Protein AF-0000000076587536 (afdb_homodimer)

Structure (mmCIF, N/CA/C/O backbone):
data_AF-0000000076587536-model_v1
#
loop_
_entity.id
_entity.type
_entity.pdbx_description
1 polymer 'DUF647 domain-containing protein'
#
loop_
_atom_site.group_PDB
_atom_site.id
_atom_site.type_symbol
_atom_site.label_atom_id
_atom_site.label_alt_id
_atom_site.label_comp_id
_atom_site.label_asym_id
_atom_site.label_entity_id
_atom_site.label_seq_id
_atom_site.pdbx_PDB_ins_code
_atom_site.Cartn_x
_atom_site.Cartn_y
_atom_site.Cartn_z
_atom_site.occupancy
_atom_site.B_iso_or_equiv
_atom_site.auth_seq_id
_atom_site.auth_comp_id
_atom_site.auth_asym_id
_atom_site.auth_atom_id
_atom_site.pdbx_PDB_model_num
ATOM 1 N N . MET A 1 1 ? 45.25 -36.25 -0.904 1 30.11 1 MET A N 1
ATOM 2 C CA . MET A 1 1 ? 43.844 -35.969 -1.205 1 30.11 1 MET A CA 1
ATOM 3 C C . MET A 1 1 ? 43.25 -35.031 -0.174 1 30.11 1 MET A C 1
ATOM 5 O O . MET A 1 1 ? 43.25 -35.312 1.024 1 30.11 1 MET A O 1
ATOM 9 N N . ALA A 1 2 ? 43.344 -33.812 -0.337 1 40.84 2 ALA A N 1
ATOM 10 C CA . ALA A 1 2 ? 43.125 -32.875 0.754 1 40.84 2 ALA A CA 1
ATOM 11 C C . ALA A 1 2 ? 41.812 -33.156 1.458 1 40.84 2 ALA A C 1
ATOM 13 O O . ALA A 1 2 ? 40.812 -33.469 0.809 1 40.84 2 ALA A O 1
ATOM 14 N N . PRO A 1 3 ? 41.688 -33.625 2.662 1 45.94 3 PRO A N 1
ATOM 15 C CA . PRO A 1 3 ? 40.594 -33.938 3.549 1 45.94 3 PRO A CA 1
ATOM 16 C C . PRO A 1 3 ? 39.406 -32.969 3.395 1 45.94 3 PRO A C 1
ATOM 18 O O . PRO A 1 3 ? 39.625 -31.75 3.281 1 45.94 3 PRO A O 1
ATOM 21 N N . VAL A 1 4 ? 38.469 -33.281 2.629 1 53.06 4 VAL A N 1
ATOM 22 C CA . VAL A 1 4 ? 37.281 -32.5 2.35 1 53.06 4 VAL A CA 1
ATOM 23 C C . VAL A 1 4 ? 36.812 -31.766 3.607 1 53.06 4 VAL A C 1
ATOM 25 O O . VAL A 1 4 ? 36.812 -32.344 4.699 1 53.06 4 VAL A O 1
ATOM 28 N N . SER A 1 5 ? 36.75 -30.281 3.564 1 64.94 5 SER A N 1
ATOM 29 C CA . SER A 1 5 ? 36.406 -28.969 4.113 1 64.94 5 SER A CA 1
ATOM 30 C C . SER A 1 5 ? 35 -28.969 4.707 1 64.94 5 SER A C 1
ATOM 32 O O . SER A 1 5 ? 34.156 -29.797 4.336 1 64.94 5 SER A O 1
ATOM 34 N N . LEU A 1 6 ? 34.875 -28.391 5.789 1 76.94 6 LEU A N 1
ATOM 35 C CA . LEU A 1 6 ? 33.719 -28 6.566 1 76.94 6 LEU A CA 1
ATOM 36 C C . LEU A 1 6 ? 32.656 -27.344 5.672 1 76.94 6 LEU A C 1
ATOM 38 O O . LEU A 1 6 ? 32.969 -26.453 4.871 1 76.94 6 LEU A O 1
ATOM 42 N N . ILE A 1 7 ? 31.484 -28.156 5.703 1 86.38 7 ILE A N 1
ATOM 43 C CA . ILE A 1 7 ? 30.359 -27.609 4.961 1 86.38 7 ILE A CA 1
ATOM 44 C C . ILE A 1 7 ? 29.375 -26.953 5.926 1 86.38 7 ILE A C 1
ATOM 46 O O . ILE A 1 7 ? 29 -27.531 6.945 1 86.38 7 ILE A O 1
ATOM 50 N N . THR A 1 8 ? 29.109 -25.781 5.641 1 89.12 8 THR A N 1
ATOM 51 C CA . THR A 1 8 ? 28.141 -25.062 6.457 1 89.12 8 THR A CA 1
ATOM 52 C C . THR A 1 8 ? 26.875 -24.766 5.66 1 89.12 8 THR A C 1
ATOM 54 O O . THR A 1 8 ? 26.938 -24.266 4.535 1 89.12 8 THR A O 1
ATOM 57 N N . GLU A 1 9 ? 25.797 -25.141 6.207 1 89.69 9 GLU A N 1
ATOM 58 C CA . GLU A 1 9 ? 24.516 -24.891 5.559 1 89.69 9 GLU A CA 1
ATOM 59 C C . GLU A 1 9 ? 23.797 -23.703 6.18 1 89.69 9 GLU A C 1
ATOM 61 O O . GLU A 1 9 ? 23.844 -23.5 7.395 1 89.69 9 GLU A O 1
ATOM 66 N N . HIS A 1 10 ? 23.234 -22.922 5.285 1 84.88 10 HIS A N 1
ATOM 67 C CA . HIS A 1 10 ? 22.5 -21.734 5.707 1 84.88 10 HIS A CA 1
ATOM 68 C C . HIS A 1 10 ? 21.047 -21.781 5.215 1 84.88 10 HIS A C 1
ATOM 70 O O . HIS A 1 10 ? 20.781 -22.234 4.102 1 84.88 10 HIS A O 1
ATOM 76 N N . LYS A 1 11 ? 20.109 -21.5 6.059 1 78.5 11 LYS A N 1
ATOM 77 C CA . LYS A 1 11 ? 18.703 -21.297 5.668 1 78.5 11 LYS A CA 1
ATOM 78 C C . LYS A 1 11 ? 18.312 -19.828 5.75 1 78.5 11 LYS A C 1
ATOM 80 O O . LYS A 1 11 ? 18.328 -19.234 6.828 1 78.5 11 LYS A O 1
ATOM 85 N N . ALA A 1 12 ? 17.953 -19.312 4.609 1 68 12 ALA A N 1
ATOM 86 C CA . ALA A 1 12 ? 17.594 -17.891 4.543 1 68 12 ALA A CA 1
ATOM 87 C C . ALA A 1 12 ? 18.688 -17.016 5.156 1 68 12 ALA A C 1
ATOM 89 O O . ALA A 1 12 ? 18.391 -16.125 5.961 1 68 12 ALA A O 1
ATOM 90 N N . GLY A 1 13 ? 19.922 -17.344 4.934 1 66.88 13 GLY A N 1
ATOM 91 C CA . GLY A 1 13 ? 21.062 -16.547 5.344 1 66.88 13 GLY A CA 1
ATOM 92 C C . GLY A 1 13 ? 21.547 -16.891 6.738 1 66.88 13 GLY A C 1
ATOM 93 O O . GLY A 1 13 ? 22.562 -16.344 7.191 1 66.88 13 GLY A O 1
ATOM 94 N N . LYS A 1 14 ? 20.875 -17.844 7.449 1 72.06 14 LYS A N 1
ATOM 95 C CA . LYS A 1 14 ? 21.281 -18.203 8.805 1 72.06 14 LYS A CA 1
ATOM 96 C C . LYS A 1 14 ? 21.953 -19.578 8.828 1 72.06 14 LYS A C 1
ATOM 98 O O . LYS A 1 14 ? 21.453 -20.531 8.219 1 72.06 14 LYS A O 1
ATOM 103 N N . GLN A 1 15 ? 23.031 -19.516 9.609 1 78.81 15 GLN A N 1
ATOM 104 C CA . GLN A 1 15 ? 23.75 -20.781 9.703 1 78.81 15 GLN A CA 1
ATOM 105 C C . GLN A 1 15 ? 22.922 -21.828 10.453 1 78.81 15 GLN A C 1
ATOM 107 O O . GLN A 1 15 ? 22.391 -21.547 11.523 1 78.81 15 GLN A O 1
ATOM 112 N N . GLN A 1 16 ? 22.734 -22.953 9.805 1 78.19 16 GLN A N 1
ATOM 113 C CA . GLN A 1 16 ? 21.906 -23.984 10.414 1 78.19 16 GLN A CA 1
ATOM 114 C C . GLN A 1 16 ? 22.766 -25.141 10.914 1 78.19 16 GLN A C 1
ATOM 116 O O . GLN A 1 16 ? 22.625 -25.562 12.07 1 78.19 16 GLN A O 1
ATOM 121 N N . GLN A 1 17 ? 23.562 -25.672 10.078 1 82.62 17 GLN A N 1
ATOM 122 C CA . GLN A 1 17 ? 24.281 -26.891 10.43 1 82.62 17 GLN A CA 1
ATOM 123 C C . GLN A 1 17 ? 25.625 -26.953 9.711 1 82.62 17 GLN A C 1
ATOM 125 O O . GLN A 1 17 ? 25.781 -26.391 8.625 1 82.62 17 GLN A O 1
ATOM 130 N N . GLN A 1 18 ? 26.531 -27.516 10.422 1 86.88 18 GLN A N 1
ATOM 131 C CA . GLN A 1 18 ? 27.859 -27.734 9.844 1 86.88 18 GLN A CA 1
ATOM 132 C C . GLN A 1 18 ? 28.141 -29.234 9.695 1 86.88 18 GLN A C 1
ATOM 134 O O . GLN A 1 18 ? 27.766 -30.031 10.555 1 86.88 18 GLN A O 1
ATOM 139 N N . TRP A 1 19 ? 28.656 -29.578 8.57 1 85.56 19 TRP A N 1
ATOM 140 C CA . TRP A 1 19 ? 28.938 -30.984 8.266 1 85.56 19 TRP A CA 1
ATOM 141 C C . TRP A 1 19 ? 30.422 -31.172 7.949 1 85.56 19 TRP A C 1
ATOM 143 O O . TRP A 1 19 ? 31.078 -30.25 7.48 1 85.56 19 TRP A O 1
ATOM 153 N N . LYS A 1 20 ? 30.938 -32.281 8.289 1 84.44 20 LYS A N 1
ATOM 154 C CA . LYS A 1 20 ? 32.281 -32.719 7.891 1 84.44 20 LYS A CA 1
ATOM 155 C C . LYS A 1 20 ? 32.25 -34.094 7.246 1 84.44 20 LYS A C 1
ATOM 157 O O . LYS A 1 20 ? 31.391 -34.938 7.594 1 84.44 20 LYS A O 1
ATOM 162 N N . VAL A 1 21 ? 33.062 -34.219 6.184 1 81.31 21 VAL A N 1
ATOM 163 C CA . VAL A 1 21 ? 33.156 -35.531 5.559 1 81.31 21 VAL A CA 1
ATOM 164 C C . VAL A 1 21 ? 34.156 -36.406 6.312 1 81.31 21 VAL A C 1
ATOM 166 O O . VAL A 1 21 ? 35.344 -36.062 6.391 1 81.31 21 VAL A O 1
ATOM 169 N N . VAL A 1 22 ? 33.625 -37.438 6.969 1 79.06 22 VAL A N 1
ATOM 170 C CA . VAL A 1 22 ? 34.469 -38.375 7.68 1 79.06 22 VAL A CA 1
ATOM 171 C C . VAL A 1 22 ? 34.281 -39.781 7.082 1 79.06 22 VAL A C 1
ATOM 173 O O . VAL A 1 22 ? 33.188 -40.312 7.094 1 79.06 22 VAL A O 1
ATOM 176 N N . SER A 1 23 ? 35.375 -40.438 6.688 1 74.75 23 SER A N 1
ATOM 177 C CA . SER A 1 23 ? 35.375 -41.781 6.102 1 74.75 23 SER A CA 1
ATOM 178 C C . SER A 1 23 ? 34.312 -41.906 5.016 1 74.75 23 SER A C 1
ATOM 180 O O . SER A 1 23 ? 33.562 -42.875 4.988 1 74.75 23 SER A O 1
ATOM 182 N N . GLY A 1 24 ? 34.062 -40.75 4.242 1 73.38 24 GLY A N 1
ATOM 183 C CA . GLY A 1 24 ? 33.156 -40.812 3.104 1 73.38 24 GLY A CA 1
ATOM 184 C C . GLY A 1 24 ? 31.734 -40.469 3.469 1 73.38 24 GLY A C 1
ATOM 185 O O . GLY A 1 24 ? 30.859 -40.438 2.604 1 73.38 24 GLY A O 1
ATOM 186 N N . GLU A 1 25 ? 31.516 -40.219 4.773 1 78.69 25 GLU A N 1
ATOM 187 C CA . GLU A 1 25 ? 30.172 -39.938 5.242 1 78.69 25 GLU A CA 1
ATOM 188 C C . GLU A 1 25 ? 30.078 -38.5 5.758 1 78.69 25 GLU A C 1
ATOM 190 O O . GLU A 1 25 ? 31.047 -37.969 6.312 1 78.69 25 GLU A O 1
ATOM 195 N N . LEU A 1 26 ? 28.938 -37.906 5.371 1 81.75 26 LEU A N 1
ATOM 196 C CA . LEU A 1 26 ? 28.672 -36.594 5.918 1 81.75 26 LEU A CA 1
ATOM 197 C C . LEU A 1 26 ? 28.234 -36.688 7.375 1 81.75 26 LEU A C 1
ATOM 199 O O . LEU A 1 26 ? 27.188 -37.281 7.676 1 81.75 26 LEU A O 1
ATOM 203 N N . VAL A 1 27 ? 29.062 -36.25 8.258 1 82.56 27 VAL A N 1
ATOM 204 C CA . VAL A 1 27 ? 28.734 -36.281 9.68 1 82.56 27 VAL A CA 1
ATOM 205 C C . VAL A 1 27 ? 28.531 -34.875 10.211 1 82.56 27 VAL A C 1
ATOM 207 O O . VAL A 1 27 ? 29.312 -33.969 9.883 1 82.56 27 VAL A O 1
ATOM 210 N N . SER A 1 28 ? 27.438 -34.688 10.852 1 82.81 28 SER A N 1
ATOM 211 C CA . SER A 1 28 ? 27.125 -33.375 11.414 1 82.81 28 SER A CA 1
ATOM 212 C C . SER A 1 28 ? 28.078 -33.031 12.555 1 82.81 28 SER A C 1
ATOM 214 O O . SER A 1 28 ? 28.328 -33.844 13.438 1 82.81 28 SER A O 1
ATOM 216 N N . THR A 1 29 ? 28.781 -31.922 12.492 1 76.25 29 THR A N 1
ATOM 217 C CA . THR A 1 29 ? 29.719 -31.531 13.531 1 76.25 29 THR A CA 1
ATOM 218 C C . THR A 1 29 ? 29.062 -30.578 14.523 1 76.25 29 THR A C 1
ATOM 220 O O . THR A 1 29 ? 29.656 -30.25 15.555 1 76.25 29 THR A O 1
ATOM 223 N N . SER A 1 30 ? 28.047 -30.031 14.164 1 69.19 30 SER A N 1
ATOM 224 C CA . SER A 1 30 ? 27.406 -29.094 15.078 1 69.19 30 SER A CA 1
ATOM 225 C C . SER A 1 30 ? 26.016 -29.562 15.461 1 69.19 30 SER A C 1
ATOM 227 O O . SER A 1 30 ? 25.375 -30.312 14.711 1 69.19 30 SER A O 1
ATOM 229 N N . ALA A 1 31 ? 25.781 -29.5 16.766 1 54.47 31 ALA A N 1
ATOM 230 C CA . ALA A 1 31 ? 24.438 -29.781 17.234 1 54.47 31 ALA A CA 1
ATOM 231 C C . ALA A 1 31 ? 23.406 -29 16.422 1 54.47 31 ALA A C 1
ATOM 233 O O . ALA A 1 31 ? 23.641 -27.844 16.062 1 54.47 31 ALA A O 1
ATOM 234 N N . PRO A 1 32 ? 22.641 -29.922 15.727 1 51.91 32 PRO A N 1
ATOM 235 C CA . PRO A 1 32 ? 21.609 -29.141 15.039 1 51.91 32 PRO A CA 1
ATOM 236 C C . PRO A 1 32 ? 21.25 -27.859 15.781 1 51.91 32 PRO A C 1
ATOM 238 O O . PRO A 1 32 ? 21.188 -27.844 17.016 1 51.91 32 PRO A O 1
ATOM 241 N N . ALA A 1 33 ? 21.781 -26.812 15.32 1 49.53 33 ALA A N 1
ATOM 242 C CA . ALA A 1 33 ? 21.297 -25.641 16.047 1 49.53 33 ALA A CA 1
ATOM 243 C C . ALA A 1 33 ? 19.938 -25.906 16.672 1 49.53 33 ALA A C 1
ATOM 245 O O . ALA A 1 33 ? 19.078 -26.516 16.062 1 49.53 33 ALA A O 1
ATOM 246 N N . ASN A 1 34 ? 19.938 -26.266 18.078 1 41.75 34 ASN A N 1
ATOM 247 C CA . ASN A 1 34 ? 18.719 -26.469 18.844 1 41.75 34 ASN A CA 1
ATOM 248 C C . ASN A 1 34 ? 17.5 -25.938 18.094 1 41.75 34 ASN A C 1
ATOM 250 O O . ASN A 1 34 ? 17.406 -24.719 17.859 1 41.75 34 ASN A O 1
ATOM 254 N N . GLN A 1 35 ? 17.109 -26.688 17.031 1 45.47 35 GLN A N 1
ATOM 255 C CA . GLN A 1 35 ? 15.688 -26.359 16.938 1 45.47 35 GLN A CA 1
ATOM 256 C C . GLN A 1 35 ? 15.109 -25.984 18.297 1 45.47 35 GLN A C 1
ATOM 258 O O . GLN A 1 35 ? 14.672 -26.859 19.047 1 45.47 35 GLN A O 1
ATOM 263 N N . GLN A 1 36 ? 15.953 -25.562 19.125 1 41.56 36 GLN A N 1
ATOM 264 C CA . GLN A 1 36 ? 15.297 -25.172 20.359 1 41.56 36 GLN A CA 1
ATOM 265 C C . GLN A 1 36 ? 13.789 -25.047 20.172 1 41.56 36 GLN A C 1
ATOM 267 O O . GLN A 1 36 ? 13.32 -24.547 19.156 1 41.56 36 GLN A O 1
ATOM 272 N N . ALA A 1 37 ? 13.258 -25.922 20.766 1 43.44 37 ALA A N 1
ATOM 273 C CA . ALA A 1 37 ? 11.812 -25.906 21 1 43.44 37 ALA A CA 1
ATOM 274 C C . ALA A 1 37 ? 11.25 -24.5 20.922 1 43.44 37 ALA A C 1
ATOM 276 O O . ALA A 1 37 ? 11.516 -23.672 21.781 1 43.44 37 ALA A O 1
ATOM 277 N N . SER A 1 38 ? 11.328 -23.812 19.781 1 51.56 38 SER A N 1
ATOM 278 C CA . SER A 1 38 ? 10.602 -22.547 19.719 1 51.56 38 SER A CA 1
ATOM 279 C C . SER A 1 38 ? 9.328 -22.594 20.562 1 51.56 38 SER A C 1
ATOM 281 O O . SER A 1 38 ? 8.375 -23.297 20.203 1 51.56 38 SER A O 1
ATOM 283 N N . GLY A 1 39 ? 9.578 -22.766 21.828 1 56.22 39 GLY A N 1
ATOM 284 C CA . GLY A 1 39 ? 8.398 -22.656 22.672 1 56.22 39 GLY A CA 1
ATOM 285 C C . GLY A 1 39 ? 7.34 -21.734 22.078 1 56.22 39 GLY A C 1
ATOM 286 O O . GLY A 1 39 ? 7.57 -21.078 21.062 1 56.22 39 GLY A O 1
ATOM 287 N N . ILE A 1 40 ? 6.156 -22.031 22.531 1 64.19 40 ILE A N 1
ATOM 288 C CA . ILE A 1 40 ? 4.992 -21.219 22.172 1 64.19 40 ILE A CA 1
ATOM 289 C C . ILE A 1 40 ? 5.363 -19.75 22.188 1 64.19 40 ILE A C 1
ATOM 291 O O . ILE A 1 40 ? 4.93 -18.984 21.312 1 64.19 40 ILE A O 1
ATOM 295 N N . ARG A 1 41 ? 6.254 -19.484 23.125 1 67.62 41 ARG A N 1
ATOM 296 C CA . ARG A 1 41 ? 6.676 -18.094 23.219 1 67.62 41 ARG A CA 1
ATOM 297 C C . ARG A 1 41 ? 7.535 -17.703 22.016 1 67.62 41 ARG A C 1
ATOM 299 O O . ARG A 1 41 ? 7.387 -16.594 21.484 1 67.62 41 ARG A O 1
ATOM 306 N N . GLN A 1 42 ? 8.375 -18.547 21.672 1 67.56 42 GLN A N 1
ATOM 307 C CA . GLN A 1 42 ? 9.242 -18.234 20.547 1 67.56 42 GLN A CA 1
ATOM 308 C C . GLN A 1 42 ? 8.445 -18.141 19.25 1 67.56 42 GLN A C 1
ATOM 310 O O . GLN A 1 42 ? 8.75 -17.312 18.391 1 67.56 42 GLN A O 1
ATOM 315 N N . LEU A 1 43 ? 7.465 -18.891 19.281 1 65.56 43 LEU A N 1
ATOM 316 C CA . LEU A 1 43 ? 6.59 -18.844 18.109 1 65.56 43 LEU A CA 1
ATOM 317 C C . LEU A 1 43 ? 5.848 -17.516 18.047 1 65.56 43 LEU A C 1
ATOM 319 O O . LEU A 1 43 ? 5.727 -16.922 16.969 1 65.56 43 LEU A O 1
ATOM 323 N N . PHE A 1 44 ? 5.438 -17.109 19.234 1 74.25 44 PHE A N 1
ATOM 324 C CA . PHE A 1 44 ? 4.723 -15.844 19.297 1 74.25 44 PHE A CA 1
ATOM 325 C C . PHE A 1 44 ? 5.648 -14.688 18.938 1 74.25 44 PHE A C 1
ATOM 327 O O . PHE A 1 44 ? 5.273 -13.805 18.156 1 74.25 44 PHE A O 1
ATOM 334 N N . VAL A 1 45 ? 6.793 -14.781 19.453 1 75.31 45 VAL A N 1
ATOM 335 C CA . VAL A 1 45 ? 7.754 -13.703 19.234 1 75.31 45 VAL A CA 1
ATOM 336 C C . VAL A 1 45 ? 8.148 -13.664 17.75 1 75.31 45 VAL A C 1
ATOM 338 O O . VAL A 1 45 ? 8.227 -12.594 17.156 1 75.31 45 VAL A O 1
ATOM 341 N N . SER A 1 46 ? 8.273 -14.75 17.266 1 75.94 46 SER A N 1
ATOM 342 C CA . SER A 1 46 ? 8.695 -14.828 15.867 1 75.94 46 SER A CA 1
ATOM 343 C C . SER A 1 46 ? 7.566 -14.43 14.93 1 75.94 46 SER A C 1
ATOM 345 O O . SER A 1 46 ? 7.812 -13.93 13.828 1 75.94 46 SER A O 1
ATOM 347 N N . ALA A 1 47 ? 6.422 -14.5 15.461 1 77.81 47 ALA A N 1
ATOM 348 C CA . ALA A 1 47 ? 5.266 -14.242 14.609 1 77.81 47 ALA A CA 1
ATOM 349 C C . ALA A 1 47 ? 4.883 -12.766 14.633 1 77.81 47 ALA A C 1
ATOM 351 O O . ALA A 1 47 ? 4.383 -12.227 13.641 1 77.81 47 ALA A O 1
ATOM 352 N N . PHE A 1 48 ? 5.254 -12.117 15.75 1 86.31 48 PHE A N 1
ATOM 353 C CA . PHE A 1 48 ? 4.645 -10.797 15.898 1 86.31 48 PHE A CA 1
ATOM 354 C C . PHE A 1 48 ? 5.715 -9.727 16.062 1 86.31 48 PHE A C 1
ATOM 356 O O . PHE A 1 48 ? 5.418 -8.531 16 1 86.31 48 PHE A O 1
ATOM 363 N N . LEU A 1 49 ? 6.949 -10.156 16.281 1 86.56 49 LEU A N 1
ATOM 364 C CA . LEU A 1 49 ? 8.016 -9.188 16.5 1 86.56 49 LEU A CA 1
ATOM 365 C C . LEU A 1 49 ? 9.109 -9.336 15.438 1 86.56 49 LEU A C 1
ATOM 367 O O . LEU A 1 49 ? 9.336 -10.438 14.93 1 86.56 49 LEU A O 1
ATOM 371 N N . PRO A 1 50 ? 9.742 -8.211 15.133 1 84.94 50 PRO A N 1
ATOM 372 C CA . PRO A 1 50 ? 10.781 -8.266 14.102 1 84.94 50 PRO A CA 1
ATOM 373 C C . PRO A 1 50 ? 11.992 -9.094 14.523 1 84.94 50 PRO A C 1
ATOM 375 O O . PRO A 1 50 ? 12.266 -9.219 15.719 1 84.94 50 PRO A O 1
ATOM 378 N N . VAL A 1 51 ? 12.672 -9.562 13.547 1 77.94 51 VAL A N 1
ATOM 379 C CA . VAL A 1 51 ? 13.883 -10.344 13.789 1 77.94 51 VAL A CA 1
ATOM 380 C C . VAL A 1 51 ? 14.922 -9.477 14.5 1 77.94 51 VAL A C 1
ATOM 382 O O . VAL A 1 51 ? 15.156 -8.328 14.109 1 77.94 51 VAL A O 1
ATOM 385 N N . GLY A 1 52 ? 15.445 -10.055 15.539 1 79.69 52 GLY A N 1
ATOM 386 C CA . GLY A 1 52 ? 16.453 -9.32 16.266 1 79.69 52 GLY A CA 1
ATOM 387 C C . GLY A 1 52 ? 15.883 -8.43 17.359 1 79.69 52 GLY A C 1
ATOM 388 O O . GLY A 1 52 ? 16.625 -7.738 18.062 1 79.69 52 GLY A O 1
ATOM 389 N N . TYR A 1 53 ? 14.586 -8.375 17.422 1 83.25 53 TYR A N 1
ATOM 390 C CA . TYR A 1 53 ? 13.961 -7.613 18.484 1 83.25 53 TYR A CA 1
ATOM 391 C C . TYR A 1 53 ? 14.578 -7.953 19.844 1 83.25 53 TYR A C 1
ATOM 393 O O . TYR A 1 53 ? 14.859 -9.117 20.125 1 83.25 53 TYR A O 1
ATOM 401 N N . PRO A 1 54 ? 14.828 -6.914 20.625 1 87.12 54 PRO A N 1
ATOM 402 C CA . PRO A 1 54 ? 14.422 -5.508 20.547 1 87.12 54 PRO A CA 1
ATOM 403 C C . PRO A 1 54 ? 15.5 -4.613 19.953 1 87.12 54 PRO A C 1
ATOM 405 O O . PRO A 1 54 ? 15.258 -3.434 19.688 1 87.12 54 PRO A O 1
ATOM 408 N N . ASP A 1 55 ? 16.641 -5.172 19.594 1 86.44 55 ASP A N 1
ATOM 409 C CA . ASP A 1 55 ? 17.766 -4.344 19.172 1 86.44 55 ASP A CA 1
ATOM 410 C C . ASP A 1 55 ? 17.609 -3.906 17.719 1 86.44 55 ASP A C 1
ATOM 412 O O . ASP A 1 55 ? 18.266 -2.963 17.281 1 86.44 55 ASP A O 1
ATOM 416 N N . SER A 1 56 ? 16.781 -4.578 17.062 1 87 56 SER A N 1
ATOM 417 C CA . SER A 1 56 ? 16.609 -4.316 15.641 1 87 56 SER A CA 1
ATOM 418 C C . SER A 1 56 ? 15.641 -3.162 15.398 1 87 56 SER A C 1
ATOM 420 O O . SER A 1 56 ? 15.414 -2.764 14.258 1 87 56 SER A O 1
ATOM 422 N N . VAL A 1 57 ? 15.055 -2.641 16.562 1 92.94 57 VAL A N 1
ATOM 423 C CA . VAL A 1 57 ? 14.078 -1.563 16.422 1 92.94 57 VAL A CA 1
ATOM 424 C C . VAL A 1 57 ? 14.414 -0.442 17.406 1 92.94 57 VAL A C 1
ATOM 426 O O . VAL A 1 57 ? 15.25 -0.614 18.297 1 92.94 57 VAL A O 1
ATOM 429 N N . THR A 1 58 ? 13.797 0.705 17.172 1 93.94 58 THR A N 1
ATOM 430 C CA . THR A 1 58 ? 13.977 1.826 18.078 1 93.94 58 THR A CA 1
ATOM 431 C C . THR A 1 58 ? 13.367 1.515 19.453 1 93.94 58 THR A C 1
ATOM 433 O O . THR A 1 58 ? 12.445 0.704 19.562 1 93.94 58 THR A O 1
ATOM 436 N N . PRO A 1 59 ? 13.828 2.148 20.484 1 93.94 59 PRO A N 1
ATOM 437 C CA . PRO A 1 59 ? 13.391 1.842 21.844 1 93.94 59 PRO A CA 1
ATOM 438 C C . PRO A 1 59 ? 11.914 2.148 22.078 1 93.94 59 PRO A C 1
ATOM 440 O O . PRO A 1 59 ? 11.297 1.591 22.984 1 93.94 59 PRO A O 1
ATOM 443 N N . ASP A 1 60 ? 11.359 3.023 21.344 1 96.19 60 ASP A N 1
ATOM 444 C CA . ASP A 1 60 ? 9.969 3.42 21.547 1 96.19 60 ASP A CA 1
ATOM 445 C C . ASP A 1 60 ? 9.016 2.434 20.875 1 96.19 60 ASP A C 1
ATOM 447 O O . ASP A 1 60 ? 7.797 2.557 21 1 96.19 60 ASP A O 1
ATOM 451 N N . TYR A 1 61 ? 9.539 1.411 20.234 1 96.19 61 TYR A N 1
ATOM 452 C CA . TYR A 1 61 ? 8.75 0.457 19.453 1 96.19 61 TYR A CA 1
ATOM 453 C C . TYR A 1 61 ? 7.801 -0.324 20.359 1 96.19 61 TYR A C 1
ATOM 455 O O . TYR A 1 61 ? 6.605 -0.426 20.062 1 96.19 61 TYR A O 1
ATOM 463 N N . THR A 1 62 ? 8.266 -0.803 21.438 1 96 62 THR A N 1
ATOM 464 C CA . THR A 1 62 ? 7.473 -1.663 22.297 1 96 62 THR A CA 1
ATOM 465 C C . THR A 1 62 ? 6.297 -0.893 22.891 1 96 62 THR A C 1
ATOM 467 O O . THR A 1 62 ? 5.176 -1.402 22.953 1 96 62 THR A O 1
ATOM 470 N N . GLY A 1 63 ? 6.551 0.293 23.375 1 97.06 63 GLY A N 1
ATOM 471 C CA . GLY A 1 63 ? 5.465 1.113 23.891 1 97.06 63 GLY A CA 1
ATOM 472 C C . GLY A 1 63 ? 4.398 1.409 22.859 1 97.06 63 GLY A C 1
ATOM 473 O O . GLY A 1 63 ? 3.203 1.293 23.141 1 97.06 63 GLY A O 1
ATOM 474 N N . PHE A 1 64 ? 4.852 1.678 21.75 1 97.12 64 PHE A N 1
ATOM 475 C CA . PHE A 1 64 ? 3.928 2.023 20.672 1 97.12 64 PHE A CA 1
ATOM 476 C C . PHE A 1 64 ? 3.045 0.833 20.312 1 97.12 64 PHE A C 1
ATOM 478 O O . PHE A 1 64 ? 1.822 0.962 20.234 1 97.12 64 PHE A O 1
ATOM 485 N N . ILE A 1 65 ? 3.652 -0.34 20.078 1 96.38 65 ILE A N 1
ATOM 486 C CA . ILE A 1 65 ? 2.875 -1.472 19.594 1 96.38 65 ILE A CA 1
ATOM 487 C C . ILE A 1 65 ? 1.927 -1.959 20.688 1 96.38 65 ILE A C 1
ATOM 489 O O . ILE A 1 65 ? 0.839 -2.463 20.391 1 96.38 65 ILE A O 1
ATOM 493 N N . SER A 1 66 ? 2.264 -1.813 21.938 1 97.12 66 SER A N 1
ATOM 494 C CA . SER A 1 66 ? 1.386 -2.207 23.047 1 97.12 66 SER A CA 1
ATOM 495 C C . SER A 1 66 ? 0.107 -1.377 23.047 1 97.12 66 SER A C 1
ATOM 497 O O . SER A 1 66 ? -0.997 -1.927 23.062 1 97.12 66 SER A O 1
ATOM 499 N N . TRP A 1 67 ? 0.258 -0.108 22.984 1 97.75 67 TRP A N 1
ATOM 500 C CA . TRP A 1 67 ? -0.908 0.77 22.969 1 97.75 67 TRP A CA 1
ATOM 501 C C . TRP A 1 67 ? -1.67 0.65 21.656 1 97.75 67 TRP A C 1
ATOM 503 O O . TRP A 1 67 ? -2.898 0.763 21.625 1 97.75 67 TRP A O 1
ATOM 513 N N . ASN A 1 68 ? -0.916 0.453 20.609 1 96.88 68 ASN A N 1
ATOM 514 C CA . ASN A 1 68 ? -1.553 0.255 19.312 1 96.88 68 ASN A CA 1
ATOM 515 C C . ASN A 1 68 ? -2.457 -0.975 19.312 1 96.88 68 ASN A C 1
ATOM 517 O O . ASN A 1 68 ? -3.508 -0.977 18.672 1 96.88 68 ASN A O 1
ATOM 521 N N . THR A 1 69 ? -2.039 -1.976 20 1 96.31 69 THR A N 1
ATOM 522 C CA . THR A 1 69 ? -2.844 -3.188 20.109 1 96.31 69 THR A CA 1
ATOM 523 C C . THR A 1 69 ? -4.137 -2.91 20.875 1 96.31 69 THR A C 1
ATOM 525 O O . THR A 1 69 ? -5.215 -3.334 20.453 1 96.31 69 THR A O 1
ATOM 528 N N . VAL A 1 70 ? -4.043 -2.145 21.859 1 97.19 70 VAL A N 1
ATOM 529 C CA . VAL A 1 70 ? -5.207 -1.812 22.672 1 97.19 70 VAL A CA 1
ATOM 530 C C . VAL A 1 70 ? -6.207 -1.005 21.859 1 97.19 70 VAL A C 1
ATOM 532 O O . VAL A 1 70 ? -7.398 -1.315 21.844 1 97.19 70 VAL A O 1
ATOM 535 N N . GLN A 1 71 ? -5.691 0.005 21.234 1 97.31 71 GLN A N 1
ATOM 536 C CA . GLN A 1 71 ? -6.605 0.837 20.453 1 97.31 71 GLN A CA 1
ATOM 537 C C . GLN A 1 71 ? -7.211 0.056 19.297 1 97.31 71 GLN A C 1
ATOM 539 O O . GLN A 1 71 ? -8.383 0.252 18.953 1 97.31 71 GLN A O 1
ATOM 544 N N . ALA A 1 72 ? -6.457 -0.886 18.703 1 96.62 72 ALA A N 1
ATOM 545 C CA . ALA A 1 72 ? -6.945 -1.676 17.578 1 96.62 72 ALA A CA 1
ATOM 546 C C . ALA A 1 72 ? -8.086 -2.592 18 1 96.62 72 ALA A C 1
ATOM 548 O O . ALA A 1 72 ? -9.117 -2.66 17.328 1 96.62 72 ALA A O 1
ATOM 549 N N . ILE A 1 73 ? -7.906 -3.25 19.078 1 97 73 ILE A N 1
ATOM 550 C CA . ILE A 1 73 ? -8.938 -4.152 19.578 1 97 73 ILE A CA 1
ATOM 551 C C . ILE A 1 73 ? -10.219 -3.369 19.859 1 97 73 ILE A C 1
ATOM 553 O O . ILE A 1 73 ? -11.312 -3.789 19.484 1 97 73 ILE A O 1
ATOM 557 N N . SER A 1 74 ? -10.078 -2.24 20.484 1 97.56 74 SER A N 1
ATOM 558 C CA . SER A 1 74 ? -11.234 -1.394 20.75 1 97.56 74 SER A CA 1
ATOM 559 C C . SER A 1 74 ? -11.938 -0.984 19.469 1 97.56 74 SER A C 1
ATOM 561 O O . SER A 1 74 ? -13.172 -0.927 19.422 1 97.56 74 SER A O 1
ATOM 563 N N . SER A 1 75 ? -11.148 -0.725 18.469 1 97.25 75 SER A N 1
ATOM 564 C CA . SER A 1 75 ? -11.688 -0.3 17.172 1 97.25 75 SER A CA 1
ATOM 565 C C . SER A 1 75 ? -12.445 -1.433 16.5 1 97.25 75 SER A C 1
ATOM 567 O O . SER A 1 75 ? -13.547 -1.228 15.984 1 97.25 75 SER A O 1
ATOM 569 N N . TYR A 1 76 ? -11.945 -2.617 16.531 1 95.31 76 TYR A N 1
ATOM 570 C CA . TYR A 1 76 ? -12.562 -3.73 15.82 1 95.31 76 TYR A CA 1
ATOM 571 C C . TYR A 1 76 ? -13.836 -4.191 16.516 1 95.31 76 TYR A C 1
ATOM 573 O O . TYR A 1 76 ? -14.805 -4.586 15.859 1 95.31 76 TYR A O 1
ATOM 581 N N . VAL A 1 77 ? -13.875 -4.121 17.797 1 96.69 77 VAL A N 1
ATOM 582 C CA . VAL A 1 77 ? -15.094 -4.426 18.531 1 96.69 77 VAL A CA 1
ATOM 583 C C . VAL A 1 77 ? -16.203 -3.451 18.109 1 96.69 77 VAL A C 1
ATOM 585 O O . VAL A 1 77 ? -17.312 -3.867 17.781 1 96.69 77 VAL A O 1
ATOM 588 N N . ARG A 1 78 ? -15.852 -2.207 18.156 1 97.56 78 ARG A N 1
ATOM 589 C CA . ARG A 1 78 ? -16.812 -1.192 17.75 1 97.56 78 ARG A CA 1
ATOM 590 C C . ARG A 1 78 ? -17.203 -1.376 16.281 1 97.56 78 ARG A C 1
ATOM 592 O O . ARG A 1 78 ? -18.344 -1.114 15.906 1 97.56 78 ARG A O 1
ATOM 599 N N . GLY A 1 79 ? -16.234 -1.792 15.5 1 96.12 79 GLY A N 1
ATOM 600 C CA . GLY A 1 79 ? -16.5 -2.035 14.094 1 96.12 79 GLY A CA 1
ATOM 601 C C . GLY A 1 79 ? -17.578 -3.064 13.859 1 96.12 79 GLY A C 1
ATOM 602 O O . GLY A 1 79 ? -18.422 -2.896 12.969 1 96.12 79 GLY A O 1
ATOM 603 N N . VAL A 1 80 ? -17.578 -4.094 14.648 1 95.5 80 VAL A N 1
ATOM 604 C CA . VAL A 1 80 ? -18.594 -5.137 14.523 1 95.5 80 VAL A CA 1
ATOM 605 C C . VAL A 1 80 ? -19.953 -4.586 14.93 1 95.5 80 VAL A C 1
ATOM 607 O O . VAL A 1 80 ? -20.969 -4.844 14.266 1 95.5 80 VAL A O 1
ATOM 610 N N . LEU A 1 81 ? -19.969 -3.896 15.977 1 95.31 81 LEU A N 1
ATOM 611 C CA . LEU A 1 81 ? -21.188 -3.254 16.438 1 95.31 81 LEU A CA 1
ATOM 612 C C . LEU A 1 81 ? -21.766 -2.342 15.359 1 95.31 81 LEU A C 1
ATOM 614 O O . LEU A 1 81 ? -22.969 -2.359 15.102 1 95.31 81 LEU A O 1
ATOM 618 N N . SER A 1 82 ? -20.922 -1.556 14.766 1 96.06 82 SER A N 1
ATOM 619 C CA . SER A 1 82 ? -21.328 -0.644 13.703 1 96.06 82 SER A CA 1
ATOM 620 C C . SER A 1 82 ? -21.812 -1.408 12.469 1 96.06 82 SER A C 1
ATOM 622 O O . SER A 1 82 ? -22.766 -0.997 11.805 1 96.06 82 SER A O 1
ATOM 624 N N . SER A 1 83 ? -21.109 -2.461 12.141 1 94.06 83 SER A N 1
ATOM 625 C CA . SER A 1 83 ? -21.516 -3.291 11.016 1 94.06 83 SER A CA 1
ATOM 626 C C . SER A 1 83 ? -22.922 -3.855 11.211 1 94.06 83 SER A C 1
ATOM 628 O O . SER A 1 83 ? -23.703 -3.936 10.266 1 94.06 83 SER A O 1
ATOM 630 N N . HIS A 1 84 ? -23.234 -4.281 12.383 1 94.94 84 HIS A N 1
ATOM 631 C CA . HIS A 1 84 ? -24.578 -4.754 12.719 1 94.94 84 HIS A CA 1
ATOM 632 C C . HIS A 1 84 ? -25.625 -3.695 12.406 1 94.94 84 HIS A C 1
ATOM 634 O O . HIS A 1 84 ? -26.656 -4 11.805 1 94.94 84 HIS A O 1
ATOM 640 N N . ALA A 1 85 ? -25.328 -2.504 12.789 1 94 85 ALA A N 1
ATOM 641 C CA . ALA A 1 85 ? -26.234 -1.389 12.531 1 94 85 ALA A CA 1
ATOM 642 C C . ALA A 1 85 ? -26.391 -1.145 11.031 1 94 85 ALA A C 1
ATOM 644 O O . ALA A 1 85 ? -27.484 -0.848 10.555 1 94 85 ALA A O 1
ATOM 645 N N . VAL A 1 86 ? -25.328 -1.226 10.312 1 92.81 86 VAL A N 1
ATOM 646 C CA . VAL A 1 86 ? -25.359 -1.008 8.875 1 92.81 86 VAL A CA 1
ATOM 647 C C . VAL A 1 86 ? -26.234 -2.059 8.203 1 92.81 86 VAL A C 1
ATOM 649 O O . VAL A 1 86 ? -27.047 -1.734 7.332 1 92.81 86 VAL A O 1
ATOM 652 N N . PHE A 1 87 ? -26.141 -3.334 8.609 1 91.5 87 PHE A N 1
ATOM 653 C CA . PHE A 1 87 ? -26.953 -4.391 8.016 1 91.5 87 PHE A CA 1
ATOM 654 C C . PHE A 1 87 ? -28.422 -4.211 8.367 1 91.5 87 PHE A C 1
ATOM 656 O O . PHE A 1 87 ? -29.297 -4.484 7.547 1 91.5 87 PHE A O 1
ATOM 663 N N . LYS A 1 88 ? -28.656 -3.752 9.547 1 89.94 88 LYS A N 1
ATOM 664 C CA . LYS A 1 88 ? -30.031 -3.396 9.914 1 89.94 88 LYS A CA 1
ATOM 665 C C . LYS A 1 88 ? -30.547 -2.25 9.055 1 89.94 88 LYS A C 1
ATOM 667 O O . LYS A 1 88 ? -31.672 -2.289 8.578 1 89.94 88 LYS A O 1
ATOM 672 N N . GLY A 1 89 ? -29.719 -1.323 8.859 1 89.81 89 GLY A N 1
ATOM 673 C CA . GLY A 1 89 ? -30.078 -0.127 8.117 1 89.81 89 GLY A CA 1
ATOM 674 C C . GLY A 1 89 ? -30.328 -0.392 6.648 1 89.81 89 GLY A C 1
ATOM 675 O O . GLY A 1 89 ? -31.203 0.231 6.043 1 89.81 89 GLY A O 1
ATOM 676 N N . VAL A 1 90 ? -29.578 -1.276 6.109 1 88.75 90 VAL A N 1
ATOM 677 C CA . VAL A 1 90 ? -29.719 -1.553 4.684 1 88.75 90 VAL A CA 1
ATOM 678 C C . VAL A 1 90 ? -30.953 -2.416 4.449 1 88.75 90 VAL A C 1
ATOM 680 O O . VAL A 1 90 ? -31.453 -2.512 3.32 1 88.75 90 VAL A O 1
ATOM 683 N N . GLY A 1 91 ? -31.469 -3.098 5.484 1 87.94 91 GLY A N 1
ATOM 684 C CA . GLY A 1 91 ? -32.75 -3.746 5.375 1 87.94 91 GLY A CA 1
ATOM 685 C C . GLY A 1 91 ? -32.688 -5.254 5.516 1 87.94 91 GLY A C 1
ATOM 686 O O . GLY A 1 91 ? -33.531 -5.973 4.988 1 87.94 91 GLY A O 1
ATOM 687 N N . VAL A 1 92 ? -31.609 -5.688 6.078 1 87.38 92 VAL A N 1
ATOM 688 C CA . VAL A 1 92 ? -31.578 -7.117 6.367 1 87.38 92 VAL A CA 1
ATOM 689 C C . VAL A 1 92 ? -32.688 -7.473 7.34 1 87.38 92 VAL A C 1
ATOM 691 O O . VAL A 1 92 ? -32.844 -6.844 8.391 1 87.38 92 VAL A O 1
ATOM 694 N N . GLY A 1 93 ? -33.469 -8.414 6.973 1 86.25 93 GLY A N 1
ATOM 695 C CA . GLY A 1 93 ? -34.594 -8.828 7.809 1 86.25 93 GLY A CA 1
ATOM 696 C C . GLY A 1 93 ? -35.844 -8.008 7.59 1 86.25 93 GLY A C 1
ATOM 697 O O . GLY A 1 93 ? -36.844 -8.227 8.25 1 86.25 93 GLY A O 1
ATOM 698 N N . SER A 1 94 ? -35.719 -7.023 6.734 1 87.31 94 SER A N 1
ATOM 699 C CA . SER A 1 94 ? -36.844 -6.164 6.445 1 87.31 94 SER A CA 1
ATOM 700 C C . SER A 1 94 ? -37.469 -6.508 5.102 1 87.31 94 SER A C 1
ATOM 702 O O . SER A 1 94 ? -36.812 -6.5 4.074 1 87.31 94 SER A O 1
ATOM 704 N N . GLN A 1 95 ? -38.719 -6.656 5.043 1 87 95 GLN A N 1
ATOM 705 C CA . GLN A 1 95 ? -39.438 -7.02 3.814 1 87 95 GLN A CA 1
ATOM 706 C C . GLN A 1 95 ? -39.562 -5.824 2.875 1 87 95 GLN A C 1
ATOM 708 O O . GLN A 1 95 ? -39.719 -5.992 1.666 1 87 95 GLN A O 1
ATOM 713 N N . ALA A 1 96 ? -39.469 -4.695 3.438 1 86.12 96 ALA A N 1
ATOM 714 C CA . ALA A 1 96 ? -39.625 -3.48 2.639 1 86.12 96 ALA A CA 1
ATOM 715 C C . ALA A 1 96 ? -38.344 -3.193 1.832 1 86.12 96 ALA A C 1
ATOM 717 O O . ALA A 1 96 ? -38.375 -2.451 0.849 1 86.12 96 ALA A O 1
ATOM 718 N N . ALA A 1 97 ? -37.312 -3.783 2.246 1 89.19 97 ALA A N 1
ATOM 719 C CA . ALA A 1 97 ? -36.031 -3.535 1.573 1 89.19 97 ALA A CA 1
ATOM 720 C C . ALA A 1 97 ? -35.844 -4.492 0.402 1 89.19 97 ALA A C 1
ATOM 722 O O . ALA A 1 97 ? -36.406 -5.582 0.378 1 89.19 97 ALA A O 1
ATOM 723 N N . THR A 1 98 ? -35.125 -4.055 -0.648 1 90.19 98 THR A N 1
ATOM 724 C CA . THR A 1 98 ? -34.75 -4.891 -1.792 1 90.19 98 THR A CA 1
ATOM 725 C C . THR A 1 98 ? -33.25 -4.98 -1.948 1 90.19 98 THR A C 1
ATOM 727 O O . THR A 1 98 ? -32.531 -4.055 -1.583 1 90.19 98 THR A O 1
ATOM 730 N N . ALA A 1 99 ? -32.812 -6.07 -2.498 1 89.69 99 ALA A N 1
ATOM 731 C CA . ALA A 1 99 ? -31.391 -6.25 -2.766 1 89.69 99 ALA A CA 1
ATOM 732 C C . ALA A 1 99 ? -30.875 -5.188 -3.73 1 89.69 99 ALA A C 1
ATOM 734 O O . ALA A 1 99 ? -29.75 -4.699 -3.584 1 89.69 99 ALA A O 1
ATOM 735 N N . LEU A 1 100 ? -31.672 -4.859 -4.688 1 90.12 100 LEU A N 1
ATOM 736 C CA . LEU A 1 100 ? -31.297 -3.826 -5.648 1 90.12 100 LEU A CA 1
ATOM 737 C C . LEU A 1 100 ? -31.125 -2.479 -4.953 1 90.12 100 LEU A C 1
ATOM 739 O O . LEU A 1 100 ? -30.188 -1.738 -5.258 1 90.12 100 LEU A O 1
ATOM 743 N N . GLY A 1 101 ? -32 -2.193 -4.07 1 90.25 101 GLY A N 1
ATOM 744 C CA . GLY A 1 101 ? -31.859 -0.975 -3.287 1 90.25 101 GLY A CA 1
ATOM 745 C C . GLY A 1 101 ? -30.594 -0.942 -2.449 1 90.25 101 GLY A C 1
ATOM 746 O O . GLY A 1 101 ? -29.938 0.098 -2.342 1 90.25 101 GLY A O 1
ATOM 747 N N . ALA A 1 102 ? -30.297 -2.068 -1.864 1 89.81 102 ALA A N 1
ATOM 748 C CA . ALA A 1 102 ? -29.078 -2.166 -1.06 1 89.81 102 ALA A CA 1
ATOM 749 C C . ALA A 1 102 ? -27.828 -1.929 -1.912 1 89.81 102 ALA A C 1
ATOM 751 O O . ALA A 1 102 ? -26.938 -1.176 -1.52 1 89.81 102 ALA A O 1
ATOM 752 N N . VAL A 1 103 ? -27.766 -2.508 -3.072 1 91.44 103 VAL A N 1
ATOM 753 C CA . VAL A 1 103 ? -26.625 -2.34 -3.971 1 91.44 103 VAL A CA 1
ATOM 754 C C . VAL A 1 103 ? -26.484 -0.871 -4.371 1 91.44 103 VAL A C 1
ATOM 756 O O . VAL A 1 103 ? -25.375 -0.334 -4.43 1 91.44 103 VAL A O 1
ATOM 759 N N . PHE A 1 104 ? -27.578 -0.326 -4.66 1 90.38 104 PHE A N 1
ATOM 760 C CA . PHE A 1 104 ? -27.578 1.075 -5.062 1 90.38 104 PHE A CA 1
ATOM 761 C C . PHE A 1 104 ? -27.047 1.958 -3.945 1 90.38 104 PHE A C 1
ATOM 763 O O . PHE A 1 104 ? -26.25 2.871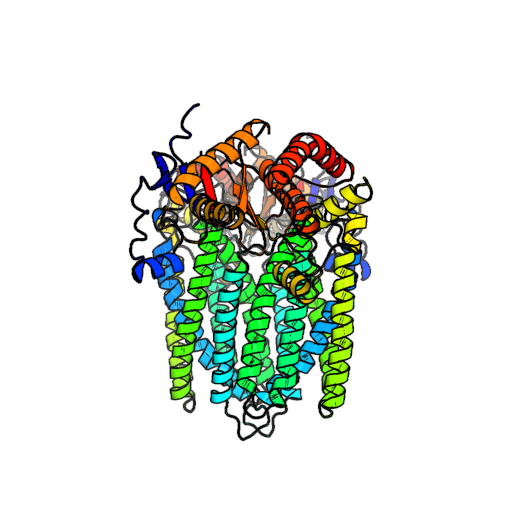 -4.191 1 90.38 104 PHE A O 1
ATOM 770 N N . GLN A 1 105 ? -27.469 1.716 -2.789 1 90.31 105 GLN A N 1
ATOM 771 C CA . GLN A 1 105 ? -27.016 2.502 -1.646 1 90.31 105 GLN A CA 1
ATOM 772 C C . GLN A 1 105 ? -25.516 2.344 -1.425 1 90.31 105 GLN A C 1
ATOM 774 O O . GLN A 1 105 ? -24.812 3.324 -1.163 1 90.31 105 GLN A O 1
ATOM 779 N N . PHE A 1 106 ? -25.062 1.135 -1.518 1 89.56 106 PHE A N 1
ATOM 780 C CA . PHE A 1 106 ? -23.625 0.889 -1.337 1 89.56 106 PHE A CA 1
ATOM 781 C C . PHE A 1 106 ? -22.828 1.492 -2.482 1 89.56 106 PHE A C 1
ATOM 783 O O . PHE A 1 106 ? -21.719 1.975 -2.279 1 89.56 106 PHE A O 1
ATOM 790 N N . PHE A 1 107 ? -23.469 1.451 -3.623 1 87.81 107 PHE A N 1
ATOM 791 C CA . PHE A 1 107 ? -22.859 2.061 -4.793 1 87.81 107 PHE A CA 1
ATOM 792 C C . PHE A 1 107 ? -22.656 3.559 -4.586 1 87.81 107 PHE A C 1
ATOM 794 O O . PHE A 1 107 ? -21.562 4.082 -4.789 1 87.81 107 PHE A O 1
ATOM 801 N N . VAL A 1 108 ? -23.641 4.199 -4.227 1 91.12 108 VAL A N 1
ATOM 802 C CA . VAL A 1 108 ? -23.578 5.641 -3.986 1 91.12 108 VAL A CA 1
ATOM 803 C C . VAL A 1 108 ? -22.562 5.938 -2.881 1 91.12 108 VAL A C 1
ATOM 805 O O . VAL A 1 108 ? -21.75 6.852 -3.01 1 91.12 108 VAL A O 1
ATOM 808 N N . ARG A 1 109 ? -22.672 5.203 -1.851 1 92.31 109 ARG A N 1
ATOM 809 C CA . ARG A 1 109 ? -21.734 5.301 -0.737 1 92.31 109 ARG A CA 1
ATOM 810 C C . ARG A 1 109 ? -20.297 5.195 -1.224 1 92.31 109 ARG A C 1
ATOM 812 O O . ARG A 1 109 ? -19.453 6.02 -0.866 1 92.31 109 ARG A O 1
ATOM 819 N N . ASP A 1 110 ? -20.016 4.281 -2.021 1 88.81 110 ASP A N 1
ATOM 820 C CA . ASP A 1 110 ? -18.656 4.02 -2.494 1 88.81 110 ASP A CA 1
ATOM 821 C C . ASP A 1 110 ? -18.172 5.141 -3.406 1 88.81 110 ASP A C 1
ATOM 823 O O . ASP A 1 110 ? -17.016 5.555 -3.318 1 88.81 110 ASP A O 1
ATOM 827 N N . ILE A 1 111 ? -19 5.586 -4.266 1 87.88 111 ILE A N 1
ATOM 828 C CA . ILE A 1 111 ? -18.641 6.66 -5.18 1 87.88 111 ILE A CA 1
ATOM 829 C C . ILE A 1 111 ? -18.344 7.934 -4.387 1 87.88 111 ILE A C 1
ATOM 831 O O . ILE A 1 111 ? -17.344 8.617 -4.652 1 87.88 111 ILE A O 1
ATOM 835 N N . LEU A 1 112 ? -19.172 8.195 -3.467 1 90.94 112 LEU A N 1
ATOM 836 C CA . LEU A 1 112 ? -18.969 9.391 -2.656 1 90.94 112 LEU A CA 1
ATOM 837 C C . LEU A 1 112 ? -17.703 9.25 -1.798 1 90.94 112 LEU A C 1
ATOM 839 O O . LEU A 1 112 ? -16.984 10.227 -1.587 1 90.94 112 LEU A O 1
ATOM 843 N N . GLY A 1 113 ? -17.484 8.102 -1.268 1 91.81 113 GLY A N 1
ATOM 844 C CA . GLY A 1 113 ? -16.25 7.855 -0.56 1 91.81 113 GLY A CA 1
ATOM 845 C C . GLY A 1 113 ? -15.016 8.086 -1.419 1 91.81 113 GLY A C 1
ATOM 846 O O . GLY A 1 113 ? -14.062 8.734 -0.986 1 91.81 113 GLY A O 1
ATOM 847 N N . MET A 1 114 ? -15.047 7.617 -2.588 1 87.75 114 MET A N 1
ATOM 848 C CA . MET A 1 114 ? -13.938 7.785 -3.52 1 87.75 114 MET A CA 1
ATOM 849 C C . MET A 1 114 ? -13.727 9.258 -3.852 1 87.75 114 MET A C 1
ATOM 851 O O . MET A 1 114 ? -12.594 9.75 -3.842 1 87.75 114 MET A O 1
ATOM 855 N N . ALA A 1 115 ? -14.766 9.906 -4.16 1 86.56 115 ALA A N 1
ATOM 856 C CA . ALA A 1 115 ? -14.688 11.336 -4.461 1 86.56 115 ALA A CA 1
ATOM 857 C C . ALA A 1 115 ? -14.156 12.117 -3.264 1 86.56 115 ALA A C 1
ATOM 859 O O . ALA A 1 115 ? -13.297 12.992 -3.416 1 86.56 115 ALA A O 1
ATOM 860 N N . GLY A 1 116 ? -14.703 11.773 -2.162 1 87.94 116 GLY A N 1
ATOM 861 C CA . GLY A 1 116 ? -14.211 12.406 -0.954 1 87.94 116 GLY A CA 1
ATOM 862 C C . GLY A 1 116 ? -12.727 12.18 -0.719 1 87.94 116 GLY A C 1
ATOM 863 O O . GLY A 1 116 ? -12.008 13.086 -0.297 1 87.94 116 GLY A O 1
ATOM 864 N N . GLY A 1 117 ? -12.328 11 -0.948 1 87.06 117 GLY A N 1
ATOM 865 C CA . GLY A 1 117 ? -10.914 10.703 -0.826 1 87.06 117 GLY A CA 1
ATOM 866 C C . GLY A 1 117 ? -10.047 11.523 -1.763 1 87.06 117 GLY A C 1
ATOM 867 O O . GLY A 1 117 ? -8.992 12.016 -1.365 1 87.06 117 GLY A O 1
ATOM 868 N N . ILE A 1 118 ? -10.477 11.711 -2.955 1 81.06 118 ILE A N 1
ATOM 869 C CA . ILE A 1 118 ? -9.742 12.477 -3.955 1 81.06 118 ILE A CA 1
ATOM 870 C C . ILE A 1 118 ? -9.656 13.938 -3.521 1 81.06 118 ILE A C 1
ATOM 872 O O . ILE A 1 118 ? -8.578 14.539 -3.555 1 81.06 118 ILE A O 1
ATOM 876 N N . ILE A 1 119 ? -10.672 14.398 -3.15 1 83.19 119 ILE A N 1
ATOM 877 C CA . ILE A 1 119 ? -10.711 15.789 -2.711 1 83.19 119 ILE A CA 1
ATOM 878 C C . ILE A 1 119 ? -9.805 15.977 -1.497 1 83.19 119 ILE A C 1
ATOM 880 O O . ILE A 1 119 ? -9.07 16.969 -1.411 1 83.19 119 ILE A O 1
ATOM 884 N N . PHE A 1 120 ? -9.812 15.031 -0.641 1 87.25 120 PHE A N 1
ATOM 885 C CA . PHE A 1 120 ? -8.984 15.086 0.557 1 87.25 120 PHE A CA 1
ATOM 886 C C . PHE A 1 120 ? -7.504 15.023 0.194 1 87.25 120 PHE A C 1
ATOM 888 O O . PHE A 1 120 ? -6.691 15.75 0.759 1 87.25 120 PHE A O 1
ATOM 895 N N . ALA A 1 121 ? -7.195 14.18 -0.639 1 80.06 121 ALA A N 1
ATOM 896 C CA . ALA A 1 121 ? -5.805 14.062 -1.074 1 80.06 121 ALA A CA 1
ATOM 897 C C . ALA A 1 121 ? -5.309 15.367 -1.684 1 80.06 121 ALA A C 1
ATOM 899 O O . ALA A 1 121 ? -4.172 15.781 -1.44 1 80.06 121 ALA A O 1
ATOM 900 N N . TYR A 1 122 ? -6.121 15.914 -2.455 1 73.94 122 TYR A N 1
ATOM 901 C CA . TYR A 1 122 ? -5.785 17.188 -3.09 1 73.94 122 TYR A CA 1
ATOM 902 C C . TYR A 1 122 ? -5.609 18.281 -2.049 1 73.94 122 TYR A C 1
ATOM 904 O O . TYR A 1 122 ? -4.652 19.062 -2.109 1 73.94 122 TYR A O 1
ATOM 912 N N . ALA A 1 123 ? -6.426 18.297 -1.153 1 77.19 123 ALA A N 1
ATOM 913 C CA . ALA A 1 123 ? -6.418 19.344 -0.136 1 77.19 123 ALA A CA 1
ATOM 914 C C . ALA A 1 123 ? -5.246 19.172 0.822 1 77.19 123 ALA A C 1
ATOM 916 O O . ALA A 1 123 ? -4.652 20.141 1.275 1 77.19 123 ALA A O 1
ATOM 917 N N . ALA A 1 124 ? -4.898 17.922 1.114 1 77.31 124 ALA A N 1
ATOM 918 C CA . ALA A 1 124 ? -3.842 17.656 2.084 1 77.31 124 ALA A CA 1
ATOM 919 C C . ALA A 1 124 ? -2.467 17.703 1.425 1 77.31 124 ALA A C 1
ATOM 921 O O . ALA A 1 124 ? -1.447 17.812 2.109 1 77.31 124 ALA A O 1
ATOM 922 N N . GLY A 1 125 ? -2.342 17.828 0.121 1 63.72 125 GLY A N 1
ATOM 923 C CA . GLY A 1 125 ? -1.118 18.078 -0.626 1 63.72 125 GLY A CA 1
ATOM 924 C C . GLY A 1 125 ? -0.093 16.969 -0.479 1 63.72 125 GLY A C 1
ATOM 925 O O . GLY A 1 125 ? 1.112 17.219 -0.528 1 63.72 125 GLY A O 1
ATOM 926 N N . GLY A 1 126 ? -0.42 15.875 -0.12 1 64.12 126 GLY A N 1
ATOM 927 C CA . GLY A 1 126 ? 0.533 14.781 -0.06 1 64.12 126 GLY A CA 1
ATOM 928 C C . GLY A 1 126 ? 1.48 14.875 1.12 1 64.12 126 GLY A C 1
ATOM 929 O O . GLY A 1 126 ? 2.496 14.18 1.167 1 64.12 126 GLY A O 1
ATOM 930 N N . ASN A 1 127 ? 1.238 15.68 2.037 1 69.5 127 ASN A N 1
ATOM 931 C CA . ASN A 1 127 ? 2.174 15.906 3.135 1 69.5 127 ASN A CA 1
ATOM 932 C C . ASN A 1 127 ? 1.852 15.023 4.34 1 69.5 127 ASN A C 1
ATOM 934 O O . ASN A 1 127 ? 2.025 15.445 5.484 1 69.5 127 ASN A O 1
ATOM 938 N N . PHE A 1 128 ? 1.443 13.844 4.148 1 74.81 128 PHE A N 1
ATOM 939 C CA . PHE A 1 128 ? 1.039 12.969 5.246 1 74.81 128 PHE A CA 1
ATOM 940 C C . PHE A 1 128 ? 2.254 12.484 6.027 1 74.81 128 PHE A C 1
ATOM 942 O O . PHE 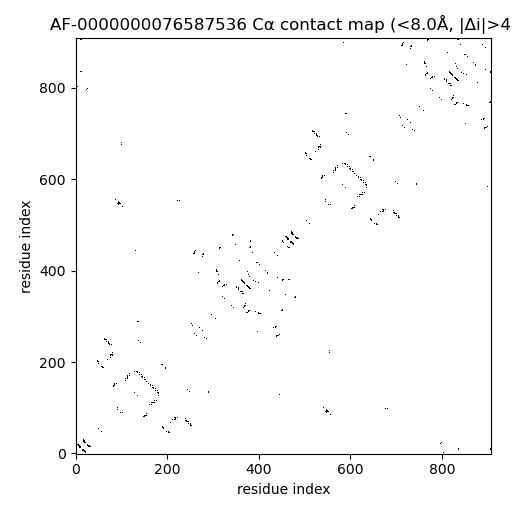A 1 128 ? 2.152 12.188 7.219 1 74.81 128 PHE A O 1
ATOM 949 N N . ASP A 1 129 ? 3.34 12.539 5.367 1 73.5 129 ASP A N 1
ATOM 950 C CA . ASP A 1 129 ? 4.551 12.016 5.992 1 73.5 129 ASP A CA 1
ATOM 951 C C . ASP A 1 129 ? 5.23 13.078 6.855 1 73.5 129 ASP A C 1
ATOM 953 O O . ASP A 1 129 ? 6.027 12.75 7.734 1 73.5 129 ASP A O 1
ATOM 957 N N . SER A 1 130 ? 4.891 14.344 6.633 1 78.75 130 SER A N 1
ATOM 958 C CA . SER A 1 130 ? 5.559 15.43 7.348 1 78.75 130 SER A CA 1
ATOM 959 C C . SER A 1 130 ? 5.023 15.562 8.773 1 78.75 130 SER A C 1
ATOM 961 O O . SER A 1 130 ? 5.746 15.992 9.672 1 78.75 130 SER A O 1
ATOM 963 N N . ASN A 1 131 ? 3.85 15.195 8.977 1 89.5 131 ASN A N 1
ATOM 964 C CA . ASN A 1 131 ? 3.195 15.234 10.281 1 89.5 131 ASN A CA 1
ATOM 965 C C . ASN A 1 131 ? 2.562 13.898 10.633 1 89.5 131 ASN A C 1
ATOM 967 O O . ASN A 1 131 ? 1.367 13.828 10.93 1 89.5 131 ASN A O 1
ATOM 971 N N . ALA A 1 132 ? 3.43 12.945 10.797 1 90.56 132 ALA A N 1
ATOM 972 C CA . ALA A 1 132 ? 2.98 11.562 10.906 1 90.56 132 ALA A CA 1
ATOM 973 C C . ALA A 1 132 ? 2.123 11.359 12.148 1 90.56 132 ALA A C 1
ATOM 975 O O . ALA A 1 132 ? 1.068 10.719 12.086 1 90.56 132 ALA A O 1
ATOM 976 N N . LYS A 1 133 ? 2.543 11.93 13.344 1 94 133 LYS A N 1
ATOM 977 C CA . LYS A 1 133 ? 1.783 11.766 14.578 1 94 133 LYS A CA 1
ATOM 978 C C . LYS A 1 133 ? 0.398 12.391 14.461 1 94 133 LYS A C 1
ATOM 980 O O . LYS A 1 133 ? -0.604 11.773 14.82 1 94 133 LYS A O 1
ATOM 985 N N . GLN A 1 134 ? 0.4 13.531 13.938 1 93.88 134 GLN A N 1
ATOM 986 C CA . GLN A 1 134 ? -0.841 14.289 13.836 1 93.88 134 GLN A CA 1
ATOM 987 C C . GLN A 1 134 ? -1.812 13.625 12.867 1 93.88 134 GLN A C 1
ATOM 989 O O . GLN A 1 134 ? -3 13.484 13.164 1 93.88 134 GLN A O 1
ATOM 994 N N . TRP A 1 135 ? -1.297 13.195 11.805 1 92.69 135 TRP A N 1
ATOM 995 C CA . TRP A 1 135 ? -2.158 12.578 10.797 1 92.69 135 TRP A CA 1
ATOM 996 C C . TRP A 1 135 ? -2.633 11.203 11.258 1 92.69 135 TRP A C 1
ATOM 998 O O . TRP A 1 135 ? -3.73 10.766 10.898 1 92.69 135 TRP A O 1
ATOM 1008 N N . ARG A 1 136 ? -1.819 10.547 12.031 1 94.88 136 ARG A N 1
ATOM 1009 C CA . ARG A 1 136 ? -2.252 9.273 12.602 1 94.88 136 ARG A CA 1
ATOM 1010 C C . ARG A 1 136 ? -3.451 9.461 13.523 1 94.88 136 ARG A C 1
ATOM 1012 O O . ARG A 1 136 ? -4.426 8.711 13.445 1 94.88 136 ARG A O 1
ATOM 1019 N N . LEU A 1 137 ? -3.32 10.422 14.359 1 96.12 137 LEU A N 1
ATOM 1020 C CA . LEU A 1 137 ? -4.453 10.688 15.242 1 96.12 137 LEU A CA 1
ATOM 1021 C C . LEU A 1 137 ? -5.676 11.125 14.438 1 96.12 137 LEU A C 1
ATOM 1023 O O . LEU A 1 137 ? -6.797 10.711 14.734 1 96.12 137 LEU A O 1
ATOM 1027 N N . PHE A 1 138 ? -5.473 11.969 13.469 1 94.88 138 PHE A N 1
ATOM 1028 C CA . PHE A 1 138 ? -6.559 12.383 12.586 1 94.88 138 PHE A CA 1
ATOM 1029 C C . PHE A 1 138 ? -7.25 11.172 11.977 1 94.88 138 PHE A C 1
ATOM 1031 O O . PHE A 1 138 ? -8.477 11.094 11.961 1 94.88 138 PHE A O 1
ATOM 1038 N N . ALA A 1 139 ? -6.469 10.234 11.461 1 95.5 139 ALA A N 1
ATOM 1039 C CA . ALA A 1 139 ? -7.02 9.016 10.867 1 95.5 139 ALA A CA 1
ATOM 1040 C C . ALA A 1 139 ? -7.867 8.25 11.875 1 95.5 139 ALA A C 1
ATOM 1042 O O . ALA A 1 139 ? -8.961 7.785 11.555 1 95.5 139 ALA A O 1
ATOM 1043 N N . ASP A 1 140 ? -7.379 8.141 13.047 1 96.75 140 ASP A N 1
ATOM 1044 C CA . ASP A 1 140 ? -8.078 7.391 14.078 1 96.75 140 ASP A CA 1
ATOM 1045 C C . ASP A 1 140 ? -9.391 8.078 14.469 1 96.75 140 ASP A C 1
ATOM 1047 O O . ASP A 1 140 ? -10.398 7.414 14.695 1 96.75 140 ASP A O 1
ATOM 1051 N N . VAL A 1 141 ? -9.367 9.336 14.547 1 96.75 141 VAL A N 1
ATOM 1052 C CA . VAL A 1 141 ? -10.57 10.086 14.883 1 96.75 141 VAL A CA 1
ATOM 1053 C C . VAL A 1 141 ? -11.586 9.969 13.742 1 96.75 141 VAL A C 1
ATOM 1055 O O . VAL A 1 141 ? -12.781 9.805 13.984 1 96.75 141 VAL A O 1
ATOM 1058 N N . MET A 1 142 ? -11.102 10.094 12.531 1 96.75 142 MET A N 1
ATOM 1059 C CA . MET A 1 142 ? -11.984 9.93 11.383 1 96.75 142 MET A CA 1
ATOM 1060 C C . MET A 1 142 ? -12.578 8.523 11.359 1 96.75 142 MET A C 1
ATOM 1062 O O . MET A 1 142 ? -13.734 8.336 10.953 1 96.75 142 MET A O 1
ATOM 1066 N N . ASN A 1 143 ? -11.797 7.543 11.695 1 97.62 143 ASN A N 1
ATOM 1067 C CA . ASN A 1 143 ? -12.305 6.18 11.812 1 97.62 143 ASN A CA 1
ATOM 1068 C C . ASN A 1 143 ? -13.438 6.09 12.828 1 97.62 143 ASN A C 1
ATOM 1070 O O . ASN A 1 143 ? -14.445 5.426 12.586 1 97.62 143 ASN A O 1
ATOM 1074 N N . ASP A 1 144 ? -13.242 6.746 13.961 1 98.31 144 ASP A N 1
ATOM 1075 C CA . ASP A 1 144 ? -14.289 6.789 14.984 1 98.31 144 ASP A CA 1
ATOM 1076 C C . ASP A 1 144 ? -15.555 7.457 14.445 1 98.31 144 ASP A C 1
ATOM 1078 O O . ASP A 1 144 ? -16.656 6.996 14.711 1 98.31 144 ASP A O 1
ATOM 1082 N N . MET A 1 145 ? -15.352 8.5 13.727 1 97.75 145 MET A N 1
ATOM 1083 C CA . MET A 1 145 ? -16.484 9.203 13.141 1 97.75 145 MET A CA 1
ATOM 1084 C C . MET A 1 145 ? -17.234 8.312 12.148 1 97.75 145 MET A C 1
ATOM 1086 O O . MET A 1 145 ? -18.453 8.273 12.133 1 97.75 145 MET A O 1
ATOM 1090 N N . ALA A 1 146 ? -16.5 7.656 11.336 1 97.88 146 ALA A N 1
ATOM 1091 C CA . ALA A 1 146 ? -17.109 6.742 10.367 1 97.88 146 ALA A CA 1
ATOM 1092 C C . ALA A 1 146 ? -17.953 5.688 11.07 1 97.88 146 ALA A C 1
ATOM 1094 O O . ALA A 1 146 ? -19.094 5.445 10.688 1 97.88 146 ALA A O 1
ATOM 1095 N N . MET A 1 147 ? -17.438 5.102 12.102 1 97.81 147 MET A N 1
ATOM 1096 C CA . MET A 1 147 ? -18.141 4.051 12.836 1 97.81 147 MET A CA 1
ATOM 1097 C C . MET A 1 147 ? -19.359 4.613 13.555 1 97.81 147 MET A C 1
ATOM 1099 O O . MET A 1 147 ? -20.391 3.941 13.656 1 97.81 147 MET A O 1
ATOM 1103 N N . ALA A 1 148 ? -19.188 5.785 14.078 1 98 148 ALA A N 1
ATOM 1104 C CA . ALA A 1 148 ? -20.328 6.426 14.742 1 98 148 ALA A CA 1
ATOM 1105 C C . ALA A 1 148 ? -21.469 6.68 13.75 1 98 148 ALA A C 1
ATOM 1107 O O . ALA A 1 148 ? -22.641 6.469 14.07 1 98 148 ALA A O 1
ATOM 1108 N N . LEU A 1 149 ? -21.109 7.152 12.602 1 97.38 149 LEU A N 1
ATOM 1109 C CA . LEU A 1 149 ? -22.109 7.391 11.562 1 97.38 149 LEU A CA 1
ATOM 1110 C C . LEU A 1 149 ? -22.781 6.09 11.148 1 97.38 149 LEU A C 1
ATOM 1112 O O . LEU A 1 149 ? -24.016 6.047 10.969 1 97.38 149 LEU A O 1
ATOM 1116 N N . ASP A 1 150 ? -22.031 5.043 11.023 1 95.94 150 ASP A N 1
ATOM 1117 C CA . ASP A 1 150 ? -22.578 3.725 10.734 1 95.94 150 ASP A CA 1
ATOM 1118 C C . ASP A 1 150 ? -23.562 3.281 11.82 1 95.94 150 ASP A C 1
ATOM 1120 O O . ASP A 1 150 ? -24.641 2.781 11.523 1 95.94 150 ASP A O 1
ATOM 1124 N N . LEU A 1 151 ? -23.141 3.438 13.039 1 95.81 151 LEU A N 1
ATOM 1125 C CA . LEU A 1 151 ? -23.969 3.025 14.172 1 95.81 151 LEU A CA 1
ATOM 1126 C C . LEU A 1 151 ? -25.266 3.818 14.219 1 95.81 151 LEU A C 1
ATOM 1128 O O . LEU A 1 151 ? -26.312 3.281 14.586 1 95.81 151 LEU A O 1
ATOM 1132 N N . ALA A 1 152 ? -25.234 5.031 13.773 1 96 152 ALA A N 1
ATOM 1133 C CA . ALA A 1 152 ? -26.391 5.922 13.812 1 96 152 ALA A CA 1
ATOM 1134 C C . ALA A 1 152 ? -27.281 5.723 12.594 1 96 152 ALA A C 1
ATOM 1136 O O . ALA A 1 152 ? -28.438 6.172 12.57 1 96 152 ALA A O 1
ATOM 1137 N N . SER A 1 153 ? -26.844 5.109 11.609 1 92.19 153 SER A N 1
ATOM 1138 C CA . SER A 1 153 ? -27.438 5.078 10.281 1 92.19 153 SER A CA 1
ATOM 1139 C C . SER A 1 153 ? -28.859 4.516 10.336 1 92.19 153 SER A C 1
ATOM 1141 O O . SER A 1 153 ? -29.75 4.996 9.641 1 92.19 153 SER A O 1
ATOM 1143 N N . PRO A 1 154 ? -29.188 3.504 11.211 1 89.88 154 PRO A N 1
ATOM 1144 C CA . PRO A 1 154 ? -30.562 2.984 11.234 1 89.88 154 PRO A CA 1
ATOM 1145 C C . PRO A 1 154 ? -31.516 3.869 12.039 1 89.88 154 PRO A C 1
ATOM 1147 O O . PRO A 1 154 ? -32.719 3.697 11.961 1 89.88 154 PRO A O 1
ATOM 1150 N N . LEU A 1 155 ? -31.016 4.727 12.797 1 90.81 155 LEU A N 1
ATOM 1151 C CA . LEU A 1 155 ? -31.828 5.504 13.727 1 90.81 155 LEU A CA 1
ATOM 1152 C C . LEU A 1 155 ? -32.5 6.664 13.008 1 90.81 155 LEU A C 1
ATOM 1154 O O . LEU A 1 155 ? -33.5 7.219 13.516 1 90.81 155 LEU A O 1
ATOM 1158 N N . ILE A 1 156 ? -31.969 7.098 11.875 1 88.44 156 ILE A N 1
ATOM 1159 C CA . ILE A 1 156 ? -32.531 8.227 11.148 1 88.44 156 ILE A CA 1
ATOM 1160 C C . ILE A 1 156 ? -33.312 7.719 9.938 1 88.44 156 ILE A C 1
ATOM 1162 O O . ILE A 1 156 ? -32.719 7.262 8.953 1 88.44 156 ILE A O 1
ATOM 1166 N N . PRO A 1 157 ? -34.656 7.883 10.023 1 80.19 157 PRO A N 1
ATOM 1167 C CA . PRO A 1 157 ? -35.469 7.406 8.891 1 80.19 157 PRO A CA 1
ATOM 1168 C C . PRO A 1 157 ? -35.062 8.07 7.574 1 80.19 157 PRO A C 1
ATOM 1170 O O . PRO A 1 157 ? -35.031 9.305 7.488 1 80.19 157 PRO A O 1
ATOM 1173 N N . GLY A 1 158 ? -34.719 7.34 6.57 1 83.12 158 GLY A N 1
ATOM 1174 C CA . GLY A 1 158 ? -34.375 7.863 5.258 1 83.12 158 GLY A CA 1
ATOM 1175 C C . GLY A 1 158 ? -32.969 8.43 5.195 1 83.12 158 GLY A C 1
ATOM 1176 O O . GLY A 1 158 ? -32.562 8.938 4.156 1 83.12 158 GLY A O 1
ATOM 1177 N N . GLY A 1 159 ? -32.344 8.344 6.312 1 90.44 159 GLY A N 1
ATOM 1178 C CA . GLY A 1 159 ? -31.016 8.984 6.367 1 90.44 159 GLY A CA 1
ATOM 1179 C C . GLY A 1 159 ? -29.875 8 6.227 1 90.44 159 GLY A C 1
ATOM 1180 O O . GLY A 1 159 ? -28.703 8.383 6.324 1 90.44 159 GLY A O 1
ATOM 1181 N N . PHE A 1 160 ? -30.188 6.777 5.961 1 91.56 160 PHE A N 1
ATOM 1182 C CA . PHE A 1 160 ? -29.156 5.742 5.93 1 91.56 160 PHE A CA 1
ATOM 1183 C C . PHE A 1 160 ? -28.109 6.055 4.871 1 91.56 160 PHE A C 1
ATOM 1185 O O . PHE A 1 160 ? -26.906 6.035 5.16 1 91.56 160 PHE A O 1
ATOM 1192 N N . MET A 1 161 ? -28.531 6.391 3.725 1 91.69 161 MET A N 1
ATOM 1193 C CA . MET A 1 161 ? -27.625 6.598 2.604 1 91.69 161 MET A CA 1
ATOM 1194 C C . MET A 1 161 ? -26.672 7.762 2.883 1 91.69 161 MET A C 1
ATOM 1196 O O . MET A 1 161 ? -25.484 7.664 2.613 1 91.69 161 MET A O 1
ATOM 1200 N N . ILE A 1 162 ? -27.219 8.805 3.445 1 93.75 162 ILE A N 1
ATOM 1201 C CA . ILE A 1 162 ? -26.406 9.977 3.732 1 93.75 162 ILE A CA 1
ATOM 1202 C C . ILE A 1 162 ? -25.375 9.648 4.805 1 93.75 162 ILE A C 1
ATOM 1204 O O . ILE A 1 162 ? -24.188 9.969 4.656 1 93.75 162 ILE A O 1
ATOM 1208 N N . MET A 1 163 ? -25.828 9 5.828 1 95.31 163 MET A N 1
ATOM 1209 C CA . MET A 1 163 ? -24.938 8.641 6.914 1 95.31 163 MET A CA 1
ATOM 1210 C C . MET A 1 163 ? -23.859 7.664 6.43 1 95.31 163 MET A C 1
ATOM 1212 O O . MET A 1 163 ? -22.688 7.816 6.758 1 95.31 163 MET A O 1
ATOM 1216 N N . ALA A 1 164 ? -24.328 6.734 5.656 1 92.56 164 ALA A N 1
ATOM 1217 C CA . ALA A 1 164 ? -23.391 5.754 5.113 1 92.56 164 ALA A CA 1
ATOM 1218 C C . ALA A 1 164 ? -22.375 6.414 4.184 1 92.56 164 ALA A C 1
ATOM 1220 O O . ALA A 1 164 ? -21.203 6.059 4.184 1 92.56 164 ALA A O 1
ATOM 1221 N N . SER A 1 165 ? -22.812 7.348 3.4 1 95.12 165 SER A N 1
ATOM 1222 C CA . SER A 1 165 ? -21.938 8.047 2.467 1 95.12 165 SER A CA 1
ATOM 1223 C C . SER A 1 165 ? -20.906 8.906 3.207 1 95.12 165 SER A C 1
ATOM 1225 O O . SER A 1 165 ? -19.734 8.914 2.857 1 95.12 165 SER A O 1
ATOM 1227 N N . LEU A 1 166 ? -21.359 9.586 4.215 1 96.5 166 LEU A N 1
ATOM 1228 C CA . LEU A 1 166 ? -20.438 10.383 5.027 1 96.5 166 LEU A CA 1
ATOM 1229 C C . LEU A 1 166 ? -19.422 9.484 5.723 1 96.5 166 LEU A C 1
ATOM 1231 O O . LEU A 1 166 ? -18.25 9.852 5.844 1 96.5 166 LEU A O 1
ATOM 1235 N N . GLY A 1 167 ? -19.922 8.375 6.207 1 96.75 167 GLY A N 1
ATOM 1236 C CA . GLY A 1 167 ? -19 7.398 6.77 1 96.75 167 GLY A CA 1
ATOM 1237 C C . GLY A 1 167 ? -17.953 6.926 5.781 1 96.75 167 GLY A C 1
ATOM 1238 O O . GLY A 1 167 ? -16.781 6.781 6.137 1 96.75 167 GLY A O 1
ATOM 1239 N N . SER A 1 168 ? -18.375 6.75 4.602 1 95.5 168 SER A N 1
ATOM 1240 C CA . SER A 1 168 ? -17.453 6.293 3.562 1 95.5 168 SER A CA 1
ATOM 1241 C C . SER A 1 168 ? -16.406 7.355 3.246 1 95.5 168 SER A C 1
ATOM 1243 O O . SER A 1 168 ? -15.242 7.031 2.984 1 95.5 168 SER A O 1
ATOM 1245 N N . VAL A 1 169 ? -16.781 8.547 3.221 1 95.44 169 VAL A N 1
ATOM 1246 C CA . VAL A 1 169 ? -15.836 9.641 3.02 1 95.44 169 VAL A CA 1
ATOM 1247 C C . VAL A 1 169 ? -14.805 9.648 4.145 1 95.44 169 VAL A C 1
ATOM 1249 O O . VAL A 1 169 ? -13.602 9.758 3.889 1 95.44 169 VAL A O 1
ATOM 1252 N N . ALA A 1 170 ? -15.281 9.523 5.309 1 96.94 170 ALA A N 1
ATOM 1253 C CA . ALA A 1 170 ? -14.383 9.469 6.457 1 96.94 170 ALA A CA 1
ATOM 1254 C C . ALA A 1 170 ? -13.406 8.305 6.336 1 96.94 170 ALA A C 1
ATOM 1256 O O . ALA A 1 170 ? -12.211 8.453 6.605 1 96.94 170 ALA A O 1
ATOM 1257 N N . ARG A 1 171 ? -13.922 7.199 5.914 1 96 171 ARG A N 1
ATOM 1258 C CA . ARG A 1 171 ? -13.078 6.027 5.75 1 96 171 ARG A CA 1
ATOM 1259 C C . ARG A 1 171 ? -12.016 6.262 4.68 1 96 171 ARG A C 1
ATOM 1261 O O . ARG A 1 171 ? -10.891 5.77 4.789 1 96 171 ARG A O 1
ATOM 1268 N N . ALA A 1 172 ? -12.414 6.918 3.672 1 92.69 172 ALA A N 1
ATOM 1269 C CA . ALA A 1 172 ? -11.453 7.25 2.623 1 92.69 172 ALA A CA 1
ATOM 1270 C C . ALA A 1 172 ? -10.312 8.102 3.174 1 92.69 172 ALA A C 1
ATOM 1272 O O . ALA A 1 172 ? -9.148 7.883 2.834 1 92.69 172 ALA A O 1
ATOM 1273 N N . MET A 1 173 ? -10.633 8.984 4 1 92.44 173 MET A N 1
ATOM 1274 C CA . MET A 1 173 ? -9.633 9.828 4.637 1 92.44 173 MET A CA 1
ATOM 1275 C C . MET A 1 173 ? -8.719 9.008 5.535 1 92.44 173 MET A C 1
ATOM 1277 O O . MET A 1 173 ? -7.504 9.227 5.566 1 92.44 173 MET A O 1
ATOM 1281 N N . VAL A 1 174 ? -9.312 8.102 6.242 1 94.88 174 VAL A N 1
ATOM 1282 C CA . VAL A 1 174 ? -8.562 7.215 7.121 1 94.88 174 VAL A CA 1
ATOM 1283 C C . VAL A 1 174 ? -7.531 6.438 6.309 1 94.88 174 VAL A C 1
ATOM 1285 O O . VAL A 1 174 ? -6.352 6.395 6.668 1 94.88 174 VAL A O 1
ATOM 1288 N N . GLY A 1 175 ? -7.98 5.883 5.262 1 90.25 175 GLY A N 1
ATOM 1289 C CA . GLY A 1 175 ? -7.094 5.082 4.434 1 90.25 175 GLY A CA 1
ATOM 1290 C C . GLY A 1 175 ? -5.883 5.848 3.938 1 90.25 175 GLY A C 1
ATOM 1291 O O . GLY A 1 175 ? -4.758 5.355 4.004 1 90.25 175 GLY A O 1
ATOM 1292 N N . MET A 1 176 ? -6.031 6.988 3.535 1 86.25 176 MET A N 1
ATOM 1293 C CA . MET A 1 176 ? -4.957 7.812 2.992 1 86.25 176 MET A CA 1
ATOM 1294 C C . MET A 1 176 ? -3.988 8.234 4.09 1 86.25 176 MET A C 1
ATOM 1296 O O . MET A 1 176 ? -2.775 8.094 3.943 1 86.25 176 MET A O 1
ATOM 1300 N N . ALA A 1 177 ? -4.551 8.742 5.113 1 90.12 177 ALA A N 1
ATOM 1301 C CA . ALA A 1 177 ? -3.719 9.242 6.207 1 90.12 177 ALA A CA 1
ATOM 1302 C C . ALA A 1 177 ? -3.006 8.102 6.922 1 90.12 177 ALA A C 1
ATOM 1304 O O . ALA A 1 177 ? -1.808 8.188 7.203 1 90.12 177 ALA A O 1
ATOM 1305 N N . ALA A 1 178 ? -3.715 7.051 7.211 1 91.69 178 ALA A N 1
ATOM 1306 C CA . ALA A 1 178 ? -3.15 5.914 7.938 1 91.69 178 ALA A CA 1
ATOM 1307 C C . ALA A 1 178 ? -2.062 5.23 7.117 1 91.69 178 ALA A C 1
ATOM 1309 O O . ALA A 1 178 ? -1.046 4.793 7.664 1 91.69 178 ALA A O 1
ATOM 1310 N N . GLY A 1 179 ? -2.309 5.098 5.867 1 86.62 179 GLY A N 1
ATOM 1311 C CA . GLY A 1 179 ? -1.315 4.48 5.004 1 86.62 179 GLY A CA 1
ATOM 1312 C C . GLY A 1 179 ? -0 5.234 4.969 1 86.62 179 GLY A C 1
ATOM 1313 O O . GLY A 1 179 ? 1.068 4.637 5.117 1 86.62 179 GLY A O 1
ATOM 1314 N N . ALA A 1 180 ? -0.051 6.473 4.773 1 83.19 180 ALA A N 1
ATOM 1315 C CA . ALA A 1 180 ? 1.142 7.316 4.707 1 83.19 180 ALA A CA 1
ATOM 1316 C C . ALA A 1 180 ? 1.887 7.316 6.039 1 83.19 180 ALA A C 1
ATOM 1318 O O . ALA A 1 180 ? 3.119 7.27 6.066 1 83.19 180 ALA A O 1
ATOM 1319 N N . THR A 1 181 ? 1.141 7.363 7.094 1 90.62 181 THR A N 1
ATOM 1320 C CA . THR A 1 181 ? 1.761 7.395 8.414 1 90.62 181 THR A CA 1
ATOM 1321 C C . THR A 1 181 ? 2.393 6.051 8.75 1 90.62 181 THR A C 1
ATOM 1323 O O . THR A 1 181 ? 3.439 5.992 9.398 1 90.62 181 THR A O 1
ATOM 1326 N N . HIS A 1 182 ? 1.736 5.02 8.312 1 90.62 182 HIS A N 1
ATOM 1327 C CA . HIS A 1 182 ? 2.297 3.689 8.531 1 90.62 182 HIS A CA 1
ATOM 1328 C C . HIS A 1 182 ? 3.67 3.557 7.883 1 90.62 182 HIS A C 1
ATOM 1330 O O . HIS A 1 182 ? 4.598 3.018 8.492 1 90.62 182 HIS A O 1
ATOM 1336 N N . ALA A 1 183 ? 3.848 3.965 6.75 1 84.81 183 ALA A N 1
ATOM 1337 C CA . ALA A 1 183 ? 5.129 3.918 6.047 1 84.81 183 ALA A CA 1
ATOM 1338 C C . ALA A 1 183 ? 6.188 4.738 6.777 1 84.81 183 ALA A C 1
ATOM 1340 O O . ALA A 1 183 ? 7.316 4.277 6.965 1 84.81 183 ALA A O 1
ATOM 1341 N N . ALA A 1 184 ? 5.809 5.914 7.188 1 87.75 184 ALA A N 1
ATOM 1342 C CA . ALA A 1 184 ? 6.738 6.809 7.879 1 87.75 184 ALA A CA 1
ATOM 1343 C C . ALA A 1 184 ? 7.195 6.207 9.203 1 87.75 184 ALA A C 1
ATOM 1345 O O . ALA A 1 184 ? 8.383 6.242 9.531 1 87.75 184 ALA A O 1
ATOM 1346 N N . LEU A 1 185 ? 6.344 5.66 9.953 1 92.69 185 LEU A N 1
ATOM 1347 C CA . LEU A 1 185 ? 6.672 5.094 11.258 1 92.69 185 LEU A CA 1
ATOM 1348 C C . LEU A 1 185 ? 7.488 3.816 11.102 1 92.69 185 LEU A C 1
ATOM 1350 O O . LEU A 1 185 ? 8.367 3.535 11.922 1 92.69 185 LEU A O 1
ATOM 1354 N N . THR A 1 186 ? 7.145 3.037 10.086 1 91.44 186 THR A N 1
ATOM 1355 C CA . THR A 1 186 ? 7.938 1.844 9.805 1 91.44 186 THR A CA 1
ATOM 1356 C C . THR A 1 186 ? 9.398 2.209 9.57 1 91.44 186 THR A C 1
ATOM 1358 O O . THR A 1 186 ? 10.305 1.552 10.094 1 91.44 186 THR A O 1
ATOM 1361 N N . GLN A 1 187 ? 9.617 3.27 8.859 1 87.44 187 GLN A N 1
ATOM 1362 C CA . GLN A 1 187 ? 10.977 3.746 8.609 1 87.44 187 GLN A CA 1
ATOM 1363 C C . GLN A 1 187 ? 11.641 4.234 9.898 1 87.44 187 GLN A C 1
ATOM 1365 O O . GLN A 1 187 ? 12.844 4.059 10.086 1 87.44 187 GLN A O 1
ATOM 1370 N N . HIS A 1 188 ? 10.891 4.824 10.703 1 90.75 188 HIS A N 1
ATOM 1371 C CA . HIS A 1 188 ? 11.406 5.312 11.977 1 90.75 188 HIS A CA 1
ATOM 1372 C C . HIS A 1 188 ? 11.891 4.16 12.852 1 90.75 188 HIS A C 1
ATOM 1374 O O . HIS A 1 188 ? 12.945 4.258 13.484 1 90.75 188 HIS A O 1
ATOM 1380 N N . PHE A 1 189 ? 11.227 3.117 12.82 1 94.25 189 PHE A N 1
ATOM 1381 C CA . PHE A 1 189 ? 11.531 1.992 13.695 1 94.25 189 PHE A CA 1
ATOM 1382 C C . PHE A 1 189 ? 12.727 1.203 13.164 1 94.25 189 PHE A C 1
ATOM 1384 O O . PHE A 1 189 ? 13.383 0.483 13.914 1 94.25 189 PHE A O 1
ATOM 1391 N N . ALA A 1 190 ? 12.938 1.322 11.867 1 90.38 190 ALA A N 1
ATOM 1392 C CA . ALA A 1 190 ? 13.992 0.537 11.234 1 90.38 190 ALA A CA 1
ATOM 1393 C C . ALA A 1 190 ? 15.367 1.089 11.586 1 90.38 190 ALA A C 1
ATOM 1395 O O . ALA A 1 190 ? 15.664 2.26 11.328 1 90.38 190 ALA A O 1
ATOM 1396 N N . THR A 1 191 ? 16.219 0.403 12.359 1 78.19 191 THR A N 1
ATOM 1397 C CA . THR A 1 191 ? 17.547 0.85 12.758 1 78.19 191 THR A CA 1
ATOM 1398 C C . THR A 1 191 ? 18.609 0.339 11.789 1 78.19 191 THR A C 1
ATOM 1400 O O . THR A 1 191 ? 19.656 0.962 11.617 1 78.19 191 THR A O 1
ATOM 1403 N N . ALA A 1 192 ? 18.484 -0.776 11.391 1 61.41 192 ALA A N 1
ATOM 1404 C CA . ALA A 1 192 ? 19.562 -1.387 10.609 1 61.41 192 ALA A CA 1
ATOM 1405 C C . ALA A 1 192 ? 19.297 -1.282 9.117 1 61.41 192 ALA A C 1
ATOM 1407 O O . ALA A 1 192 ? 19.812 -2.074 8.328 1 61.41 192 ALA A O 1
ATOM 1408 N N . GLY A 1 193 ? 18.734 -0.244 8.617 1 59.28 193 GLY A N 1
ATOM 1409 C CA . GLY A 1 193 ? 18.547 0.025 7.199 1 59.28 193 GLY A CA 1
ATOM 1410 C C . GLY A 1 193 ? 17.828 -1.089 6.469 1 59.28 193 GLY A C 1
ATOM 1411 O O . GLY A 1 193 ? 17.375 -0.908 5.336 1 59.28 193 GLY A O 1
ATOM 1412 N N . SER A 1 194 ? 17.891 -2.279 6.965 1 61.5 194 SER A N 1
ATOM 1413 C CA . SER A 1 194 ? 17.406 -3.314 6.059 1 61.5 194 SER A CA 1
ATOM 1414 C C . SER A 1 194 ? 16.234 -4.078 6.672 1 61.5 194 SER A C 1
ATOM 1416 O O . SER A 1 194 ? 15.695 -5 6.055 1 61.5 194 SER A O 1
ATOM 1418 N N . ASN A 1 195 ? 15.656 -3.568 7.715 1 79.19 195 ASN A N 1
ATOM 1419 C CA . ASN A 1 195 ? 14.664 -4.477 8.289 1 79.19 195 ASN A CA 1
ATOM 1420 C C . ASN A 1 195 ? 13.266 -3.865 8.266 1 79.19 195 ASN A C 1
ATOM 1422 O O . ASN A 1 195 ? 12.383 -4.297 9 1 79.19 195 ASN A O 1
ATOM 1426 N N . ALA A 1 196 ? 13.094 -2.838 7.441 1 83.81 196 ALA A N 1
ATOM 1427 C CA . ALA A 1 196 ? 11.797 -2.176 7.316 1 83.81 196 ALA A CA 1
ATOM 1428 C C . ALA A 1 196 ? 10.727 -3.148 6.82 1 83.81 196 ALA A C 1
ATOM 1430 O O . ALA A 1 196 ? 9.586 -3.102 7.27 1 83.81 196 ALA A O 1
ATOM 1431 N N . ALA A 1 197 ? 11.102 -3.984 5.996 1 76.38 197 ALA A N 1
ATOM 1432 C CA . ALA A 1 197 ? 10.164 -4.957 5.441 1 76.38 197 ALA A CA 1
ATOM 1433 C C . ALA A 1 197 ? 9.688 -5.938 6.512 1 76.38 197 ALA A C 1
ATOM 1435 O O . ALA A 1 197 ? 8.508 -6.273 6.578 1 76.38 197 ALA A O 1
ATOM 1436 N N . ASP A 1 198 ? 10.594 -6.285 7.277 1 81.62 198 ASP A N 1
ATOM 1437 C CA . ASP A 1 198 ? 10.258 -7.203 8.359 1 81.62 198 ASP A CA 1
ATOM 1438 C C . ASP A 1 198 ? 9.336 -6.535 9.375 1 81.62 198 ASP A C 1
ATOM 1440 O O . ASP A 1 198 ? 8.367 -7.148 9.844 1 81.62 198 ASP A O 1
ATOM 1444 N N . ILE A 1 199 ? 9.656 -5.352 9.656 1 89.62 199 ILE A N 1
ATOM 1445 C CA . ILE A 1 199 ? 8.836 -4.602 10.602 1 89.62 199 ILE A CA 1
ATOM 1446 C C . ILE A 1 199 ? 7.418 -4.449 10.055 1 89.62 199 ILE A C 1
ATOM 1448 O O . ILE A 1 199 ? 6.441 -4.652 10.781 1 89.62 199 ILE A O 1
ATOM 1452 N N . SER A 1 200 ? 7.293 -4.172 8.836 1 86.75 200 SER A N 1
ATOM 1453 C CA . SER A 1 200 ? 5.992 -4.012 8.188 1 86.75 200 SER A CA 1
ATOM 1454 C C . SER A 1 200 ? 5.219 -5.328 8.18 1 86.75 200 SER A C 1
ATOM 1456 O O . SER A 1 200 ? 4.016 -5.348 8.445 1 86.75 200 SER A O 1
ATOM 1458 N N . ALA A 1 201 ? 5.918 -6.383 7.926 1 80.19 201 ALA A N 1
ATOM 1459 C CA . ALA A 1 201 ? 5.285 -7.699 7.895 1 80.19 201 ALA A CA 1
ATOM 1460 C C . ALA A 1 201 ? 4.746 -8.078 9.273 1 80.19 201 ALA A C 1
ATOM 1462 O O . ALA A 1 201 ? 3.646 -8.625 9.391 1 80.19 201 ALA A O 1
ATOM 1463 N N . LYS A 1 202 ? 5.516 -7.836 10.227 1 86.12 202 LYS A N 1
ATOM 1464 C CA . LYS A 1 202 ? 5.09 -8.164 11.578 1 86.12 202 LYS A CA 1
ATOM 1465 C C . LYS A 1 202 ? 3.941 -7.27 12.031 1 86.12 202 LYS A C 1
ATOM 1467 O O . LYS A 1 202 ? 3.057 -7.711 12.766 1 86.12 202 LYS A O 1
ATOM 1472 N N . ALA A 1 203 ? 4.004 -6.031 11.578 1 90.38 203 ALA A N 1
ATOM 1473 C CA . ALA A 1 203 ? 2.883 -5.141 11.859 1 90.38 203 ALA A CA 1
ATOM 1474 C C . ALA A 1 203 ? 1.591 -5.672 11.242 1 90.38 203 ALA A C 1
ATOM 1476 O O . ALA A 1 203 ? 0.537 -5.648 11.883 1 90.38 203 ALA A O 1
ATOM 1477 N N . ASP A 1 204 ? 1.601 -6.168 10.078 1 84.12 204 ASP A N 1
ATOM 1478 C CA . ASP A 1 204 ? 0.446 -6.746 9.398 1 84.12 204 ASP A CA 1
ATOM 1479 C C . ASP A 1 204 ? -0.077 -7.969 10.148 1 84.12 204 ASP A C 1
ATOM 1481 O O . ASP A 1 204 ? -1.289 -8.141 10.289 1 84.12 204 ASP A O 1
ATOM 1485 N N . SER A 1 205 ? 0.869 -8.773 10.539 1 82.88 205 SER A N 1
ATOM 1486 C CA . SER A 1 205 ? 0.497 -9.961 11.305 1 82.88 205 SER A CA 1
ATOM 1487 C C . SER A 1 205 ? -0.221 -9.586 12.594 1 82.88 205 SER A C 1
ATOM 1489 O O . SER A 1 205 ? -1.228 -10.203 12.953 1 82.88 205 SER A O 1
ATOM 1491 N N . ARG A 1 206 ? 0.29 -8.633 13.234 1 88.38 206 ARG A N 1
ATOM 1492 C CA . ARG A 1 206 ? -0.344 -8.156 14.461 1 88.38 206 ARG A CA 1
ATOM 1493 C C . ARG A 1 206 ? -1.725 -7.578 14.18 1 88.38 206 ARG A C 1
ATOM 1495 O O . ARG A 1 206 ? -2.664 -7.789 14.945 1 88.38 206 ARG A O 1
ATOM 1502 N N . GLU A 1 207 ? -1.826 -6.855 13.141 1 89.5 207 GLU A N 1
ATOM 1503 C CA . GLU A 1 207 ? -3.121 -6.293 12.766 1 89.5 207 GLU A CA 1
ATOM 1504 C C . GLU A 1 207 ? -4.145 -7.395 12.5 1 89.5 207 GLU A C 1
ATOM 1506 O O . GLU A 1 207 ? -5.293 -7.297 12.938 1 89.5 207 GLU A O 1
ATOM 1511 N N . ARG A 1 208 ? -3.75 -8.398 11.867 1 85.31 208 ARG A N 1
ATOM 1512 C CA . ARG A 1 208 ? -4.652 -9.508 11.578 1 85.31 208 ARG A CA 1
ATOM 1513 C C . ARG A 1 208 ? -5.09 -10.203 12.867 1 85.31 208 ARG A C 1
ATOM 1515 O O . ARG A 1 208 ? -6.266 -10.539 13.031 1 85.31 208 ARG A O 1
ATOM 1522 N N . ALA A 1 209 ? -4.121 -10.445 13.672 1 87.19 209 ALA A N 1
ATOM 1523 C CA . ALA A 1 209 ? -4.453 -11.062 14.953 1 87.19 209 ALA A CA 1
ATOM 1524 C C . ALA A 1 209 ? -5.449 -10.203 15.734 1 87.19 209 ALA A C 1
ATOM 1526 O O . ALA A 1 209 ? -6.402 -10.727 16.312 1 87.19 209 ALA A O 1
ATOM 1527 N N . THR A 1 210 ? -5.258 -8.945 15.727 1 92.38 210 THR A N 1
ATOM 1528 C CA . THR A 1 210 ? -6.137 -8.047 16.469 1 92.38 210 THR A CA 1
ATOM 1529 C C . THR A 1 210 ? -7.516 -7.988 15.812 1 92.38 210 THR A C 1
ATOM 1531 O O . THR A 1 210 ? -8.523 -7.828 16.5 1 92.38 210 THR A O 1
ATOM 1534 N N . VAL A 1 211 ? -7.535 -8.031 14.516 1 91 211 VAL A N 1
ATOM 1535 C CA . VAL A 1 211 ? -8.82 -8.086 13.828 1 91 211 VAL A CA 1
ATOM 1536 C C . VAL A 1 211 ? -9.602 -9.305 14.289 1 91 211 VAL A C 1
ATOM 1538 O O . VAL A 1 211 ? -10.797 -9.211 14.594 1 91 211 VAL A O 1
ATOM 1541 N N . ILE A 1 212 ? -8.938 -10.43 14.375 1 88.12 212 ILE A N 1
ATOM 1542 C CA . ILE A 1 212 ? -9.594 -11.672 14.766 1 88.12 212 ILE A CA 1
ATOM 1543 C C . ILE A 1 212 ? -10.094 -11.57 16.203 1 88.12 212 ILE A C 1
ATOM 1545 O O . ILE A 1 212 ? -11.273 -11.812 16.469 1 88.12 212 ILE A O 1
ATOM 1549 N N . ILE A 1 213 ? -9.234 -11.195 17.031 1 92.44 213 ILE A N 1
ATOM 1550 C CA . ILE A 1 213 ? -9.594 -11.086 18.453 1 92.44 213 ILE A CA 1
ATOM 1551 C C . ILE A 1 213 ? -10.695 -10.047 18.625 1 92.44 213 ILE A C 1
ATOM 1553 O O . ILE A 1 213 ? -11.695 -10.297 19.297 1 92.44 213 ILE A O 1
ATOM 1557 N N . GLY A 1 214 ? -10.469 -8.906 18.031 1 94.19 214 GLY A N 1
ATOM 1558 C CA . GLY A 1 214 ? -11.461 -7.844 18.125 1 94.19 214 GLY A CA 1
ATOM 1559 C C . GLY A 1 214 ? -12.812 -8.234 17.547 1 94.19 214 GLY A C 1
ATOM 1560 O O . GLY A 1 214 ? -13.852 -7.898 18.109 1 94.19 214 GLY A O 1
ATOM 1561 N N . SER A 1 215 ? -12.797 -8.883 16.484 1 91.88 215 SER A N 1
ATOM 1562 C CA . SER A 1 215 ? -14.039 -9.297 15.852 1 91.88 215 SER A CA 1
ATOM 1563 C C . SER A 1 215 ? -14.773 -10.336 16.688 1 91.88 215 SER A C 1
ATOM 1565 O O . SER A 1 215 ? -16 -10.32 16.766 1 91.88 215 SER A O 1
ATOM 1567 N N . LEU A 1 216 ? -14.062 -11.289 17.25 1 92.75 216 LEU A N 1
ATOM 1568 C CA . LEU A 1 216 ? -14.672 -12.281 18.125 1 92.75 216 LEU A CA 1
ATOM 1569 C C . LEU A 1 216 ? -15.32 -11.609 19.328 1 92.75 216 LEU A C 1
ATOM 1571 O O . LEU A 1 216 ? -16.469 -11.891 19.656 1 92.75 216 LEU A O 1
ATOM 1575 N N . LEU A 1 217 ? -14.609 -10.758 19.906 1 95.69 217 LEU A N 1
ATOM 1576 C CA . LEU A 1 217 ? -15.141 -10.008 21.047 1 95.69 217 LEU A CA 1
ATOM 1577 C C . LEU A 1 217 ? -16.312 -9.125 20.609 1 95.69 217 LEU A C 1
ATOM 1579 O O . LEU A 1 217 ? -17.297 -9 21.312 1 95.69 217 LEU A O 1
ATOM 1583 N N . GLY A 1 218 ? -16.094 -8.5 19.453 1 95.62 218 GLY A N 1
ATOM 1584 C CA . GLY A 1 218 ? -17.156 -7.672 18.906 1 95.62 218 GLY A CA 1
ATOM 1585 C C . GLY A 1 218 ? -18.438 -8.438 18.656 1 95.62 218 GLY A C 1
ATOM 1586 O O . GLY A 1 218 ? -19.531 -7.93 18.938 1 95.62 218 GLY A O 1
ATOM 1587 N N . MET A 1 219 ? -18.328 -9.633 18.156 1 93.94 219 MET A N 1
ATOM 1588 C CA . MET A 1 219 ? -19.5 -10.469 17.938 1 93.94 219 MET A CA 1
ATOM 1589 C C . MET A 1 219 ? -20.203 -10.789 19.25 1 93.94 219 MET A C 1
ATOM 1591 O O . MET A 1 219 ? -21.438 -10.727 19.344 1 93.94 219 MET A O 1
ATOM 1595 N N . ALA A 1 220 ? -19.438 -11.117 20.234 1 94.94 220 ALA A N 1
ATOM 1596 C CA . ALA A 1 220 ? -20 -11.43 21.562 1 94.94 220 ALA A CA 1
ATOM 1597 C C . ALA A 1 220 ? -20.734 -10.219 22.125 1 94.94 220 ALA A C 1
ATOM 1599 O O . ALA A 1 220 ? -21.844 -10.359 22.656 1 94.94 220 ALA A O 1
ATOM 1600 N N . VAL A 1 221 ? -20.188 -9.078 21.984 1 95.38 221 VAL A N 1
ATOM 1601 C CA . VAL A 1 221 ? -20.781 -7.844 22.5 1 95.38 221 VAL A CA 1
ATOM 1602 C C . VAL A 1 221 ? -22.047 -7.516 21.703 1 95.38 221 VAL A C 1
ATOM 1604 O O . VAL A 1 221 ? -23.078 -7.176 22.297 1 95.38 221 VAL A O 1
ATOM 1607 N N . THR A 1 222 ? -21.953 -7.602 20.453 1 95.06 222 THR A N 1
ATOM 1608 C CA . THR A 1 222 ? -23.062 -7.262 19.578 1 95.06 222 THR A CA 1
ATOM 1609 C C . THR A 1 222 ? -24.25 -8.18 19.844 1 95.06 222 THR A C 1
ATOM 1611 O O . THR A 1 222 ? -25.406 -7.734 19.844 1 95.06 222 THR A O 1
ATOM 1614 N N . GLN A 1 223 ? -24.031 -9.453 20.094 1 94.25 223 GLN A N 1
ATOM 1615 C CA . GLN A 1 223 ? -25.094 -10.398 20.406 1 94.25 223 GLN A CA 1
ATOM 1616 C C . GLN A 1 223 ? -25.828 -9.992 21.672 1 94.25 223 GLN A C 1
ATOM 1618 O O . GLN A 1 223 ? -27.047 -10.141 21.766 1 94.25 223 GLN A O 1
ATOM 1623 N N . ARG A 1 224 ? -25.156 -9.5 22.578 1 93.62 224 ARG A N 1
ATOM 1624 C CA . ARG A 1 224 ? -25.734 -9.125 23.859 1 93.62 224 ARG A CA 1
ATOM 1625 C C . ARG A 1 224 ? -26.453 -7.777 23.766 1 93.62 224 ARG A C 1
ATOM 1627 O O . ARG A 1 224 ? -27.422 -7.531 24.469 1 93.62 224 ARG A O 1
ATOM 1634 N N . MET A 1 225 ? -26 -6.941 22.859 1 91.75 225 MET A N 1
ATOM 1635 C CA . MET A 1 225 ? -26.5 -5.574 22.812 1 91.75 225 MET A CA 1
ATOM 1636 C C . MET A 1 225 ? -27.484 -5.398 21.656 1 91.75 225 MET A C 1
ATOM 1638 O O . MET A 1 225 ? -28.062 -4.324 21.484 1 91.75 225 MET A O 1
ATOM 1642 N N . ALA A 1 226 ? -27.656 -6.375 20.891 1 85.75 226 ALA A N 1
ATOM 1643 C CA . ALA A 1 226 ? -28.406 -6.293 19.641 1 85.75 226 ALA A CA 1
ATOM 1644 C C . ALA A 1 226 ? -29.797 -5.684 19.859 1 85.75 226 ALA A C 1
ATOM 1646 O O . ALA A 1 226 ? -30.312 -4.965 19.016 1 85.75 226 ALA A O 1
ATOM 1647 N N . GLU A 1 227 ? -30.422 -5.852 21.016 1 88.38 227 GLU A N 1
ATOM 1648 C CA . GLU A 1 227 ? -31.797 -5.418 21.25 1 88.38 227 GLU A CA 1
ATOM 1649 C C . GLU A 1 227 ? -31.844 -4.156 22.109 1 88.38 227 GLU A C 1
ATOM 1651 O O . GLU A 1 227 ? -32.906 -3.617 22.375 1 88.38 227 GLU A O 1
ATOM 1656 N N . ASN A 1 228 ? -30.719 -3.66 22.5 1 93.88 228 ASN A N 1
ATOM 1657 C CA . ASN A 1 228 ? -30.641 -2.482 23.344 1 93.88 228 ASN A CA 1
ATOM 1658 C C . ASN A 1 228 ? -29.766 -1.394 22.734 1 93.88 228 ASN A C 1
ATOM 1660 O O . ASN A 1 228 ? -28.562 -1.362 22.938 1 93.88 228 ASN A O 1
ATOM 1664 N N . VAL A 1 229 ? -30.406 -0.435 22.125 1 92.94 229 VAL A N 1
ATOM 1665 C CA . VAL A 1 229 ? -29.719 0.609 21.375 1 92.94 229 VAL A CA 1
ATOM 1666 C C . VAL A 1 229 ? -28.938 1.507 22.328 1 92.94 229 VAL A C 1
ATOM 1668 O O . VAL A 1 229 ? -27.781 1.865 22.047 1 92.94 229 VAL A O 1
ATOM 1671 N N . ALA A 1 230 ? -29.531 1.843 23.422 1 95.06 230 ALA A N 1
ATOM 1672 C CA . ALA A 1 230 ? -28.875 2.717 24.391 1 95.06 230 ALA A CA 1
ATOM 1673 C C . ALA A 1 230 ? -27.594 2.078 24.938 1 95.06 230 ALA A C 1
ATOM 1675 O O . ALA A 1 230 ? -26.578 2.746 25.078 1 95.06 230 ALA A O 1
ATOM 1676 N N . ALA A 1 231 ? -27.703 0.838 25.25 1 95.44 231 ALA A N 1
ATOM 1677 C CA . ALA A 1 231 ? -26.531 0.119 25.734 1 95.44 231 ALA A CA 1
ATOM 1678 C C . ALA A 1 231 ? -25.438 0.046 24.672 1 95.44 231 ALA A C 1
ATOM 1680 O O . ALA A 1 231 ? -24.25 0.169 24.984 1 95.44 231 ALA A O 1
ATOM 1681 N N . ALA A 1 232 ? -25.844 -0.166 23.469 1 95.75 232 ALA A N 1
ATOM 1682 C CA . ALA A 1 232 ? -24.891 -0.212 22.359 1 95.75 232 ALA A CA 1
ATOM 1683 C C . ALA A 1 232 ? -24.141 1.109 22.234 1 95.75 232 ALA A C 1
ATOM 1685 O O . ALA A 1 232 ? -22.906 1.122 22.109 1 95.75 232 ALA A O 1
ATOM 1686 N N . TRP A 1 233 ? -24.844 2.209 22.344 1 97 233 TRP A N 1
ATOM 1687 C CA . TRP A 1 233 ? -24.234 3.525 22.219 1 97 233 TRP A CA 1
ATOM 1688 C C . TRP A 1 233 ? -23.312 3.82 23.391 1 97 233 TRP A C 1
ATOM 1690 O O . TRP A 1 233 ? -22.25 4.434 23.234 1 97 233 TRP A O 1
ATOM 1700 N N . LEU A 1 234 ? -23.734 3.418 24.562 1 97 234 LEU A N 1
ATOM 1701 C CA . LEU A 1 234 ? -22.891 3.613 25.734 1 97 234 LEU A CA 1
ATOM 1702 C C . LEU A 1 234 ? -21.594 2.838 25.594 1 97 234 LEU A C 1
ATOM 1704 O O . LEU A 1 234 ? -20.516 3.381 25.859 1 97 234 LEU A O 1
ATOM 1708 N N . PHE A 1 235 ? -21.75 1.587 25.266 1 96.81 235 PHE A N 1
ATOM 1709 C CA . PHE A 1 235 ? -20.562 0.761 25.062 1 96.81 235 PHE A CA 1
ATOM 1710 C C . PHE A 1 235 ? -19.672 1.353 23.984 1 96.81 235 PHE A C 1
ATOM 1712 O O . PHE A 1 235 ? -18.453 1.407 24.141 1 96.81 235 PHE A O 1
ATOM 1719 N N . PHE A 1 236 ? -20.25 1.778 22.875 1 97.94 236 PHE A N 1
ATOM 1720 C CA . PHE A 1 236 ? -19.516 2.402 21.766 1 97.94 236 PHE A CA 1
ATOM 1721 C C . PHE A 1 236 ? -18.766 3.637 22.25 1 97.94 236 PHE A C 1
ATOM 1723 O O . PHE A 1 236 ? -17.594 3.818 21.922 1 97.94 236 PHE A O 1
ATOM 1730 N N . ALA A 1 237 ? -19.406 4.449 23.031 1 98.12 237 ALA A N 1
ATOM 1731 C CA . ALA A 1 237 ? -18.812 5.684 23.531 1 98.12 237 ALA A CA 1
ATOM 1732 C C . ALA A 1 237 ? -17.625 5.387 24.453 1 98.12 237 ALA A C 1
ATOM 1734 O O . ALA A 1 237 ? -16.578 6.031 24.359 1 98.12 237 ALA A O 1
ATOM 1735 N N . VAL A 1 238 ? -17.781 4.441 25.297 1 98.19 238 VAL A N 1
ATOM 1736 C CA . VAL A 1 238 ? -16.719 4.078 26.234 1 98.19 238 VAL A CA 1
ATOM 1737 C C . VAL A 1 238 ? -15.508 3.547 25.469 1 98.19 238 VAL A C 1
ATOM 1739 O O . VAL A 1 238 ? -14.375 3.955 25.734 1 98.19 238 VAL A O 1
ATOM 1742 N N . LEU A 1 239 ? -15.766 2.65 24.562 1 98.12 239 LEU A N 1
ATOM 1743 C CA . LEU A 1 239 ? -14.664 2.076 23.797 1 98.12 239 LEU A CA 1
ATOM 1744 C C . LEU A 1 239 ? -14.008 3.129 22.906 1 98.12 239 LEU A C 1
ATOM 1746 O O . LEU A 1 239 ? -12.812 3.061 22.641 1 98.12 239 LEU A O 1
ATOM 1750 N N . THR A 1 240 ? -14.797 4.121 22.438 1 98.44 240 THR A N 1
ATOM 1751 C CA . THR A 1 240 ? -14.219 5.227 21.672 1 98.44 240 THR A CA 1
ATOM 1752 C C . THR A 1 240 ? -13.258 6.035 22.531 1 98.44 240 THR A C 1
ATOM 1754 O O . THR A 1 240 ? -12.172 6.41 22.078 1 98.44 240 THR A O 1
ATOM 1757 N N . TRP A 1 241 ? -13.68 6.289 23.688 1 98.19 241 TRP A N 1
ATOM 1758 C CA . TRP A 1 241 ? -12.805 6.992 24.625 1 98.19 241 TRP A CA 1
ATOM 1759 C C . TRP A 1 241 ? -11.516 6.215 24.859 1 98.19 241 TRP A C 1
ATOM 1761 O O . TRP A 1 241 ? -10.422 6.785 24.828 1 98.19 241 TRP A O 1
ATOM 1771 N N . VAL A 1 242 ? -11.648 4.918 25.078 1 98.25 242 VAL A N 1
ATOM 1772 C CA . VAL A 1 242 ? -10.477 4.066 25.266 1 98.25 242 VAL A CA 1
ATOM 1773 C C . VAL A 1 242 ? -9.617 4.109 24 1 98.25 242 VAL A C 1
ATOM 1775 O O . VAL A 1 242 ? -8.391 4.191 24.094 1 98.25 242 VAL A O 1
ATOM 1778 N N . HIS A 1 243 ? -10.242 4.051 22.859 1 98.31 243 HIS A N 1
ATOM 1779 C CA . HIS A 1 243 ? -9.555 4.074 21.578 1 98.31 243 HIS A CA 1
ATOM 1780 C C . HIS A 1 243 ? -8.711 5.332 21.438 1 98.31 243 HIS A C 1
ATOM 1782 O O . HIS A 1 243 ? -7.523 5.25 21.109 1 98.31 243 HIS A O 1
ATOM 1788 N N . VAL A 1 244 ? -9.312 6.477 21.734 1 97.81 244 VAL A N 1
ATOM 1789 C CA . VAL A 1 244 ? -8.617 7.754 21.562 1 97.81 244 VAL A CA 1
ATOM 1790 C C . VAL A 1 244 ? -7.516 7.879 22.609 1 97.81 244 VAL A C 1
ATOM 1792 O O . VAL A 1 244 ? -6.402 8.312 22.297 1 97.81 244 VAL A O 1
ATOM 1795 N N . TRP A 1 245 ? -7.816 7.512 23.781 1 98 245 TRP A N 1
ATOM 1796 C CA . TRP A 1 245 ? -6.836 7.559 24.859 1 98 245 TRP A CA 1
ATOM 1797 C C . TRP A 1 245 ? -5.629 6.684 24.547 1 98 245 TRP A C 1
ATOM 1799 O O . TRP A 1 245 ? -4.484 7.113 24.703 1 98 245 TRP A O 1
ATOM 1809 N N . ALA A 1 246 ? -5.859 5.512 24.141 1 98.31 246 ALA A N 1
ATOM 1810 C CA . ALA A 1 246 ? -4.781 4.594 23.797 1 98.31 246 ALA A CA 1
ATOM 1811 C C . ALA A 1 246 ? -3.963 5.133 22.625 1 98.31 246 ALA A C 1
ATOM 1813 O O . ALA A 1 246 ? -2.744 4.949 22.562 1 98.31 246 ALA A O 1
ATOM 1814 N N . ASN A 1 247 ? -4.617 5.727 21.688 1 97.88 247 ASN A N 1
ATOM 1815 C CA . ASN A 1 247 ? -3.912 6.32 20.562 1 97.88 247 ASN A CA 1
ATOM 1816 C C . ASN A 1 247 ? -2.984 7.449 21 1 97.88 247 ASN A C 1
ATOM 1818 O O . ASN A 1 247 ? -1.846 7.539 20.547 1 97.88 247 ASN A O 1
ATOM 1822 N N . ILE A 1 248 ? -3.514 8.281 21.859 1 97.69 248 ILE A N 1
ATOM 1823 C CA . ILE A 1 248 ? -2.705 9.383 22.375 1 97.69 248 ILE A CA 1
ATOM 1824 C C . ILE A 1 248 ? -1.493 8.82 23.125 1 97.69 248 ILE A C 1
ATOM 1826 O O . ILE A 1 248 ? -0.372 9.305 22.938 1 97.69 248 ILE A O 1
ATOM 1830 N N . ARG A 1 249 ? -1.691 7.832 23.906 1 97.88 249 ARG A N 1
ATOM 1831 C CA . ARG A 1 249 ? -0.585 7.203 24.609 1 97.88 249 ARG A CA 1
ATOM 1832 C C . ARG A 1 249 ? 0.43 6.613 23.641 1 97.88 249 ARG A C 1
ATOM 1834 O O . ARG A 1 249 ? 1.64 6.73 23.844 1 97.88 249 ARG A O 1
ATOM 1841 N N . ALA A 1 250 ? -0.065 5.949 22.609 1 97.81 250 ALA A N 1
ATOM 1842 C CA . ALA A 1 250 ? 0.823 5.379 21.609 1 97.81 250 ALA A CA 1
ATOM 1843 C C . ALA A 1 250 ? 1.667 6.465 20.938 1 97.81 250 ALA A C 1
ATOM 1845 O O . ALA A 1 250 ? 2.879 6.301 20.781 1 97.81 250 ALA A O 1
ATOM 1846 N N . LEU A 1 251 ? 1.062 7.555 20.594 1 97.5 251 LEU A N 1
ATOM 1847 C CA . LEU A 1 251 ? 1.741 8.633 19.891 1 97.5 251 LEU A CA 1
ATOM 1848 C C . LEU A 1 251 ? 2.748 9.328 20.797 1 97.5 251 LEU A C 1
ATOM 1850 O O . LEU A 1 251 ? 3.785 9.805 20.328 1 97.5 251 LEU A O 1
ATOM 1854 N N . ARG A 1 252 ? 2.439 9.367 22.078 1 97.56 252 ARG A N 1
ATOM 1855 C CA . ARG A 1 252 ? 3.35 9.992 23.031 1 97.56 252 ARG A CA 1
ATOM 1856 C C . ARG A 1 252 ? 4.559 9.102 23.297 1 97.56 252 ARG A C 1
ATOM 1858 O O . ARG A 1 252 ? 5.602 9.578 23.75 1 97.56 252 ARG A O 1
ATOM 1865 N N . CYS A 1 253 ? 4.461 7.836 22.984 1 97 253 CYS A N 1
ATOM 1866 C CA . CYS A 1 253 ? 5.586 6.918 23.109 1 97 253 CYS A CA 1
ATOM 1867 C C . CYS A 1 253 ? 6.59 7.133 21.984 1 97 253 CYS A C 1
ATOM 1869 O O . CYS A 1 253 ? 7.77 6.816 22.125 1 97 253 CYS A O 1
ATOM 1871 N N . LEU A 1 254 ? 6.184 7.664 20.859 1 97.06 254 LEU A N 1
ATOM 1872 C CA . LEU A 1 254 ? 7.027 7.82 19.688 1 97.06 254 LEU A CA 1
ATOM 1873 C C . LEU A 1 254 ? 8.031 8.953 19.875 1 97.06 254 LEU A C 1
ATOM 1875 O O . LEU A 1 254 ? 7.648 10.094 20.141 1 97.06 254 LEU A O 1
ATOM 1879 N N . VAL A 1 255 ? 9.258 8.594 19.797 1 97.06 255 VAL A N 1
ATOM 1880 C CA . VAL A 1 255 ? 10.32 9.594 19.922 1 97.06 255 VAL A CA 1
ATOM 1881 C C . VAL A 1 255 ? 10.93 9.859 18.547 1 97.06 255 VAL A C 1
ATOM 1883 O O . VAL A 1 255 ? 11.891 9.203 18.156 1 97.06 255 VAL A O 1
ATOM 1886 N N . LEU A 1 256 ? 10.414 10.828 17.859 1 94.94 256 LEU A N 1
ATOM 1887 C CA . LEU A 1 256 ? 10.891 11.188 16.531 1 94.94 256 LEU A CA 1
ATOM 1888 C C . LEU A 1 256 ? 11.945 12.289 16.609 1 94.94 256 LEU A C 1
ATOM 1890 O O . LEU A 1 256 ? 11.75 13.297 17.297 1 94.94 256 LEU A O 1
ATOM 1894 N N . SER A 1 257 ? 13.008 12.086 15.961 1 94.75 257 SER A N 1
ATOM 1895 C CA . SER A 1 257 ? 14.109 13.047 16 1 94.75 257 SER A CA 1
ATOM 1896 C C . SER A 1 257 ? 14.078 13.977 14.797 1 94.75 257 SER A C 1
ATOM 1898 O O . SER A 1 257 ? 14.891 14.898 14.695 1 94.75 257 SER A O 1
ATOM 1900 N N . SER A 1 258 ? 13.125 13.727 13.977 1 93.38 258 SER A N 1
ATOM 1901 C CA . SER A 1 258 ? 12.961 14.617 12.828 1 93.38 258 SER A CA 1
ATOM 1902 C C . SER A 1 258 ? 12.273 15.914 13.234 1 93.38 258 SER A C 1
ATOM 1904 O O . SER A 1 258 ? 11.672 16 14.312 1 93.38 258 SER A O 1
ATOM 1906 N N . VAL A 1 259 ? 12.414 16.922 12.375 1 94.5 259 VAL A N 1
ATOM 1907 C CA . VAL A 1 259 ? 11.812 18.219 12.711 1 94.5 259 VAL A CA 1
ATOM 1908 C C . VAL A 1 259 ? 10.711 18.547 11.703 1 94.5 259 VAL A C 1
ATOM 1910 O O . VAL A 1 259 ? 10.867 18.328 10.508 1 94.5 259 VAL A O 1
ATOM 1913 N N . ASN A 1 260 ? 9.578 18.875 12.266 1 92.75 260 ASN A N 1
ATOM 1914 C CA . ASN A 1 260 ? 8.43 19.359 11.492 1 92.75 260 ASN A CA 1
ATOM 1915 C C . ASN A 1 260 ? 7.883 20.656 12.047 1 92.75 260 ASN A C 1
ATOM 1917 O O . ASN A 1 260 ? 8.469 21.25 12.953 1 92.75 260 ASN A O 1
ATOM 1921 N N . GLU A 1 261 ? 6.801 21.188 11.508 1 90.62 261 GLU A N 1
ATOM 1922 C CA . GLU A 1 261 ? 6.297 22.5 11.859 1 90.62 261 GLU A CA 1
ATOM 1923 C C . GLU A 1 261 ? 5.902 22.578 13.328 1 90.62 261 GLU A C 1
ATOM 1925 O O . GLU A 1 261 ? 6.336 23.469 14.055 1 90.62 261 GLU A O 1
ATOM 1930 N N . PRO A 1 262 ? 5.148 21.641 13.805 1 90.19 262 PRO A N 1
ATOM 1931 C CA . PRO A 1 262 ? 4.762 21.719 15.211 1 90.19 262 PRO A CA 1
ATOM 1932 C C . PRO A 1 262 ? 5.961 21.641 16.156 1 90.19 262 PRO A C 1
ATOM 1934 O O . PRO A 1 262 ? 6 22.344 17.172 1 90.19 262 PRO A O 1
ATOM 1937 N N . ARG A 1 263 ? 6.855 20.828 15.852 1 94.69 263 ARG A N 1
ATOM 1938 C CA . ARG A 1 263 ? 8.023 20.672 16.703 1 94.69 263 ARG A CA 1
ATOM 1939 C C . ARG A 1 263 ? 8.906 21.906 16.672 1 94.69 263 ARG A C 1
ATOM 1941 O O . ARG A 1 263 ? 9.414 22.359 17.703 1 94.69 263 ARG A O 1
ATOM 1948 N N . LEU A 1 264 ? 9.102 22.406 15.492 1 94.5 264 LEU A N 1
ATOM 1949 C CA . LEU A 1 264 ? 9.938 23.609 15.359 1 94.5 264 LEU A CA 1
ATOM 1950 C C . LEU A 1 264 ? 9.328 24.781 16.125 1 94.5 264 LEU A C 1
ATOM 1952 O O . LEU A 1 264 ? 10.055 25.562 16.75 1 94.5 264 LEU A O 1
ATOM 1956 N N . LYS A 1 265 ? 8.031 24.953 16.078 1 92.81 265 LYS A N 1
ATOM 1957 C CA . LYS A 1 265 ? 7.348 26 16.828 1 92.81 265 LYS A CA 1
ATOM 1958 C C . LYS A 1 265 ? 7.586 25.844 18.328 1 92.81 265 LYS A C 1
ATOM 1960 O O . LYS A 1 265 ? 7.91 26.812 19.016 1 92.81 265 LYS A O 1
ATOM 1965 N N . LEU A 1 266 ? 7.469 24.672 18.766 1 94.12 266 LEU A N 1
ATOM 1966 C CA . LEU A 1 266 ? 7.656 24.359 20.188 1 94.12 266 LEU A CA 1
ATOM 1967 C C . LEU A 1 266 ? 9.102 24.578 20.609 1 94.12 266 LEU A C 1
ATOM 1969 O O . LEU A 1 266 ? 9.367 25.156 21.656 1 94.12 266 LEU A O 1
ATOM 1973 N N . LEU A 1 267 ? 10.016 24.109 19.797 1 96.69 267 LEU A N 1
ATOM 1974 C CA . LEU A 1 267 ? 11.438 24.203 20.109 1 96.69 267 LEU A CA 1
ATOM 1975 C C . LEU A 1 267 ? 11.883 25.672 20.141 1 96.69 267 LEU A C 1
ATOM 1977 O O . LEU A 1 267 ? 12.609 26.078 21.062 1 96.69 267 LEU A O 1
ATOM 1981 N N . LEU A 1 268 ? 11.484 26.422 19.141 1 95.56 268 LEU A N 1
ATOM 1982 C CA . LEU A 1 268 ? 11.883 27.828 19.094 1 95.56 268 LEU A CA 1
ATOM 1983 C C . LEU A 1 268 ? 11.281 28.594 20.281 1 95.56 268 LEU A C 1
ATOM 1985 O O . LEU A 1 268 ? 11.977 29.391 20.922 1 95.56 268 LEU A O 1
ATOM 1989 N N . GLN A 1 269 ? 10.031 28.422 20.516 1 93.44 269 GLN A N 1
ATOM 1990 C CA . GLN A 1 269 ? 9.367 29.094 21.625 1 93.44 269 GLN A CA 1
ATOM 1991 C C . GLN A 1 269 ? 10.047 28.781 22.953 1 93.44 269 GLN A C 1
ATOM 1993 O O . GLN A 1 269 ? 10.305 29.688 23.75 1 93.44 269 GLN A O 1
ATOM 1998 N N . HIS A 1 270 ? 10.32 27.562 23.203 1 94.75 270 HIS A N 1
ATOM 1999 C CA . HIS A 1 270 ? 10.945 27.156 24.453 1 94.75 270 HIS A CA 1
ATOM 2000 C C . HIS A 1 270 ? 12.352 27.719 24.578 1 94.75 270 HIS A C 1
ATOM 2002 O O . HIS A 1 270 ? 12.766 28.125 25.656 1 94.75 270 HIS A O 1
ATOM 2008 N N . TYR A 1 271 ? 13.047 27.688 23.5 1 94.69 271 TYR A N 1
ATOM 2009 C CA . TYR A 1 271 ? 14.398 28.219 23.5 1 94.69 271 TYR A CA 1
ATOM 2010 C C . TYR A 1 271 ? 14.391 29.719 23.781 1 94.69 271 TYR A C 1
ATOM 2012 O O . TYR A 1 271 ? 15.266 30.219 24.5 1 94.69 271 TYR A O 1
ATOM 2020 N N . GLN A 1 272 ? 13.445 30.406 23.188 1 90.19 272 GLN A N 1
ATOM 2021 C CA . GLN A 1 272 ? 13.352 31.844 23.391 1 90.19 272 GLN A CA 1
ATOM 2022 C C . GLN A 1 272 ? 12.93 32.156 24.812 1 90.19 272 GLN A C 1
ATOM 2024 O O . GLN A 1 272 ? 13.375 33.156 25.391 1 90.19 272 GLN A O 1
ATOM 2029 N N . ASP A 1 273 ? 12.156 31.344 25.391 1 91.12 273 ASP A N 1
ATOM 2030 C CA . ASP A 1 273 ? 11.625 31.578 26.734 1 91.12 273 ASP A CA 1
ATOM 2031 C C . ASP A 1 273 ? 12.633 31.156 27.797 1 91.12 273 ASP A C 1
ATOM 2033 O O . ASP A 1 273 ? 12.836 31.875 28.781 1 91.12 273 ASP A O 1
ATOM 2037 N N . LYS A 1 274 ? 13.25 29.984 27.578 1 92.94 274 LYS A N 1
ATOM 2038 C CA . LYS A 1 274 ? 14.023 29.391 28.656 1 92.94 274 LYS A CA 1
ATOM 2039 C C . LYS A 1 274 ? 15.492 29.266 28.281 1 92.94 274 LYS A C 1
ATOM 2041 O O . LYS A 1 274 ? 16.328 28.906 29.109 1 92.94 274 LYS A O 1
ATOM 2046 N N . GLU A 1 275 ? 15.883 29.516 27.094 1 91 275 GLU A N 1
ATOM 2047 C CA . GLU A 1 275 ? 17.25 29.406 26.594 1 91 275 GLU A CA 1
ATOM 2048 C C . GLU A 1 275 ? 17.781 27.984 26.719 1 91 275 GLU A C 1
ATOM 2050 O O . GLU A 1 275 ? 18.938 27.766 27.078 1 91 275 GLU A O 1
ATOM 2055 N N . LYS A 1 276 ? 16.859 27.078 26.688 1 93.75 276 LYS A N 1
ATOM 2056 C CA . LYS A 1 276 ? 17.188 25.641 26.688 1 93.75 276 LYS A CA 1
ATOM 2057 C C . LYS A 1 276 ? 16.5 24.922 25.531 1 93.75 276 LYS A C 1
ATOM 2059 O O . LYS A 1 276 ? 15.414 25.312 25.109 1 93.75 276 LYS A O 1
ATOM 2064 N N . VAL A 1 277 ? 17.203 23.875 25.125 1 95.88 277 VAL A N 1
ATOM 2065 C CA . VAL A 1 277 ? 16.656 23.094 24.016 1 95.88 277 VAL A CA 1
ATOM 2066 C C . VAL A 1 277 ? 16.062 21.797 24.547 1 95.88 277 VAL A C 1
ATOM 2068 O O . VAL A 1 277 ? 16.672 21.125 25.375 1 95.88 277 VAL A O 1
ATOM 2071 N N . LEU A 1 278 ? 14.898 21.547 24.125 1 97.31 278 LEU A N 1
ATOM 2072 C CA . LEU A 1 278 ? 14.234 20.297 24.5 1 97.31 278 LEU A CA 1
ATOM 2073 C C . LEU A 1 278 ? 14.758 19.125 23.672 1 97.31 278 LEU A C 1
ATOM 2075 O O . LEU A 1 278 ? 15.086 19.297 22.5 1 97.31 278 LEU A O 1
ATOM 2079 N N . THR A 1 279 ? 14.812 17.969 24.312 1 97.12 279 THR A N 1
ATOM 2080 C CA . THR A 1 279 ? 15.203 16.75 23.609 1 97.12 279 THR A CA 1
ATOM 2081 C C . THR A 1 279 ? 14 16.125 22.906 1 97.12 279 THR A C 1
ATOM 2083 O O . THR A 1 279 ? 12.852 16.453 23.203 1 97.12 279 THR A O 1
ATOM 2086 N N . PRO A 1 280 ? 14.32 15.219 22 1 97 280 PRO A N 1
ATOM 2087 C CA . PRO A 1 280 ? 13.211 14.523 21.328 1 97 280 PRO A CA 1
ATOM 2088 C C . PRO A 1 280 ? 12.305 13.789 22.312 1 97 280 PRO A C 1
ATOM 2090 O O . PRO A 1 280 ? 11.078 13.789 22.141 1 97 280 PRO A O 1
ATOM 2093 N N . LEU A 1 281 ? 12.836 13.227 23.266 1 96.62 281 LEU A N 1
ATOM 2094 C CA . LEU A 1 281 ? 12.062 12.516 24.281 1 96.62 281 LEU A CA 1
ATOM 2095 C C . LEU A 1 281 ? 11.125 13.477 25.016 1 96.62 281 LEU A C 1
ATOM 2097 O O . LEU A 1 281 ? 9.961 13.156 25.234 1 96.62 281 LEU A O 1
ATOM 2101 N N . GLN A 1 282 ? 11.617 14.641 25.328 1 96.38 282 GLN A N 1
ATOM 2102 C CA . GLN A 1 282 ? 10.812 15.641 26.031 1 96.38 282 GLN A CA 1
ATOM 2103 C C . GLN A 1 282 ? 9.703 16.172 25.125 1 96.38 282 GLN A C 1
ATOM 2105 O O . GLN A 1 282 ? 8.57 16.359 25.578 1 96.38 282 GLN A O 1
ATOM 2110 N N . VAL A 1 283 ? 10.016 16.375 23.906 1 96.88 283 VAL A N 1
ATOM 2111 C CA . VAL A 1 283 ? 9.055 16.953 22.969 1 96.88 283 VAL A CA 1
ATOM 2112 C C . VAL A 1 283 ? 7.945 15.938 22.688 1 96.88 283 VAL A C 1
ATOM 2114 O O . VAL A 1 283 ? 6.797 16.312 22.438 1 96.88 283 VAL A O 1
ATOM 2117 N N . SER A 1 284 ? 8.234 14.625 22.719 1 96.06 284 SER A N 1
ATOM 2118 C CA . SER A 1 284 ? 7.258 13.578 22.438 1 96.06 284 SER A CA 1
ATOM 2119 C C . SER A 1 284 ? 6.047 13.688 23.359 1 96.06 284 SER A C 1
ATOM 2121 O O . SER A 1 284 ? 4.922 13.383 22.953 1 96.06 284 SER A O 1
ATOM 2123 N N . GLY A 1 285 ? 6.301 14.18 24.547 1 95.06 285 GLY A N 1
ATOM 2124 C CA . GLY A 1 285 ? 5.219 14.312 25.516 1 95.06 285 GLY A CA 1
ATOM 2125 C C . GLY A 1 285 ? 4.516 15.648 25.438 1 95.06 285 GLY A C 1
ATOM 2126 O O . GLY A 1 285 ? 3.418 15.812 25.969 1 95.06 285 GLY A O 1
ATOM 2127 N N . LEU A 1 286 ? 5.082 16.641 24.625 1 94.44 286 LEU A N 1
ATOM 2128 C CA . LEU A 1 286 ? 4.59 18.016 24.703 1 94.44 286 LEU A CA 1
ATOM 2129 C C . LEU A 1 286 ? 3.986 18.453 23.375 1 94.44 286 LEU A C 1
ATOM 2131 O O . LEU A 1 286 ? 3.137 19.344 23.344 1 94.44 286 LEU A O 1
ATOM 2135 N N . GLU A 1 287 ? 4.375 17.875 22.359 1 93.44 287 GLU A N 1
ATOM 2136 C CA . GLU A 1 287 ? 4.004 18.391 21.031 1 93.44 287 GLU A CA 1
ATOM 2137 C C . GLU A 1 287 ? 2.508 18.219 20.781 1 93.44 287 GLU A C 1
ATOM 2139 O O . GLU A 1 287 ? 1.885 17.297 21.297 1 93.44 287 GLU A O 1
ATOM 2144 N N . SER A 1 288 ? 2.018 19.156 20.031 1 91.88 288 SER A N 1
ATOM 2145 C CA . SER A 1 288 ? 0.611 19.062 19.656 1 91.88 288 SER A CA 1
ATOM 2146 C C . SER A 1 288 ? 0.365 17.891 18.719 1 91.88 288 SER A C 1
ATOM 2148 O O . SER A 1 288 ? 1.173 17.609 17.828 1 91.88 288 SER A O 1
ATOM 2150 N N . LEU A 1 289 ? -0.787 17.203 18.938 1 94.12 289 LEU A N 1
ATOM 2151 C CA . LEU A 1 289 ? -1.124 16.047 18.109 1 94.12 289 LEU A CA 1
ATOM 2152 C C . LEU A 1 289 ? -2.207 16.406 17.094 1 94.12 289 LEU A C 1
ATOM 2154 O O . LEU A 1 289 ? -2.674 15.539 16.359 1 94.12 289 LEU A O 1
ATOM 2158 N N . LEU A 1 290 ? -2.553 17.672 17.016 1 90.31 290 LEU A N 1
ATOM 2159 C CA . LEU A 1 290 ? -3.545 18.109 16.031 1 90.31 290 LEU A CA 1
ATOM 2160 C C . LEU A 1 290 ? -2.893 18.422 14.695 1 90.31 290 LEU A C 1
ATOM 2162 O O . LEU A 1 290 ? -1.791 18.969 14.648 1 90.31 290 LEU A O 1
ATOM 2166 N N . VAL A 1 291 ? -3.615 18.016 13.672 1 86.62 291 VAL A N 1
ATOM 2167 C CA . VAL A 1 291 ? -3.107 18.359 12.344 1 86.62 291 VAL A CA 1
ATOM 2168 C C . VAL A 1 291 ? -3.061 19.875 12.188 1 86.62 291 VAL A C 1
ATOM 2170 O O . VAL A 1 291 ? -3.928 20.578 12.703 1 86.62 291 VAL A O 1
ATOM 2173 N N . PRO A 1 292 ? -2.107 20.344 11.406 1 79.75 292 PRO A N 1
ATOM 2174 C CA . PRO A 1 292 ? -1.837 21.781 11.359 1 79.75 292 PRO A CA 1
ATOM 2175 C C . PRO A 1 292 ? -3.062 22.594 10.969 1 79.75 292 PRO A C 1
ATOM 2177 O O . PRO A 1 292 ? -3.379 23.594 11.617 1 79.75 292 PRO A O 1
ATOM 2180 N N . PRO A 1 293 ? -3.863 22.203 10.008 1 77.75 293 PRO A N 1
ATOM 2181 C CA . PRO A 1 293 ? -5.035 23.016 9.68 1 77.75 293 PRO A CA 1
ATOM 2182 C C . PRO A 1 293 ? -6.062 23.047 10.812 1 77.75 293 PRO A C 1
ATOM 2184 O O . PRO A 1 293 ? -6.684 24.078 11.055 1 77.75 293 PRO A O 1
ATOM 2187 N N . LEU A 1 294 ? -6.199 21.969 11.461 1 82.88 294 LEU A N 1
ATOM 2188 C CA . LEU A 1 294 ? -7.141 21.922 12.578 1 82.88 294 LEU A CA 1
ATOM 2189 C C . LEU A 1 294 ? -6.586 22.656 13.797 1 82.88 294 LEU A C 1
ATOM 2191 O O . LEU A 1 294 ? -7.336 23.281 14.547 1 82.88 294 LEU A O 1
ATOM 2195 N N . ALA A 1 295 ? -5.305 22.531 13.906 1 83.69 295 ALA A N 1
ATOM 2196 C CA . ALA A 1 295 ? -4.664 23.281 14.984 1 83.69 295 ALA A CA 1
ATOM 2197 C C . ALA A 1 295 ? -4.82 24.781 14.781 1 83.69 295 ALA A C 1
ATOM 2199 O O . ALA A 1 295 ? -5.125 25.516 15.727 1 83.69 295 ALA A O 1
ATOM 2200 N N . ALA A 1 296 ? -4.629 25.219 13.578 1 81.06 296 ALA A N 1
ATOM 2201 C CA . ALA A 1 296 ? -4.777 26.641 13.25 1 81.06 296 ALA A CA 1
ATOM 2202 C C . ALA A 1 296 ? -6.211 27.109 13.477 1 81.06 296 ALA A C 1
ATOM 2204 O O . ALA A 1 296 ? -6.438 28.188 14.016 1 81.06 296 ALA A O 1
ATOM 2205 N N . ALA A 1 297 ? -7.094 26.297 13.102 1 81.75 297 ALA A N 1
ATOM 2206 C CA . ALA A 1 297 ? -8.508 26.625 13.297 1 81.75 297 ALA A CA 1
ATOM 2207 C C . ALA A 1 297 ? -8.852 26.703 14.781 1 81.75 297 ALA A C 1
ATOM 2209 O O . ALA A 1 297 ? -9.586 27.594 15.211 1 81.75 297 ALA A O 1
ATOM 2210 N N . TRP A 1 298 ? -8.32 25.781 15.438 1 83.06 298 TRP A N 1
ATOM 2211 C CA . TRP A 1 298 ? -8.555 25.75 16.875 1 83.06 298 TRP A CA 1
ATOM 2212 C C . TRP A 1 298 ? -7.973 26.984 17.547 1 83.06 298 TRP A C 1
ATOM 2214 O O . TRP A 1 298 ? -8.609 27.594 18.422 1 83.06 298 TRP A O 1
ATOM 2224 N N . GLN A 1 299 ? -6.832 27.359 17.125 1 82.62 299 GLN A N 1
ATOM 2225 C CA . GLN A 1 299 ? -6.184 28.547 17.672 1 82.62 299 GLN A CA 1
ATOM 2226 C C . GLN A 1 299 ? -6.945 29.812 17.312 1 82.62 299 GLN A C 1
ATOM 2228 O O . GLN A 1 299 ? -7.035 30.75 18.109 1 82.62 299 GLN A O 1
ATOM 2233 N N . ALA A 1 300 ? -7.5 29.812 16.172 1 80.88 300 ALA A N 1
ATOM 2234 C CA . ALA A 1 300 ? -8.297 30.953 15.734 1 80.88 300 ALA A CA 1
ATOM 2235 C C . ALA A 1 300 ? -9.57 31.078 16.578 1 80.88 300 ALA A C 1
ATOM 2237 O O . ALA A 1 300 ? -9.945 32.188 16.969 1 80.88 300 ALA A O 1
ATOM 2238 N N . VAL A 1 301 ? -10.117 30 16.859 1 84.88 301 VAL A N 1
ATOM 2239 C CA . VAL A 1 301 ? -11.375 29.984 17.594 1 84.88 301 VAL A CA 1
ATOM 2240 C C . VAL A 1 301 ? -11.133 30.328 19.047 1 84.88 301 VAL A C 1
ATOM 2242 O O . VAL A 1 301 ? -11.93 31.031 19.672 1 84.88 301 VAL A O 1
ATOM 2245 N N . THR A 1 302 ? -10.047 29.844 19.562 1 84.81 302 THR A N 1
ATOM 2246 C CA . THR A 1 302 ? -9.75 30.047 20.969 1 84.81 302 THR A CA 1
ATOM 2247 C C . THR A 1 302 ? -8.945 31.328 21.172 1 84.81 302 THR A C 1
ATOM 2249 O O . THR A 1 302 ? -8.57 31.672 22.297 1 84.81 302 THR A O 1
ATOM 2252 N N . SER A 1 303 ? -8.617 32.031 20.094 1 79.56 303 SER A N 1
ATOM 2253 C CA . SER A 1 303 ? -7.82 33.25 20.141 1 79.56 303 SER A CA 1
ATOM 2254 C C . SER A 1 303 ? -6.496 33.031 20.875 1 79.56 303 SER A C 1
ATOM 2256 O O . SER A 1 303 ? -6.102 33.812 21.719 1 79.56 303 SER A O 1
ATOM 2258 N N . SER A 1 304 ? -5.941 31.828 20.625 1 77.06 304 SER A N 1
ATOM 2259 C CA . SER A 1 304 ? -4.688 31.453 21.281 1 77.06 304 SER A CA 1
ATOM 2260 C C . SER A 1 304 ? -3.531 31.438 20.281 1 77.06 304 SER A C 1
ATOM 2262 O O . SER A 1 304 ? -2.559 30.703 20.469 1 77.06 304 SER A O 1
ATOM 2264 N N . GLN A 1 305 ? -3.674 32.281 19.281 1 78.56 305 GLN A N 1
ATOM 2265 C CA . GLN A 1 305 ? -2.615 32.312 18.281 1 78.56 305 GLN A CA 1
ATOM 2266 C C . GLN A 1 305 ? -1.317 32.844 18.859 1 78.56 305 GLN A C 1
ATOM 2268 O O . GLN A 1 305 ? -1.339 33.812 19.641 1 78.56 305 GLN A O 1
ATOM 2273 N N . GLN A 1 306 ? -0.266 32.125 18.562 1 78.94 306 GLN A N 1
ATOM 2274 C CA . GLN A 1 306 ? 1.023 32.5 19.125 1 78.94 306 GLN A CA 1
ATOM 2275 C C . GLN A 1 306 ? 1.889 33.219 18.094 1 78.94 306 GLN A C 1
ATOM 2277 O O . GLN A 1 306 ? 2.932 33.781 18.438 1 78.94 306 GLN A O 1
ATOM 2282 N N . HIS A 1 307 ? 1.398 33.219 16.922 1 86.31 307 HIS A N 1
ATOM 2283 C CA . HIS A 1 307 ? 2.164 33.906 15.867 1 86.31 307 HIS A CA 1
ATOM 2284 C C . HIS A 1 307 ? 1.268 34.281 14.695 1 86.31 307 HIS A C 1
ATOM 2286 O O . HIS A 1 307 ? 0.169 33.75 14.539 1 86.31 307 HIS A O 1
ATOM 2292 N N . ALA A 1 308 ? 1.769 35.25 13.93 1 87.62 308 ALA A N 1
ATOM 2293 C CA . ALA A 1 308 ? 1.101 35.656 12.688 1 87.62 308 ALA A CA 1
ATOM 2294 C C . ALA A 1 308 ? 1.155 34.5 11.664 1 87.62 308 ALA A C 1
ATOM 2296 O O . ALA A 1 308 ? 1.99 33.625 11.773 1 87.62 308 ALA A O 1
ATOM 2297 N N . PRO A 1 309 ? 0.219 34.5 10.766 1 90.06 309 PRO A N 1
ATOM 2298 C CA . PRO A 1 309 ? 0.217 33.469 9.742 1 90.06 309 PRO A CA 1
ATOM 2299 C C . PRO A 1 309 ? 1.479 33.469 8.883 1 90.06 309 PRO A C 1
ATOM 2301 O O . PRO A 1 309 ? 2.006 34.562 8.57 1 90.06 309 PRO A O 1
ATOM 2304 N N . ILE A 1 310 ? 1.905 32.281 8.602 1 92.62 310 ILE A N 1
ATOM 2305 C CA . ILE A 1 310 ? 3.084 32.125 7.758 1 92.62 310 ILE A CA 1
ATOM 2306 C C . ILE A 1 310 ? 2.701 31.391 6.48 1 92.62 310 ILE A C 1
ATOM 2308 O O . ILE A 1 310 ? 2.061 30.328 6.535 1 92.62 310 ILE A O 1
ATOM 2312 N N . ALA A 1 311 ? 3.033 31.953 5.332 1 92.69 311 ALA A N 1
ATOM 2313 C CA . ALA A 1 311 ? 2.91 31.25 4.051 1 92.69 311 ALA A CA 1
ATOM 2314 C C . ALA A 1 311 ? 4.281 30.844 3.518 1 92.69 311 ALA A C 1
ATOM 2316 O O . ALA A 1 311 ? 5.078 31.688 3.115 1 92.69 311 ALA A O 1
ATOM 2317 N N . PHE A 1 312 ? 4.492 29.531 3.592 1 91.88 312 PHE A N 1
ATOM 2318 C CA . PHE A 1 312 ? 5.789 29 3.195 1 91.88 312 PHE A CA 1
ATOM 2319 C C . PHE A 1 312 ? 5.789 28.609 1.719 1 91.88 312 PHE A C 1
ATOM 2321 O O . PHE A 1 312 ? 4.957 27.828 1.274 1 91.88 312 PHE A O 1
ATOM 2328 N N . GLY A 1 313 ? 6.672 29.125 0.967 1 92.62 313 GLY A N 1
ATOM 2329 C CA . GLY A 1 313 ? 6.734 28.859 -0.46 1 92.62 313 GLY A CA 1
ATOM 2330 C C . GLY A 1 313 ? 5.73 29.656 -1.265 1 92.62 313 GLY A C 1
ATOM 2331 O O . GLY A 1 313 ? 4.988 29.094 -2.074 1 92.62 313 GLY A O 1
ATOM 2332 N N . ALA A 1 314 ? 5.762 30.938 -1.088 1 93.56 314 ALA A N 1
ATOM 2333 C CA . ALA A 1 314 ? 4.816 31.844 -1.739 1 93.56 314 ALA A CA 1
ATOM 2334 C C . ALA A 1 314 ? 5.32 32.25 -3.115 1 93.56 314 ALA A C 1
ATOM 2336 O O . ALA A 1 314 ? 6.523 32.219 -3.387 1 93.56 314 ALA A O 1
ATOM 2337 N N . GLN A 1 315 ? 4.332 32.594 -3.896 1 93.06 315 GLN A N 1
ATOM 2338 C CA . GLN A 1 315 ? 4.652 33.156 -5.207 1 93.06 315 GLN A CA 1
ATOM 2339 C C . GLN A 1 315 ? 5.211 34.562 -5.074 1 93.06 315 GLN A C 1
ATOM 2341 O O . GLN A 1 315 ? 4.562 35.438 -4.508 1 93.06 315 GLN A O 1
ATOM 2346 N N . LEU A 1 316 ? 6.352 34.75 -5.656 1 91.69 316 LEU A N 1
ATOM 2347 C CA . LEU A 1 316 ? 7.059 36 -5.449 1 91.69 316 LEU A CA 1
ATOM 2348 C C . LEU A 1 316 ? 6.23 37.188 -5.961 1 91.69 316 LEU A C 1
ATOM 2350 O O . LEU A 1 316 ? 6.051 38.188 -5.254 1 91.69 316 LEU A O 1
ATOM 2354 N N . SER A 1 317 ? 5.734 37.125 -7.152 1 89.62 317 SER A N 1
ATOM 2355 C CA . SER A 1 317 ? 4.992 38.219 -7.766 1 89.62 317 SER A CA 1
ATOM 2356 C C . SER A 1 317 ? 3.74 38.562 -6.961 1 89.62 317 SER A C 1
ATOM 2358 O O . SER A 1 317 ? 3.461 39.75 -6.703 1 89.62 317 SER A O 1
ATOM 2360 N N . ALA A 1 318 ? 3.066 37.562 -6.605 1 91 318 ALA A N 1
ATOM 2361 C CA . ALA A 1 318 ? 1.844 37.75 -5.832 1 91 318 ALA A CA 1
ATOM 2362 C C . ALA A 1 318 ? 2.158 38.312 -4.441 1 91 318 ALA A C 1
ATOM 2364 O O . ALA A 1 318 ? 1.44 39.156 -3.928 1 91 318 ALA A O 1
ATOM 2365 N N . ALA A 1 319 ? 3.189 37.719 -3.857 1 92.94 319 ALA A N 1
ATOM 2366 C CA . ALA A 1 319 ? 3.586 38.156 -2.523 1 92.94 319 ALA A CA 1
ATOM 2367 C C . ALA A 1 319 ? 3.996 39.625 -2.533 1 92.94 319 ALA A C 1
ATOM 2369 O O . ALA A 1 319 ? 3.693 40.375 -1.596 1 92.94 319 ALA A O 1
ATOM 2370 N N . LEU A 1 320 ? 4.707 40 -3.574 1 90.81 320 LEU A N 1
ATOM 2371 C CA . LEU A 1 320 ? 5.137 41.406 -3.693 1 90.81 320 LEU A CA 1
ATOM 2372 C C . LEU A 1 320 ? 3.939 42.312 -3.863 1 90.81 320 LEU A C 1
ATOM 2374 O O . LEU A 1 320 ? 3.926 43.438 -3.322 1 90.81 320 LEU A O 1
ATOM 2378 N N . ARG A 1 321 ? 3.008 41.906 -4.637 1 88.62 321 ARG A N 1
ATOM 2379 C CA . ARG A 1 321 ? 1.79 42.688 -4.812 1 88.62 321 ARG A CA 1
ATOM 2380 C C . ARG A 1 321 ? 1.059 42.875 -3.484 1 88.62 321 ARG A C 1
ATOM 2382 O O . ARG A 1 321 ? 0.604 43.969 -3.162 1 88.62 321 ARG A O 1
ATOM 2389 N N . ARG A 1 322 ? 0.976 41.812 -2.754 1 91.31 322 ARG A N 1
ATOM 2390 C CA . ARG A 1 322 ? 0.293 41.875 -1.465 1 91.31 322 ARG A CA 1
ATOM 2391 C C . ARG A 1 322 ? 1.072 42.719 -0.466 1 91.31 322 ARG A C 1
ATOM 2393 O O . ARG A 1 322 ? 0.48 43.438 0.349 1 91.31 322 ARG A O 1
ATOM 2400 N N . ALA A 1 323 ? 2.357 42.562 -0.54 1 90.38 323 ALA A N 1
ATOM 2401 C CA . ALA A 1 323 ? 3.209 43.375 0.348 1 90.38 323 ALA A CA 1
ATOM 2402 C C . ALA A 1 323 ? 3.082 44.844 0.049 1 90.38 323 ALA A C 1
ATOM 2404 O O . ALA A 1 323 ? 3.078 45.688 0.965 1 90.38 323 ALA A O 1
ATOM 2405 N N . ALA A 1 324 ? 3.045 45.188 -1.188 1 87.38 324 ALA A N 1
ATOM 2406 C CA . ALA A 1 324 ? 2.883 46.562 -1.593 1 87.38 324 ALA A CA 1
ATOM 2407 C C . ALA A 1 324 ? 1.547 47.125 -1.111 1 87.38 324 ALA A C 1
ATOM 2409 O O . ALA A 1 324 ? 1.472 48.281 -0.665 1 87.38 324 ALA A O 1
ATOM 2410 N N . ALA A 1 325 ? 0.591 46.344 -1.261 1 85.12 325 ALA A N 1
ATOM 2411 C CA . ALA A 1 325 ? -0.731 46.75 -0.795 1 85.12 325 ALA A CA 1
ATOM 2412 C C . ALA A 1 325 ? -0.739 46.969 0.715 1 85.12 325 ALA A C 1
ATOM 2414 O O . ALA A 1 325 ? -1.374 47.906 1.213 1 85.12 325 ALA A O 1
ATOM 2415 N N . ALA A 1 326 ? -0.049 46.125 1.412 1 84.06 326 ALA A N 1
ATOM 2416 C CA . ALA A 1 326 ? 0.036 46.25 2.865 1 84.06 326 ALA A CA 1
ATOM 2417 C C . ALA A 1 326 ? 0.797 47.5 3.27 1 84.06 326 ALA A C 1
ATOM 2419 O O . ALA A 1 326 ? 0.424 48.188 4.23 1 84.06 326 ALA A O 1
ATOM 2420 N N . ALA A 1 327 ? 1.86 47.719 2.602 1 80.88 327 ALA A N 1
ATOM 2421 C CA . ALA A 1 327 ? 2.666 48.906 2.887 1 80.88 327 ALA A CA 1
ATOM 2422 C C . ALA A 1 327 ? 1.869 50.188 2.641 1 80.88 327 ALA A C 1
ATOM 2424 O O . ALA A 1 327 ? 2 51.156 3.385 1 80.88 327 ALA A O 1
ATOM 2425 N N . GLU A 1 328 ? 1.097 50.188 1.65 1 79.31 328 GLU A N 1
ATOM 2426 C CA . GLU A 1 328 ? 0.263 51.344 1.331 1 79.31 328 GLU A CA 1
ATOM 2427 C C . GLU A 1 328 ? -0.812 51.562 2.393 1 79.31 328 GLU A C 1
ATOM 2429 O O . GLU A 1 328 ? -1.117 52.719 2.75 1 79.31 328 GLU A O 1
ATOM 2434 N N . ALA A 1 329 ? -1.307 50.5 2.736 1 76.69 329 ALA A N 1
ATOM 2435 C CA . ALA A 1 329 ? -2.338 50.594 3.768 1 76.69 329 ALA A CA 1
ATOM 2436 C C . ALA A 1 329 ? -1.765 51.125 5.078 1 76.69 329 ALA A C 1
ATOM 2438 O O . ALA A 1 329 ? -2.424 51.875 5.781 1 76.69 329 ALA A O 1
ATOM 2439 N N . ALA A 1 330 ? -0.614 50.719 5.387 1 73.12 330 ALA A N 1
ATOM 2440 C CA . ALA A 1 330 ? 0.046 51.156 6.613 1 73.12 330 ALA A CA 1
ATOM 2441 C C . ALA A 1 330 ? 0.408 52.656 6.539 1 73.12 330 ALA A C 1
ATOM 2443 O O . ALA A 1 330 ? 0.391 53.344 7.555 1 73.12 330 ALA A O 1
ATOM 2444 N N . ALA A 1 331 ? 0.73 53.094 5.332 1 70.56 331 ALA A N 1
ATOM 2445 C CA . ALA A 1 331 ? 1.128 54.5 5.137 1 70.56 331 ALA A CA 1
ATOM 2446 C C . ALA A 1 331 ? -0.093 55.406 5.066 1 70.56 331 ALA A C 1
ATOM 2448 O O . ALA A 1 331 ? 0.038 56.625 5.117 1 70.56 331 ALA A O 1
ATOM 2449 N N . GLY A 1 332 ? -1.353 54.906 5.336 1 61.88 332 GLY A N 1
ATOM 2450 C CA . GLY A 1 332 ? -2.551 55.719 5.305 1 61.88 332 GLY A CA 1
ATOM 2451 C C . GLY A 1 332 ? -2.936 56.156 3.904 1 61.88 332 GLY A C 1
ATOM 2452 O O . GLY A 1 332 ? -3.744 57.094 3.738 1 61.88 332 GLY A O 1
ATOM 2453 N N . ARG A 1 333 ? -2.305 55.844 2.789 1 56.09 333 ARG A N 1
ATOM 2454 C CA . ARG A 1 333 ? -2.588 56.312 1.439 1 56.09 333 ARG A CA 1
ATOM 2455 C C . ARG A 1 333 ? -3.641 55.438 0.76 1 56.09 333 ARG A C 1
ATOM 2457 O O . ARG A 1 333 ? -3.314 54.625 -0.108 1 56.09 333 ARG A O 1
ATOM 2464 N N . VAL A 1 334 ? -4.77 55.125 1.334 1 50.75 334 VAL A N 1
ATOM 2465 C CA . VAL A 1 334 ? -5.785 54.281 0.721 1 50.75 334 VAL A CA 1
ATOM 2466 C C . VAL A 1 334 ? -6.121 54.812 -0.675 1 50.75 334 VAL A C 1
ATOM 2468 O O . VAL A 1 334 ? -6.5 54.031 -1.559 1 50.75 334 VAL A O 1
ATOM 2471 N N . GLY A 1 335 ? -6.602 56.125 -0.887 1 39.88 335 GLY A N 1
ATOM 2472 C CA . GLY A 1 335 ? -7.402 56.625 -1.982 1 39.88 335 GLY A CA 1
ATOM 2473 C C . GLY A 1 335 ? -6.648 56.688 -3.295 1 39.88 335 GLY A C 1
ATOM 2474 O O . GLY A 1 335 ? -7.215 57.062 -4.328 1 39.88 335 GLY A O 1
ATOM 2475 N N . ARG A 1 336 ? -5.434 57.562 -3.352 1 38.62 336 ARG A N 1
ATOM 2476 C CA . ARG A 1 336 ? -5.121 58.031 -4.703 1 38.62 336 ARG A CA 1
ATOM 2477 C C . ARG A 1 336 ? -4.703 56.844 -5.586 1 38.62 336 ARG A C 1
ATOM 2479 O O . ARG A 1 336 ? -4.16 55.875 -5.098 1 38.62 336 ARG A O 1
ATOM 2486 N N . GLY A 1 337 ? -5.129 56.688 -6.773 1 38.94 337 GLY A N 1
ATOM 2487 C CA . GLY A 1 337 ? -4.977 55.938 -8.016 1 38.94 337 GLY A CA 1
ATOM 2488 C C . GLY A 1 337 ? -3.568 55.406 -8.234 1 38.94 337 GLY A C 1
ATOM 2489 O O . GLY A 1 337 ? -3.215 55 -9.344 1 38.94 337 GLY A O 1
ATOM 2490 N N . THR A 1 338 ? -2.598 55.906 -7.52 1 43.59 338 THR A N 1
ATOM 2491 C CA . THR A 1 338 ? -1.262 55.594 -8 1 43.59 338 THR A CA 1
ATOM 2492 C C . THR A 1 338 ? -0.971 54.094 -7.797 1 43.59 338 THR A C 1
ATOM 2494 O O . THR A 1 338 ? -1.295 53.531 -6.746 1 43.59 338 THR A O 1
ATOM 2497 N N . CYS A 1 339 ? -0.807 53.375 -8.875 1 48.09 339 CYS A N 1
ATOM 2498 C CA . CYS A 1 339 ? -0.631 51.969 -9.094 1 48.09 339 CYS A CA 1
ATOM 2499 C C . CYS A 1 339 ? 0.408 51.375 -8.133 1 48.09 339 CYS A C 1
ATOM 2501 O O . CYS A 1 339 ? 1.54 51.875 -8.078 1 48.09 339 CYS A O 1
ATOM 2503 N N . PRO A 1 340 ? 0.123 50.656 -7.062 1 55.69 340 PRO A N 1
ATOM 2504 C CA . PRO A 1 340 ? 0.935 49.875 -6.141 1 55.69 340 PRO A CA 1
ATOM 2505 C C . PRO A 1 340 ? 2.158 49.25 -6.812 1 55.69 340 PRO A C 1
ATOM 2507 O O . PRO A 1 340 ? 3.014 48.656 -6.133 1 55.69 340 PRO A O 1
ATOM 2510 N N . ALA A 1 341 ? 2.213 49.344 -8.062 1 57.62 341 ALA A N 1
ATOM 2511 C CA . ALA A 1 341 ? 3.223 48.688 -8.891 1 57.62 341 ALA A CA 1
ATOM 2512 C C . ALA A 1 341 ? 4.609 49.25 -8.625 1 57.62 341 ALA A C 1
ATOM 2514 O O . ALA A 1 341 ? 5.602 48.531 -8.594 1 57.62 341 ALA A O 1
ATOM 2515 N N . GLY A 1 342 ? 4.688 50.531 -8.359 1 62.78 342 GLY A N 1
ATOM 2516 C CA . GLY A 1 342 ? 5.988 51.156 -8.203 1 62.78 342 GLY A CA 1
ATOM 2517 C C . GLY A 1 342 ? 6.719 50.719 -6.953 1 62.78 342 GLY A C 1
ATOM 2518 O O . GLY A 1 342 ? 7.953 50.719 -6.914 1 62.78 342 GLY A O 1
ATOM 2519 N N . GLN A 1 343 ? 6.004 50.281 -6.012 1 78.69 343 GLN A N 1
ATOM 2520 C CA . GLN A 1 343 ? 6.586 49.906 -4.727 1 78.69 343 GLN A CA 1
ATOM 2521 C C . GLN A 1 343 ? 7.121 48.469 -4.742 1 78.69 343 GLN A C 1
ATOM 2523 O O . GLN A 1 343 ? 7.973 48.125 -3.928 1 78.69 343 GLN A O 1
ATOM 2528 N N . GLN A 1 344 ? 6.695 47.719 -5.699 1 83.5 344 GLN A N 1
ATOM 2529 C CA . GLN A 1 344 ? 7.094 46.312 -5.758 1 83.5 344 GLN A CA 1
ATOM 2530 C C . GLN A 1 344 ? 8.602 46.188 -5.965 1 83.5 344 GLN A C 1
ATOM 2532 O O . GLN A 1 344 ? 9.258 45.375 -5.289 1 83.5 344 GLN A O 1
ATOM 2537 N N . GLY A 1 345 ? 9.086 46.938 -6.816 1 80.31 345 GLY A N 1
ATOM 2538 C CA . GLY A 1 345 ? 10.516 46.906 -7.078 1 80.31 345 GLY A CA 1
ATOM 2539 C C . GLY A 1 345 ? 11.352 47.281 -5.871 1 80.31 345 GLY A C 1
ATOM 2540 O O . GLY A 1 345 ? 12.391 46.688 -5.613 1 80.31 345 GLY A O 1
ATOM 2541 N N . LEU A 1 346 ? 10.883 48.344 -5.242 1 82.5 346 LEU A N 1
ATOM 2542 C CA . LEU A 1 346 ? 11.594 48.812 -4.055 1 82.5 346 LEU A CA 1
ATOM 2543 C C . LEU A 1 346 ? 11.586 47.75 -2.965 1 82.5 346 LEU A C 1
ATOM 2545 O O . LEU A 1 346 ? 12.602 47.531 -2.309 1 82.5 346 LEU A O 1
ATOM 2549 N N . LEU A 1 347 ? 10.453 47.188 -2.775 1 86.06 347 LEU A N 1
ATOM 2550 C CA . LEU A 1 347 ? 10.312 46.156 -1.756 1 86.06 347 LEU A CA 1
ATOM 2551 C C . LEU A 1 347 ? 11.203 44.938 -2.074 1 86.06 347 LEU A C 1
ATOM 2553 O O . LEU A 1 347 ? 11.789 44.344 -1.169 1 86.06 347 LEU A O 1
ATOM 2557 N N . LEU A 1 348 ? 11.219 44.562 -3.303 1 86.88 348 LEU A N 1
ATOM 2558 C CA . LEU A 1 348 ? 12.086 43.469 -3.73 1 86.88 348 LEU A CA 1
ATOM 2559 C C . LEU A 1 348 ? 13.547 43.812 -3.443 1 86.88 348 LEU A C 1
ATOM 2561 O O . LEU A 1 348 ? 14.281 42.938 -2.939 1 86.88 348 LEU A O 1
ATOM 2565 N N . GLN A 1 349 ? 13.93 44.969 -3.795 1 81.88 349 GLN A N 1
ATOM 2566 C CA . GLN A 1 349 ? 15.305 45.375 -3.559 1 81.88 349 GLN A CA 1
ATOM 2567 C C . GLN A 1 349 ? 15.633 45.375 -2.068 1 81.88 349 GLN A C 1
ATOM 2569 O O . GLN A 1 349 ? 16.734 44.969 -1.67 1 81.88 349 GLN A O 1
ATOM 2574 N N . GLN A 1 350 ? 14.766 45.875 -1.345 1 81.38 350 GLN A N 1
ATOM 2575 C CA . GLN A 1 350 ? 14.953 45.875 0.101 1 81.38 350 GLN A CA 1
ATOM 2576 C C . GLN A 1 350 ? 15.078 44.438 0.642 1 81.38 350 GLN A C 1
ATOM 2578 O O . GLN A 1 350 ? 15.93 44.188 1.493 1 81.38 350 GLN A O 1
ATOM 2583 N N . ALA A 1 351 ? 14.203 43.625 0.205 1 84.75 351 ALA A N 1
ATOM 2584 C CA . ALA A 1 351 ? 14.219 42.219 0.646 1 84.75 351 ALA A CA 1
ATOM 2585 C C . ALA A 1 351 ? 15.531 41.531 0.25 1 84.75 351 ALA A C 1
ATOM 2587 O O . ALA A 1 351 ? 16.078 40.75 1.02 1 84.75 351 ALA A O 1
ATOM 2588 N N . LEU A 1 352 ? 16.016 41.844 -0.943 1 82.38 352 LEU A N 1
ATOM 2589 C CA . LEU A 1 352 ? 17.25 41.25 -1.434 1 82.38 352 LEU A CA 1
ATOM 2590 C C . LEU A 1 352 ? 18.453 41.781 -0.648 1 82.38 352 LEU A C 1
ATOM 2592 O O . LEU A 1 352 ? 19.406 41.062 -0.397 1 82.38 352 LEU A O 1
ATOM 2596 N N . GLN A 1 353 ? 18.359 43 -0.337 1 76.94 353 GLN A N 1
ATOM 2597 C CA . GLN A 1 353 ? 19.453 43.594 0.421 1 76.94 353 GLN A CA 1
ATOM 2598 C C . GLN A 1 353 ? 19.516 43.031 1.836 1 76.94 353 GLN A C 1
ATOM 2600 O O . GLN A 1 353 ? 20.609 42.844 2.389 1 76.94 353 GLN A O 1
ATOM 2605 N N . GLN A 1 354 ? 18.422 42.875 2.305 1 71.94 354 GLN A N 1
ATOM 2606 C CA . GLN A 1 354 ? 18.359 42.312 3.65 1 71.94 354 GLN A CA 1
ATOM 2607 C C . GLN A 1 354 ? 18.953 40.906 3.689 1 71.94 354 GLN A C 1
ATOM 2609 O O . GLN A 1 354 ? 19.547 40.5 4.691 1 71.94 354 GLN A O 1
ATOM 2614 N N . GLN A 1 355 ? 18.812 40.188 2.635 1 67.88 355 GLN A N 1
ATOM 2615 C CA . GLN A 1 355 ? 19.297 38.812 2.617 1 67.88 355 GLN A CA 1
ATOM 2616 C C . GLN A 1 355 ? 20.797 38.75 2.299 1 67.88 355 GLN A C 1
ATOM 2618 O O . GLN A 1 355 ? 21.438 37.719 2.486 1 67.88 355 GLN A O 1
ATOM 2623 N N . LYS A 1 356 ? 21.328 39.719 1.654 1 58.69 356 LYS A N 1
ATOM 2624 C CA . LYS A 1 356 ? 22.766 39.719 1.391 1 58.69 356 LYS A CA 1
ATOM 2625 C C . LYS A 1 356 ? 23.562 39.5 2.67 1 58.69 356 LYS A C 1
ATOM 2627 O O . LYS A 1 356 ? 24.641 38.906 2.633 1 58.69 356 LYS A O 1
ATOM 2632 N N . ALA A 1 357 ? 23.062 39.938 3.742 1 51.81 357 ALA A N 1
ATOM 2633 C CA . ALA A 1 357 ? 23.812 39.719 4.988 1 51.81 357 ALA A CA 1
ATOM 2634 C C . ALA A 1 357 ? 23.797 38.25 5.406 1 51.81 357 ALA A C 1
ATOM 2636 O O . ALA A 1 357 ? 24.688 37.812 6.117 1 51.81 357 ALA A O 1
ATOM 2637 N N . ALA A 1 358 ? 22.797 37.562 4.992 1 54.47 358 ALA A N 1
ATOM 2638 C CA . ALA A 1 358 ? 22.719 36.156 5.383 1 54.47 358 ALA A CA 1
ATOM 2639 C C . ALA A 1 358 ? 23.422 35.25 4.363 1 54.47 358 ALA A C 1
ATOM 2641 O O . ALA A 1 358 ? 23.484 35.594 3.174 1 54.47 358 ALA A O 1
ATOM 2642 N N . ALA A 1 359 ? 24.5 34.75 4.621 1 52.78 359 ALA A N 1
ATOM 2643 C CA . ALA A 1 359 ? 25.391 33.969 3.783 1 52.78 359 ALA A CA 1
ATOM 2644 C C . ALA A 1 359 ? 24.609 33.25 2.674 1 52.78 359 ALA A C 1
ATOM 2646 O O . ALA A 1 359 ? 25.188 32.906 1.643 1 52.78 359 ALA A O 1
ATOM 2647 N N . ASP A 1 360 ? 23.266 33.094 2.869 1 60.84 360 ASP A N 1
ATOM 2648 C CA . ASP A 1 360 ? 22.594 32.312 1.839 1 60.84 360 ASP A CA 1
ATOM 2649 C C . ASP A 1 360 ? 21.422 33.094 1.249 1 60.84 360 ASP A C 1
ATOM 2651 O O . ASP A 1 360 ? 20.469 33.438 1.967 1 60.84 360 ASP A O 1
ATOM 2655 N N . ARG A 1 361 ? 21.578 33.938 0.252 1 74.25 361 ARG A N 1
ATOM 2656 C CA . ARG A 1 361 ? 20.594 34.719 -0.495 1 74.25 361 ARG A CA 1
ATOM 2657 C C . ARG A 1 361 ? 19.562 33.812 -1.156 1 74.25 361 ARG A C 1
ATOM 2659 O O . ARG A 1 361 ? 19.25 33.969 -2.338 1 74.25 361 ARG A O 1
ATOM 2666 N N . GLN A 1 362 ? 19.031 32.938 -0.289 1 89.75 362 GLN A N 1
ATOM 2667 C CA . GLN A 1 362 ? 18.25 31.953 -1.017 1 89.75 362 GLN A CA 1
ATOM 2668 C C . GLN A 1 362 ? 16.797 31.969 -0.562 1 89.75 362 GLN A C 1
ATOM 2670 O O . GLN A 1 362 ? 16.031 31.078 -0.924 1 89.75 362 GLN A O 1
ATOM 2675 N N . TYR A 1 363 ? 16.484 32.938 0.282 1 92.69 363 TYR A N 1
ATOM 2676 C CA . TYR A 1 363 ? 15.062 33.094 0.594 1 92.69 363 TYR A CA 1
ATOM 2677 C C . TYR A 1 363 ? 14.742 34.562 0.915 1 92.69 363 TYR A C 1
ATOM 2679 O O . TYR A 1 363 ? 15.633 35.344 1.255 1 92.69 363 TYR A O 1
ATOM 2687 N N . LEU A 1 364 ? 13.5 34.969 0.746 1 92.19 364 LEU A N 1
ATOM 2688 C CA . LEU A 1 364 ? 13 36.312 1.048 1 92.19 364 LEU A CA 1
ATOM 2689 C C . LEU A 1 364 ? 11.805 36.25 1.993 1 92.19 364 LEU A C 1
ATOM 2691 O O . LEU A 1 364 ? 10.984 35.344 1.899 1 92.19 364 LEU A O 1
ATOM 2695 N N . LEU A 1 365 ? 11.781 37.156 2.934 1 93.12 365 LEU A N 1
ATOM 2696 C CA . LEU A 1 365 ? 10.625 37.312 3.809 1 93.12 365 LEU A CA 1
ATOM 2697 C C . LEU A 1 365 ? 9.852 38.594 3.469 1 93.12 365 LEU A C 1
ATOM 2699 O O . LEU A 1 365 ? 10.422 39.688 3.455 1 93.12 365 LEU A O 1
ATOM 2703 N N . LEU A 1 366 ? 8.625 38.406 3.158 1 92.44 366 LEU A N 1
ATOM 2704 C CA . LEU A 1 366 ? 7.77 39.562 2.836 1 92.44 366 LEU A CA 1
ATOM 2705 C C . LEU A 1 366 ? 6.602 39.656 3.812 1 92.44 366 LEU A C 1
ATOM 2707 O O . LEU A 1 366 ? 6.031 38.625 4.211 1 92.44 366 LEU A O 1
ATOM 2711 N N . LEU A 1 367 ? 6.352 40.844 4.227 1 91.75 367 LEU A N 1
ATOM 2712 C CA . LEU A 1 367 ? 5.215 41.094 5.105 1 91.75 367 LEU A CA 1
ATOM 2713 C C . LEU A 1 367 ? 3.979 41.469 4.301 1 91.75 367 LEU A C 1
ATOM 2715 O O . LEU A 1 367 ? 4.039 42.375 3.447 1 91.75 367 LEU A O 1
ATOM 2719 N N . THR A 1 368 ? 2.947 40.719 4.531 1 90.56 368 THR A N 1
ATOM 2720 C CA . THR A 1 368 ? 1.709 40.938 3.797 1 90.56 368 THR A CA 1
ATOM 2721 C C . THR A 1 368 ? 0.529 41.062 4.758 1 90.56 368 THR A C 1
ATOM 2723 O O . THR A 1 368 ? 0.683 40.875 5.965 1 90.56 368 THR A O 1
ATOM 2726 N N . GLY A 1 369 ? -0.621 41.469 4.219 1 84.38 369 GLY A N 1
ATOM 2727 C CA . GLY A 1 369 ? -1.84 41.594 5.004 1 84.38 369 GLY A CA 1
ATOM 2728 C C . GLY A 1 369 ? -2.182 43.031 5.375 1 84.38 369 GLY A C 1
ATOM 2729 O O . GLY A 1 369 ? -1.298 43.875 5.449 1 84.38 369 GLY A O 1
ATOM 2730 N N . LYS A 1 370 ? -3.451 43.312 5.613 1 75.44 370 LYS A N 1
ATOM 2731 C CA . LYS A 1 370 ? -3.92 44.656 5.961 1 75.44 370 LYS A CA 1
ATOM 2732 C C . LYS A 1 370 ? -4.215 44.75 7.457 1 75.44 370 LYS A C 1
ATOM 2734 O O . LYS A 1 370 ? -3.557 45.5 8.172 1 75.44 370 LYS A O 1
ATOM 2739 N N . LYS A 1 371 ? -5.094 43.938 7.902 1 73.75 371 LYS A N 1
ATOM 2740 C CA . LYS A 1 371 ? -5.488 43.969 9.305 1 73.75 371 LYS A CA 1
ATOM 2741 C C . LYS A 1 371 ? -4.625 43.062 10.156 1 73.75 371 LYS A C 1
ATOM 2743 O O . LYS A 1 371 ? -4.152 43.438 11.227 1 73.75 371 LYS A O 1
ATOM 2748 N N . GLN A 1 372 ? -4.426 41.906 9.602 1 78.56 372 GLN A N 1
ATOM 2749 C CA . GLN A 1 372 ? -3.537 40.969 10.25 1 78.56 372 GLN A CA 1
ATOM 2750 C C . GLN A 1 372 ? -2.338 40.625 9.367 1 78.56 372 GLN A C 1
ATOM 2752 O O . GLN A 1 372 ? -2.498 40.094 8.281 1 78.56 372 GLN A O 1
ATOM 2757 N N . LEU A 1 373 ? -1.177 41.125 9.938 1 86.44 373 LEU A N 1
ATOM 2758 C CA . LEU A 1 373 ? 0.033 40.938 9.148 1 86.44 373 LEU A CA 1
ATOM 2759 C C . LEU A 1 373 ? 0.387 39.438 9.039 1 86.44 373 LEU A C 1
ATOM 2761 O O . LEU A 1 373 ? 0.093 38.656 9.945 1 86.44 373 LEU A O 1
ATOM 2765 N N . ALA A 1 374 ? 0.875 39.094 7.961 1 92.19 374 ALA A N 1
ATOM 2766 C CA . ALA A 1 374 ? 1.341 37.719 7.68 1 92.19 374 ALA A CA 1
ATOM 2767 C C . ALA A 1 374 ? 2.752 37.75 7.098 1 92.19 374 ALA A C 1
ATOM 2769 O O . ALA A 1 374 ? 3.201 38.781 6.566 1 92.19 374 ALA A O 1
ATOM 2770 N N . VAL A 1 375 ? 3.422 36.719 7.348 1 94.75 375 VAL A N 1
ATOM 2771 C CA . VAL A 1 375 ? 4.766 36.594 6.793 1 94.75 375 VAL A CA 1
ATOM 2772 C C . VAL A 1 375 ? 4.742 35.625 5.617 1 94.75 375 VAL A C 1
ATOM 2774 O O . VAL A 1 375 ? 4.332 34.469 5.77 1 94.75 375 VAL A O 1
ATOM 2777 N N . GLU A 1 376 ? 5.145 36.031 4.484 1 95.75 376 GLU A N 1
ATOM 2778 C CA . GLU A 1 376 ? 5.25 35.156 3.316 1 95.75 376 GLU A CA 1
ATOM 2779 C C . GLU A 1 376 ? 6.707 34.875 2.959 1 95.75 376 GLU A C 1
ATOM 2781 O O . GLU A 1 376 ? 7.504 35.812 2.834 1 95.75 376 GLU A O 1
ATOM 2786 N N . VAL A 1 377 ? 7.004 33.594 2.879 1 95.44 377 VAL A N 1
ATOM 2787 C CA . VAL A 1 377 ? 8.375 33.188 2.598 1 95.44 377 VAL A CA 1
ATOM 2788 C C . VAL A 1 377 ? 8.5 32.812 1.123 1 95.44 377 VAL A C 1
ATOM 2790 O O . VAL A 1 377 ? 7.789 31.922 0.633 1 95.44 377 VAL A O 1
ATOM 2793 N N . VAL A 1 378 ? 9.406 33.438 0.429 1 95.12 378 VAL A N 1
ATOM 2794 C CA . VAL A 1 378 ? 9.734 33.094 -0.951 1 95.12 378 VAL A CA 1
ATOM 2795 C C . VAL A 1 378 ? 11.07 32.375 -0.997 1 95.12 378 VAL A C 1
ATOM 2797 O O . VAL A 1 378 ? 12.078 32.875 -0.483 1 95.12 378 VAL A O 1
ATOM 2800 N N . LEU A 1 379 ? 11.023 31.203 -1.594 1 94.31 379 LEU A N 1
ATOM 2801 C CA . LEU A 1 379 ? 12.211 30.359 -1.62 1 94.31 379 LEU A CA 1
ATOM 2802 C C . LEU A 1 379 ? 12.852 30.375 -3.004 1 94.31 379 LEU A C 1
ATOM 2804 O O . LEU A 1 379 ? 12.148 30.375 -4.02 1 94.31 379 LEU A O 1
ATOM 2808 N N . HIS A 1 380 ? 14.195 30.391 -2.93 1 92.69 380 HIS A N 1
ATOM 2809 C CA . HIS A 1 380 ? 14.945 30.234 -4.172 1 92.69 380 HIS A CA 1
ATOM 2810 C C . HIS A 1 380 ? 14.875 28.797 -4.68 1 92.69 380 HIS A C 1
ATOM 2812 O O . HIS A 1 380 ? 14.789 27.859 -3.889 1 92.69 380 HIS A O 1
ATOM 2818 N N . GLU A 1 381 ? 14.953 28.594 -5.93 1 90.06 381 GLU A N 1
ATOM 2819 C CA . GLU A 1 381 ? 14.883 27.266 -6.543 1 90.06 381 GLU A CA 1
ATOM 2820 C C . GLU A 1 381 ? 16.016 26.375 -6.047 1 90.06 381 GLU A C 1
ATOM 2822 O O . GLU A 1 381 ? 15.844 25.156 -5.926 1 90.06 381 GLU A O 1
ATOM 2827 N N . ALA A 1 382 ? 17.094 26.953 -5.664 1 88.38 382 ALA A N 1
ATOM 2828 C CA . ALA A 1 382 ? 18.281 26.203 -5.234 1 88.38 382 ALA A CA 1
ATOM 2829 C C . ALA A 1 382 ? 18.281 26.016 -3.719 1 88.38 382 ALA A C 1
ATOM 2831 O O . ALA A 1 382 ? 19.219 25.453 -3.164 1 88.38 382 ALA A O 1
ATOM 2832 N N . ALA A 1 383 ? 17.266 26.516 -3.143 1 90.06 383 ALA A N 1
ATOM 2833 C CA . ALA A 1 383 ? 17.25 26.453 -1.685 1 90.06 383 ALA A CA 1
ATOM 2834 C C . ALA A 1 383 ? 17.141 25 -1.212 1 90.06 383 ALA A C 1
ATOM 2836 O O . ALA A 1 383 ? 16.109 24.344 -1.401 1 90.06 383 ALA A O 1
ATOM 2837 N N . GLY A 1 384 ? 18.172 24.469 -0.664 1 87.94 384 GLY A N 1
ATOM 2838 C CA . GLY A 1 384 ? 18.172 23.125 -0.114 1 87.94 384 GLY A CA 1
ATOM 2839 C C . GLY A 1 384 ? 17.469 23.016 1.226 1 87.94 384 GLY A C 1
ATOM 2840 O O . GLY A 1 384 ? 16.875 24 1.698 1 87.94 384 GLY A O 1
ATOM 2841 N N . GLN A 1 385 ? 17.578 21.969 1.854 1 90 385 GLN A N 1
ATOM 2842 C CA . GLN A 1 385 ? 16.859 21.688 3.088 1 90 385 GLN A CA 1
ATOM 2843 C C . GLN A 1 385 ? 17.344 22.578 4.227 1 90 385 GLN A C 1
ATOM 2845 O O . GLN A 1 385 ? 16.547 23.031 5.051 1 90 385 GLN A O 1
ATOM 2850 N N . GLN A 1 386 ? 18.562 22.828 4.199 1 91.06 386 GLN A N 1
ATOM 2851 C CA . GLN A 1 386 ? 19.109 23.641 5.27 1 91.06 386 GLN A CA 1
ATOM 2852 C C . GLN A 1 386 ? 18.609 25.078 5.164 1 91.06 386 GLN A C 1
ATOM 2854 O O . GLN A 1 386 ? 18.297 25.719 6.176 1 91.06 386 GLN A O 1
ATOM 2859 N N . VAL A 1 387 ? 18.562 25.5 3.963 1 91.94 387 VAL A N 1
ATOM 2860 C CA . VAL A 1 387 ? 18.094 26.859 3.727 1 91.94 387 VAL A CA 1
ATOM 2861 C C . VAL A 1 387 ? 16.609 26.953 4.066 1 91.94 387 VAL A C 1
ATOM 2863 O O . VAL A 1 387 ? 16.156 27.953 4.633 1 91.94 387 VAL A O 1
ATOM 2866 N N . GLN A 1 388 ? 15.898 25.984 3.73 1 93.38 388 GLN A N 1
ATOM 2867 C CA . GLN A 1 388 ? 14.469 25.953 4.031 1 93.38 388 GLN A CA 1
ATOM 2868 C C . GLN A 1 388 ? 14.219 25.969 5.539 1 93.38 388 GLN A C 1
ATOM 2870 O O . GLN A 1 388 ? 13.297 26.641 6.016 1 93.38 388 GLN A O 1
ATOM 2875 N N . LEU A 1 389 ? 14.992 25.219 6.215 1 94.69 389 LEU A N 1
ATOM 2876 C CA . LEU A 1 389 ? 14.883 25.203 7.668 1 94.69 389 LEU A CA 1
ATOM 2877 C C . LEU A 1 389 ? 15.141 26.578 8.258 1 94.69 389 LEU A C 1
ATOM 2879 O O . LEU A 1 389 ? 14.383 27.062 9.094 1 94.69 389 LEU A O 1
ATOM 2883 N N . ARG A 1 390 ? 16.172 27.219 7.781 1 93.62 390 ARG A N 1
ATOM 2884 C CA . ARG A 1 390 ? 16.516 28.547 8.25 1 93.62 390 ARG A CA 1
ATOM 2885 C C . ARG A 1 390 ? 15.414 29.547 7.906 1 93.62 390 ARG A C 1
ATOM 2887 O O . ARG A 1 390 ? 15.047 30.391 8.734 1 93.62 390 ARG A O 1
ATOM 2894 N N . ALA A 1 391 ? 14.961 29.422 6.719 1 94 391 ALA A N 1
ATOM 2895 C CA . ALA A 1 391 ? 13.906 30.328 6.254 1 94 391 ALA A CA 1
ATOM 2896 C C . ALA A 1 391 ? 12.656 30.203 7.117 1 94 391 ALA A C 1
ATOM 2898 O O . ALA A 1 391 ? 12.055 31.203 7.492 1 94 391 ALA A O 1
ATOM 2899 N N . TYR A 1 392 ? 12.305 29.016 7.402 1 94.94 392 TYR A N 1
ATOM 2900 C CA . TYR A 1 392 ? 11.094 28.797 8.18 1 94.94 392 TYR A CA 1
ATOM 2901 C C . TYR A 1 392 ? 11.258 29.328 9.602 1 94.94 392 TYR A C 1
ATOM 2903 O O . TYR A 1 392 ? 10.352 29.953 10.141 1 94.94 392 TYR A O 1
ATOM 2911 N N . LEU A 1 393 ? 12.352 29 10.219 1 95.5 393 LEU A N 1
ATOM 2912 C CA . LEU A 1 393 ? 12.602 29.453 11.578 1 95.5 393 LEU A CA 1
ATOM 2913 C C . LEU A 1 393 ? 12.664 30.984 11.648 1 95.5 393 LEU A C 1
ATOM 2915 O O . LEU A 1 393 ? 12.172 31.594 12.602 1 95.5 393 LEU A O 1
ATOM 2919 N N . HIS A 1 394 ? 13.359 31.547 10.672 1 94.06 394 HIS A N 1
ATOM 2920 C CA . HIS A 1 394 ? 13.398 33 10.57 1 94.06 394 HIS A CA 1
ATOM 2921 C C . HIS A 1 394 ? 11.992 33.594 10.461 1 94.06 394 HIS A C 1
ATOM 2923 O O . HIS A 1 394 ? 11.656 34.531 11.156 1 94.06 394 HIS A O 1
ATOM 2929 N N . ALA A 1 395 ? 11.234 33.031 9.586 1 95.5 395 ALA A N 1
ATOM 2930 C CA . ALA A 1 395 ? 9.859 33.469 9.406 1 95.5 395 ALA A CA 1
ATOM 2931 C C . ALA A 1 395 ? 9.055 33.312 10.695 1 95.5 395 ALA A C 1
ATOM 2933 O O . ALA A 1 395 ? 8.242 34.188 11.031 1 95.5 395 ALA A O 1
ATOM 2934 N N . LEU A 1 396 ? 9.25 32.219 11.336 1 95.38 396 LEU A N 1
ATOM 2935 C CA . LEU A 1 396 ? 8.539 31.922 12.578 1 95.38 396 LEU A CA 1
ATOM 2936 C C . LEU A 1 396 ? 8.883 32.969 13.648 1 95.38 396 LEU A C 1
ATOM 2938 O O . LEU A 1 396 ? 8 33.406 14.375 1 95.38 396 LEU A O 1
ATOM 2942 N N . GLN A 1 397 ? 10.133 33.25 13.773 1 95.31 397 GLN A N 1
ATOM 2943 C CA . GLN A 1 397 ? 10.555 34.25 14.727 1 95.31 397 GLN A CA 1
ATOM 2944 C C . GLN A 1 397 ? 9.922 35.625 14.406 1 95.31 397 GLN A C 1
ATOM 2946 O O . GLN A 1 397 ? 9.469 36.312 15.312 1 95.31 397 GLN A O 1
ATOM 2951 N N . LEU A 1 398 ? 9.984 35.938 13.156 1 94.06 398 LEU A N 1
ATOM 2952 C CA . LEU A 1 398 ? 9.391 37.219 12.719 1 94.06 398 LEU A CA 1
ATOM 2953 C C . LEU A 1 398 ? 7.891 37.219 12.984 1 94.06 398 LEU A C 1
ATOM 2955 O O . LEU A 1 398 ? 7.348 38.219 13.461 1 94.06 398 LEU A O 1
ATOM 2959 N N . ALA A 1 399 ? 7.242 36.125 12.695 1 94.5 399 ALA A N 1
ATOM 2960 C CA . ALA A 1 399 ? 5.801 36.031 12.891 1 94.5 399 ALA A CA 1
ATOM 2961 C C . ALA A 1 399 ? 5.438 36.156 14.367 1 94.5 399 ALA A C 1
ATOM 2963 O O . ALA A 1 399 ? 4.41 36.75 14.711 1 94.5 399 ALA A O 1
ATOM 2964 N N . THR A 1 400 ? 6.211 35.594 15.195 1 92.88 400 THR A N 1
ATOM 2965 C CA . THR A 1 400 ? 5.98 35.688 16.641 1 92.88 400 THR A CA 1
ATOM 2966 C C . THR A 1 400 ? 6.156 37.125 17.109 1 92.88 400 THR A C 1
ATOM 2968 O O . THR A 1 400 ? 5.352 37.625 17.906 1 92.88 400 THR A O 1
ATOM 2971 N N . ALA A 1 401 ? 7.203 37.781 16.609 1 92.31 401 ALA A N 1
ATOM 2972 C CA . ALA A 1 401 ? 7.469 39.188 16.984 1 92.31 401 ALA A CA 1
ATOM 2973 C C . ALA A 1 401 ? 6.336 40.094 16.516 1 92.31 401 ALA A C 1
ATOM 2975 O O . ALA A 1 401 ? 5.941 41 17.234 1 92.31 401 ALA A O 1
ATOM 2976 N N . LEU A 1 402 ? 5.883 39.781 15.344 1 91 402 LEU A N 1
ATOM 2977 C CA . LEU A 1 402 ? 4.793 40.594 14.789 1 91 402 LEU A CA 1
ATOM 2978 C C . LEU A 1 402 ? 3.529 40.438 15.633 1 91 402 LEU A C 1
ATOM 2980 O O . LEU A 1 402 ? 2.816 41.406 15.867 1 91 402 LEU A O 1
ATOM 2984 N N . HIS A 1 403 ? 3.271 39.219 15.984 1 89.31 403 HIS A N 1
ATOM 2985 C CA . HIS A 1 403 ? 2.086 38.938 16.797 1 89.31 403 HIS A CA 1
ATOM 2986 C C . HIS A 1 403 ? 2.176 39.625 18.156 1 89.31 403 HIS A C 1
ATOM 2988 O O . HIS A 1 403 ? 1.183 40.188 18.641 1 89.31 403 HIS A O 1
ATOM 2994 N N . GLN A 1 404 ? 3.326 39.625 18.734 1 87.88 404 GLN A N 1
ATOM 2995 C CA . GLN A 1 404 ? 3.531 40.25 20.047 1 87.88 404 GLN A CA 1
ATOM 2996 C C . GLN A 1 404 ? 3.443 41.75 19.969 1 87.88 404 GLN A C 1
ATOM 2998 O O . GLN A 1 404 ? 2.928 42.406 20.891 1 87.88 404 GLN A O 1
ATOM 3003 N N . ALA A 1 405 ? 3.943 42.281 18.859 1 87 405 ALA A N 1
ATOM 3004 C CA . ALA A 1 405 ? 3.953 43.75 18.688 1 87 405 ALA A CA 1
ATOM 3005 C C . ALA A 1 405 ? 2.555 44.25 18.375 1 87 405 ALA A C 1
ATOM 3007 O O . ALA A 1 405 ? 2.227 45.406 18.719 1 87 405 ALA A O 1
ATOM 3008 N N . GLY A 1 406 ? 1.738 43.406 17.797 1 78.81 406 GLY A N 1
ATOM 3009 C CA . GLY A 1 406 ? 0.392 43.844 17.453 1 78.81 406 GLY A CA 1
ATOM 3010 C C . GLY A 1 406 ? 0.362 44.875 16.359 1 78.81 406 GLY A C 1
ATOM 3011 O O . GLY A 1 406 ? 1.215 44.906 15.461 1 78.81 406 GLY A O 1
ATOM 3012 N N . SER A 1 407 ? -0.671 45.75 16.359 1 73.25 407 SER A N 1
ATOM 3013 C CA . SER A 1 407 ? -0.911 46.75 15.32 1 73.25 407 SER A CA 1
ATOM 3014 C C . SER A 1 407 ? 0.018 47.969 15.477 1 73.25 407 SER A C 1
ATOM 3016 O O . SER A 1 407 ? 0.213 48.719 14.531 1 73.25 407 SER A O 1
ATOM 3018 N N . SER A 1 408 ? 0.708 48 16.547 1 68.94 408 SER A N 1
ATOM 3019 C CA . SER A 1 408 ? 1.461 49.219 16.859 1 68.94 408 SER A CA 1
ATOM 3020 C C . SER A 1 408 ? 2.943 49.031 16.531 1 68.94 408 SER A C 1
ATOM 3022 O O . SER A 1 408 ? 3.717 50 16.625 1 68.94 408 SER A O 1
ATOM 3024 N N . GLY A 1 409 ? 3.328 47.938 16.156 1 74.31 409 GLY A N 1
ATOM 3025 C CA . GLY A 1 409 ? 4.758 47.75 16 1 74.31 409 GLY A CA 1
ATOM 3026 C C . GLY A 1 409 ? 5.289 48.25 14.672 1 74.31 409 GLY A C 1
ATOM 3027 O O . GLY A 1 409 ? 4.566 48.25 13.672 1 74.31 409 GLY A O 1
ATOM 3028 N N . ASP A 1 410 ? 6.465 48.875 14.727 1 82.31 410 ASP A N 1
ATOM 3029 C CA . ASP A 1 410 ? 7.18 49.281 13.516 1 82.31 410 ASP A CA 1
ATOM 3030 C C . ASP A 1 410 ? 7.656 48.031 12.75 1 82.31 410 ASP A C 1
ATOM 3032 O O . ASP A 1 410 ? 8.609 47.375 13.164 1 82.31 410 ASP A O 1
ATOM 3036 N N . THR A 1 411 ? 7 47.812 11.656 1 84.25 411 THR A N 1
ATOM 3037 C CA . THR A 1 411 ? 7.258 46.594 10.867 1 84.25 411 THR A CA 1
ATOM 3038 C C . THR A 1 411 ? 8.703 46.594 10.375 1 84.25 411 THR A C 1
ATOM 3040 O O . THR A 1 411 ? 9.32 45.531 10.297 1 84.25 411 THR A O 1
ATOM 3043 N N . GLN A 1 412 ? 9.234 47.75 10.078 1 81.94 412 GLN A N 1
ATOM 3044 C CA . GLN A 1 412 ? 10.602 47.812 9.57 1 81.94 412 GLN A CA 1
ATOM 3045 C C . GLN A 1 412 ? 11.617 47.5 10.656 1 81.94 412 GLN A C 1
ATOM 3047 O O . GLN A 1 412 ? 12.617 46.812 10.398 1 81.94 412 GLN A O 1
ATOM 3052 N N . GLN A 1 413 ? 11.328 47.969 11.805 1 87.81 413 GLN A N 1
ATOM 3053 C CA . GLN A 1 413 ? 12.219 47.656 12.922 1 87.81 413 GLN A CA 1
ATOM 3054 C C . GLN A 1 413 ? 12.172 46.188 13.258 1 87.81 413 GLN A C 1
ATOM 3056 O O . GLN A 1 413 ? 13.203 45.562 13.57 1 87.81 413 GLN A O 1
ATOM 3061 N N . LEU A 1 414 ? 11.031 45.656 13.211 1 90.25 414 LEU A N 1
ATOM 3062 C CA . LEU A 1 414 ? 10.875 44.25 13.508 1 90.25 414 LEU A CA 1
ATOM 3063 C C . LEU A 1 414 ? 11.594 43.375 12.469 1 90.25 414 LEU A C 1
ATOM 3065 O O . LEU A 1 414 ? 12.188 42.344 12.805 1 90.25 414 LEU A O 1
ATOM 3069 N N . LEU A 1 415 ? 11.523 43.812 11.234 1 88.62 415 LEU A N 1
ATOM 3070 C CA . LEU A 1 415 ? 12.211 43.094 10.164 1 88.62 415 LEU A CA 1
ATOM 3071 C C . LEU A 1 415 ? 13.719 43.125 10.359 1 88.62 415 LEU A C 1
ATOM 3073 O O . LEU A 1 415 ? 14.398 42.125 10.18 1 88.62 415 LEU A O 1
ATOM 3077 N N . GLN A 1 416 ? 14.203 44.25 10.758 1 87.38 416 GLN A N 1
ATOM 3078 C CA . GLN A 1 416 ? 15.641 44.406 10.984 1 87.38 416 GLN A CA 1
ATOM 3079 C C . GLN A 1 416 ? 16.109 43.562 12.172 1 87.38 416 GLN A C 1
ATOM 3081 O O . GLN A 1 416 ? 17.156 42.938 12.117 1 87.38 416 GLN A O 1
ATOM 3086 N N . ARG A 1 417 ? 15.336 43.625 13.188 1 90.69 417 ARG A N 1
ATOM 3087 C CA . ARG A 1 417 ? 15.672 42.844 14.359 1 90.69 417 ARG A CA 1
ATOM 3088 C C . ARG A 1 417 ? 15.656 41.344 14.031 1 90.69 417 ARG A C 1
ATOM 3090 O O . ARG A 1 417 ? 16.484 40.594 14.547 1 90.69 417 ARG A O 1
ATOM 3097 N N . SER A 1 418 ? 14.672 40.969 13.289 1 92.06 418 SER A N 1
ATOM 3098 C CA . SER A 1 418 ? 14.562 39.562 12.891 1 92.06 418 SER A CA 1
ATOM 3099 C C . SER A 1 418 ? 15.758 39.125 12.047 1 92.06 418 SER A C 1
ATOM 3101 O O . SER A 1 418 ? 16.203 38 12.133 1 92.06 418 SER A O 1
ATOM 3103 N N . GLU A 1 419 ? 16.266 40 11.258 1 89.62 419 GLU A N 1
ATOM 3104 C CA . GLU A 1 419 ? 17.438 39.719 10.445 1 89.62 419 GLU A CA 1
ATOM 3105 C C . GLU A 1 419 ? 18.688 39.531 11.32 1 89.62 419 GLU A C 1
ATOM 3107 O O . GLU A 1 419 ? 19.516 38.688 11.055 1 89.62 419 GLU A O 1
ATOM 3112 N N . GLN A 1 420 ? 18.75 40.406 12.242 1 89.75 420 GLN A N 1
ATOM 3113 C CA . GLN A 1 420 ? 19.875 40.281 13.172 1 89.75 420 GLN A CA 1
ATOM 3114 C C . GLN A 1 420 ? 19.812 38.969 13.945 1 89.75 420 GLN A C 1
ATOM 3116 O O . GLN A 1 420 ? 20.844 38.344 14.188 1 89.75 420 GLN A O 1
ATOM 3121 N N . TRP A 1 421 ? 18.672 38.656 14.281 1 92.25 421 TRP A N 1
ATOM 3122 C CA . TRP A 1 421 ? 18.469 37.375 14.977 1 92.25 421 TRP A CA 1
ATOM 3123 C C . TRP A 1 421 ? 18.875 36.219 14.102 1 92.25 421 TRP A C 1
ATOM 3125 O O . TRP A 1 421 ? 19.5 35.25 14.578 1 92.25 421 TRP A O 1
ATOM 3135 N N . ALA A 1 422 ? 18.5 36.188 12.836 1 92.12 422 ALA A N 1
ATOM 3136 C CA . ALA A 1 422 ? 18.797 35.125 11.891 1 92.12 422 ALA A CA 1
ATOM 3137 C C . ALA A 1 422 ? 20.297 34.938 11.719 1 92.12 422 ALA A C 1
ATOM 3139 O O . ALA A 1 422 ? 20.766 33.812 11.539 1 92.12 422 ALA A O 1
ATOM 3140 N N . VAL A 1 423 ? 21 36 11.812 1 89.25 423 VAL A N 1
ATOM 3141 C CA . VAL A 1 423 ? 22.453 35.969 11.617 1 89.25 423 VAL A CA 1
ATOM 3142 C C . VAL A 1 423 ? 23.141 35.625 12.93 1 89.25 423 VAL A C 1
ATOM 3144 O O . VAL A 1 423 ? 24.109 34.844 12.953 1 89.25 423 VAL A O 1
ATOM 3147 N N . GLY A 1 424 ? 22.625 36.062 13.938 1 90.75 424 GLY A N 1
ATOM 3148 C CA . GLY A 1 424 ? 23.328 35.969 15.211 1 90.75 424 GLY A CA 1
ATOM 3149 C C . GLY A 1 424 ? 22.844 34.781 16.062 1 90.75 424 GLY A C 1
ATOM 3150 O O . GLY A 1 424 ? 23.656 34.094 16.672 1 90.75 424 GLY A O 1
ATOM 3151 N N . SER A 1 425 ? 21.609 34.625 16.125 1 93.06 425 SER A N 1
ATOM 3152 C CA . SER A 1 425 ? 21.047 33.688 17.125 1 93.06 425 SER A CA 1
ATOM 3153 C C . SER A 1 425 ? 20.625 32.375 16.469 1 93.06 425 SER A C 1
ATOM 3155 O O . SER A 1 425 ? 20.547 31.359 17.141 1 93.06 425 SER A O 1
ATOM 3157 N N . LEU A 1 426 ? 20.312 32.375 15.234 1 94.44 426 LEU A N 1
ATOM 3158 C CA . LEU A 1 426 ? 19.797 31.188 14.57 1 94.44 426 LEU A CA 1
ATOM 3159 C C . LEU A 1 426 ? 20.859 30.109 14.469 1 94.44 426 LEU A C 1
ATOM 3161 O O . LEU A 1 426 ? 20.609 28.953 14.766 1 94.44 426 LEU A O 1
ATOM 3165 N N . PRO A 1 427 ? 22.141 30.422 14.109 1 93.31 427 PRO A N 1
ATOM 3166 C CA . PRO A 1 427 ? 23.156 29.375 13.984 1 93.31 427 PRO A CA 1
ATOM 3167 C C . PRO A 1 427 ? 23.438 28.672 15.312 1 93.31 427 PRO A C 1
ATOM 3169 O O . PRO A 1 427 ? 23.469 27.438 15.367 1 93.31 427 PRO A O 1
ATOM 3172 N N . PRO A 1 428 ? 23.547 29.438 16.391 1 94.81 428 PRO A N 1
ATOM 3173 C CA . PRO A 1 428 ? 23.734 28.719 17.656 1 94.81 428 PRO A CA 1
ATOM 3174 C C . PRO A 1 428 ? 22.516 27.891 18.047 1 94.81 428 PRO A C 1
ATOM 3176 O O . PRO A 1 428 ? 22.656 26.828 18.672 1 94.81 428 PRO A O 1
ATOM 3179 N N . PHE A 1 429 ? 21.391 28.344 17.781 1 96.38 429 PHE A N 1
ATOM 3180 C CA . PHE A 1 429 ? 20.188 27.578 18.047 1 96.38 429 PHE A CA 1
ATOM 3181 C C . PHE A 1 429 ? 20.172 26.266 17.281 1 96.38 429 PHE A C 1
ATOM 3183 O O . PHE A 1 429 ? 19.875 25.219 17.859 1 96.38 429 PHE A O 1
ATOM 3190 N N . LEU A 1 430 ? 20.531 26.281 16 1 96.56 430 LEU A N 1
ATOM 3191 C CA . LEU A 1 430 ? 20.594 25.078 15.18 1 96.56 430 LEU A CA 1
ATOM 3192 C C . LEU A 1 430 ? 21.656 24.109 15.703 1 96.56 430 LEU A C 1
ATOM 3194 O O . LEU A 1 430 ? 21.438 22.891 15.719 1 96.56 430 LEU A O 1
ATOM 3198 N N . ALA A 1 431 ? 22.75 24.641 16.125 1 96 431 ALA A N 1
ATOM 3199 C CA . ALA A 1 431 ? 23.797 23.812 16.703 1 96 431 ALA A CA 1
ATOM 3200 C C . ALA A 1 431 ? 23.328 23.141 17.984 1 96 431 ALA A C 1
ATOM 3202 O O . ALA A 1 431 ? 23.641 21.984 18.25 1 96 431 ALA A O 1
ATOM 3203 N N . ALA A 1 432 ? 22.641 23.953 18.734 1 96.62 432 ALA A N 1
ATOM 3204 C CA . ALA A 1 432 ? 22.094 23.406 19.984 1 96.62 432 ALA A CA 1
ATOM 3205 C C . ALA A 1 432 ? 21.094 22.281 19.703 1 96.62 432 ALA A C 1
ATOM 3207 O O . ALA A 1 432 ? 21.062 21.281 20.438 1 96.62 432 ALA A O 1
ATOM 3208 N N . LEU A 1 433 ? 20.266 22.422 18.734 1 97.38 433 LEU A N 1
ATOM 3209 C CA . LEU A 1 433 ? 19.328 21.375 18.344 1 97.38 433 LEU A CA 1
ATOM 3210 C C . LEU A 1 433 ? 20.047 20.094 17.984 1 97.38 433 LEU A C 1
ATOM 3212 O O . LEU A 1 433 ? 19.656 19.016 18.438 1 97.38 433 LEU A O 1
ATOM 3216 N N . GLN A 1 434 ? 21.062 20.219 17.219 1 96.62 434 GLN A N 1
ATOM 3217 C CA . GLN A 1 434 ? 21.844 19.047 16.797 1 96.62 434 GLN A CA 1
ATOM 3218 C C . GLN A 1 434 ? 22.5 18.375 18 1 96.62 434 GLN A C 1
ATOM 3220 O O . GLN A 1 434 ? 22.531 17.141 18.078 1 96.62 434 GLN A O 1
ATOM 3225 N N . GLN A 1 435 ? 22.953 19.141 18.844 1 96.06 435 GLN A N 1
ATOM 3226 C CA . GLN A 1 435 ? 23.625 18.625 20.031 1 96.06 435 GLN A CA 1
ATOM 3227 C C . GLN A 1 435 ? 22.656 17.859 20.922 1 96.06 435 GLN A C 1
ATOM 3229 O O . GLN A 1 435 ? 23.062 16.938 21.656 1 96.06 435 GLN A O 1
ATOM 3234 N N . HIS A 1 436 ? 21.469 18.234 20.859 1 96.94 436 HIS A N 1
ATOM 3235 C CA . HIS A 1 436 ? 20.484 17.609 21.734 1 96.94 436 HIS A CA 1
ATOM 3236 C C . HIS A 1 436 ? 19.75 16.469 21.016 1 96.94 436 HIS A C 1
ATOM 3238 O O . HIS A 1 436 ? 18.719 15.992 21.5 1 96.94 436 HIS A O 1
ATOM 3244 N N . GLY A 1 437 ? 20.172 16.078 19.859 1 95.62 437 GLY A N 1
ATOM 3245 C CA . GLY A 1 437 ? 19.719 14.836 19.266 1 95.62 437 GLY A CA 1
ATOM 3246 C C . GLY A 1 437 ? 18.766 15.039 18.094 1 95.62 437 GLY A C 1
ATOM 3247 O O . GLY A 1 437 ? 18.25 14.07 17.531 1 95.62 437 GLY A O 1
ATOM 3248 N N . TRP A 1 438 ? 18.578 16.281 17.672 1 96.75 438 TRP A N 1
ATOM 3249 C CA . TRP A 1 438 ? 17.672 16.531 16.547 1 96.75 438 TRP A CA 1
ATOM 3250 C C . TRP A 1 438 ? 18.375 16.328 15.219 1 96.75 438 TRP A C 1
ATOM 3252 O O . TRP A 1 438 ? 19.531 16.734 15.047 1 96.75 438 TRP A O 1
ATOM 3262 N N . GLU A 1 439 ? 17.703 15.57 14.367 1 94.62 439 GLU A N 1
ATOM 3263 C CA . GLU A 1 439 ? 18.203 15.344 13.023 1 94.62 439 GLU A CA 1
ATOM 3264 C C . GLU A 1 439 ? 17.703 16.406 12.047 1 94.62 439 GLU A C 1
ATOM 3266 O O . GLU A 1 439 ? 16.672 16.203 11.398 1 94.62 439 GLU A O 1
ATOM 3271 N N . LEU A 1 440 ? 18.453 17.312 11.805 1 94.56 440 LEU A N 1
ATOM 3272 C CA . LEU A 1 440 ? 18.016 18.469 11.031 1 94.56 440 LEU A CA 1
ATOM 3273 C C . LEU A 1 440 ? 18.031 18.156 9.539 1 94.56 440 LEU A C 1
ATOM 3275 O O . LEU A 1 440 ? 17.469 18.906 8.734 1 94.56 440 LEU A O 1
ATOM 3279 N N . ASP A 1 441 ? 18.594 17.031 9.195 1 89.5 441 ASP A N 1
ATOM 3280 C CA . ASP A 1 441 ? 18.578 16.594 7.805 1 89.5 441 ASP A CA 1
ATOM 3281 C C . ASP A 1 441 ? 17.266 15.93 7.438 1 89.5 441 ASP A C 1
ATOM 3283 O O . ASP A 1 441 ? 16.938 15.781 6.258 1 89.5 441 ASP A O 1
ATOM 3287 N N . LYS A 1 442 ? 16.578 15.523 8.422 1 87.88 442 LYS A N 1
ATOM 3288 C CA . LYS A 1 442 ? 15.219 15 8.242 1 87.88 442 LYS A CA 1
ATOM 3289 C C . LYS A 1 442 ? 14.172 16.078 8.492 1 87.88 442 LYS A C 1
ATOM 3291 O O . LYS A 1 442 ? 13.539 16.094 9.555 1 87.88 442 LYS A O 1
ATOM 3296 N N . LEU A 1 443 ? 14.008 16.891 7.434 1 88.44 443 LEU A N 1
ATOM 3297 C CA . LEU A 1 443 ? 13.148 18.062 7.539 1 88.44 443 LEU A CA 1
ATOM 3298 C C . LEU A 1 443 ? 11.805 17.812 6.867 1 88.44 443 LEU A C 1
ATOM 3300 O O . LEU A 1 443 ? 11.75 17.406 5.707 1 88.44 443 LEU A O 1
ATOM 3304 N N . PHE A 1 444 ? 10.766 18.031 7.742 1 87.56 444 PHE A N 1
ATOM 3305 C CA . PHE A 1 444 ? 9.422 17.859 7.219 1 87.56 444 PHE A CA 1
ATOM 3306 C C . PHE A 1 444 ? 8.641 19.156 7.285 1 87.56 444 PHE A C 1
ATOM 3308 O O . PHE A 1 444 ? 7.898 19.406 8.242 1 87.56 444 PHE A O 1
ATOM 3315 N N . LEU A 1 445 ? 8.852 19.938 6.301 1 86.75 445 LEU A N 1
ATOM 3316 C CA . LEU A 1 445 ? 8.102 21.188 6.137 1 86.75 445 LEU A CA 1
ATOM 3317 C C . LEU A 1 445 ? 7.133 21.078 4.965 1 86.75 445 LEU A C 1
ATOM 3319 O O . LEU A 1 445 ? 7.238 20.172 4.145 1 86.75 445 LEU A O 1
ATOM 3323 N N . PRO A 1 446 ? 6.152 21.969 5.016 1 78.62 446 PRO A N 1
ATOM 3324 C CA . PRO A 1 446 ? 5.273 21.953 3.842 1 78.62 446 PRO A CA 1
ATOM 3325 C C . PRO A 1 446 ? 6.031 22.156 2.533 1 78.62 446 PRO A C 1
ATOM 3327 O O . PRO A 1 446 ? 6.965 22.969 2.479 1 78.62 446 PRO A O 1
ATOM 3330 N N . ARG A 1 447 ? 5.715 21.344 1.615 1 75.69 447 ARG A N 1
ATOM 3331 C CA . ARG A 1 447 ? 6.34 21.5 0.307 1 75.69 447 ARG A CA 1
ATOM 3332 C C . ARG A 1 447 ? 5.977 22.859 -0.304 1 75.69 447 ARG A C 1
ATOM 3334 O O . ARG A 1 447 ? 4.797 23.203 -0.405 1 75.69 447 ARG A O 1
ATOM 3341 N N . PRO A 1 448 ? 7.023 23.484 -0.674 1 80.56 448 PRO A N 1
ATOM 3342 C CA . PRO A 1 448 ? 6.715 24.781 -1.288 1 80.56 448 PRO A CA 1
ATOM 3343 C C . PRO A 1 448 ? 6.031 24.641 -2.646 1 80.56 448 PRO A C 1
ATOM 3345 O O . PRO A 1 448 ? 6.496 23.875 -3.502 1 80.56 448 PRO A O 1
ATOM 3348 N N . GLU A 1 449 ? 4.984 25.297 -2.738 1 80.19 449 GLU A N 1
ATOM 3349 C CA . GLU A 1 449 ? 4.27 25.281 -4.012 1 80.19 449 GLU A CA 1
ATOM 3350 C C . GLU A 1 449 ? 5 26.125 -5.062 1 80.19 449 GLU A C 1
ATOM 3352 O O . GLU A 1 449 ? 5.008 25.766 -6.246 1 80.19 449 GLU A O 1
ATOM 3357 N N . TRP A 1 450 ? 5.605 27.219 -4.617 1 88.88 450 TRP A N 1
ATOM 3358 C CA . TRP A 1 450 ? 6.273 28.156 -5.52 1 88.88 450 TRP A CA 1
ATOM 3359 C C . TRP A 1 450 ? 7.727 28.359 -5.109 1 88.88 450 TRP A C 1
ATOM 3361 O O . TRP A 1 450 ? 8.055 28.328 -3.918 1 88.88 450 TRP A O 1
ATOM 3371 N N . THR A 1 451 ? 8.531 28.391 -6.078 1 92.19 451 THR A N 1
ATOM 3372 C CA . THR A 1 451 ? 9.914 28.828 -5.914 1 92.19 451 THR A CA 1
ATOM 3373 C C . THR A 1 451 ? 10.281 29.891 -6.941 1 92.19 451 THR A C 1
ATOM 3375 O O . THR A 1 451 ? 9.516 30.141 -7.879 1 92.19 451 THR A O 1
ATOM 3378 N N . ALA A 1 452 ? 11.398 30.625 -6.695 1 92.25 452 ALA A N 1
ATOM 3379 C CA . ALA A 1 452 ? 11.805 31.688 -7.602 1 92.25 452 ALA A CA 1
ATOM 3380 C C . ALA A 1 452 ? 13.32 31.734 -7.75 1 92.25 452 ALA A C 1
ATOM 3382 O O . ALA A 1 452 ? 14.047 31.172 -6.93 1 92.25 452 ALA A O 1
ATOM 3383 N N . GLU A 1 453 ? 13.703 32.219 -8.867 1 90.88 453 GLU A N 1
ATOM 3384 C CA . GLU A 1 453 ? 15.109 32.469 -9.125 1 90.88 453 GLU A CA 1
ATOM 3385 C C . GLU A 1 453 ? 15.367 33.969 -9.312 1 90.88 453 GLU A C 1
ATOM 3387 O O . GLU A 1 453 ? 14.617 34.656 -10.008 1 90.88 453 GLU A O 1
ATOM 3392 N N . TRP A 1 454 ? 16.281 34.438 -8.602 1 86.75 454 TRP A N 1
ATOM 3393 C CA . TRP A 1 454 ? 16.688 35.844 -8.742 1 86.75 454 TRP A CA 1
ATOM 3394 C C . TRP A 1 454 ? 18.219 35.938 -8.75 1 86.75 454 TRP A C 1
ATOM 3396 O O . TRP A 1 454 ? 18.922 35.062 -8.258 1 86.75 454 TRP A O 1
ATOM 3406 N N . MET B 1 1 ? 24.219 49.812 -8.25 1 30.48 1 MET B N 1
ATOM 3407 C CA . MET B 1 1 ? 23.297 48.906 -7.582 1 30.48 1 MET B CA 1
ATOM 3408 C C . MET B 1 1 ? 22.75 47.844 -8.562 1 30.48 1 MET B C 1
ATOM 3410 O O . MET B 1 1 ? 22.172 48.219 -9.594 1 30.48 1 MET B O 1
ATOM 3414 N N . ALA B 1 2 ? 23.281 46.781 -8.703 1 41.09 2 ALA B N 1
ATOM 3415 C CA . ALA B 1 2 ? 23.047 45.938 -9.875 1 41.09 2 ALA B CA 1
ATOM 3416 C C . ALA B 1 2 ? 21.578 45.594 -10.016 1 41.09 2 ALA B C 1
ATOM 3418 O O . ALA B 1 2 ? 20.922 45.188 -9.047 1 41.09 2 ALA B O 1
ATOM 3419 N N . PRO B 1 3 ? 20.75 46.031 -10.891 1 46.84 3 PRO B N 1
ATOM 3420 C CA . PRO B 1 3 ? 19.328 45.812 -11.18 1 46.84 3 PRO B CA 1
ATOM 3421 C C . PRO B 1 3 ? 18.906 44.344 -11.078 1 46.84 3 PRO B C 1
ATOM 3423 O O . PRO B 1 3 ? 19.625 43.469 -11.562 1 46.84 3 PRO B O 1
ATOM 3426 N N . VAL B 1 4 ? 18.609 43.969 -9.914 1 55.53 4 VAL B N 1
ATOM 3427 C CA . VAL B 1 4 ? 18.078 42.625 -9.898 1 55.53 4 VAL B CA 1
ATOM 3428 C C . VAL B 1 4 ? 17.281 42.375 -11.18 1 55.53 4 VAL B C 1
ATOM 3430 O O . VAL B 1 4 ? 16.266 43.031 -11.43 1 55.53 4 VAL B O 1
ATOM 3433 N N . SER B 1 5 ? 17.812 41.812 -12.328 1 63.84 5 SER B N 1
ATOM 3434 C CA . SER B 1 5 ? 17.391 41.75 -13.719 1 63.84 5 SER B CA 1
ATOM 3435 C C . SER B 1 5 ? 16.172 40.844 -13.883 1 63.84 5 SER B C 1
ATOM 3437 O O . SER B 1 5 ? 15.141 41.281 -14.398 1 63.84 5 SER B O 1
ATOM 3439 N N . LEU B 1 6 ? 16.328 39.5 -13.875 1 76.5 6 LEU B N 1
ATOM 3440 C CA . LEU B 1 6 ? 15.289 38.562 -14.328 1 76.5 6 LEU B CA 1
ATOM 3441 C C . LEU B 1 6 ? 14.898 37.594 -13.219 1 76.5 6 LEU B C 1
ATOM 3443 O O . LEU B 1 6 ? 15.766 37.031 -12.555 1 76.5 6 LEU B O 1
ATOM 3447 N N . ILE B 1 7 ? 13.555 37.781 -12.836 1 86.56 7 ILE B N 1
ATOM 3448 C CA . ILE B 1 7 ? 13.016 36.875 -11.844 1 86.56 7 ILE B CA 1
ATOM 3449 C C . ILE B 1 7 ? 12.195 35.781 -12.547 1 86.56 7 ILE B C 1
ATOM 3451 O O . ILE B 1 7 ? 11.344 36.094 -13.391 1 86.56 7 ILE B O 1
ATOM 3455 N N . THR B 1 8 ? 12.531 34.625 -12.242 1 89.06 8 THR B N 1
ATOM 3456 C CA . THR B 1 8 ? 11.789 33.5 -12.805 1 89.06 8 THR B CA 1
ATOM 3457 C C . THR B 1 8 ? 11.039 32.75 -11.711 1 89.06 8 THR B C 1
ATOM 3459 O O . THR B 1 8 ? 11.617 32.406 -10.68 1 89.06 8 THR B O 1
ATOM 3462 N N . GLU B 1 9 ? 9.812 32.562 -11.906 1 89.69 9 GLU B N 1
ATOM 3463 C CA . GLU B 1 9 ? 8.992 31.844 -10.945 1 89.69 9 GLU B CA 1
ATOM 3464 C C . GLU B 1 9 ? 8.719 30.422 -11.422 1 89.69 9 GLU B C 1
ATOM 3466 O O . GLU B 1 9 ? 8.508 30.188 -12.617 1 89.69 9 GLU B O 1
ATOM 3471 N N . HIS B 1 10 ? 8.805 29.531 -10.445 1 84.88 10 HIS B N 1
ATOM 3472 C CA . HIS B 1 10 ? 8.562 28.109 -10.727 1 84.88 10 HIS B CA 1
ATOM 3473 C C . HIS B 1 10 ? 7.438 27.562 -9.852 1 84.88 10 HIS B C 1
ATOM 3475 O O . HIS B 1 10 ? 7.316 27.938 -8.688 1 84.88 10 HIS B O 1
ATOM 3481 N N . LYS B 1 11 ? 6.508 26.844 -10.414 1 78.38 11 LYS B N 1
ATOM 3482 C CA . LYS B 1 11 ? 5.496 26.109 -9.672 1 78.38 11 LYS B CA 1
ATOM 3483 C C . LYS B 1 11 ? 5.77 24.609 -9.727 1 78.38 11 LYS B C 1
ATOM 3485 O O . LYS B 1 11 ? 5.734 24 -10.805 1 78.38 11 LYS B O 1
ATOM 3490 N N . ALA B 1 12 ? 5.996 24.047 -8.562 1 67.94 12 ALA B N 1
ATOM 3491 C CA . ALA B 1 12 ? 6.312 22.625 -8.484 1 67.94 12 ALA B CA 1
ATOM 3492 C C . ALA B 1 12 ? 7.465 22.266 -9.422 1 67.94 12 ALA B C 1
ATOM 3494 O O . ALA B 1 12 ? 7.379 21.312 -10.188 1 67.94 12 ALA B O 1
ATOM 3495 N N . GLY B 1 13 ? 8.445 23.109 -9.531 1 66.62 13 GLY B N 1
ATOM 3496 C CA . GLY B 1 13 ? 9.664 22.859 -10.289 1 66.62 13 GLY B CA 1
ATOM 3497 C C . GLY B 1 13 ? 9.562 23.281 -11.742 1 66.62 13 GLY B C 1
ATOM 3498 O O . GLY B 1 13 ? 10.539 23.188 -12.484 1 66.62 13 GLY B O 1
ATOM 3499 N N . LYS B 1 14 ? 8.383 23.797 -12.188 1 72 14 LYS B N 1
ATOM 3500 C CA . LYS B 1 14 ? 8.211 24.219 -13.578 1 72 14 LYS B CA 1
ATOM 3501 C C . LYS B 1 14 ? 8.195 25.734 -13.695 1 72 14 LYS B C 1
ATOM 3503 O O . LYS B 1 14 ? 7.523 26.422 -12.922 1 72 14 LYS B O 1
ATOM 3508 N N . GLN B 1 15 ? 8.922 26.094 -14.742 1 78.75 15 GLN B N 1
ATOM 3509 C CA . GLN B 1 15 ? 8.977 27.531 -14.953 1 78.75 15 GLN B CA 1
ATOM 3510 C C . GLN B 1 15 ? 7.613 28.078 -15.391 1 78.75 15 GLN B C 1
ATOM 3512 O O . GLN B 1 15 ? 6.98 27.516 -16.297 1 78.75 15 GLN B O 1
ATOM 3517 N N . GLN B 1 16 ? 7.141 29.031 -14.641 1 78 16 GLN B N 1
ATOM 3518 C CA . GLN B 1 16 ? 5.82 29.562 -14.938 1 78 16 GLN B CA 1
ATOM 3519 C C . GLN B 1 16 ? 5.922 30.953 -15.586 1 78 16 GLN B C 1
ATOM 3521 O O . GLN B 1 16 ? 5.309 31.203 -16.625 1 78 16 GLN B O 1
ATOM 3526 N N . GLN B 1 17 ? 6.613 31.828 -14.961 1 82.44 17 GLN B N 1
ATOM 3527 C CA . GLN B 1 17 ? 6.629 33.219 -15.422 1 82.44 17 GLN B CA 1
ATOM 3528 C C . GLN B 1 17 ? 7.957 33.875 -15.094 1 82.44 17 GLN B C 1
ATOM 3530 O O . GLN B 1 17 ? 8.625 33.5 -14.125 1 82.44 17 GLN B O 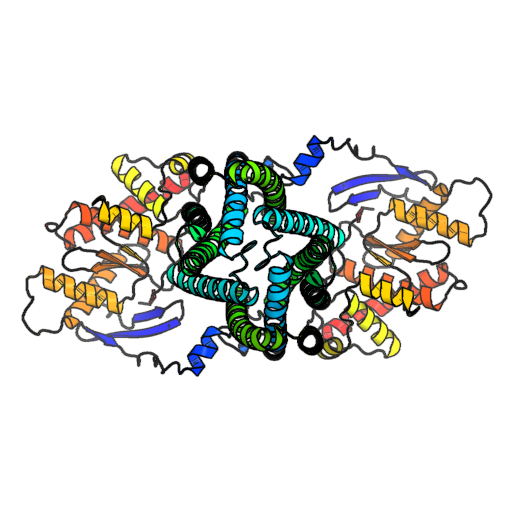1
ATOM 3535 N N . GLN B 1 18 ? 8.289 34.75 -15.977 1 87.12 18 GLN B N 1
ATOM 3536 C CA . GLN B 1 18 ? 9.484 35.562 -15.773 1 87.12 18 GLN B CA 1
ATOM 3537 C C . GLN B 1 18 ? 9.125 37.031 -15.617 1 87.12 18 GLN B C 1
ATOM 3539 O O . GLN B 1 18 ? 8.219 37.531 -16.281 1 87.12 18 GLN B O 1
ATOM 3544 N N . TRP B 1 19 ? 9.727 37.625 -14.656 1 85.62 19 TRP B N 1
ATOM 3545 C CA . TRP B 1 19 ? 9.453 39.031 -14.359 1 85.62 19 TRP B CA 1
ATOM 3546 C C . TRP B 1 19 ? 10.727 39.875 -14.438 1 85.62 19 TRP B C 1
ATOM 3548 O O . TRP B 1 19 ? 11.828 39.344 -14.227 1 85.62 19 TRP B O 1
ATOM 3558 N N . LYS B 1 20 ? 10.633 41.062 -14.836 1 84.5 20 LYS B N 1
ATOM 3559 C CA . LYS B 1 20 ? 11.711 42.062 -14.781 1 84.5 20 LYS B CA 1
ATOM 3560 C C . LYS B 1 20 ? 11.25 43.312 -14.062 1 84.5 20 LYS B C 1
ATOM 3562 O O . LYS B 1 20 ? 10.078 43.688 -14.117 1 84.5 20 LYS B O 1
ATOM 3567 N N . VAL B 1 21 ? 12.203 43.844 -13.266 1 81.5 21 VAL B N 1
ATOM 3568 C CA . VAL B 1 21 ? 11.883 45.094 -12.602 1 81.5 21 VAL B CA 1
ATOM 3569 C C . VAL B 1 21 ? 12.172 46.281 -13.547 1 81.5 21 VAL B C 1
ATOM 3571 O O . VAL B 1 21 ? 13.312 46.469 -13.961 1 81.5 21 VAL B O 1
ATOM 3574 N N . VAL B 1 22 ? 11.094 46.938 -13.977 1 79.31 22 VAL B N 1
ATOM 3575 C CA . VAL B 1 22 ? 11.211 48.125 -14.828 1 79.31 22 VAL B CA 1
ATOM 3576 C C . VAL B 1 22 ? 10.617 49.344 -14.117 1 79.31 22 VAL B C 1
ATOM 3578 O O . VAL B 1 22 ? 9.43 49.344 -13.797 1 79.31 22 VAL B O 1
ATOM 3581 N N . SER B 1 23 ? 11.383 50.438 -13.984 1 75.25 23 SER B N 1
ATOM 3582 C CA . SER B 1 23 ? 10.961 51.656 -13.344 1 75.25 23 SER B CA 1
ATOM 3583 C C . SER B 1 23 ? 10.281 51.375 -12 1 75.25 23 SER B C 1
ATOM 3585 O O . SER B 1 23 ? 9.219 51.938 -11.711 1 75.25 23 SER B O 1
ATOM 3587 N N . GLY B 1 24 ? 10.781 50.312 -11.266 1 73.62 24 GLY B N 1
ATOM 3588 C CA . GLY B 1 24 ? 10.289 50.031 -9.922 1 73.62 24 GLY B CA 1
ATOM 3589 C C . GLY B 1 24 ? 9.109 49.062 -9.914 1 73.62 24 GLY B C 1
ATOM 3590 O O . GLY B 1 24 ? 8.602 48.719 -8.844 1 73.62 24 GLY B O 1
ATOM 3591 N N . GLU B 1 25 ? 8.656 48.688 -11.125 1 78.94 25 GLU B N 1
ATOM 3592 C CA . GLU B 1 25 ? 7.504 47.812 -11.234 1 78.94 25 GLU B CA 1
ATOM 3593 C C . GLU B 1 25 ? 7.898 46.438 -11.789 1 78.94 25 GLU B C 1
ATOM 3595 O O . GLU B 1 25 ? 8.812 46.344 -12.617 1 78.94 25 GLU B O 1
ATOM 3600 N N . LEU B 1 26 ? 7.273 45.469 -11.148 1 82 26 LEU B N 1
ATOM 3601 C CA . LEU B 1 26 ? 7.473 44.125 -11.68 1 82 26 LEU B CA 1
ATOM 3602 C C . LEU B 1 26 ? 6.66 43.906 -12.953 1 82 26 LEU B C 1
ATOM 3604 O O . LEU B 1 26 ? 5.43 43.969 -12.922 1 82 26 LEU B O 1
ATOM 3608 N N . VAL B 1 27 ? 7.316 43.844 -14.055 1 82.5 27 VAL B N 1
ATOM 3609 C CA . VAL B 1 27 ? 6.641 43.656 -15.336 1 82.5 27 VAL B CA 1
ATOM 3610 C C . VAL B 1 27 ? 6.934 42.25 -15.875 1 82.5 27 VAL B C 1
ATOM 3612 O O . VAL B 1 27 ? 8.07 41.781 -15.828 1 82.5 27 VAL B O 1
ATOM 3615 N N . SER B 1 28 ? 5.883 41.562 -16.188 1 82.94 28 SER B N 1
ATOM 3616 C CA . SER B 1 28 ? 6.031 40.219 -16.734 1 82.94 28 SER B CA 1
ATOM 3617 C C . SER B 1 28 ? 6.688 40.25 -18.109 1 82.94 28 SER B C 1
ATOM 3619 O O . SER B 1 28 ? 6.305 41.031 -18.969 1 82.94 28 SER B O 1
ATOM 3621 N N . THR B 1 29 ? 7.781 39.562 -18.312 1 76.25 29 THR B N 1
ATOM 3622 C CA . THR B 1 29 ? 8.484 39.531 -19.594 1 76.25 29 THR B CA 1
ATOM 3623 C C . THR B 1 29 ? 8.055 38.312 -20.422 1 76.25 29 THR B C 1
ATOM 3625 O O . THR B 1 29 ? 8.43 38.219 -21.594 1 76.25 29 THR B O 1
ATOM 3628 N N . SER B 1 30 ? 7.496 37.438 -19.828 1 69.5 30 SER B N 1
ATOM 3629 C CA . SER B 1 30 ? 7.094 36.25 -20.594 1 69.5 30 SER B CA 1
ATOM 3630 C C . SER B 1 30 ? 5.582 36.062 -20.562 1 69.5 30 SER B C 1
ATOM 3632 O O . SER B 1 30 ? 4.914 36.5 -19.625 1 69.5 30 SER B O 1
ATOM 3634 N N . ALA B 1 31 ? 5.082 35.812 -21.781 1 54.41 31 ALA B N 1
ATOM 3635 C CA . ALA B 1 31 ? 3.668 35.469 -21.859 1 54.41 31 ALA B CA 1
ATOM 3636 C C . ALA B 1 31 ? 3.324 34.375 -20.844 1 54.41 31 ALA B C 1
ATOM 3638 O O . ALA B 1 31 ? 4.094 33.438 -20.641 1 54.41 31 ALA B O 1
ATOM 3639 N N . PRO B 1 32 ? 2.479 34.938 -19.891 1 51.62 32 PRO B N 1
ATOM 3640 C CA . PRO B 1 32 ? 2.113 33.844 -18.984 1 51.62 32 PRO B CA 1
ATOM 3641 C C . PRO B 1 32 ? 2.127 32.469 -19.672 1 51.62 32 PRO B C 1
ATOM 3643 O O . PRO B 1 32 ? 1.755 32.375 -20.844 1 51.62 32 PRO B O 1
ATOM 3646 N N . ALA B 1 33 ? 3.141 31.781 -19.438 1 49.22 33 ALA B N 1
ATOM 3647 C CA . ALA B 1 33 ? 3 30.469 -20.062 1 49.22 33 ALA B CA 1
ATOM 3648 C C . ALA B 1 33 ? 1.531 30.109 -20.281 1 49.22 33 ALA B C 1
ATOM 3650 O O . ALA B 1 33 ? 0.692 30.359 -19.422 1 49.22 33 ALA B O 1
ATOM 3651 N N . ASN B 1 34 ? 0.999 30.359 -21.594 1 41.38 34 ASN B N 1
ATOM 3652 C CA . ASN B 1 34 ? -0.368 30 -21.969 1 41.38 34 ASN B CA 1
ATOM 3653 C C . ASN B 1 34 ? -1 29.062 -20.953 1 41.38 34 ASN B C 1
ATOM 3655 O O . ASN B 1 34 ? -0.534 27.938 -20.766 1 41.38 34 ASN B O 1
ATOM 3659 N N . GLN B 1 35 ? -1.37 29.672 -19.797 1 45.47 35 GLN B N 1
ATOM 3660 C CA . GLN B 1 35 ? -2.449 28.812 -19.312 1 45.47 35 GLN B CA 1
ATOM 3661 C C . GLN B 1 35 ? -3.189 28.156 -20.469 1 45.47 35 GLN B C 1
ATOM 3663 O O . GLN B 1 35 ? -4.164 28.703 -20.984 1 45.47 35 GLN B O 1
ATOM 3668 N N . GLN B 1 36 ? -2.541 28.094 -21.516 1 41.44 36 GLN B N 1
ATOM 3669 C CA . GLN B 1 36 ? -3.285 27.406 -22.562 1 41.44 36 GLN B CA 1
ATOM 3670 C C . GLN B 1 36 ? -4.441 26.609 -21.984 1 41.44 36 GLN B C 1
ATOM 3672 O O . GLN B 1 36 ? -4.305 26 -20.922 1 41.44 36 GLN B O 1
ATOM 3677 N N . ALA B 1 37 ? -5.461 27.031 -22.406 1 43.59 37 ALA B N 1
ATOM 3678 C CA . ALA B 1 37 ? -6.746 26.359 -22.234 1 43.59 37 ALA B CA 1
ATOM 3679 C C . ALA B 1 37 ? -6.559 24.859 -22.062 1 43.59 37 ALA B C 1
ATOM 3681 O O . ALA B 1 37 ? -6.195 24.156 -23 1 43.59 37 ALA B O 1
ATOM 3682 N N . SER B 1 38 ? -5.832 24.391 -21.031 1 51.62 38 SER B N 1
ATOM 3683 C CA . SER B 1 38 ? -5.883 22.938 -20.828 1 51.62 38 SER B CA 1
ATOM 3684 C C . SER B 1 38 ? -7.234 22.375 -21.25 1 51.62 38 SER B C 1
ATOM 3686 O O . SER B 1 38 ? -8.25 22.609 -20.594 1 51.62 38 SER B O 1
ATOM 3688 N N . GLY B 1 39 ? -7.457 22.516 -22.5 1 56.06 39 GLY B N 1
ATOM 3689 C CA . GLY B 1 39 ? -8.656 21.859 -22.984 1 56.06 39 GLY B CA 1
ATOM 3690 C C . GLY B 1 39 ? -9 20.594 -22.203 1 56.06 39 GLY B C 1
ATOM 3691 O O . GLY B 1 39 ? -8.234 20.172 -21.344 1 56.06 39 GLY B O 1
ATOM 3692 N N . ILE B 1 40 ? -10.25 20.328 -22.297 1 64.12 40 ILE B N 1
ATOM 3693 C CA . ILE B 1 40 ? -10.805 19.125 -21.688 1 64.12 40 ILE B CA 1
ATOM 3694 C C . ILE B 1 40 ? -9.844 17.953 -21.906 1 64.12 40 ILE B C 1
ATOM 3696 O O . ILE B 1 40 ? -9.641 17.125 -21.016 1 64.12 40 ILE B O 1
ATOM 3700 N N . ARG B 1 41 ? -9.227 18.047 -23.062 1 67.31 41 ARG B N 1
ATOM 3701 C CA . ARG B 1 41 ? -8.289 16.984 -23.375 1 67.31 41 ARG B CA 1
ATOM 3702 C C . ARG B 1 41 ? -7.047 17.062 -22.484 1 67.31 41 ARG B C 1
ATOM 3704 O O . ARG B 1 41 ? -6.547 16.047 -22 1 67.31 41 ARG B O 1
ATOM 3711 N N . GLN B 1 42 ? -6.609 18.219 -22.344 1 67.38 42 GLN B N 1
ATOM 3712 C CA . GLN B 1 42 ? -5.414 18.375 -21.531 1 67.38 42 GLN B CA 1
ATOM 3713 C C . GLN B 1 42 ? -5.695 18.031 -20.062 1 67.38 42 GLN B C 1
ATOM 3715 O O . GLN B 1 42 ? -4.84 17.469 -19.391 1 67.38 42 GLN B O 1
ATOM 3720 N N . LEU B 1 43 ? -6.871 18.281 -19.766 1 65.25 43 LEU B N 1
ATOM 3721 C CA . LEU B 1 43 ? -7.277 17.938 -18.406 1 65.25 43 LEU B CA 1
ATOM 3722 C C . LEU B 1 43 ? -7.316 16.422 -18.234 1 65.25 43 LEU B C 1
ATOM 3724 O O . LEU B 1 43 ? -6.859 15.898 -17.219 1 65.25 43 LEU B O 1
ATOM 3728 N N . PHE B 1 44 ? -7.832 15.812 -19.281 1 74.06 44 PHE B N 1
ATOM 3729 C CA . PHE B 1 44 ? -7.914 14.359 -19.234 1 74.06 44 PHE B CA 1
ATOM 3730 C C . PHE B 1 44 ? -6.52 13.734 -19.219 1 74.06 44 PHE B C 1
ATOM 3732 O O . PHE B 1 44 ? -6.246 12.828 -18.438 1 74.06 44 PHE B O 1
ATOM 3739 N N . VAL B 1 45 ? -5.73 14.289 -20.047 1 75 45 VAL B N 1
ATOM 3740 C CA . VAL B 1 45 ? -4.379 13.75 -20.156 1 75 45 VAL B CA 1
ATOM 3741 C C . VAL B 1 45 ? -3.611 13.977 -18.859 1 75 45 VAL B C 1
ATOM 3743 O O . VAL B 1 45 ? -2.92 13.086 -18.375 1 75 45 VAL B O 1
ATOM 3746 N N . SER B 1 46 ? -3.83 15.039 -18.359 1 75.5 46 SER B N 1
ATOM 3747 C CA . SER B 1 46 ? -3.117 15.375 -17.125 1 75.5 46 SER B CA 1
ATOM 3748 C C . SER B 1 46 ? -3.66 14.586 -15.938 1 75.5 46 SER B C 1
ATOM 3750 O O . SER B 1 46 ? -2.93 14.312 -14.984 1 75.5 46 SER B O 1
ATOM 3752 N N . ALA B 1 47 ? -4.812 14.125 -16.125 1 77.56 47 ALA B N 1
ATOM 3753 C CA . ALA B 1 47 ? -5.457 13.445 -15.008 1 77.56 47 ALA B CA 1
ATOM 3754 C C . ALA B 1 47 ? -5.152 11.953 -15.023 1 77.56 47 ALA B C 1
ATOM 3756 O O . ALA B 1 47 ? -5.078 11.312 -13.969 1 77.56 47 ALA B O 1
ATOM 3757 N N . PHE B 1 48 ? -4.863 11.469 -16.234 1 86.12 48 PHE B N 1
ATOM 3758 C CA . PHE B 1 48 ? -4.859 10.008 -16.297 1 86.12 48 PHE B CA 1
ATOM 3759 C C . PHE B 1 48 ? -3.521 9.492 -16.828 1 86.12 48 PHE B C 1
ATOM 3761 O O . PHE B 1 48 ? -3.246 8.297 -16.75 1 86.12 48 PHE B O 1
ATOM 3768 N N . LEU B 1 49 ? -2.713 10.406 -17.328 1 86.38 49 LEU B N 1
ATOM 3769 C CA . LEU B 1 49 ? -1.438 9.977 -17.891 1 86.38 49 LEU B CA 1
ATOM 3770 C C . LEU B 1 49 ? -0.273 10.648 -17.156 1 86.38 49 LEU B C 1
ATOM 3772 O O . LEU B 1 49 ? -0.409 11.758 -16.656 1 86.38 49 LEU B O 1
ATOM 3776 N N . PRO B 1 50 ? 0.839 9.93 -17.125 1 84.88 50 PRO B N 1
ATOM 3777 C CA . PRO B 1 50 ? 1.994 10.484 -16.406 1 84.88 50 PRO B CA 1
ATOM 3778 C C . PRO B 1 50 ? 2.564 11.727 -17.094 1 84.88 50 PRO B C 1
ATOM 3780 O O . PRO B 1 50 ? 2.414 11.891 -18.312 1 84.88 50 PRO B O 1
ATOM 3783 N N . VAL B 1 51 ? 3.219 12.5 -16.312 1 77.75 51 VAL B N 1
ATOM 3784 C CA . VAL B 1 51 ? 3.859 13.711 -16.812 1 77.75 51 VAL B CA 1
ATOM 3785 C C . VAL B 1 51 ? 4.934 13.336 -17.844 1 77.75 51 VAL B C 1
ATOM 3787 O O . VAL B 1 51 ? 5.738 12.43 -17.594 1 77.75 51 VAL B O 1
ATOM 3790 N N . GLY B 1 52 ? 4.84 14.016 -18.938 1 79.44 52 GLY B N 1
ATOM 3791 C CA . GLY B 1 52 ? 5.832 13.75 -19.969 1 79.44 52 GLY B CA 1
ATOM 3792 C C . GLY B 1 52 ? 5.426 12.641 -20.906 1 79.44 52 GLY B C 1
ATOM 3793 O O . GLY B 1 52 ? 6.168 12.297 -21.828 1 79.44 52 GLY B O 1
ATOM 3794 N N . TYR B 1 53 ? 4.312 12.023 -20.625 1 83.12 53 TYR B N 1
ATOM 3795 C CA . TYR B 1 53 ? 3.805 11 -21.516 1 83.12 53 TYR B CA 1
ATOM 3796 C C . TYR B 1 53 ? 3.82 11.484 -22.969 1 83.12 53 TYR B C 1
ATOM 3798 O O . TYR B 1 53 ? 3.488 12.641 -23.234 1 83.12 53 TYR B O 1
ATOM 3806 N N . PRO B 1 54 ? 4.262 10.602 -23.844 1 86.88 54 PRO B N 1
ATOM 3807 C CA . PRO B 1 54 ? 4.539 9.164 -23.75 1 86.88 54 PRO B CA 1
ATOM 3808 C C . PRO B 1 54 ? 6.02 8.859 -23.531 1 86.88 54 PRO B C 1
ATOM 3810 O O . PRO B 1 54 ? 6.387 7.711 -23.297 1 86.88 54 PRO B O 1
ATOM 3813 N N . ASP B 1 55 ? 6.859 9.875 -23.469 1 86.31 55 ASP B N 1
ATOM 3814 C CA . ASP B 1 55 ? 8.305 9.648 -23.422 1 86.31 55 ASP B CA 1
ATOM 3815 C C . ASP B 1 55 ? 8.758 9.273 -22.016 1 86.31 55 ASP B C 1
ATOM 3817 O O . ASP B 1 55 ? 9.852 8.742 -21.828 1 86.31 55 ASP B O 1
ATOM 3821 N N . SER B 1 56 ? 7.926 9.555 -21.125 1 86.81 56 SER B N 1
ATOM 3822 C CA . SER B 1 56 ? 8.273 9.336 -19.734 1 86.81 56 SER B CA 1
ATOM 3823 C C . SER B 1 56 ? 8.008 7.891 -19.312 1 86.81 56 SER B C 1
ATOM 3825 O O . SER B 1 56 ? 8.297 7.508 -18.172 1 86.81 56 SER B O 1
ATOM 3827 N N . VAL B 1 57 ? 7.41 7.102 -20.281 1 92.94 57 VAL B N 1
ATOM 3828 C CA . VAL B 1 57 ? 7.074 5.719 -19.969 1 92.94 57 VAL B CA 1
ATOM 3829 C C . VAL B 1 57 ? 7.578 4.789 -21.062 1 92.94 57 VAL B C 1
ATOM 3831 O O . VAL B 1 57 ? 7.984 5.25 -22.141 1 92.94 57 VAL B O 1
ATOM 3834 N N . THR B 1 58 ? 7.598 3.514 -20.75 1 93.94 58 THR B N 1
ATOM 3835 C CA . THR B 1 58 ? 7.988 2.523 -21.75 1 93.94 58 THR B CA 1
ATOM 3836 C C . THR B 1 58 ? 6.961 2.455 -22.875 1 93.94 58 THR B C 1
ATOM 3838 O O . THR B 1 58 ? 5.789 2.777 -22.672 1 93.94 58 THR B O 1
ATOM 3841 N N . PRO B 1 59 ? 7.359 2.018 -24.031 1 93.88 59 PRO B N 1
ATOM 3842 C CA . PRO B 1 59 ? 6.477 2.021 -25.203 1 93.88 59 PRO B CA 1
ATOM 3843 C C . PRO B 1 59 ? 5.273 1.095 -25.031 1 93.88 59 PRO B C 1
ATOM 3845 O O . PRO B 1 59 ? 4.254 1.276 -25.703 1 93.88 59 PRO B O 1
ATOM 3848 N N . ASP B 1 60 ? 5.371 0.113 -24.25 1 96.19 60 ASP B N 1
ATOM 3849 C CA . ASP B 1 60 ? 4.289 -0.854 -24.078 1 96.19 60 ASP B CA 1
ATOM 3850 C C . ASP B 1 60 ? 3.227 -0.333 -23.125 1 96.19 60 ASP B C 1
ATOM 3852 O O . ASP B 1 60 ? 2.193 -0.975 -22.922 1 96.19 60 ASP B O 1
ATOM 3856 N N . TYR B 1 61 ? 3.406 0.849 -22.578 1 96.19 61 TYR B N 1
ATOM 3857 C CA . TYR B 1 61 ? 2.533 1.421 -21.547 1 96.19 61 TYR B CA 1
ATOM 3858 C C . TYR B 1 61 ? 1.133 1.655 -22.109 1 96.19 61 TYR B C 1
ATOM 3860 O O . TYR B 1 61 ? 0.141 1.255 -21.484 1 96.19 61 TYR B O 1
ATOM 3868 N N . THR B 1 62 ? 1.035 2.223 -23.234 1 95.88 62 THR B N 1
ATOM 3869 C CA . THR B 1 62 ? -0.254 2.604 -23.797 1 95.88 62 THR B CA 1
ATOM 3870 C C . THR B 1 62 ? -1.097 1.366 -24.109 1 95.88 62 THR B C 1
ATOM 3872 O O . THR B 1 62 ? -2.295 1.339 -23.812 1 95.88 62 THR B O 1
ATOM 3875 N N . GLY B 1 63 ? -0.496 0.374 -24.719 1 97 63 GLY B N 1
ATOM 3876 C CA . GLY B 1 63 ? -1.218 -0.862 -24.969 1 97 63 GLY B CA 1
ATOM 3877 C C . GLY B 1 63 ? -1.73 -1.525 -23.703 1 97 63 GLY B C 1
ATOM 3878 O O . GLY B 1 63 ? -2.885 -1.953 -23.641 1 97 63 GLY B O 1
ATOM 3879 N N . PHE B 1 64 ? -0.92 -1.501 -22.766 1 97.06 64 PHE B N 1
ATOM 3880 C CA . PHE B 1 64 ? -1.277 -2.141 -21.516 1 97.06 64 PHE B CA 1
ATOM 3881 C C . PHE B 1 64 ? -2.449 -1.425 -20.844 1 97.06 64 PHE B C 1
ATOM 3883 O O . PHE B 1 64 ? -3.426 -2.061 -20.453 1 97.06 64 PHE B O 1
ATOM 3890 N N . ILE B 1 65 ? -2.371 -0.094 -20.719 1 96.38 65 ILE B N 1
ATOM 3891 C CA . ILE B 1 65 ? -3.393 0.623 -19.969 1 96.38 65 ILE B CA 1
ATOM 3892 C C . ILE B 1 65 ? -4.715 0.588 -20.734 1 96.38 65 ILE B C 1
ATOM 3894 O O . ILE B 1 65 ? -5.789 0.594 -20.125 1 96.38 65 ILE B O 1
ATOM 3898 N N . SER B 1 66 ? -4.707 0.524 -22.047 1 97.12 66 SER B N 1
ATOM 3899 C CA . SER B 1 66 ? -5.934 0.434 -22.828 1 97.12 66 SER B CA 1
ATOM 3900 C C . SER B 1 66 ? -6.68 -0.864 -22.547 1 97.12 66 SER B C 1
ATOM 3902 O O . SER B 1 66 ? -7.871 -0.843 -22.234 1 97.12 66 SER B O 1
ATOM 3904 N N . TRP B 1 67 ? -5.988 -1.939 -22.594 1 97.75 67 TRP B N 1
ATOM 3905 C CA . TRP B 1 67 ? -6.609 -3.23 -22.328 1 97.75 67 TRP B CA 1
ATOM 3906 C C . TRP B 1 67 ? -6.961 -3.371 -20.859 1 97.75 67 TRP B C 1
ATOM 3908 O O . TRP B 1 67 ? -7.961 -3.998 -20.5 1 97.75 67 TRP B O 1
ATOM 3918 N N . ASN B 1 68 ? -6.102 -2.805 -20.047 1 96.81 68 ASN B N 1
ATOM 3919 C CA . ASN B 1 68 ? -6.383 -2.822 -18.609 1 96.81 68 ASN B CA 1
ATOM 3920 C C . ASN B 1 68 ? -7.688 -2.102 -18.297 1 96.81 68 ASN B C 1
ATOM 3922 O O . ASN B 1 68 ? -8.422 -2.512 -17.391 1 96.81 68 ASN B O 1
ATOM 3926 N N . THR B 1 69 ? -7.945 -1.066 -19 1 96.3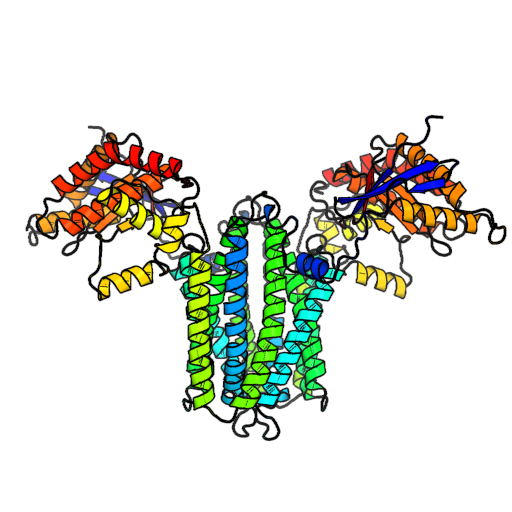1 69 THR B N 1
ATOM 3927 C CA . THR B 1 69 ? -9.188 -0.327 -18.812 1 96.31 69 THR B CA 1
ATOM 3928 C C . THR B 1 69 ? -10.391 -1.179 -19.203 1 96.31 69 THR B C 1
ATOM 3930 O O . THR B 1 69 ? -11.383 -1.234 -18.484 1 96.31 69 THR B O 1
ATOM 3933 N N . VAL B 1 70 ? -10.25 -1.891 -20.234 1 97.19 70 VAL B N 1
ATOM 3934 C CA . VAL B 1 70 ? -11.328 -2.74 -20.719 1 97.19 70 VAL B CA 1
ATOM 3935 C C . VAL B 1 70 ? -11.617 -3.848 -19.703 1 97.19 70 VAL B C 1
ATOM 3937 O O . VAL B 1 70 ? -12.773 -4.078 -19.344 1 97.19 70 VAL B O 1
ATOM 3940 N N . GLN B 1 71 ? -10.578 -4.492 -19.312 1 97.25 71 GLN B N 1
ATOM 3941 C CA . GLN B 1 71 ? -10.797 -5.59 -18.375 1 97.25 71 GLN B CA 1
ATOM 3942 C C . GLN B 1 71 ? -11.336 -5.074 -17.047 1 97.25 71 GLN B C 1
ATOM 3944 O O . GLN B 1 71 ? -12.156 -5.73 -16.406 1 97.25 71 GLN B O 1
ATOM 3949 N N . ALA B 1 72 ? -10.922 -3.859 -16.609 1 96.62 72 ALA B N 1
ATOM 3950 C CA . ALA B 1 72 ? -11.375 -3.287 -15.344 1 96.62 72 ALA B CA 1
ATOM 3951 C C . ALA B 1 72 ? -12.875 -2.986 -15.383 1 96.62 72 ALA B C 1
ATOM 3953 O O . ALA B 1 72 ? -13.609 -3.33 -14.453 1 96.62 72 ALA B O 1
ATOM 3954 N N . ILE B 1 73 ? -13.297 -2.387 -16.438 1 97 73 ILE B N 1
ATOM 3955 C CA . ILE B 1 73 ? -14.711 -2.047 -16.562 1 97 73 ILE B CA 1
ATOM 3956 C C . ILE B 1 73 ? -15.555 -3.322 -16.547 1 97 73 ILE B C 1
ATOM 3958 O O . ILE B 1 73 ? -16.578 -3.391 -15.852 1 97 73 ILE B O 1
ATOM 3962 N N . SER B 1 74 ? -15.117 -4.312 -17.25 1 97.56 74 SER B N 1
ATOM 3963 C CA . SER B 1 74 ? -15.82 -5.59 -17.25 1 97.56 74 SER B CA 1
ATOM 3964 C C . SER B 1 74 ? -15.898 -6.18 -15.852 1 97.56 74 SER B C 1
ATOM 3966 O O . SER B 1 74 ? -16.922 -6.754 -15.469 1 97.56 74 SER B O 1
ATOM 3968 N N . SER B 1 75 ? -14.836 -6.02 -15.125 1 97.25 75 SER B N 1
ATOM 3969 C CA . SER B 1 75 ? -14.766 -6.551 -13.766 1 97.25 75 SER B CA 1
ATOM 3970 C C . SER B 1 75 ? -15.719 -5.812 -12.836 1 97.25 75 SER B C 1
ATOM 3972 O O . SER B 1 75 ? -16.438 -6.438 -12.055 1 97.25 75 SER B O 1
ATOM 3974 N N . TYR B 1 76 ? -15.812 -4.535 -12.93 1 95.44 76 TYR B N 1
ATOM 3975 C CA . TYR B 1 76 ? -16.625 -3.75 -12.008 1 95.44 76 TYR B CA 1
ATOM 3976 C C . TYR B 1 76 ? -18.109 -3.93 -12.305 1 95.44 76 TYR B C 1
ATOM 3978 O O . TYR B 1 76 ? -18.938 -3.951 -11.383 1 95.44 76 TYR B O 1
ATOM 3986 N N . VAL B 1 77 ? -18.453 -4.09 -13.531 1 96.75 77 VAL B N 1
ATOM 3987 C CA . VAL B 1 77 ? -19.844 -4.387 -13.875 1 96.75 77 VAL B CA 1
ATOM 3988 C C . VAL B 1 77 ? -20.266 -5.711 -13.242 1 96.75 77 VAL B C 1
ATOM 3990 O O . VAL B 1 77 ? -21.297 -5.789 -12.586 1 96.75 77 VAL B O 1
ATOM 3993 N N . ARG B 1 78 ? -19.453 -6.684 -13.461 1 97.56 78 ARG B N 1
ATOM 3994 C CA . ARG B 1 78 ? -19.734 -7.984 -12.859 1 97.56 78 ARG B CA 1
ATOM 3995 C C . ARG B 1 78 ? -19.75 -7.898 -11.336 1 97.56 78 ARG B C 1
ATOM 3997 O O . ARG B 1 78 ? -20.516 -8.602 -10.68 1 97.56 78 ARG B O 1
ATOM 4004 N N . GLY B 1 79 ? -18.875 -7.062 -10.82 1 96.12 79 GLY B N 1
ATOM 4005 C CA . GLY B 1 79 ? -18.812 -6.871 -9.383 1 96.12 79 GLY B CA 1
ATOM 4006 C C . GLY B 1 79 ? -20.141 -6.395 -8.797 1 96.12 79 GLY B C 1
ATOM 4007 O O . GLY B 1 79 ? -20.547 -6.852 -7.727 1 96.12 79 GLY B O 1
ATOM 4008 N N . VAL B 1 80 ? -20.781 -5.508 -9.492 1 95.44 80 VAL B N 1
ATOM 4009 C CA . VAL B 1 80 ? -22.062 -4.996 -9.031 1 95.44 80 VAL B CA 1
ATOM 4010 C C . VAL B 1 80 ? -23.109 -6.102 -9.086 1 95.44 80 VAL B C 1
ATOM 4012 O O . VAL B 1 80 ? -23.906 -6.262 -8.164 1 95.44 80 VAL B O 1
ATOM 4015 N N . LEU B 1 81 ? -23.109 -6.805 -10.133 1 95.31 81 LEU B N 1
ATOM 4016 C CA . LEU B 1 81 ? -24.016 -7.938 -10.281 1 95.31 81 LEU B CA 1
ATOM 4017 C C . LEU B 1 81 ? -23.828 -8.938 -9.148 1 95.31 81 LEU B C 1
ATOM 4019 O O . LEU B 1 81 ? -24.812 -9.422 -8.57 1 95.31 81 LEU B O 1
ATOM 4023 N N . SER B 1 82 ? -22.609 -9.242 -8.859 1 96.06 82 SER B N 1
ATOM 4024 C CA . SER B 1 82 ? -22.281 -10.172 -7.781 1 96.06 82 SER B CA 1
ATOM 4025 C C . SER B 1 82 ? -22.688 -9.609 -6.422 1 96.06 82 SER B C 1
ATOM 4027 O O . SER B 1 82 ? -23.141 -10.352 -5.551 1 96.06 82 SER B O 1
ATOM 4029 N N . SER B 1 83 ? -22.438 -8.344 -6.223 1 94.06 83 SER B N 1
ATOM 4030 C CA . SER B 1 83 ? -22.828 -7.695 -4.977 1 94.06 83 SER B CA 1
ATOM 4031 C C . SER B 1 83 ? -24.344 -7.805 -4.75 1 94.06 83 SER B C 1
ATOM 4033 O O . SER B 1 83 ? -24.797 -8.008 -3.621 1 94.06 83 SER B O 1
ATOM 4035 N N . HIS B 1 84 ? -25.125 -7.637 -5.766 1 94.94 84 HIS B N 1
ATOM 4036 C CA . HIS B 1 84 ? -26.562 -7.809 -5.695 1 94.94 84 HIS B CA 1
ATOM 4037 C C . HIS B 1 84 ? -26.938 -9.195 -5.176 1 94.94 84 HIS B C 1
ATOM 4039 O O . HIS B 1 84 ? -27.781 -9.328 -4.297 1 94.94 84 HIS B O 1
ATOM 4045 N N . ALA B 1 85 ? -26.266 -10.164 -5.703 1 93.94 85 ALA B N 1
ATOM 4046 C CA . ALA B 1 85 ? -26.484 -11.539 -5.277 1 93.94 85 ALA B CA 1
ATOM 4047 C C . ALA B 1 85 ? -26.109 -11.734 -3.814 1 93.94 85 ALA B C 1
ATOM 4049 O O . ALA B 1 85 ? -26.797 -12.445 -3.078 1 93.94 85 ALA B O 1
ATOM 4050 N N . VAL B 1 86 ? -25.047 -11.164 -3.406 1 92.81 86 VAL B N 1
ATOM 4051 C CA . VAL B 1 86 ? -24.578 -11.281 -2.029 1 92.81 86 VAL B CA 1
ATOM 4052 C C . VAL B 1 86 ? -25.609 -10.672 -1.08 1 92.81 86 VAL B C 1
ATOM 4054 O O . VAL B 1 86 ? -25.922 -11.258 -0.041 1 92.81 86 VAL B O 1
ATOM 4057 N N . PHE B 1 87 ? -26.172 -9.508 -1.412 1 91.5 87 PHE B N 1
ATOM 4058 C CA . PHE B 1 87 ? -27.172 -8.867 -0.552 1 91.5 87 PHE B CA 1
ATOM 4059 C C . PHE B 1 87 ? -28.453 -9.68 -0.503 1 91.5 87 PHE B C 1
ATOM 4061 O O . PHE B 1 87 ? -29.109 -9.766 0.54 1 91.5 87 PHE B O 1
ATOM 4068 N N . LYS B 1 88 ? -28.781 -10.273 -1.607 1 89.88 88 LYS B N 1
ATOM 4069 C CA . LYS B 1 88 ? -29.906 -11.211 -1.606 1 89.88 88 LYS B CA 1
ATOM 4070 C C . LYS B 1 88 ? -29.625 -12.406 -0.708 1 89.88 88 LYS B C 1
ATOM 4072 O O . LYS B 1 88 ? -30.484 -12.836 0.06 1 89.88 88 LYS B O 1
ATOM 4077 N N . GLY B 1 89 ? -28.453 -12.875 -0.805 1 89.81 89 GLY B N 1
ATOM 4078 C CA . GLY B 1 89 ? -28.062 -14.062 -0.068 1 89.81 89 GLY B CA 1
ATOM 4079 C C . GLY B 1 89 ? -27.984 -13.844 1.431 1 89.81 89 GLY B C 1
ATOM 4080 O O . GLY B 1 89 ? -28.312 -14.742 2.213 1 89.81 89 GLY B O 1
ATOM 4081 N N . VAL B 1 90 ? -27.562 -12.688 1.797 1 88.81 90 VAL B N 1
ATOM 4082 C CA . VAL B 1 90 ? -27.422 -12.406 3.221 1 88.81 90 VAL B CA 1
ATOM 4083 C C . VAL B 1 90 ? -28.781 -12.148 3.842 1 88.81 90 VAL B C 1
ATOM 4085 O O . VAL B 1 90 ? -28.953 -12.203 5.062 1 88.81 90 VAL B O 1
ATOM 4088 N N . GLY B 1 91 ? -29.797 -11.82 3.029 1 87.94 91 GLY B N 1
ATOM 4089 C CA . GLY B 1 91 ? -31.156 -11.781 3.531 1 87.94 91 GLY B CA 1
ATOM 4090 C C . GLY B 1 91 ? -31.781 -10.398 3.467 1 87.94 91 GLY B C 1
ATOM 4091 O O . GLY B 1 91 ? -32.688 -10.078 4.246 1 87.94 91 GLY B O 1
ATOM 4092 N N . VAL B 1 92 ? -31.188 -9.586 2.652 1 87.38 92 VAL B N 1
ATOM 4093 C CA . VAL B 1 92 ? -31.859 -8.305 2.455 1 87.38 92 VAL B CA 1
ATOM 4094 C C . VAL B 1 92 ? -33.25 -8.523 1.85 1 87.38 92 VAL B C 1
ATOM 4096 O O . VAL B 1 92 ? -33.375 -9.219 0.841 1 87.38 92 VAL B O 1
ATOM 4099 N N . GLY B 1 93 ? -34.219 -7.988 2.479 1 86.19 93 GLY B N 1
ATOM 4100 C CA . GLY B 1 93 ? -35.594 -8.141 2.006 1 86.19 93 GLY B CA 1
ATOM 4101 C C . GLY B 1 93 ? -36.25 -9.406 2.506 1 86.19 93 GLY B C 1
ATOM 4102 O O . GLY B 1 93 ? -37.406 -9.68 2.174 1 86.19 93 GLY B O 1
ATOM 4103 N N . SER B 1 94 ? -35.469 -10.188 3.229 1 87.38 94 SER B N 1
ATOM 4104 C CA . SER B 1 94 ? -36.031 -11.43 3.76 1 87.38 94 SER B CA 1
ATOM 4105 C C . SER B 1 94 ? -36.344 -11.305 5.246 1 87.38 94 SER B C 1
ATOM 4107 O O . SER B 1 94 ? -35.469 -10.945 6.047 1 87.38 94 SER B O 1
ATOM 4109 N N . GLN B 1 95 ? -37.469 -11.727 5.652 1 87.06 95 GLN B N 1
ATOM 4110 C CA . GLN B 1 95 ? -37.906 -11.633 7.043 1 87.06 95 GLN B CA 1
ATOM 4111 C C . GLN B 1 95 ? -37.219 -12.695 7.902 1 87.06 95 GLN B C 1
ATOM 4113 O O . GLN B 1 95 ? -37.125 -12.547 9.125 1 87.06 95 GLN B O 1
ATOM 4118 N N . ALA B 1 96 ? -36.812 -13.703 7.258 1 86.06 96 ALA B N 1
ATOM 4119 C CA . ALA B 1 96 ? -36.219 -14.812 7.988 1 86.06 96 ALA B CA 1
ATOM 4120 C C . ALA B 1 96 ? -34.781 -14.477 8.398 1 86.06 96 ALA B C 1
ATOM 4122 O O . ALA B 1 96 ? -34.219 -15.102 9.312 1 86.06 96 ALA B O 1
ATOM 4123 N N . ALA B 1 97 ? -34.25 -13.516 7.762 1 89.06 97 ALA B N 1
ATOM 4124 C CA . ALA B 1 97 ? -32.844 -13.148 8.047 1 89.06 97 ALA B CA 1
ATOM 4125 C C . ALA B 1 97 ? -32.781 -12.125 9.18 1 89.06 97 ALA B C 1
ATOM 4127 O O . ALA B 1 97 ? -33.75 -11.406 9.43 1 89.06 97 ALA B O 1
ATOM 4128 N N . THR B 1 98 ? -31.688 -12.133 9.961 1 90.25 98 THR B N 1
ATOM 4129 C CA . THR B 1 98 ? -31.438 -11.156 11.016 1 90.25 98 THR B CA 1
ATOM 4130 C C . THR B 1 98 ? -30.125 -10.414 10.766 1 90.25 98 THR B C 1
ATOM 4132 O O . THR B 1 98 ? -29.203 -10.961 10.148 1 90.25 98 THR B O 1
ATOM 4135 N N . ALA B 1 99 ? -30.078 -9.227 11.25 1 89.75 99 ALA B N 1
ATOM 4136 C CA . ALA B 1 99 ? -28.859 -8.438 11.125 1 89.75 99 ALA B CA 1
ATOM 4137 C C . ALA B 1 99 ? -27.688 -9.109 11.844 1 89.75 99 ALA B C 1
ATOM 4139 O O . ALA B 1 99 ? -26.547 -9.07 11.367 1 89.75 99 ALA B O 1
ATOM 4140 N N . LEU B 1 100 ? -27.969 -9.68 12.961 1 90.19 100 LEU B N 1
ATOM 4141 C CA . LEU B 1 100 ? -26.938 -10.391 13.719 1 90.19 100 LEU B CA 1
ATOM 4142 C C . LEU B 1 100 ? -26.391 -11.562 12.914 1 90.19 100 LEU B C 1
ATOM 4144 O O . LEU B 1 100 ? -25.172 -11.805 12.906 1 90.19 100 LEU B O 1
ATOM 4148 N N . GLY B 1 101 ? -27.266 -12.258 12.289 1 90.38 101 GLY B N 1
ATOM 4149 C CA . GLY B 1 101 ? -26.828 -13.344 11.422 1 90.38 101 GLY B CA 1
ATOM 4150 C C . GLY B 1 101 ? -25.969 -12.883 10.273 1 90.38 101 GLY B C 1
ATOM 4151 O O . GLY B 1 101 ? -24.984 -13.539 9.922 1 90.38 101 GLY B O 1
ATOM 4152 N N . ALA B 1 102 ? -26.344 -11.773 9.703 1 89.88 102 ALA B N 1
ATOM 4153 C CA . ALA B 1 102 ? -25.562 -11.211 8.602 1 89.88 102 ALA B CA 1
ATOM 4154 C C . ALA B 1 102 ? -24.156 -10.836 9.062 1 89.88 102 ALA B C 1
ATOM 4156 O O . ALA B 1 102 ? -23.172 -11.156 8.398 1 89.88 102 ALA B O 1
ATOM 4157 N N . VAL B 1 103 ? -24.031 -10.211 10.188 1 91.44 103 VAL B N 1
ATOM 4158 C CA . VAL B 1 103 ? -22.734 -9.812 10.734 1 91.44 103 VAL B CA 1
ATOM 4159 C C . VAL B 1 103 ? -21.875 -11.055 10.992 1 91.44 103 VAL B C 1
ATOM 4161 O O . VAL B 1 103 ? -20.688 -11.055 10.711 1 91.44 103 VAL B O 1
ATOM 4164 N N . PHE B 1 104 ? -22.516 -12 11.531 1 90.38 104 PHE B N 1
ATOM 4165 C CA . PHE B 1 104 ? -21.797 -13.234 11.828 1 90.38 104 PHE B CA 1
ATOM 4166 C C . PHE B 1 104 ? -21.25 -13.867 10.547 1 90.38 104 PHE B C 1
ATOM 4168 O O . PHE B 1 104 ? -20.109 -14.328 10.516 1 90.38 104 PHE B O 1
ATOM 4175 N N . GLN B 1 105 ? -22.031 -13.914 9.562 1 90.31 105 GLN B N 1
ATOM 4176 C CA . GLN B 1 105 ? -21.625 -14.492 8.289 1 90.31 105 GLN B CA 1
ATOM 4177 C C . GLN B 1 105 ? -20.453 -13.719 7.684 1 90.31 105 GLN B C 1
ATOM 4179 O O . GLN B 1 105 ? -19.5 -14.32 7.184 1 90.31 105 GLN B O 1
ATOM 4184 N N . PHE B 1 106 ? -20.562 -12.43 7.73 1 89.56 106 PHE B N 1
ATOM 4185 C CA . PHE B 1 106 ? -19.484 -11.602 7.184 1 89.56 106 PHE B CA 1
ATOM 4186 C C . PHE B 1 106 ? -18.219 -11.727 8.023 1 89.56 106 PHE B C 1
ATOM 4188 O O . PHE B 1 106 ? -17.109 -11.695 7.496 1 89.56 106 PHE B O 1
ATOM 4195 N N . PHE B 1 107 ? -18.484 -11.898 9.297 1 87.69 107 PHE B N 1
ATOM 4196 C CA . PHE B 1 107 ? -17.375 -12.102 10.211 1 87.69 107 PHE B CA 1
ATOM 4197 C C . PHE B 1 107 ? -16.609 -13.383 9.867 1 87.69 107 PHE B C 1
ATOM 4199 O O . PHE B 1 107 ? -15.391 -13.367 9.734 1 87.69 107 PHE B O 1
ATOM 4206 N N . VAL B 1 108 ? -17.281 -14.398 9.742 1 91.19 108 VAL B N 1
ATOM 4207 C CA . VAL B 1 108 ? -16.672 -15.688 9.406 1 91.19 108 VAL B CA 1
ATOM 4208 C C . VAL B 1 108 ? -15.977 -15.594 8.055 1 91.19 108 VAL B C 1
ATOM 4210 O O . VAL B 1 108 ? -14.844 -16.047 7.895 1 91.19 108 VAL B O 1
ATOM 4213 N N . ARG B 1 109 ? -16.656 -15.047 7.141 1 92.31 109 ARG B N 1
ATOM 4214 C CA . ARG B 1 109 ? -16.125 -14.797 5.809 1 92.31 109 ARG B CA 1
ATOM 4215 C C . ARG B 1 109 ? -14.789 -14.055 5.887 1 92.31 109 ARG B C 1
ATOM 4217 O O . ARG B 1 109 ? -13.812 -14.453 5.262 1 92.31 109 ARG B O 1
ATOM 4224 N N . ASP B 1 110 ? -14.734 -13.055 6.641 1 88.75 110 ASP B N 1
ATOM 4225 C CA . ASP B 1 110 ? -13.547 -12.211 6.742 1 88.75 110 ASP B CA 1
ATOM 4226 C C . ASP B 1 110 ? -12.398 -12.953 7.414 1 88.75 110 ASP B C 1
ATOM 4228 O O . ASP B 1 110 ? -11.242 -12.828 6.988 1 88.75 110 ASP B O 1
ATOM 4232 N N . ILE B 1 111 ? -12.688 -13.656 8.43 1 87.88 111 ILE B N 1
ATOM 4233 C CA . ILE B 1 111 ? -11.664 -14.406 9.141 1 87.88 111 ILE B CA 1
ATOM 4234 C C . ILE B 1 111 ? -11.07 -15.469 8.219 1 87.88 111 ILE B C 1
ATOM 4236 O O . ILE B 1 111 ? -9.852 -15.648 8.164 1 87.88 111 ILE B O 1
ATOM 4240 N N . LEU B 1 112 ? -11.93 -16.125 7.547 1 90.94 112 LEU B N 1
ATOM 4241 C CA . LEU B 1 112 ? -11.453 -17.156 6.637 1 90.94 112 LEU B CA 1
ATOM 4242 C C . LEU B 1 112 ? -10.664 -16.547 5.48 1 90.94 112 LEU B C 1
ATOM 4244 O O . LEU B 1 112 ? -9.68 -17.125 5.02 1 90.94 112 LEU B O 1
ATOM 4248 N N . GLY B 1 113 ? -11.109 -15.461 4.98 1 91.75 113 GLY B N 1
ATOM 4249 C CA . GLY B 1 113 ? -10.336 -14.75 3.979 1 91.75 113 GLY B CA 1
ATOM 4250 C C . GLY B 1 113 ? -8.945 -14.375 4.453 1 91.75 113 GLY B C 1
ATOM 4251 O O . GLY B 1 113 ? -7.961 -14.578 3.738 1 91.75 113 GLY B O 1
ATOM 4252 N N . MET B 1 114 ? -8.867 -13.891 5.617 1 87.69 114 MET B N 1
ATOM 4253 C CA . MET B 1 114 ? -7.582 -13.508 6.199 1 87.69 114 MET B CA 1
ATOM 4254 C C . MET B 1 114 ? -6.676 -14.719 6.367 1 87.69 114 MET B C 1
ATOM 4256 O O . MET B 1 114 ? -5.496 -14.672 6.016 1 87.69 114 MET B O 1
ATOM 4260 N N . ALA B 1 115 ? -7.207 -15.727 6.91 1 86.62 115 ALA B N 1
ATOM 4261 C CA . ALA B 1 115 ? -6.441 -16.953 7.086 1 86.62 115 ALA B CA 1
ATOM 4262 C C . ALA B 1 115 ? -5.969 -17.5 5.742 1 86.62 115 ALA B C 1
ATOM 4264 O O . ALA B 1 115 ? -4.812 -17.906 5.602 1 86.62 115 ALA B O 1
ATOM 4265 N N . GLY B 1 116 ? -6.895 -17.5 4.852 1 87.88 116 GLY B N 1
ATOM 4266 C CA . GLY B 1 116 ? -6.523 -17.938 3.518 1 87.88 116 GLY B CA 1
ATOM 4267 C C . GLY B 1 116 ? -5.41 -17.109 2.904 1 87.88 116 GLY B C 1
ATOM 4268 O O . GLY B 1 116 ? -4.516 -17.656 2.246 1 87.88 116 GLY B O 1
ATOM 4269 N N . GLY B 1 117 ? -5.508 -15.859 3.094 1 87.06 117 GLY B N 1
ATOM 4270 C CA . GLY B 1 117 ? -4.449 -14.992 2.611 1 87.06 117 GLY B CA 1
ATOM 4271 C C . GLY B 1 117 ? -3.096 -15.297 3.225 1 87.06 117 GLY B C 1
ATOM 4272 O O . GLY B 1 117 ? -2.082 -15.32 2.525 1 87.06 117 GLY B O 1
ATOM 4273 N N . ILE B 1 118 ? -3.059 -15.578 4.461 1 81 118 ILE B N 1
ATOM 4274 C CA . ILE B 1 118 ? -1.825 -15.891 5.176 1 81 118 ILE B CA 1
ATOM 4275 C C . ILE B 1 118 ? -1.238 -17.188 4.648 1 81 118 ILE B C 1
ATOM 4277 O O . ILE B 1 118 ? -0.044 -17.266 4.348 1 81 118 ILE B O 1
ATOM 4281 N N . ILE B 1 119 ? -2.023 -18.078 4.527 1 83.19 119 ILE B N 1
ATOM 4282 C CA . ILE B 1 119 ? -1.58 -19.375 4.035 1 83.19 119 ILE B CA 1
ATOM 4283 C C . ILE B 1 119 ? -1.05 -19.219 2.609 1 83.19 119 ILE B C 1
ATOM 4285 O O . ILE B 1 119 ? -0.013 -19.797 2.264 1 83.19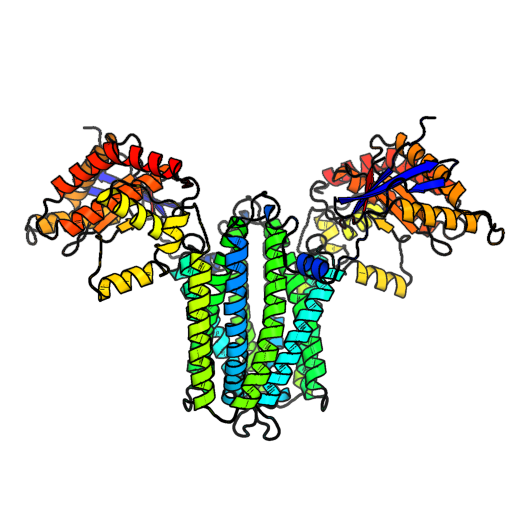 119 ILE B O 1
ATOM 4289 N N . PHE B 1 120 ? -1.696 -18.438 1.843 1 87.38 120 PHE B N 1
ATOM 4290 C CA . PHE B 1 120 ? -1.283 -18.203 0.464 1 87.38 120 PHE B CA 1
ATOM 4291 C C . PHE B 1 120 ? 0.059 -17.484 0.415 1 87.38 120 PHE B C 1
ATOM 4293 O O . PHE B 1 120 ? 0.923 -17.828 -0.396 1 87.38 120 PHE B O 1
ATOM 4300 N N . ALA B 1 121 ? 0.195 -16.531 1.186 1 80.25 121 ALA B N 1
ATOM 4301 C CA . ALA B 1 121 ? 1.458 -15.805 1.232 1 80.25 121 ALA B CA 1
ATOM 4302 C C . ALA B 1 121 ? 2.613 -16.719 1.604 1 80.25 121 ALA B C 1
ATOM 4304 O O . ALA B 1 121 ? 3.703 -16.625 1.034 1 80.25 121 ALA B O 1
ATOM 4305 N N . TYR B 1 122 ? 2.359 -17.516 2.535 1 74.12 122 TYR B N 1
ATOM 4306 C CA . TYR B 1 122 ? 3.369 -18.484 2.973 1 74.12 122 TYR B CA 1
ATOM 4307 C C . TYR B 1 122 ? 3.711 -19.453 1.857 1 74.12 122 TYR B C 1
ATOM 4309 O O . TYR B 1 122 ? 4.887 -19.734 1.605 1 74.12 122 TYR B O 1
ATOM 4317 N N . ALA B 1 123 ? 2.766 -19.875 1.221 1 76.94 12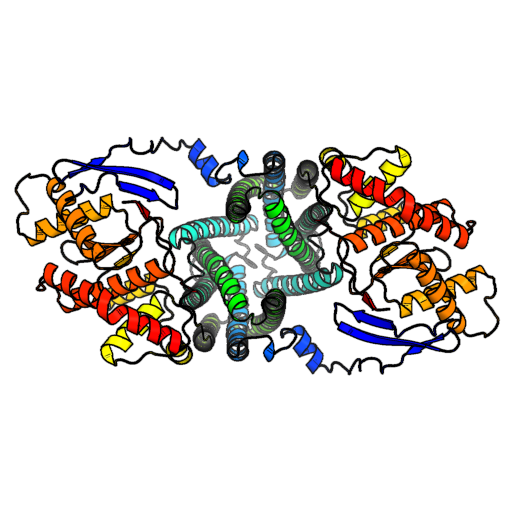3 ALA B N 1
ATOM 4318 C CA . ALA B 1 123 ? 2.947 -20.875 0.178 1 76.94 123 ALA B CA 1
ATOM 4319 C C . ALA B 1 123 ? 3.623 -20.281 -1.052 1 76.94 123 ALA B C 1
ATOM 4321 O O . ALA B 1 123 ? 4.43 -20.938 -1.71 1 76.94 123 ALA B O 1
ATOM 4322 N N . ALA B 1 124 ? 3.305 -19.031 -1.352 1 77.38 124 ALA B N 1
ATOM 4323 C CA . ALA B 1 124 ? 3.832 -18.406 -2.557 1 77.38 124 ALA B CA 1
ATOM 4324 C C . ALA B 1 124 ? 5.219 -17.812 -2.305 1 77.38 124 ALA B C 1
ATOM 4326 O O . ALA B 1 124 ? 5.953 -17.516 -3.248 1 77.38 124 ALA B O 1
ATOM 4327 N N . GLY B 1 125 ? 5.738 -17.781 -1.095 1 63.84 125 GLY B N 1
ATOM 4328 C CA . GLY B 1 125 ? 7.102 -17.438 -0.73 1 63.84 125 GLY B CA 1
ATOM 4329 C C . GLY B 1 125 ? 7.469 -16 -1.088 1 63.84 125 GLY B C 1
ATOM 4330 O O . GLY B 1 125 ? 8.625 -15.711 -1.39 1 63.84 125 GLY B O 1
ATOM 4331 N N . GLY B 1 126 ? 6.613 -15.188 -1.275 1 64.31 126 GLY B N 1
ATOM 4332 C CA . GLY B 1 126 ? 6.949 -13.797 -1.531 1 64.31 126 GLY B CA 1
ATOM 4333 C C . GLY B 1 126 ? 7.477 -13.555 -2.932 1 64.31 126 GLY B C 1
ATOM 4334 O O . GLY B 1 126 ? 8.031 -12.492 -3.219 1 64.31 126 GLY B O 1
ATOM 4335 N N . ASN B 1 127 ? 7.363 -14.438 -3.789 1 69.5 127 ASN B N 1
ATOM 4336 C CA . ASN B 1 127 ? 7.961 -14.312 -5.113 1 69.5 127 ASN B CA 1
ATOM 4337 C C . ASN B 1 127 ? 6.977 -13.727 -6.121 1 69.5 127 ASN B C 1
ATOM 4339 O O . ASN B 1 127 ? 6.992 -14.094 -7.297 1 69.5 127 ASN B O 1
ATOM 4343 N N . PHE B 1 128 ? 6.176 -12.828 -5.746 1 74.88 128 PHE B N 1
ATOM 4344 C CA . PHE B 1 128 ? 5.152 -12.281 -6.629 1 74.88 128 PHE B CA 1
ATOM 4345 C C . PHE B 1 128 ? 5.773 -11.367 -7.68 1 74.88 128 PHE B C 1
ATOM 4347 O O . PHE B 1 128 ? 5.23 -11.211 -8.773 1 74.88 128 PHE B O 1
ATOM 4354 N N . ASP B 1 129 ? 6.918 -10.898 -7.34 1 73.75 129 ASP B N 1
ATOM 4355 C CA . ASP B 1 129 ? 7.559 -9.945 -8.234 1 73.75 129 ASP B CA 1
ATOM 4356 C C . ASP B 1 129 ? 8.367 -10.664 -9.32 1 73.75 129 ASP B C 1
ATOM 4358 O O . ASP B 1 129 ? 8.672 -10.078 -10.359 1 73.75 129 ASP B O 1
ATOM 4362 N N . SER B 1 130 ? 8.68 -11.945 -9.102 1 79 130 SER B N 1
ATOM 4363 C CA . SER B 1 130 ? 9.516 -12.68 -10.039 1 79 130 SER B CA 1
ATOM 4364 C C . SER B 1 130 ? 8.727 -13.117 -11.266 1 79 130 SER B C 1
ATOM 4366 O O . SER B 1 130 ? 9.281 -13.258 -12.352 1 79 130 SER B O 1
ATOM 4368 N N . ASN B 1 131 ? 7.504 -13.312 -11.109 1 89.5 131 ASN B N 1
ATOM 4369 C CA . ASN B 1 131 ? 6.602 -13.711 -12.18 1 89.5 131 ASN B CA 1
ATOM 4370 C C . ASN B 1 131 ? 5.383 -12.797 -12.258 1 89.5 131 ASN B C 1
ATOM 4372 O O . ASN B 1 131 ? 4.242 -13.266 -12.211 1 89.5 131 ASN B O 1
ATOM 4376 N N . ALA B 1 132 ? 5.68 -11.586 -12.594 1 90.56 132 ALA B N 1
ATOM 4377 C CA . ALA B 1 132 ? 4.668 -10.539 -12.492 1 90.56 132 ALA B CA 1
ATOM 4378 C C . ALA B 1 132 ? 3.504 -10.797 -13.438 1 90.56 132 ALA B C 1
ATOM 4380 O O . ALA B 1 132 ? 2.34 -10.672 -13.055 1 90.56 132 ALA B O 1
ATOM 4381 N N . LYS B 1 133 ? 3.791 -11.203 -14.734 1 93.94 133 LYS B N 1
ATOM 4382 C CA . LYS B 1 133 ? 2.729 -11.461 -15.703 1 93.94 133 LYS B CA 1
ATOM 4383 C C . LYS B 1 133 ? 1.84 -12.609 -15.258 1 93.94 133 LYS B C 1
ATOM 4385 O O . LYS B 1 133 ? 0.612 -12.508 -15.289 1 93.94 133 LYS B O 1
ATOM 4390 N N . GLN B 1 134 ? 2.469 -13.609 -14.828 1 93.88 134 GLN B N 1
ATOM 4391 C CA . GLN B 1 134 ? 1.755 -14.82 -14.438 1 93.88 134 GLN B CA 1
ATOM 4392 C C . GLN B 1 134 ? 0.895 -14.578 -13.203 1 93.88 134 GLN B C 1
ATOM 4394 O O . GLN B 1 134 ? -0.268 -14.984 -13.156 1 93.88 134 GLN B O 1
ATOM 4399 N N . TRP B 1 135 ? 1.445 -13.898 -12.289 1 92.75 135 TRP B N 1
ATOM 4400 C CA . TRP B 1 135 ? 0.713 -13.656 -11.055 1 92.75 135 TRP B CA 1
ATOM 4401 C C . TRP B 1 135 ? -0.41 -12.648 -11.273 1 92.75 135 TRP B C 1
ATOM 4403 O O . TRP B 1 135 ? -1.445 -12.703 -10.609 1 92.75 135 TRP B O 1
ATOM 4413 N N . ARG B 1 136 ? -0.205 -11.75 -12.203 1 94.88 136 ARG B N 1
ATOM 4414 C CA . ARG B 1 136 ? -1.278 -10.828 -12.547 1 94.88 136 ARG B CA 1
ATOM 4415 C C . ARG B 1 136 ? -2.48 -11.57 -13.117 1 94.88 136 ARG B C 1
ATOM 4417 O O . ARG B 1 136 ? -3.621 -11.305 -12.734 1 94.88 136 ARG B O 1
ATOM 4424 N N . LEU B 1 137 ? -2.186 -12.43 -14.031 1 96.06 137 LEU B N 1
ATOM 4425 C CA . LEU B 1 137 ? -3.283 -13.211 -14.586 1 96.06 137 LEU B CA 1
ATOM 4426 C C . LEU B 1 137 ? -3.93 -14.078 -13.508 1 96.06 137 LEU B C 1
ATOM 4428 O O . LEU B 1 137 ? -5.156 -14.211 -13.469 1 96.06 137 LEU B O 1
ATOM 4432 N N . PHE B 1 138 ? -3.127 -14.688 -12.68 1 94.88 138 PHE B N 1
ATOM 4433 C CA . PHE B 1 138 ? -3.645 -15.477 -11.57 1 94.88 138 PHE B CA 1
ATOM 4434 C C . PHE B 1 138 ? -4.594 -14.641 -10.719 1 94.88 138 PHE B C 1
ATOM 4436 O O . PHE B 1 138 ? -5.684 -15.094 -10.367 1 94.88 138 PHE B O 1
ATOM 4443 N N . ALA B 1 139 ? -4.188 -13.43 -10.375 1 95.44 139 ALA B N 1
ATOM 4444 C CA . ALA B 1 139 ? -5.02 -12.531 -9.578 1 95.44 139 ALA B CA 1
ATOM 4445 C C . ALA B 1 139 ? -6.355 -12.266 -10.266 1 95.44 139 ALA B C 1
ATOM 4447 O O . ALA B 1 139 ? -7.406 -12.305 -9.625 1 95.44 139 ALA B O 1
ATOM 4448 N N . ASP B 1 140 ? -6.297 -12.039 -11.508 1 96.69 140 ASP B N 1
ATOM 4449 C CA . ASP B 1 140 ? -7.504 -11.734 -12.266 1 96.69 140 ASP B CA 1
ATOM 4450 C C . ASP B 1 140 ? -8.438 -12.938 -12.32 1 96.69 140 ASP B C 1
ATOM 4452 O O . ASP B 1 140 ? -9.664 -12.789 -12.219 1 96.69 140 ASP B O 1
ATOM 4456 N N . VAL B 1 141 ? -7.914 -14.07 -12.492 1 96.69 141 VAL B N 1
ATOM 4457 C CA . VAL B 1 141 ? -8.727 -15.289 -12.523 1 96.69 141 VAL B CA 1
ATOM 4458 C C . VAL B 1 141 ? -9.336 -15.539 -11.148 1 96.69 141 VAL B C 1
ATOM 4460 O O . VAL B 1 141 ? -10.5 -15.922 -11.039 1 96.69 141 VAL B O 1
ATOM 4463 N N . MET B 1 142 ? -8.531 -15.375 -10.133 1 96.69 142 MET B N 1
ATOM 4464 C CA . MET B 1 142 ? -9.047 -15.531 -8.773 1 96.69 142 MET B CA 1
ATOM 4465 C C . MET B 1 142 ? -10.156 -14.523 -8.5 1 96.69 142 MET B C 1
ATOM 4467 O O . MET B 1 142 ? -11.117 -14.828 -7.785 1 96.69 142 MET B O 1
ATOM 4471 N N . ASN B 1 143 ? -9.992 -13.328 -8.977 1 97.62 143 ASN B N 1
ATOM 4472 C CA . ASN B 1 143 ? -11.047 -12.32 -8.867 1 97.62 143 ASN B CA 1
ATOM 4473 C C . ASN B 1 143 ? -12.344 -12.797 -9.531 1 97.62 143 ASN B C 1
ATOM 4475 O O . ASN B 1 143 ? -13.43 -12.609 -8.977 1 97.62 143 ASN B O 1
ATOM 4479 N N . ASP B 1 144 ? -12.203 -13.367 -10.719 1 98.31 144 ASP B N 1
ATOM 4480 C CA . ASP B 1 144 ? -13.359 -13.922 -11.414 1 98.31 144 ASP B CA 1
ATOM 4481 C C . ASP B 1 144 ? -14.016 -15.031 -10.602 1 98.31 144 ASP B C 1
ATOM 4483 O O . ASP B 1 144 ? -15.242 -15.109 -10.523 1 98.31 144 ASP B O 1
ATOM 4487 N N . MET B 1 145 ? -13.203 -15.836 -10.023 1 97.75 145 MET B N 1
ATOM 4488 C CA . MET B 1 145 ? -13.719 -16.922 -9.195 1 97.75 145 MET B CA 1
ATOM 4489 C C . MET B 1 145 ? -14.461 -16.375 -7.984 1 97.75 145 MET B C 1
ATOM 4491 O O . MET B 1 145 ? -15.539 -16.875 -7.637 1 97.75 145 MET B O 1
ATOM 4495 N N . ALA B 1 146 ? -13.891 -15.422 -7.359 1 97.88 146 ALA B N 1
ATOM 4496 C CA . ALA B 1 146 ? -14.547 -14.797 -6.211 1 97.88 146 ALA B CA 1
ATOM 4497 C C . ALA B 1 146 ? -15.922 -14.258 -6.586 1 97.88 146 ALA B C 1
ATOM 4499 O O . ALA B 1 146 ? -16.906 -14.508 -5.887 1 97.88 146 ALA B O 1
ATOM 4500 N N . MET B 1 147 ? -16.016 -13.578 -7.672 1 97.81 147 MET B N 1
ATOM 4501 C CA . MET B 1 147 ? -17.266 -12.977 -8.117 1 97.81 147 MET B CA 1
ATOM 4502 C C . MET B 1 147 ? -18.281 -14.055 -8.508 1 97.81 147 MET B C 1
ATOM 4504 O O . MET B 1 147 ? -19.484 -13.898 -8.281 1 97.81 147 MET B O 1
ATOM 4508 N N . ALA B 1 148 ? -17.766 -15.07 -9.133 1 98 148 ALA B N 1
ATOM 4509 C CA . ALA B 1 148 ? -18.656 -16.172 -9.5 1 98 148 ALA B CA 1
ATOM 4510 C C . ALA B 1 148 ? -19.25 -16.828 -8.258 1 98 148 ALA B C 1
ATOM 4512 O O . ALA B 1 148 ? -20.438 -17.172 -8.234 1 98 148 ALA B O 1
ATOM 4513 N N . LEU B 1 149 ? -18.438 -17.031 -7.277 1 97.38 149 LEU B N 1
ATOM 4514 C CA . LEU B 1 149 ? -18.906 -17.609 -6.023 1 97.38 149 LEU B CA 1
ATOM 4515 C C . LEU B 1 149 ? -19.938 -16.703 -5.363 1 97.38 149 LEU B C 1
ATOM 4517 O O . LEU B 1 149 ? -20.953 -17.172 -4.852 1 97.38 149 LEU B O 1
ATOM 4521 N N . ASP B 1 150 ? -19.688 -15.422 -5.383 1 95.88 150 ASP B N 1
ATOM 4522 C CA . ASP B 1 150 ? -20.656 -14.461 -4.867 1 95.88 150 ASP B CA 1
ATOM 4523 C C . ASP B 1 150 ? -21.984 -14.547 -5.617 1 95.88 150 ASP B C 1
ATOM 4525 O O . ASP B 1 150 ? -23.047 -14.547 -5.004 1 95.88 150 ASP B O 1
ATOM 4529 N N . LEU B 1 151 ? -21.891 -14.594 -6.918 1 95.81 151 LEU B N 1
ATOM 4530 C CA . LEU B 1 151 ? -23.078 -14.648 -7.754 1 95.81 151 LEU B CA 1
ATOM 4531 C C . LEU B 1 151 ? -23.875 -15.93 -7.492 1 95.81 151 LEU B C 1
ATOM 4533 O O . LEU B 1 151 ? -25.109 -15.922 -7.535 1 95.81 151 LEU B O 1
ATOM 4537 N N . ALA B 1 152 ? -23.203 -16.969 -7.156 1 96 152 ALA B N 1
ATOM 4538 C CA . ALA B 1 152 ? -23.828 -18.281 -6.938 1 96 152 ALA B CA 1
ATOM 4539 C C . ALA B 1 152 ? -24.344 -18.406 -5.504 1 96 152 ALA B C 1
ATOM 4541 O O . ALA B 1 152 ? -25.141 -19.312 -5.199 1 96 152 ALA B O 1
ATOM 4542 N N . SER B 1 153 ? -23.969 -17.609 -4.645 1 92.25 153 SER B N 1
ATOM 4543 C CA . SER B 1 153 ? -24.141 -17.75 -3.203 1 92.25 153 SER B CA 1
ATOM 4544 C C . SER B 1 153 ? -25.609 -17.859 -2.834 1 92.25 153 SER B C 1
ATOM 4546 O O . SER B 1 153 ? -25.984 -18.641 -1.949 1 92.25 153 SER B O 1
ATOM 4548 N N . PRO B 1 154 ? -26.562 -17.141 -3.512 1 89.81 154 PRO B N 1
ATOM 4549 C CA . PRO B 1 154 ? -27.969 -17.266 -3.129 1 89.81 154 PRO B CA 1
ATOM 4550 C C . PRO B 1 154 ? -28.625 -18.531 -3.699 1 89.81 154 PRO B C 1
ATOM 4552 O O . PRO B 1 154 ? -29.734 -18.891 -3.287 1 89.81 154 PRO B O 1
ATOM 4555 N N . LEU B 1 155 ? -28.047 -19.141 -4.625 1 90.75 155 LEU B N 1
ATOM 4556 C CA . LEU B 1 155 ? -28.656 -20.25 -5.348 1 90.75 155 LEU B CA 1
ATOM 4557 C C . LEU B 1 155 ? -28.547 -21.531 -4.547 1 90.75 155 LEU B C 1
ATOM 4559 O O . LEU B 1 155 ? -29.297 -22.484 -4.797 1 90.75 155 LEU B O 1
ATOM 4563 N N . ILE B 1 156 ? -27.578 -21.625 -3.627 1 88.44 156 ILE B N 1
ATOM 4564 C CA . ILE B 1 156 ? -27.391 -22.844 -2.844 1 88.44 156 ILE B CA 1
ATOM 4565 C C . ILE B 1 156 ? -27.953 -22.641 -1.436 1 88.44 156 ILE B C 1
ATOM 4567 O O . ILE B 1 156 ? -27.375 -21.906 -0.629 1 88.44 156 ILE B O 1
ATOM 4571 N N . PRO B 1 157 ? -29.062 -23.375 -1.166 1 80.44 157 PRO B N 1
ATOM 4572 C CA . PRO B 1 157 ? -29.656 -23.219 0.168 1 80.44 157 PRO B CA 1
ATOM 4573 C C . PRO B 1 157 ? -28.672 -23.562 1.286 1 80.44 157 PRO B C 1
ATOM 4575 O O . PRO B 1 157 ? -28.094 -24.641 1.29 1 80.44 157 PRO B O 1
ATOM 4578 N N . GLY B 1 158 ? -28.422 -22.688 2.197 1 83.06 158 GLY B N 1
ATOM 4579 C CA . GLY B 1 158 ? -27.531 -22.922 3.332 1 83.06 158 GLY B CA 1
ATOM 4580 C C . GLY B 1 158 ? -26.062 -22.828 2.973 1 83.06 158 GLY B C 1
ATOM 4581 O O . GLY B 1 158 ? -25.203 -23.031 3.824 1 83.06 158 GLY B O 1
ATOM 4582 N N . GLY B 1 159 ? -25.844 -22.547 1.738 1 90.31 159 GLY B N 1
ATOM 4583 C CA . GLY B 1 159 ? -24.469 -22.562 1.289 1 90.31 159 GLY B CA 1
ATOM 4584 C C . GLY B 1 159 ? -23.859 -21.172 1.178 1 90.31 159 GLY B C 1
ATOM 4585 O O . GLY B 1 159 ? -22.703 -21.016 0.748 1 90.31 159 GLY B O 1
ATOM 4586 N N . PHE B 1 160 ? -24.578 -20.188 1.593 1 91.62 160 PHE B N 1
ATOM 4587 C CA . PHE B 1 160 ? -24.125 -18.812 1.408 1 91.62 160 PHE B CA 1
ATOM 4588 C C . PHE B 1 160 ? -22.797 -18.562 2.117 1 91.62 160 PHE B C 1
ATOM 4590 O O . PHE B 1 160 ? -21.859 -18.047 1.518 1 91.62 160 PHE B O 1
ATOM 4597 N N . MET B 1 161 ? -22.719 -18.984 3.314 1 91.62 161 MET B N 1
ATOM 4598 C CA . MET B 1 161 ? -21.531 -18.719 4.133 1 91.62 161 MET B CA 1
ATOM 4599 C C . MET B 1 161 ? -20.297 -19.375 3.533 1 91.62 161 MET B C 1
ATOM 4601 O O . MET B 1 161 ? -19.234 -18.75 3.471 1 91.62 161 MET B O 1
ATOM 4605 N N . ILE B 1 162 ? -20.453 -20.578 3.074 1 93.75 162 ILE B N 1
ATOM 4606 C CA . ILE B 1 162 ? -19.328 -21.297 2.506 1 93.75 162 ILE B CA 1
ATOM 4607 C C . ILE B 1 162 ? -18.875 -20.625 1.214 1 93.75 162 ILE B C 1
ATOM 4609 O O . ILE B 1 162 ? -17.688 -20.406 1.014 1 93.75 162 ILE B O 1
ATOM 4613 N N . MET B 1 163 ? -19.828 -20.312 0.387 1 95.38 163 MET B N 1
ATOM 4614 C CA . MET B 1 163 ? -19.516 -19.672 -0.882 1 95.38 163 MET B CA 1
ATOM 4615 C C . MET B 1 163 ? -18.875 -18.297 -0.65 1 95.38 163 MET B C 1
ATOM 4617 O O . MET B 1 163 ? -17.891 -17.953 -1.295 1 95.38 163 MET B O 1
ATOM 4621 N N . ALA B 1 164 ? -19.469 -17.609 0.279 1 92.62 164 ALA B N 1
ATOM 4622 C CA . ALA B 1 164 ? -18.938 -16.297 0.604 1 92.62 164 ALA B CA 1
ATOM 4623 C C . ALA B 1 164 ? -17.531 -16.391 1.182 1 92.62 164 ALA B C 1
ATOM 4625 O O . ALA B 1 164 ? -16.672 -15.562 0.881 1 92.62 164 ALA B O 1
ATOM 4626 N N . SER B 1 165 ? -17.281 -17.359 1.998 1 95.19 165 SER B N 1
ATOM 4627 C CA . SER B 1 165 ? -15.977 -17.562 2.609 1 95.19 165 SER B CA 1
ATOM 4628 C C . SER B 1 165 ? -14.93 -17.938 1.569 1 95.19 165 SER B C 1
ATOM 4630 O O . SER B 1 165 ? -13.812 -17.422 1.581 1 95.19 165 SER B O 1
ATOM 4632 N N . LEU B 1 166 ? -15.297 -18.812 0.685 1 96.44 166 LEU B N 1
ATOM 4633 C CA . LEU B 1 166 ? -14.391 -19.172 -0.395 1 96.44 166 LEU B CA 1
ATOM 4634 C C . LEU B 1 166 ? -14.086 -17.984 -1.286 1 96.44 166 LEU B C 1
ATOM 4636 O O . LEU B 1 166 ? -12.953 -17.812 -1.743 1 96.44 166 LEU B O 1
ATOM 4640 N N . GLY B 1 167 ? -15.125 -17.219 -1.544 1 96.81 167 GLY B N 1
ATOM 4641 C CA . GLY B 1 167 ? -14.906 -15.984 -2.275 1 96.81 167 GLY B CA 1
ATOM 4642 C C . GLY B 1 167 ? -13.938 -15.039 -1.582 1 96.81 167 GLY B C 1
ATOM 4643 O O . GLY B 1 167 ? -13.078 -14.43 -2.232 1 96.81 167 GLY B O 1
ATOM 4644 N N . SER B 1 168 ? -14.047 -14.992 -0.322 1 95.56 168 SER B N 1
ATOM 4645 C CA . SER B 1 168 ? -13.172 -14.125 0.455 1 95.56 168 SER B CA 1
ATOM 4646 C C . SER B 1 168 ? -11.727 -14.609 0.406 1 95.56 168 SER B C 1
ATOM 4648 O O . SER B 1 168 ? -10.797 -13.805 0.363 1 95.56 168 SER B O 1
ATOM 4650 N N . VAL B 1 169 ? -11.523 -15.836 0.454 1 95.44 169 VAL B N 1
ATOM 4651 C CA . VAL B 1 169 ? -10.188 -16.406 0.321 1 95.44 169 VAL B CA 1
ATOM 4652 C C . VAL B 1 169 ? -9.602 -16.047 -1.039 1 95.44 169 VAL B C 1
ATOM 4654 O O . VAL B 1 169 ? -8.453 -15.594 -1.128 1 95.44 169 VAL B O 1
ATOM 4657 N N . ALA B 1 170 ? -10.391 -16.203 -2.023 1 96.88 170 ALA B N 1
ATOM 4658 C CA . ALA B 1 170 ? -9.953 -15.844 -3.369 1 96.88 170 ALA B CA 1
ATOM 4659 C C . ALA B 1 170 ? -9.586 -14.367 -3.443 1 96.88 170 ALA B C 1
ATOM 4661 O O . ALA B 1 170 ? -8.562 -14 -4.039 1 96.88 170 ALA B O 1
ATOM 4662 N N . ARG B 1 171 ? -10.391 -13.57 -2.826 1 95.94 171 ARG B N 1
ATOM 4663 C CA . ARG B 1 171 ? -10.125 -12.133 -2.826 1 95.94 171 ARG B CA 1
ATOM 4664 C C . ARG B 1 171 ? -8.82 -11.82 -2.1 1 95.94 171 ARG B C 1
ATOM 4666 O O . ARG B 1 171 ? -8.094 -10.898 -2.48 1 95.94 171 ARG B O 1
ATOM 4673 N N . ALA B 1 172 ? -8.602 -12.516 -1.07 1 92.75 172 ALA B N 1
ATOM 4674 C CA . ALA B 1 172 ? -7.344 -12.336 -0.347 1 92.75 172 ALA B CA 1
ATOM 4675 C C . ALA B 1 172 ? -6.145 -12.648 -1.24 1 92.75 172 ALA B C 1
ATOM 4677 O O . ALA B 1 172 ? -5.141 -11.93 -1.218 1 92.75 172 ALA B O 1
ATOM 4678 N N . MET B 1 173 ? -6.266 -13.625 -1.99 1 92.44 173 MET B N 1
ATOM 4679 C CA . MET B 1 173 ? -5.207 -14 -2.928 1 92.44 173 MET B CA 1
ATOM 4680 C C . MET B 1 173 ? -5.02 -12.922 -3.99 1 92.44 173 MET B C 1
ATOM 4682 O O . MET B 1 173 ? -3.891 -12.602 -4.359 1 92.44 173 MET B O 1
ATOM 4686 N N . VAL B 1 174 ? -6.121 -12.414 -4.453 1 94.88 174 VAL B N 1
ATOM 4687 C CA . VAL B 1 174 ? -6.094 -11.352 -5.449 1 94.88 174 VAL B CA 1
ATOM 4688 C C . VAL B 1 174 ? -5.32 -10.156 -4.898 1 94.88 174 VAL B C 1
ATOM 4690 O O . VAL B 1 174 ? -4.422 -9.633 -5.562 1 94.88 174 VAL B O 1
ATOM 4693 N N . GLY B 1 175 ? -5.66 -9.781 -3.732 1 90.25 175 GLY B N 1
ATOM 4694 C CA . GLY B 1 175 ? -5.016 -8.625 -3.127 1 90.25 175 GLY B CA 1
ATOM 4695 C C . GLY B 1 175 ? -3.51 -8.766 -3.023 1 90.25 175 GLY B C 1
ATOM 4696 O O . GLY B 1 175 ? -2.77 -7.84 -3.359 1 90.25 175 GLY B O 1
ATOM 4697 N N . MET B 1 176 ? -3.039 -9.82 -2.67 1 86.19 176 MET B N 1
ATOM 4698 C CA . MET B 1 176 ? -1.61 -10.07 -2.492 1 86.19 176 MET B CA 1
ATOM 4699 C C . MET B 1 176 ? -0.891 -10.102 -3.836 1 86.19 176 MET B C 1
ATOM 4701 O O . MET B 1 176 ? 0.132 -9.438 -4.016 1 86.19 176 MET B O 1
ATOM 4705 N N . ALA B 1 177 ? -1.434 -10.867 -4.703 1 90.12 177 ALA B N 1
ATOM 4706 C CA . ALA B 1 177 ? -0.797 -11.031 -6.008 1 90.12 177 ALA B CA 1
ATOM 4707 C C . ALA B 1 177 ? -0.869 -9.734 -6.816 1 90.12 177 ALA B C 1
ATOM 4709 O O . ALA B 1 177 ? 0.122 -9.32 -7.422 1 90.12 177 ALA B O 1
ATOM 4710 N N . ALA B 1 178 ? -2.014 -9.117 -6.832 1 91.69 178 ALA B N 1
ATOM 4711 C CA . ALA B 1 178 ? -2.213 -7.895 -7.609 1 91.69 178 ALA B CA 1
ATOM 4712 C C . ALA B 1 178 ? -1.346 -6.758 -7.074 1 91.69 178 ALA B C 1
ATOM 4714 O O . ALA B 1 178 ? -0.806 -5.961 -7.848 1 91.69 178 ALA B O 1
ATOM 4715 N 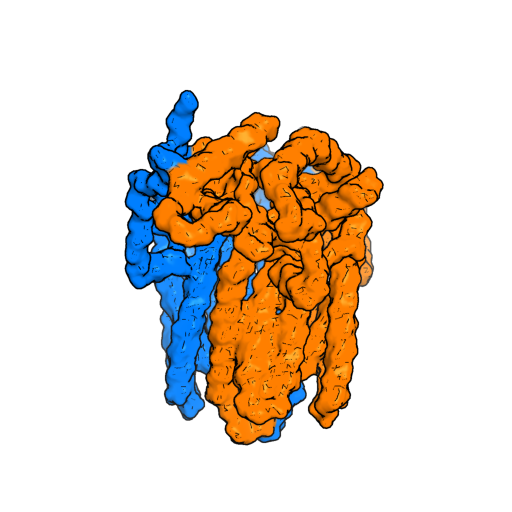N . GLY B 1 179 ? -1.264 -6.66 -5.797 1 86.75 179 GLY B N 1
ATOM 4716 C CA . GLY B 1 179 ? -0.436 -5.625 -5.199 1 86.75 179 GLY B CA 1
ATOM 4717 C C . GLY B 1 179 ? 1.029 -5.738 -5.574 1 86.75 179 GLY B C 1
ATOM 4718 O O . GLY B 1 179 ? 1.653 -4.754 -5.969 1 86.75 179 GLY B O 1
ATOM 4719 N N . ALA B 1 180 ? 1.569 -6.863 -5.453 1 83.25 180 ALA B N 1
ATOM 4720 C CA . ALA B 1 180 ? 2.975 -7.109 -5.77 1 83.25 180 ALA B CA 1
ATOM 4721 C C . ALA B 1 180 ? 3.252 -6.871 -7.25 1 83.25 180 ALA B C 1
ATOM 4723 O O . ALA B 1 180 ? 4.281 -6.301 -7.613 1 83.25 180 ALA B O 1
ATOM 4724 N N . THR B 1 181 ? 2.334 -7.305 -8.062 1 90.69 181 THR B N 1
ATOM 4725 C CA . THR B 1 181 ? 2.521 -7.152 -9.5 1 90.69 181 THR B CA 1
ATOM 4726 C C . THR B 1 181 ? 2.393 -5.688 -9.906 1 90.69 181 THR B C 1
ATOM 4728 O O . THR B 1 181 ? 3.09 -5.227 -10.82 1 90.69 181 THR B O 1
ATOM 4731 N N . HIS B 1 182 ? 1.509 -5.012 -9.242 1 90.75 182 HIS B N 1
ATOM 4732 C CA . HIS B 1 182 ? 1.359 -3.59 -9.523 1 90.75 182 HIS B CA 1
ATOM 4733 C C . HIS B 1 182 ? 2.66 -2.838 -9.266 1 90.75 182 HIS B C 1
ATOM 4735 O O . HIS B 1 182 ? 3.064 -1.992 -10.07 1 90.75 182 HIS B O 1
ATOM 4741 N N . ALA B 1 183 ? 3.293 -3.059 -8.25 1 85 183 ALA B N 1
ATOM 4742 C CA . ALA B 1 183 ? 4.566 -2.424 -7.918 1 85 183 ALA B CA 1
ATOM 4743 C C . ALA B 1 183 ? 5.629 -2.752 -8.961 1 85 183 ALA B C 1
ATOM 4745 O O . ALA B 1 183 ? 6.355 -1.865 -9.422 1 85 183 ALA B O 1
ATOM 4746 N N . ALA B 1 184 ? 5.699 -3.998 -9.328 1 87.75 184 ALA B N 1
ATOM 4747 C CA . ALA B 1 184 ? 6.691 -4.449 -10.297 1 87.75 184 ALA B CA 1
ATOM 4748 C C . ALA B 1 184 ? 6.469 -3.793 -11.656 1 87.75 184 ALA B C 1
ATOM 4750 O O . ALA B 1 184 ? 7.418 -3.336 -12.297 1 87.75 184 ALA B O 1
ATOM 4751 N N . LEU B 1 185 ? 5.293 -3.711 -12.109 1 92.62 185 LEU B N 1
ATOM 4752 C CA . LEU B 1 185 ? 4.977 -3.143 -13.414 1 92.62 185 LEU B CA 1
ATOM 4753 C C . LEU B 1 185 ? 5.172 -1.63 -13.406 1 92.62 185 LEU B C 1
ATOM 4755 O O . LEU B 1 185 ? 5.586 -1.049 -14.414 1 92.62 185 LEU B O 1
ATOM 4759 N N . THR B 1 186 ? 4.824 -1.02 -12.289 1 91.31 186 THR B N 1
ATOM 4760 C CA . THR B 1 186 ? 5.07 0.413 -12.164 1 91.31 186 THR B CA 1
ATOM 4761 C C . THR B 1 186 ? 6.551 0.727 -12.359 1 91.31 186 THR B C 1
ATOM 4763 O O . THR B 1 186 ? 6.902 1.674 -13.07 1 91.31 186 THR B O 1
ATOM 4766 N N . GLN B 1 187 ? 7.391 -0.08 -11.805 1 87.56 187 GLN B N 1
ATOM 4767 C CA . GLN B 1 187 ? 8.828 0.089 -11.969 1 87.56 187 GLN B CA 1
ATOM 4768 C C . GLN B 1 187 ? 9.258 -0.145 -13.414 1 87.56 187 GLN B C 1
ATOM 4770 O O . GLN B 1 187 ? 10.164 0.52 -13.914 1 87.56 187 GLN B O 1
ATOM 4775 N N . HIS B 1 188 ? 8.648 -1.046 -14.016 1 90.81 188 HIS B N 1
ATOM 4776 C CA . HIS B 1 188 ? 8.945 -1.341 -15.414 1 90.81 188 HIS B CA 1
ATOM 4777 C C . HIS B 1 188 ? 8.633 -0.149 -16.312 1 90.81 188 HIS B C 1
ATOM 4779 O O . HIS B 1 188 ? 9.406 0.179 -17.219 1 90.81 188 HIS B O 1
ATOM 4785 N N . PHE B 1 189 ? 7.617 0.501 -16.031 1 94.19 189 PHE B N 1
ATOM 4786 C CA . PHE B 1 189 ? 7.16 1.596 -16.891 1 94.19 189 PHE B CA 1
ATOM 4787 C C . PHE B 1 189 ? 7.992 2.85 -16.641 1 94.19 189 PHE B C 1
ATOM 4789 O O . PHE B 1 189 ? 8.047 3.738 -17.5 1 94.19 189 PHE B O 1
ATOM 4796 N N . ALA B 1 190 ? 8.586 2.91 -15.461 1 90.31 190 ALA B N 1
ATOM 4797 C CA . ALA B 1 190 ? 9.328 4.109 -15.086 1 90.31 190 ALA B CA 1
ATOM 4798 C C . ALA B 1 190 ? 10.656 4.184 -15.836 1 90.31 190 ALA B C 1
ATOM 4800 O O . ALA B 1 190 ? 11.477 3.27 -15.75 1 90.31 190 ALA B O 1
ATOM 4801 N N . THR B 1 191 ? 10.875 5.117 -16.781 1 77.88 191 THR B N 1
ATOM 4802 C CA . THR B 1 191 ? 12.102 5.258 -17.562 1 77.88 191 THR B CA 1
ATOM 4803 C C . THR B 1 191 ? 13.062 6.234 -16.875 1 77.88 191 THR B C 1
ATOM 4805 O O . THR B 1 191 ? 14.281 6.137 -17.062 1 77.88 191 THR B O 1
ATOM 4808 N N . ALA B 1 192 ? 12.586 7.207 -16.375 1 61.28 192 ALA B N 1
ATOM 4809 C CA . ALA B 1 192 ? 13.469 8.266 -15.875 1 61.28 192 ALA B CA 1
ATOM 4810 C C . ALA B 1 192 ? 13.68 8.148 -14.375 1 61.28 192 ALA B C 1
ATOM 4812 O O . ALA B 1 192 ? 13.984 9.141 -13.703 1 61.28 192 ALA B O 1
ATOM 4813 N N . GLY B 1 193 ? 13.789 7.008 -13.812 1 59 193 GLY B N 1
ATOM 4814 C CA . GLY B 1 193 ? 14.125 6.77 -12.414 1 59 193 GLY B CA 1
ATOM 4815 C C . GLY B 1 193 ? 13.219 7.5 -11.445 1 59 193 GLY B C 1
ATOM 4816 O O . GLY B 1 193 ? 13.211 7.203 -10.25 1 59 193 GLY B O 1
ATOM 4817 N N . SER B 1 194 ? 12.625 8.578 -11.852 1 61.16 194 SER B N 1
ATOM 4818 C CA . SER B 1 194 ? 12.008 9.359 -10.781 1 61.16 194 SER B CA 1
ATOM 4819 C C . SER B 1 194 ? 10.508 9.508 -11.008 1 61.16 194 SER B C 1
ATOM 4821 O O . SER B 1 194 ? 9.805 10.109 -10.195 1 61.16 194 SER B O 1
ATOM 4823 N N . ASN B 1 195 ? 9.945 8.742 -11.898 1 79.19 195 ASN B N 1
ATOM 4824 C CA . ASN B 1 195 ? 8.547 9.094 -12.125 1 79.19 195 ASN B CA 1
ATOM 4825 C C . ASN B 1 195 ? 7.613 7.941 -11.758 1 79.19 195 ASN B C 1
ATOM 4827 O O . ASN B 1 195 ? 6.461 7.906 -12.203 1 79.19 195 ASN B O 1
ATOM 4831 N N . ALA B 1 196 ? 8.133 7 -10.984 1 83.81 196 ALA B N 1
ATOM 4832 C CA . ALA B 1 196 ? 7.34 5.855 -10.555 1 83.81 196 ALA B CA 1
ATOM 4833 C C . ALA B 1 196 ? 6.137 6.301 -9.727 1 83.81 196 ALA B C 1
ATOM 4835 O O . ALA B 1 196 ? 5.047 5.734 -9.844 1 83.81 196 ALA B O 1
ATOM 4836 N N . ALA B 1 197 ? 6.316 7.273 -8.977 1 76.31 197 ALA B N 1
ATOM 4837 C CA . ALA B 1 197 ? 5.242 7.777 -8.133 1 76.31 197 ALA B CA 1
ATOM 4838 C C . ALA B 1 197 ? 4.121 8.391 -8.969 1 76.31 197 ALA B C 1
ATOM 4840 O O . ALA B 1 197 ? 2.941 8.18 -8.688 1 76.31 197 ALA B O 1
ATOM 4841 N N . ASP B 1 198 ? 4.543 9.047 -9.93 1 81.31 198 ASP B N 1
ATOM 4842 C CA . ASP B 1 198 ? 3.562 9.656 -10.82 1 81.31 198 ASP B CA 1
ATOM 4843 C C . ASP B 1 198 ? 2.773 8.602 -11.586 1 81.31 198 ASP B C 1
ATOM 4845 O O . ASP B 1 198 ? 1.555 8.711 -11.727 1 81.31 198 ASP B O 1
ATOM 4849 N N . ILE B 1 199 ? 3.49 7.645 -12.016 1 89.5 199 ILE B N 1
ATOM 4850 C CA . ILE B 1 199 ? 2.85 6.559 -12.75 1 89.5 199 ILE B CA 1
ATOM 4851 C C . ILE B 1 199 ? 1.843 5.848 -11.852 1 89.5 199 ILE B C 1
ATOM 4853 O O . ILE B 1 199 ? 0.717 5.566 -12.273 1 89.5 199 ILE B O 1
ATOM 4857 N N . SER B 1 200 ? 2.195 5.625 -10.656 1 86.62 200 SER B N 1
ATOM 4858 C CA . SER B 1 200 ? 1.319 4.961 -9.695 1 86.62 200 SER B CA 1
ATOM 4859 C C . SER B 1 200 ? 0.091 5.812 -9.391 1 86.62 200 SER B C 1
ATOM 4861 O O . SER B 1 200 ? -1.026 5.297 -9.32 1 86.62 200 SER B O 1
ATOM 4863 N N . ALA B 1 201 ? 0.3 7.078 -9.266 1 80.25 201 ALA B N 1
ATOM 4864 C CA . ALA B 1 201 ? -0.803 7.992 -8.984 1 80.25 201 ALA B CA 1
ATOM 4865 C C . ALA B 1 201 ? -1.804 8.023 -10.133 1 80.25 201 ALA B C 1
ATOM 4867 O O . ALA B 1 201 ? -3.016 8.031 -9.914 1 80.25 201 ALA B O 1
ATOM 4868 N N . LYS B 1 202 ? -1.297 8.07 -11.273 1 86 202 LYS B N 1
ATOM 4869 C CA . LYS B 1 202 ? -2.172 8.102 -12.445 1 86 202 LYS B CA 1
ATOM 4870 C C . LYS B 1 202 ? -2.9 6.777 -12.625 1 86 202 LYS B C 1
ATOM 4872 O O . LYS B 1 202 ? -4.051 6.746 -13.062 1 86 202 LYS B O 1
ATOM 4877 N N . ALA B 1 203 ? -2.191 5.715 -12.289 1 90.38 203 ALA B N 1
ATOM 4878 C CA . ALA B 1 203 ? -2.85 4.41 -12.312 1 90.38 203 ALA B CA 1
ATOM 4879 C C . ALA B 1 203 ? -4.023 4.375 -11.336 1 90.38 203 ALA B C 1
ATOM 4881 O O . ALA B 1 203 ? -5.094 3.859 -11.664 1 90.38 203 ALA B O 1
ATOM 4882 N N . ASP B 1 204 ? -3.908 4.906 -10.18 1 84.12 204 ASP B N 1
ATOM 4883 C CA . ASP B 1 204 ? -4.965 4.973 -9.18 1 84.12 204 ASP B CA 1
ATOM 4884 C C . ASP B 1 204 ? -6.145 5.801 -9.68 1 84.12 204 ASP B C 1
ATOM 4886 O O . ASP B 1 204 ? -7.305 5.43 -9.477 1 84.12 204 ASP B O 1
ATOM 4890 N N . SER B 1 205 ? -5.789 6.898 -10.266 1 82.75 205 SER B N 1
ATOM 4891 C CA . SER B 1 205 ? -6.828 7.762 -10.82 1 82.75 205 SER B CA 1
ATOM 4892 C C . SER B 1 205 ? -7.633 7.035 -11.891 1 82.75 205 SER B C 1
ATOM 4894 O O . SER B 1 205 ? -8.859 7.133 -11.922 1 82.75 205 SER B O 1
ATOM 4896 N N . ARG B 1 206 ? -6.953 6.352 -12.703 1 88.25 206 ARG B N 1
ATOM 4897 C CA . ARG B 1 206 ? -7.633 5.582 -13.742 1 88.25 206 ARG B CA 1
ATOM 4898 C C . ARG B 1 206 ? -8.492 4.484 -13.133 1 88.25 206 ARG B C 1
ATOM 4900 O O . ARG B 1 206 ? -9.602 4.223 -13.602 1 88.25 206 ARG B O 1
ATOM 4907 N N . GLU B 1 207 ? -7.992 3.854 -12.148 1 89.62 207 GLU B N 1
ATOM 4908 C CA . GLU B 1 207 ? -8.766 2.814 -11.477 1 89.62 207 GLU B CA 1
ATOM 4909 C C . GLU B 1 207 ? -10.047 3.379 -10.875 1 89.62 207 GLU B C 1
ATOM 4911 O O . GLU B 1 207 ? -11.117 2.77 -10.992 1 89.62 207 GLU B O 1
ATOM 4916 N N . ARG B 1 208 ? -9.961 4.5 -10.305 1 85.62 208 ARG B N 1
ATOM 4917 C CA . ARG B 1 208 ? -11.141 5.129 -9.719 1 85.62 208 ARG B CA 1
ATOM 4918 C C . ARG B 1 208 ? -12.164 5.484 -10.789 1 85.62 208 ARG B C 1
ATOM 4920 O O . ARG B 1 208 ? -13.367 5.27 -10.602 1 85.62 208 ARG B O 1
ATOM 4927 N N . ALA B 1 209 ? -11.656 6.07 -11.82 1 87.19 209 ALA B N 1
ATOM 4928 C CA . ALA B 1 209 ? -12.555 6.402 -12.922 1 87.19 209 ALA B CA 1
ATOM 4929 C C . ALA B 1 209 ? -13.258 5.152 -13.453 1 87.19 209 ALA B C 1
ATOM 4931 O O . ALA B 1 209 ? -14.461 5.172 -13.719 1 87.19 209 ALA B O 1
ATOM 4932 N N . THR B 1 210 ? -12.547 4.102 -13.586 1 92.38 210 THR B N 1
ATOM 4933 C CA . THR B 1 210 ? -13.117 2.865 -14.109 1 92.38 210 THR B CA 1
ATOM 4934 C C . THR B 1 210 ? -14.102 2.256 -13.117 1 92.38 210 THR B C 1
ATOM 4936 O O . THR B 1 210 ? -15.086 1.638 -13.516 1 92.38 210 THR B O 1
ATOM 4939 N N . VAL B 1 211 ? -13.781 2.365 -11.859 1 91.19 211 VAL B N 1
ATOM 4940 C CA . VAL B 1 211 ? -14.727 1.898 -10.844 1 91.19 211 VAL B CA 1
ATOM 4941 C C . VAL B 1 211 ? -16.047 2.633 -11 1 91.19 211 VAL B C 1
ATOM 4943 O O . VAL B 1 211 ? -17.125 2.014 -10.969 1 91.19 211 VAL B O 1
ATOM 4946 N N . ILE B 1 212 ? -15.977 3.926 -11.188 1 88.19 212 ILE B N 1
ATOM 4947 C CA . ILE B 1 212 ? -17.188 4.746 -11.297 1 88.19 212 ILE B CA 1
ATOM 4948 C C . ILE B 1 212 ? -17.969 4.344 -12.547 1 88.19 212 ILE B C 1
ATOM 4950 O O . ILE B 1 212 ? -19.156 4.039 -12.469 1 88.19 212 ILE B O 1
ATOM 4954 N N . ILE B 1 213 ? -17.297 4.316 -13.617 1 92.44 213 ILE B N 1
ATOM 4955 C CA . ILE B 1 213 ? -17.938 3.975 -14.883 1 92.44 213 ILE B CA 1
ATOM 4956 C C . ILE B 1 213 ? -18.484 2.555 -14.812 1 92.44 213 ILE B C 1
ATOM 4958 O O . ILE B 1 213 ? -19.641 2.311 -15.172 1 92.44 213 ILE B O 1
ATOM 4962 N N . GLY B 1 214 ? -17.641 1.66 -14.375 1 94.25 214 GLY B N 1
ATOM 4963 C CA . GLY B 1 214 ? -18.078 0.273 -14.258 1 94.25 214 GLY B CA 1
ATOM 4964 C C . GLY B 1 214 ? -19.234 0.082 -13.312 1 94.25 214 GLY B C 1
ATOM 4965 O O . GLY B 1 214 ? -20.141 -0.705 -13.586 1 94.25 214 GLY B O 1
ATOM 4966 N N . SER B 1 215 ? -19.219 0.743 -12.25 1 91.94 215 SER B N 1
ATOM 4967 C CA . SER B 1 215 ? -20.297 0.616 -11.273 1 91.94 215 SER B CA 1
ATOM 4968 C C . SER B 1 215 ? -21.594 1.186 -11.812 1 91.94 215 SER B C 1
ATOM 4970 O O . SER B 1 215 ? -22.672 0.638 -11.555 1 91.94 215 SER B O 1
ATOM 4972 N N . LEU B 1 216 ? -21.547 2.314 -12.492 1 92.81 216 LEU B N 1
ATOM 4973 C CA . LEU B 1 216 ? -22.734 2.887 -13.109 1 92.81 216 LEU B CA 1
ATOM 4974 C C . LEU B 1 216 ? -23.344 1.926 -14.133 1 92.81 216 LEU B C 1
ATOM 4976 O O . LEU B 1 216 ? -24.547 1.664 -14.117 1 92.81 216 LEU B O 1
ATOM 4980 N N . LEU B 1 217 ? -22.516 1.427 -14.938 1 95.69 217 LEU B N 1
ATOM 4981 C CA . LEU B 1 217 ? -22.969 0.449 -15.922 1 95.69 217 LEU B CA 1
ATOM 4982 C C . LEU B 1 217 ? -23.469 -0.819 -15.242 1 95.69 217 LEU B C 1
ATOM 4984 O O . LEU B 1 217 ? -24.469 -1.405 -15.672 1 95.69 217 LEU B O 1
ATOM 4988 N N . GLY B 1 218 ? -22.703 -1.212 -14.227 1 95.62 218 GLY B N 1
ATOM 4989 C CA . GLY B 1 218 ? -23.125 -2.383 -13.469 1 95.62 218 GLY B CA 1
ATOM 4990 C C . GLY B 1 218 ? -24.484 -2.232 -12.828 1 95.62 218 GLY B C 1
ATOM 4991 O O . GLY B 1 218 ? -25.281 -3.174 -12.828 1 95.62 218 GLY B O 1
ATOM 4992 N N . MET B 1 219 ? -24.766 -1.074 -12.312 1 94 219 MET B N 1
ATOM 4993 C CA . MET B 1 219 ? -26.078 -0.804 -11.727 1 94 219 MET B CA 1
ATOM 4994 C C . MET B 1 219 ? -27.172 -0.903 -12.773 1 94 219 MET B C 1
ATOM 4996 O O . MET B 1 219 ? -28.219 -1.493 -12.523 1 94 219 MET B O 1
ATOM 5000 N N . ALA B 1 220 ? -26.922 -0.342 -13.914 1 94.88 220 ALA B N 1
ATOM 5001 C CA . ALA B 1 220 ? -27.891 -0.388 -15 1 94.88 220 ALA B CA 1
ATOM 5002 C C . ALA B 1 220 ? -28.172 -1.827 -15.43 1 94.88 220 ALA B C 1
ATOM 5004 O O . ALA B 1 220 ? -29.328 -2.213 -15.617 1 94.88 220 ALA B O 1
ATOM 5005 N N . VAL B 1 221 ? -27.156 -2.609 -15.516 1 95.38 221 VAL B N 1
ATOM 5006 C CA . VAL B 1 221 ? -27.281 -4.008 -15.922 1 95.38 221 VAL B CA 1
ATOM 5007 C C . VAL B 1 221 ? -28.016 -4.797 -14.836 1 95.38 221 VAL B C 1
ATOM 5009 O O . VAL B 1 221 ? -28.922 -5.582 -15.141 1 95.38 221 VAL B O 1
ATOM 5012 N N . THR B 1 222 ? -27.625 -4.598 -13.648 1 95.06 222 THR B N 1
ATOM 5013 C CA . THR B 1 222 ? -28.203 -5.332 -12.531 1 95.06 222 THR B CA 1
ATOM 5014 C C . THR B 1 222 ? -29.703 -5.035 -12.406 1 95.06 222 THR B C 1
ATOM 5016 O O . THR B 1 222 ? -30.5 -5.93 -12.117 1 95.06 222 THR B O 1
ATOM 5019 N N . GLN B 1 223 ? -30.125 -3.809 -12.625 1 94.25 223 GLN B N 1
ATOM 5020 C CA . GLN B 1 223 ? -31.531 -3.43 -12.578 1 94.25 223 GLN B CA 1
ATOM 5021 C C . GLN B 1 223 ? -32.344 -4.195 -13.617 1 94.25 223 GLN B C 1
ATOM 5023 O O . GLN B 1 223 ? -33.469 -4.594 -13.359 1 94.25 223 GLN B O 1
ATOM 5028 N N . ARG B 1 224 ? -31.797 -4.402 -14.703 1 93.62 224 ARG B N 1
ATOM 5029 C CA . ARG B 1 224 ? -32.5 -5.074 -15.797 1 93.62 224 ARG B CA 1
ATOM 5030 C C . ARG B 1 224 ? -32.5 -6.586 -15.594 1 93.62 224 ARG B C 1
ATOM 5032 O O . ARG B 1 224 ? -33.406 -7.273 -16.031 1 93.62 224 ARG B O 1
ATOM 5039 N N . MET B 1 225 ? -31.484 -7.09 -14.891 1 91.69 225 MET B N 1
ATOM 5040 C CA . MET B 1 225 ? -31.312 -8.531 -14.789 1 91.69 225 MET B CA 1
ATOM 5041 C C . MET B 1 225 ? -31.781 -9.039 -13.422 1 91.69 225 MET B C 1
ATOM 5043 O O . MET B 1 225 ? -31.75 -10.242 -13.164 1 91.69 225 MET B O 1
ATOM 5047 N N . ALA B 1 226 ? -32.125 -8.195 -12.578 1 85.75 226 ALA B N 1
ATOM 5048 C CA . ALA B 1 226 ? -32.406 -8.508 -11.18 1 85.75 226 ALA B CA 1
ATOM 5049 C C . ALA B 1 226 ? -33.406 -9.664 -11.062 1 85.75 226 ALA B C 1
ATOM 5051 O O . ALA B 1 226 ? -33.312 -10.484 -10.141 1 85.75 226 ALA B O 1
ATOM 5052 N N . GLU B 1 227 ? -34.312 -9.859 -12 1 88.44 227 GLU B N 1
ATOM 5053 C CA . GLU B 1 227 ? -35.375 -10.852 -11.875 1 88.44 227 GLU B CA 1
ATOM 5054 C C . GLU B 1 227 ? -35.125 -12.062 -12.766 1 88.44 227 GLU B C 1
ATOM 5056 O O . GLU B 1 227 ? -35.875 -13.031 -12.758 1 88.44 227 GLU B O 1
ATOM 5061 N N . ASN B 1 228 ? -34.031 -12.047 -13.469 1 93.88 228 ASN B N 1
ATOM 5062 C CA . ASN B 1 228 ? -33.688 -13.125 -14.391 1 93.88 228 ASN B CA 1
ATOM 5063 C C . ASN B 1 228 ? -32.312 -13.695 -14.102 1 93.88 228 ASN B C 1
ATOM 5065 O O . ASN B 1 228 ? -31.312 -13.219 -14.641 1 93.88 228 ASN B O 1
ATOM 5069 N N . VAL B 1 229 ? -32.281 -14.797 -13.398 1 92.88 229 VAL B N 1
ATOM 5070 C CA . VAL B 1 229 ? -31.031 -15.398 -12.93 1 92.88 229 VAL B CA 1
ATOM 5071 C C . VAL B 1 229 ? -30.234 -15.93 -14.117 1 92.88 229 VAL B C 1
ATOM 5073 O O . VAL B 1 229 ? -29.016 -15.742 -14.18 1 92.88 229 VAL B O 1
ATOM 5076 N N . ALA B 1 230 ? -30.906 -16.547 -15.031 1 95 230 ALA B N 1
ATOM 5077 C CA . ALA B 1 230 ? -30.234 -17.125 -16.203 1 95 230 ALA B CA 1
ATOM 5078 C C . ALA B 1 230 ? -29.562 -16.031 -17.031 1 95 230 ALA B C 1
ATOM 5080 O O . ALA B 1 230 ? -28.422 -16.203 -17.484 1 95 230 ALA B O 1
ATOM 5081 N N . ALA B 1 231 ? -30.266 -14.977 -17.219 1 95.44 231 ALA B N 1
ATOM 5082 C CA . ALA B 1 231 ? -29.703 -13.852 -17.969 1 95.44 231 ALA B CA 1
ATOM 5083 C C . ALA B 1 231 ? -28.5 -13.258 -17.234 1 95.44 231 ALA B C 1
ATOM 5085 O O . ALA B 1 231 ? -27.5 -12.875 -17.859 1 95.44 231 ALA B O 1
ATOM 5086 N N . ALA B 1 232 ? -28.609 -13.164 -15.961 1 95.75 232 ALA B N 1
ATOM 5087 C CA . ALA B 1 232 ? -27.5 -12.641 -15.156 1 95.75 232 ALA B CA 1
ATOM 5088 C C . ALA B 1 232 ? -26.25 -13.5 -15.32 1 95.75 232 ALA B C 1
ATOM 5090 O O . ALA B 1 232 ? -25.156 -12.977 -15.531 1 95.75 232 ALA B O 1
ATOM 5091 N N . TRP B 1 233 ? -26.422 -14.797 -15.305 1 97 233 TRP B N 1
ATOM 5092 C CA . TRP B 1 233 ? -25.281 -15.711 -15.422 1 97 233 TRP B CA 1
ATOM 5093 C C . TRP B 1 233 ? -24.688 -15.664 -16.828 1 97 233 TRP B C 1
ATOM 5095 O O . TRP B 1 233 ? -23.484 -15.758 -17 1 97 233 TRP B O 1
ATOM 5105 N N . LEU B 1 234 ? -25.547 -15.547 -17.797 1 96.94 234 LEU B N 1
ATOM 5106 C CA . LEU B 1 234 ? -25.062 -15.438 -19.156 1 96.94 234 LEU B CA 1
ATOM 5107 C C . LEU B 1 234 ? -24.234 -14.172 -19.344 1 96.94 234 LEU B C 1
ATOM 5109 O O . LEU B 1 234 ? -23.141 -14.211 -19.922 1 96.94 234 LEU B O 1
ATOM 5113 N N . PHE B 1 235 ? -24.812 -13.086 -18.906 1 96.81 235 PHE B N 1
ATOM 5114 C CA . PHE B 1 235 ? -24.094 -11.82 -18.984 1 96.81 235 PHE B CA 1
ATOM 5115 C C . PHE B 1 235 ? -22.781 -11.898 -18.219 1 96.81 235 PHE B C 1
ATOM 5117 O O . PHE B 1 235 ? -21.75 -11.438 -18.719 1 96.81 235 PHE B O 1
ATOM 5124 N N . PHE B 1 236 ? -22.781 -12.469 -17.031 1 97.94 236 PHE B N 1
ATOM 5125 C CA . PHE B 1 236 ? -21.594 -12.656 -16.219 1 97.94 236 PHE B CA 1
ATOM 5126 C C . PHE B 1 236 ? -20.547 -13.469 -16.953 1 97.94 236 PHE B C 1
ATOM 5128 O O . PHE B 1 236 ? -19.375 -13.102 -16.969 1 97.94 236 PHE B O 1
ATOM 5135 N N . ALA B 1 237 ? -20.969 -14.516 -17.594 1 98.12 237 ALA B N 1
ATOM 5136 C CA . ALA B 1 237 ? -20.062 -15.398 -18.312 1 98.12 237 ALA B CA 1
ATOM 5137 C C . ALA B 1 237 ? -19.422 -14.68 -19.5 1 98.12 237 ALA B C 1
ATOM 5139 O O . ALA B 1 237 ? -18.219 -14.805 -19.734 1 98.12 237 ALA B O 1
ATOM 5140 N N . VAL B 1 238 ? -20.188 -13.945 -20.219 1 98.12 238 VAL B N 1
ATOM 5141 C CA . VAL B 1 238 ? -19.688 -13.219 -21.375 1 98.12 238 VAL B CA 1
ATOM 5142 C C . VAL B 1 238 ? -18.672 -12.18 -20.938 1 98.12 238 VAL B C 1
ATOM 5144 O O . VAL B 1 238 ? -17.594 -12.07 -21.531 1 98.12 238 VAL B O 1
ATOM 5147 N N . LEU B 1 239 ? -19.016 -11.43 -19.938 1 98.06 239 LEU B N 1
ATOM 5148 C CA . LEU B 1 239 ? -18.109 -10.391 -19.453 1 98.06 239 LEU B CA 1
ATOM 5149 C C . LEU B 1 239 ? -16.859 -11 -18.859 1 98.06 239 LEU B C 1
ATOM 5151 O O . LEU B 1 239 ? -15.773 -10.406 -18.922 1 98.06 239 LEU B O 1
ATOM 5155 N N . THR B 1 240 ? -16.969 -12.203 -18.25 1 98.44 240 THR B N 1
ATOM 5156 C CA . THR B 1 240 ? -15.789 -12.898 -17.75 1 98.44 240 THR B CA 1
ATOM 5157 C C . THR B 1 240 ? -14.852 -13.266 -18.891 1 98.44 240 THR B C 1
ATOM 5159 O O . THR B 1 240 ? -13.633 -13.109 -18.766 1 98.44 240 THR B O 1
ATOM 5162 N N . TRP B 1 241 ? -15.43 -13.742 -19.906 1 98.12 241 TRP B N 1
ATOM 5163 C CA . TRP B 1 241 ? -14.625 -14.055 -21.078 1 98.12 241 TRP B CA 1
ATOM 5164 C C . TRP B 1 241 ? -13.914 -12.812 -21.609 1 98.12 241 TRP B C 1
ATOM 5166 O O . TRP B 1 241 ? -12.727 -12.859 -21.922 1 98.12 241 TRP B O 1
ATOM 5176 N N . VAL B 1 242 ? -14.648 -11.719 -21.719 1 98.25 242 VAL B N 1
ATOM 5177 C CA . VAL B 1 242 ? -14.055 -10.461 -22.141 1 98.25 242 VAL B CA 1
ATOM 5178 C C . VAL B 1 242 ? -12.953 -10.047 -21.172 1 98.25 242 VAL B C 1
ATOM 5180 O O . VAL B 1 242 ? -11.883 -9.602 -21.594 1 98.25 242 VAL B O 1
ATOM 5183 N N . HIS B 1 243 ? -13.203 -10.203 -19.906 1 98.31 243 HIS B N 1
ATOM 5184 C CA . HIS B 1 243 ? -12.25 -9.844 -18.859 1 98.31 243 HIS B CA 1
ATOM 5185 C C . HIS B 1 243 ? -10.938 -10.609 -19.031 1 98.31 243 HIS B C 1
ATOM 5187 O O . HIS B 1 243 ? -9.867 -10.008 -19.031 1 98.31 243 HIS B O 1
ATOM 5193 N N . VAL B 1 244 ? -11.047 -11.906 -19.219 1 97.75 244 VAL B N 1
ATOM 5194 C CA . VAL B 1 244 ? -9.859 -12.75 -19.344 1 97.75 244 VAL B CA 1
ATOM 5195 C C . VAL B 1 244 ? -9.141 -12.453 -20.656 1 97.75 244 VAL B C 1
ATOM 5197 O O . VAL B 1 244 ? -7.91 -12.344 -20.672 1 97.75 244 VAL B O 1
ATOM 5200 N N . TRP B 1 245 ? -9.875 -12.328 -21.672 1 97.94 245 TRP B N 1
ATOM 5201 C CA . TRP B 1 245 ? -9.312 -12.016 -22.969 1 97.94 245 TRP B CA 1
ATOM 5202 C C . TRP B 1 245 ? -8.562 -10.688 -22.938 1 97.94 245 TRP B C 1
ATOM 5204 O O . TRP B 1 245 ? -7.43 -10.594 -23.422 1 97.94 245 TRP B O 1
ATOM 5214 N N . ALA B 1 246 ? -9.156 -9.695 -22.422 1 98.31 246 ALA B N 1
ATOM 5215 C CA . ALA B 1 246 ? -8.523 -8.383 -22.312 1 98.31 246 ALA B CA 1
ATOM 5216 C C . ALA B 1 246 ? -7.273 -8.445 -21.438 1 98.31 246 ALA B C 1
ATOM 5218 O O . ALA B 1 246 ? -6.285 -7.758 -21.719 1 98.31 246 ALA B O 1
ATOM 5219 N N . ASN B 1 247 ? -7.32 -9.211 -20.406 1 97.81 247 ASN B N 1
ATOM 5220 C CA . ASN B 1 247 ? -6.152 -9.375 -19.547 1 97.81 247 ASN B CA 1
ATOM 5221 C C . ASN B 1 247 ? -4.988 -10.023 -20.297 1 97.81 247 ASN B C 1
ATOM 5223 O O . ASN B 1 247 ? -3.844 -9.586 -20.172 1 97.81 247 ASN B O 1
ATOM 5227 N N . ILE B 1 248 ? -5.312 -11.039 -21.016 1 97.69 248 ILE B N 1
ATOM 5228 C CA . ILE B 1 248 ? -4.285 -11.719 -21.812 1 97.69 248 ILE B CA 1
ATOM 5229 C C . ILE B 1 248 ? -3.686 -10.742 -22.812 1 97.69 248 ILE B C 1
ATOM 5231 O O . ILE B 1 248 ? -2.463 -10.68 -22.984 1 97.69 248 ILE B O 1
ATOM 5235 N N . ARG B 1 249 ? -4.496 -9.984 -23.469 1 97.81 249 ARG B N 1
ATOM 5236 C CA . ARG B 1 249 ? -4.008 -8.992 -24.406 1 97.81 249 ARG B CA 1
ATOM 5237 C C . ARG B 1 249 ? -3.123 -7.961 -23.719 1 97.81 249 ARG B C 1
ATOM 5239 O O . ARG B 1 249 ? -2.09 -7.559 -24.25 1 97.81 249 ARG B O 1
ATOM 5246 N N . ALA B 1 250 ? -3.561 -7.516 -22.547 1 97.81 250 ALA B N 1
ATOM 5247 C CA . ALA B 1 250 ? -2.768 -6.555 -21.781 1 97.81 250 ALA B CA 1
ATOM 5248 C C . ALA B 1 250 ? -1.394 -7.129 -2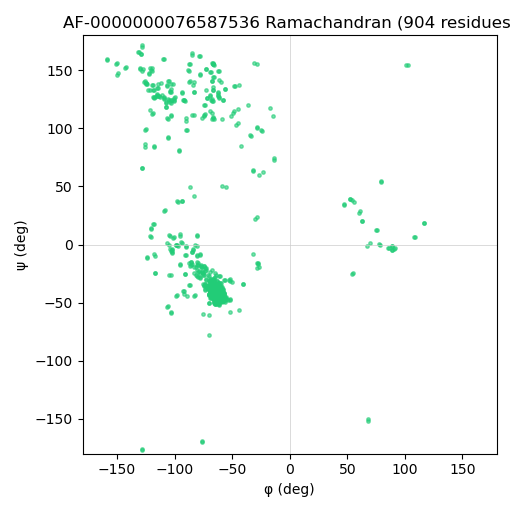1.453 1 97.81 250 ALA B C 1
ATOM 5250 O O . ALA B 1 250 ? -0.375 -6.453 -21.609 1 97.81 250 ALA B O 1
ATOM 5251 N N . LEU B 1 251 ? -1.347 -8.352 -21.016 1 97.5 251 LEU B N 1
ATOM 5252 C CA . LEU B 1 251 ? -0.104 -8.984 -20.594 1 97.5 251 LEU B CA 1
ATOM 5253 C C . LEU B 1 251 ? 0.815 -9.234 -21.781 1 97.5 251 LEU B C 1
ATOM 5255 O O . LEU B 1 251 ? 2.039 -9.188 -21.641 1 97.5 251 LEU B O 1
ATOM 5259 N N . ARG B 1 252 ? 0.215 -9.477 -22.922 1 97.5 252 ARG B N 1
ATOM 5260 C CA . ARG B 1 252 ? 1.007 -9.703 -24.125 1 97.5 252 ARG B CA 1
ATOM 5261 C C . ARG B 1 252 ? 1.595 -8.398 -24.656 1 97.5 252 ARG B C 1
ATOM 5263 O O . ARG B 1 252 ? 2.57 -8.414 -25.406 1 97.5 252 ARG B O 1
ATOM 5270 N N . CYS B 1 253 ? 1.055 -7.289 -24.25 1 97 253 CYS B N 1
ATOM 5271 C CA . CYS B 1 253 ? 1.6 -5.988 -24.609 1 97 253 CYS B CA 1
ATOM 5272 C C . CYS B 1 253 ? 2.863 -5.684 -23.812 1 97 253 CYS B C 1
ATOM 5274 O O . CYS B 1 253 ? 3.707 -4.898 -24.25 1 97 253 CYS B O 1
ATOM 5276 N N . LEU B 1 254 ? 3.045 -6.266 -22.656 1 97 254 LEU B N 1
ATOM 5277 C CA . LEU B 1 254 ? 4.16 -5.969 -21.766 1 97 254 LEU B CA 1
ATOM 5278 C C . LEU B 1 254 ? 5.457 -6.57 -22.312 1 97 254 LEU B C 1
ATOM 5280 O O . LEU B 1 254 ? 5.543 -7.777 -22.531 1 97 254 LEU B O 1
ATOM 5284 N N . VAL B 1 255 ? 6.379 -5.719 -22.547 1 97.06 255 VAL B N 1
ATOM 5285 C CA . VAL B 1 255 ? 7.684 -6.164 -23.016 1 97.06 255 VAL B CA 1
ATOM 5286 C C . VAL B 1 255 ? 8.703 -6.062 -21.875 1 97.06 255 VAL B C 1
ATOM 5288 O O . VAL B 1 255 ? 9.359 -5.031 -21.703 1 97.06 255 VAL B O 1
ATOM 5291 N N . LEU B 1 256 ? 8.867 -7.129 -21.141 1 94.88 256 LEU B N 1
ATOM 5292 C CA . LEU B 1 256 ? 9.805 -7.16 -20.016 1 94.88 256 LEU B CA 1
ATOM 5293 C C . LEU B 1 256 ? 11.156 -7.703 -20.453 1 94.88 256 LEU B C 1
ATOM 5295 O O . LEU B 1 256 ? 11.234 -8.734 -21.125 1 94.88 256 LEU B O 1
ATOM 5299 N N . SER B 1 257 ? 12.164 -7.008 -20.094 1 94.75 257 SER B N 1
ATOM 5300 C CA . SER B 1 257 ? 13.508 -7.402 -20.5 1 94.75 257 SER B CA 1
ATOM 5301 C C . SER B 1 257 ? 14.211 -8.18 -19.391 1 94.75 257 SER B C 1
ATOM 5303 O O . SER B 1 257 ? 15.344 -8.641 -19.562 1 94.75 257 SER B O 1
ATOM 5305 N N . SER B 1 258 ? 13.5 -8.328 -18.328 1 93.38 258 SER B N 1
ATOM 5306 C CA . SER B 1 258 ? 14.055 -9.133 -17.234 1 93.38 258 SER B CA 1
ATOM 5307 C C . SER B 1 258 ? 13.906 -10.625 -17.531 1 93.38 258 SER B C 1
ATOM 5309 O O . SER B 1 258 ? 13.141 -11.023 -18.406 1 93.38 258 SER B O 1
ATOM 5311 N N . VAL B 1 259 ? 14.703 -11.414 -16.797 1 94.5 259 VAL B N 1
ATOM 5312 C CA . VAL B 1 259 ? 14.641 -12.852 -17.047 1 94.5 259 VAL B CA 1
ATOM 5313 C C . VAL B 1 259 ? 14.109 -13.562 -15.797 1 94.5 259 VAL B C 1
ATOM 5315 O O . VAL B 1 259 ? 14.477 -13.219 -14.672 1 94.5 259 VAL B O 1
ATOM 5318 N N . ASN B 1 260 ? 13.117 -14.383 -16.047 1 92.75 260 ASN B N 1
ATOM 5319 C CA . ASN B 1 260 ? 12.547 -15.25 -15.031 1 92.75 260 ASN B CA 1
ATOM 5320 C C . ASN B 1 260 ? 12.484 -16.703 -15.492 1 92.75 260 ASN B C 1
ATOM 5322 O O . ASN B 1 260 ? 12.992 -17.031 -16.562 1 92.75 260 ASN B O 1
ATOM 5326 N N . GLU B 1 261 ? 11.93 -17.609 -14.703 1 90.69 261 GLU B N 1
ATOM 5327 C CA . GLU B 1 261 ? 11.969 -19.031 -14.992 1 90.69 261 GLU B CA 1
ATOM 5328 C C . GLU B 1 261 ? 11.25 -19.359 -16.297 1 90.69 261 GLU B C 1
ATOM 5330 O O . GLU B 1 261 ? 11.82 -20.016 -17.172 1 90.69 261 GLU B O 1
ATOM 5335 N N . PRO B 1 262 ? 10.078 -18.875 -16.5 1 90.31 262 PRO B N 1
ATOM 5336 C CA . PRO B 1 262 ? 9.398 -19.188 -17.75 1 90.31 262 PRO B CA 1
ATOM 5337 C C . PRO B 1 262 ? 10.133 -18.656 -18.969 1 90.31 262 PRO B C 1
ATOM 5339 O O . PRO B 1 262 ? 10.195 -19.344 -20 1 90.31 262 PRO B O 1
ATOM 5342 N N . ARG B 1 263 ? 10.648 -17.531 -18.875 1 94.75 263 ARG B N 1
ATOM 5343 C CA . ARG B 1 263 ? 11.352 -16.938 -20.016 1 94.75 263 ARG B CA 1
ATOM 5344 C C . ARG B 1 263 ? 12.656 -17.672 -20.297 1 94.75 263 ARG B C 1
ATOM 5346 O O . ARG B 1 263 ? 13 -17.922 -21.453 1 94.75 263 ARG B O 1
ATOM 5353 N N . LEU B 1 264 ? 13.359 -17.969 -19.25 1 94.5 264 LEU B N 1
ATOM 5354 C CA . LEU B 1 264 ? 14.625 -18.672 -19.438 1 94.5 264 LEU B CA 1
ATOM 5355 C C . LEU B 1 264 ? 14.398 -20.031 -20.078 1 94.5 264 LEU B C 1
ATOM 5357 O O . LEU B 1 264 ? 15.188 -20.469 -20.922 1 94.5 264 LEU B O 1
ATOM 5361 N N . LYS B 1 265 ? 13.367 -20.75 -19.672 1 92.81 265 LYS B N 1
ATOM 5362 C CA . LYS B 1 265 ? 13.023 -22.031 -20.281 1 92.81 265 LYS B CA 1
ATOM 5363 C C . LYS B 1 265 ? 12.742 -21.891 -21.781 1 92.81 265 LYS B C 1
ATOM 5365 O O . LYS B 1 265 ? 13.266 -22.656 -22.594 1 92.81 265 LYS B O 1
ATOM 5370 N N . LEU B 1 266 ? 12.023 -20.906 -22.094 1 94.12 266 LEU B N 1
ATOM 5371 C CA . LEU B 1 266 ? 11.664 -20.641 -23.484 1 94.12 266 LEU B CA 1
ATOM 5372 C C . LEU B 1 266 ? 12.898 -20.25 -24.297 1 94.12 266 LEU B C 1
ATOM 5374 O O . LEU B 1 266 ? 13.086 -20.719 -25.422 1 94.12 266 LEU B O 1
ATOM 5378 N N . LEU B 1 267 ? 13.703 -19.375 -23.75 1 96.69 267 LEU B N 1
ATOM 5379 C CA . LEU B 1 267 ? 14.891 -18.875 -24.438 1 96.69 267 LEU B CA 1
ATOM 5380 C C . LEU B 1 267 ? 15.883 -20 -24.688 1 96.69 267 LEU B C 1
ATOM 5382 O O . LEU B 1 267 ? 16.438 -20.109 -25.781 1 96.69 267 LEU B O 1
ATOM 5386 N N . LEU B 1 268 ? 16.125 -20.781 -23.672 1 95.56 268 LEU B N 1
ATOM 5387 C CA . LEU B 1 268 ? 17.078 -21.875 -23.812 1 95.56 268 LEU B CA 1
ATOM 5388 C C . LEU B 1 268 ? 16.578 -22.906 -24.828 1 95.56 268 LEU B C 1
ATOM 5390 O O . LEU B 1 268 ? 17.344 -23.359 -25.688 1 95.56 268 LEU B O 1
ATOM 5394 N N . GLN B 1 269 ? 15.367 -23.297 -24.703 1 93.44 269 GLN B N 1
ATOM 5395 C CA . GLN B 1 269 ? 14.781 -24.266 -25.625 1 93.44 269 GLN B CA 1
ATOM 5396 C C . GLN B 1 269 ? 14.867 -23.766 -27.078 1 93.44 269 GLN B C 1
ATOM 5398 O O . GLN B 1 269 ? 15.258 -24.516 -27.969 1 93.44 269 GLN B O 1
ATOM 5403 N N . HIS B 1 270 ? 14.516 -22.578 -27.312 1 94.75 270 HIS B N 1
ATOM 5404 C CA . HIS B 1 270 ? 14.539 -22 -28.656 1 94.75 270 HIS B CA 1
ATOM 5405 C C . HIS B 1 270 ? 15.961 -21.922 -29.188 1 94.75 270 HIS B C 1
ATOM 5407 O O . HIS B 1 270 ? 16.188 -22.188 -30.375 1 94.75 270 HIS B O 1
ATOM 5413 N N . TYR B 1 271 ? 16.844 -21.516 -28.344 1 94.62 271 TYR B N 1
ATOM 5414 C CA . TYR B 1 271 ? 18.234 -21.422 -28.75 1 94.62 271 TYR B CA 1
ATOM 5415 C C . TYR B 1 271 ? 18.797 -22.797 -29.125 1 94.62 271 TYR B C 1
ATOM 5417 O O . TYR B 1 271 ? 19.562 -22.922 -30.078 1 94.62 271 TYR B O 1
ATOM 5425 N N . GLN B 1 272 ? 18.422 -23.781 -28.344 1 90.06 272 GLN B N 1
ATOM 5426 C CA . GLN B 1 272 ? 18.906 -25.141 -28.609 1 90.06 272 GLN B CA 1
ATOM 5427 C C . GLN B 1 272 ? 18.281 -25.703 -29.891 1 90.06 272 GLN B C 1
ATOM 5429 O O . GLN B 1 272 ? 18.938 -26.438 -30.625 1 90.06 272 GLN B O 1
ATOM 5434 N N . ASP B 1 273 ? 17.125 -25.328 -30.172 1 91.06 273 ASP B N 1
ATOM 5435 C CA . ASP B 1 273 ? 16.406 -25.844 -31.328 1 91.06 273 ASP B CA 1
ATOM 5436 C C . ASP B 1 273 ? 16.797 -25.109 -32.594 1 91.06 273 ASP B C 1
ATOM 5438 O O . ASP B 1 273 ? 17 -25.719 -33.656 1 91.06 273 ASP B O 1
ATOM 5442 N N . LYS B 1 274 ? 16.875 -23.766 -32.469 1 92.88 274 LYS B N 1
ATOM 5443 C CA . LYS B 1 274 ? 17 -22.953 -33.688 1 92.88 274 LYS B CA 1
ATOM 5444 C C . LYS B 1 274 ? 18.312 -22.203 -33.719 1 92.88 274 LYS B C 1
ATOM 5446 O O . LYS B 1 274 ? 18.656 -21.578 -34.719 1 92.88 274 LYS B O 1
ATOM 5451 N N . GLU B 1 275 ? 19.062 -22.172 -32.688 1 90.75 275 GLU B N 1
ATOM 5452 C CA . GLU B 1 275 ? 20.328 -21.469 -32.562 1 90.75 275 GLU B CA 1
ATOM 5453 C C . GLU B 1 275 ? 20.141 -19.953 -32.75 1 90.75 275 GLU B C 1
ATOM 5455 O O . GLU B 1 275 ? 20.969 -19.297 -33.406 1 90.75 275 GLU B O 1
ATOM 5460 N N . LYS B 1 276 ? 18.984 -19.547 -32.406 1 93.62 276 LYS B N 1
ATOM 5461 C CA . LYS B 1 276 ? 18.641 -18.125 -32.406 1 93.62 276 LYS B CA 1
ATOM 5462 C C . LYS B 1 276 ? 18.047 -17.688 -31.062 1 93.62 276 LYS B C 1
ATOM 5464 O O . LYS B 1 276 ? 17.422 -18.484 -30.375 1 93.62 276 LYS B O 1
ATOM 5469 N N . VAL B 1 277 ? 18.328 -16.406 -30.781 1 95.75 277 VAL B N 1
ATOM 5470 C CA . VAL B 1 277 ? 17.812 -15.883 -29.531 1 95.75 277 VAL B CA 1
ATOM 5471 C C . VAL B 1 277 ? 16.609 -14.984 -29.797 1 95.75 277 VAL B C 1
ATOM 5473 O O . VAL B 1 277 ? 16.625 -14.172 -30.719 1 95.75 277 VAL B O 1
ATOM 5476 N N . LEU B 1 278 ? 15.609 -15.227 -29.062 1 97.25 278 LEU B N 1
ATOM 5477 C CA . LEU B 1 278 ? 14.406 -14.414 -29.156 1 97.25 278 LEU B CA 1
ATOM 5478 C C . LEU B 1 278 ? 14.586 -13.078 -28.438 1 97.25 278 LEU B C 1
ATOM 5480 O O . LEU B 1 278 ? 15.258 -13.016 -27.406 1 97.25 278 LEU B O 1
ATOM 5484 N N . THR B 1 279 ? 13.953 -12.055 -28.969 1 97.12 279 THR B N 1
ATOM 5485 C CA . THR B 1 279 ? 13.953 -10.742 -28.344 1 97.12 279 THR B CA 1
ATOM 5486 C C . THR B 1 279 ? 12.844 -10.648 -27.281 1 97.12 279 THR B C 1
ATOM 5488 O O . THR B 1 279 ? 11.914 -11.461 -27.297 1 97.12 279 THR B O 1
ATOM 5491 N N . PRO B 1 280 ? 12.984 -9.641 -26.438 1 97 280 PRO B N 1
ATOM 5492 C CA . PRO B 1 280 ? 11.914 -9.453 -25.453 1 97 280 PRO B CA 1
ATOM 5493 C C . PRO B 1 280 ? 10.547 -9.242 -26.109 1 97 280 PRO B C 1
ATOM 5495 O O . PRO B 1 280 ? 9.539 -9.758 -25.609 1 97 280 PRO B O 1
ATOM 5498 N N . LEU B 1 281 ? 10.508 -8.562 -27.141 1 96.56 281 LEU B N 1
ATOM 5499 C CA . LEU B 1 281 ? 9.258 -8.32 -27.859 1 96.56 281 LEU B CA 1
ATOM 5500 C C . LEU B 1 281 ? 8.664 -9.625 -28.375 1 96.56 281 LEU B C 1
ATOM 5502 O O . LEU B 1 281 ? 7.457 -9.859 -28.25 1 96.56 281 LEU B O 1
ATOM 5506 N N . GLN B 1 282 ? 9.508 -10.484 -28.875 1 96.31 282 GLN B N 1
ATOM 5507 C CA . GLN B 1 282 ? 9.047 -11.773 -29.391 1 96.31 282 GLN B CA 1
ATOM 5508 C C . GLN B 1 282 ? 8.562 -12.68 -28.266 1 96.31 282 GLN B C 1
ATOM 5510 O O . GLN B 1 282 ? 7.547 -13.359 -28.406 1 96.31 282 GLN B O 1
ATOM 5515 N N . VAL B 1 283 ? 9.25 -12.648 -27.188 1 96.88 283 VAL B N 1
ATOM 5516 C CA . VAL B 1 283 ? 8.93 -13.516 -26.047 1 96.88 283 VAL B CA 1
ATOM 5517 C C . VAL B 1 283 ? 7.613 -13.062 -25.422 1 96.88 283 VAL B C 1
ATOM 5519 O O . VAL B 1 283 ? 6.855 -13.883 -24.891 1 96.88 283 VAL B O 1
ATOM 5522 N N . SER B 1 284 ? 7.293 -11.766 -25.453 1 96 284 SER B N 1
ATOM 5523 C CA . SER B 1 284 ? 6.082 -11.219 -24.844 1 96 284 SER B CA 1
ATOM 5524 C C . SER B 1 284 ? 4.836 -11.891 -25.406 1 96 284 SER B C 1
ATOM 5526 O O . SER B 1 284 ? 3.852 -12.086 -24.688 1 96 284 SER B O 1
ATOM 5528 N N . GLY B 1 285 ? 4.934 -12.305 -26.641 1 95 285 GLY B N 1
ATOM 5529 C CA . GLY B 1 285 ? 3.793 -12.945 -27.281 1 95 285 GLY B CA 1
ATOM 5530 C C . GLY B 1 285 ? 3.785 -14.453 -27.109 1 95 285 GLY B C 1
ATOM 5531 O O . GLY B 1 285 ? 2.764 -15.102 -27.328 1 95 285 GLY B O 1
ATOM 5532 N N . LEU B 1 286 ? 4.918 -15.047 -26.562 1 94.31 286 LEU B N 1
ATOM 5533 C CA . LEU B 1 286 ? 5.066 -16.5 -26.594 1 94.31 286 LEU B CA 1
ATOM 5534 C C . LEU B 1 286 ? 5.098 -17.062 -25.172 1 94.31 286 LEU B C 1
ATOM 5536 O O . LEU B 1 286 ? 4.754 -18.234 -24.969 1 94.31 286 LEU B O 1
ATOM 5540 N N . GLU B 1 287 ? 5.457 -16.328 -24.25 1 93.38 287 GLU B N 1
ATOM 5541 C CA . GLU B 1 287 ? 5.719 -16.875 -22.922 1 93.38 287 GLU B CA 1
ATOM 5542 C C . GLU B 1 287 ? 4.434 -17.344 -22.266 1 93.38 287 GLU B C 1
ATOM 5544 O O . GLU B 1 287 ? 3.355 -16.797 -22.516 1 93.38 287 GLU B O 1
ATOM 5549 N N . SER B 1 288 ? 4.617 -18.344 -21.484 1 91.81 288 SER B N 1
ATOM 5550 C CA . SER B 1 288 ? 3.469 -18.844 -20.734 1 91.81 288 SER B CA 1
ATOM 5551 C C . SER B 1 288 ? 3.002 -17.844 -19.688 1 91.81 288 SER B C 1
ATOM 5553 O O . SER B 1 288 ? 3.822 -17.188 -19.031 1 91.81 288 SER B O 1
ATOM 5555 N N . LEU B 1 289 ? 1.666 -17.734 -19.531 1 94 289 LEU B N 1
ATOM 5556 C CA . LEU B 1 289 ? 1.102 -16.797 -18.578 1 94 289 LEU B CA 1
ATOM 5557 C C . LEU B 1 289 ? 0.595 -17.516 -17.344 1 94 289 LEU B C 1
ATOM 5559 O O . LEU B 1 289 ? 0.015 -16.891 -16.438 1 94 289 LEU B O 1
ATOM 5563 N N . LEU B 1 290 ? 0.869 -18.797 -17.234 1 90.19 290 LEU B N 1
ATOM 5564 C CA . LEU B 1 290 ? 0.467 -19.562 -16.062 1 90.19 290 LEU B CA 1
ATOM 5565 C C . LEU B 1 290 ? 1.526 -19.484 -14.969 1 90.19 290 LEU B C 1
ATOM 5567 O O . LEU B 1 290 ? 2.725 -19.5 -15.258 1 90.19 290 LEU B O 1
ATOM 5571 N N . VAL B 1 291 ? 1.011 -19.359 -13.766 1 86.5 291 VAL B N 1
ATOM 5572 C CA . VAL B 1 291 ? 1.956 -19.375 -12.656 1 86.5 291 VAL B CA 1
ATOM 5573 C C . VAL B 1 291 ? 2.689 -20.703 -12.617 1 86.5 291 VAL B C 1
ATOM 5575 O O . VAL B 1 291 ? 2.104 -21.75 -12.914 1 86.5 291 VAL B O 1
ATOM 5578 N N . PRO B 1 292 ? 3.92 -20.672 -12.156 1 79.62 292 PRO B N 1
ATOM 5579 C CA . PRO B 1 292 ? 4.781 -21.844 -12.281 1 79.62 292 PRO B CA 1
ATOM 5580 C C . PRO B 1 292 ? 4.184 -23.094 -11.617 1 79.62 292 PRO B C 1
ATOM 5582 O O . PRO B 1 292 ? 4.16 -24.172 -12.219 1 79.62 292 PRO B O 1
ATOM 5585 N N . PRO B 1 293 ? 3.592 -23.016 -10.445 1 77.88 293 PRO B N 1
ATOM 5586 C CA . PRO B 1 293 ? 3.02 -24.234 -9.859 1 77.88 293 PRO B CA 1
ATOM 5587 C C . PRO B 1 293 ? 1.843 -24.766 -10.672 1 77.88 293 PRO B C 1
ATOM 5589 O O . PRO B 1 293 ? 1.682 -25.984 -10.797 1 77.88 293 PRO B O 1
ATOM 5592 N N . LEU B 1 294 ? 1.08 -23.906 -11.203 1 82.75 294 LEU B N 1
ATOM 5593 C CA . LEU B 1 294 ? -0.055 -24.344 -12.016 1 82.75 294 LEU B CA 1
ATOM 5594 C C . LEU B 1 294 ? 0.408 -24.828 -13.383 1 82.75 294 LEU B C 1
ATOM 5596 O O . LEU B 1 294 ? -0.169 -25.766 -13.93 1 82.75 294 LEU B O 1
ATOM 5600 N N . ALA B 1 295 ? 1.424 -24.172 -13.828 1 83.5 295 ALA B N 1
ATOM 5601 C CA . ALA B 1 295 ? 2.002 -24.641 -15.086 1 83.5 295 ALA B CA 1
ATOM 5602 C C . ALA B 1 295 ? 2.572 -26.047 -14.945 1 83.5 295 ALA B C 1
ATOM 5604 O O . ALA B 1 295 ? 2.369 -26.891 -15.82 1 83.5 295 ALA B O 1
ATOM 5605 N N . ALA B 1 296 ? 3.258 -26.281 -13.859 1 81 296 ALA B N 1
ATOM 5606 C CA . ALA B 1 296 ? 3.828 -27.594 -13.594 1 81 296 ALA B CA 1
ATOM 5607 C C . ALA B 1 296 ? 2.732 -28.656 -13.453 1 81 296 ALA B C 1
ATOM 5609 O O . ALA B 1 296 ? 2.855 -29.75 -13.977 1 81 296 ALA B O 1
ATOM 5610 N N . ALA B 1 297 ? 1.726 -28.297 -12.805 1 81.81 297 ALA B N 1
ATOM 5611 C CA . ALA B 1 297 ? 0.601 -29.203 -12.625 1 81.81 297 ALA B CA 1
ATOM 5612 C C . ALA B 1 297 ? -0.073 -29.516 -13.961 1 81.81 297 ALA B C 1
ATOM 5614 O O . ALA B 1 297 ? -0.438 -30.656 -14.234 1 81.81 297 ALA B O 1
ATOM 5615 N N . TRP B 1 298 ? -0.185 -28.5 -14.672 1 82.88 298 TRP B N 1
ATOM 5616 C CA . TRP B 1 298 ? -0.794 -28.656 -15.984 1 82.88 298 TRP B CA 1
ATOM 5617 C C . TRP B 1 298 ? 0.055 -29.562 -16.875 1 82.88 298 TRP B C 1
ATOM 5619 O O . TRP B 1 298 ? -0.473 -30.422 -17.578 1 82.88 298 TRP B O 1
ATOM 5629 N N . GLN B 1 299 ? 1.311 -29.375 -16.812 1 82.38 299 GLN B N 1
ATOM 5630 C CA . GLN B 1 299 ? 2.229 -30.203 -17.594 1 82.38 299 GLN B CA 1
ATOM 5631 C C . GLN B 1 299 ? 2.219 -31.656 -17.109 1 82.38 299 GLN B C 1
ATOM 5633 O O . GLN B 1 299 ? 2.322 -32.562 -17.906 1 82.38 299 GLN B O 1
ATOM 5638 N N . ALA B 1 300 ? 2.041 -31.812 -15.859 1 80.75 300 ALA B N 1
ATOM 5639 C CA . ALA B 1 300 ? 1.968 -33.156 -15.297 1 80.75 300 ALA B CA 1
ATOM 5640 C C . ALA B 1 300 ? 0.704 -33.875 -15.758 1 80.75 300 ALA B C 1
ATOM 5642 O O . ALA B 1 300 ? 0.748 -35.062 -16.109 1 80.75 300 ALA B O 1
ATOM 5643 N N . VAL B 1 301 ? -0.308 -33.156 -15.82 1 84.69 301 VAL B N 1
ATOM 5644 C CA . VAL B 1 301 ? -1.6 -33.719 -16.172 1 84.69 301 VAL B CA 1
ATOM 5645 C C . VAL B 1 301 ? -1.637 -34.031 -17.672 1 84.69 301 VAL B C 1
ATOM 5647 O O . VAL B 1 301 ? -2.186 -35.031 -18.094 1 84.69 301 VAL B O 1
ATOM 5650 N N . THR B 1 302 ? -1.051 -33.156 -18.422 1 84.5 302 THR B N 1
ATOM 5651 C CA . THR B 1 302 ? -1.091 -33.312 -19.875 1 84.5 302 THR B CA 1
ATOM 5652 C C . THR B 1 302 ? 0.099 -34.125 -20.359 1 84.5 302 THR B C 1
ATOM 5654 O O . THR B 1 302 ? 0.257 -34.344 -21.562 1 84.5 302 THR B O 1
ATOM 5657 N N . SER B 1 303 ? 0.986 -34.531 -19.453 1 79.31 303 SER B N 1
ATOM 5658 C CA . SER B 1 303 ? 2.184 -35.281 -19.797 1 79.31 303 SER B CA 1
ATOM 5659 C C . SER B 1 303 ? 3.027 -34.562 -20.828 1 79.31 303 SER B C 1
ATOM 5661 O O . SER B 1 303 ? 3.488 -35.156 -21.797 1 79.31 303 SER B O 1
ATOM 5663 N N . SER B 1 304 ? 3.049 -33.219 -20.688 1 76.75 304 SER B N 1
ATOM 5664 C CA . SER B 1 304 ? 3.795 -32.406 -21.641 1 76.75 304 SER B CA 1
ATOM 5665 C C . SER B 1 304 ? 5.047 -31.828 -21 1 76.75 304 SER B C 1
ATOM 5667 O O . SER B 1 304 ? 5.523 -30.766 -21.391 1 76.75 304 SER B O 1
ATOM 5669 N N . GLN B 1 305 ? 5.559 -32.594 -20.031 1 78.38 305 GLN B N 1
ATOM 5670 C CA . GLN B 1 305 ? 6.758 -32.094 -19.359 1 78.38 305 GLN B CA 1
ATOM 5671 C C . GLN B 1 305 ? 7.953 -32.062 -20.312 1 78.38 305 GLN B C 1
ATOM 5673 O O . GLN B 1 305 ? 8.133 -33 -21.109 1 78.38 305 GLN B O 1
ATOM 5678 N N . GLN B 1 306 ? 8.617 -30.938 -20.266 1 78.75 306 GLN B N 1
ATOM 5679 C CA . GLN B 1 306 ? 9.734 -30.75 -21.188 1 78.75 306 GLN B CA 1
ATOM 5680 C C . GLN B 1 306 ? 11.07 -30.953 -20.469 1 78.75 306 GLN B C 1
ATOM 5682 O O . GLN B 1 306 ? 12.117 -31.031 -21.125 1 78.75 306 GLN B O 1
ATOM 5687 N N . HIS B 1 307 ? 10.977 -31.109 -19.203 1 86.25 307 HIS B N 1
ATOM 5688 C CA . HIS B 1 307 ? 12.211 -31.312 -18.453 1 86.25 307 HIS B CA 1
ATOM 5689 C C . HIS B 1 307 ? 11.93 -31.984 -17.109 1 86.25 307 HIS B C 1
ATOM 5691 O O . HIS B 1 307 ? 10.797 -31.969 -16.625 1 86.25 307 HIS B O 1
ATOM 5697 N N . ALA B 1 308 ? 12.984 -32.594 -16.562 1 87.69 308 ALA B N 1
ATOM 5698 C CA . ALA B 1 308 ? 12.914 -33.156 -15.219 1 87.69 308 ALA B CA 1
ATOM 5699 C C . ALA B 1 308 ? 12.75 -32.062 -14.172 1 87.69 308 ALA B C 1
ATOM 5701 O O . ALA B 1 308 ? 13.055 -30.891 -14.445 1 87.69 308 ALA B O 1
ATOM 5702 N N . PRO B 1 309 ? 12.195 -32.406 -13.055 1 90.06 309 PRO B N 1
ATOM 5703 C CA . PRO B 1 309 ? 12.023 -31.391 -12.008 1 90.06 309 PRO B CA 1
ATOM 5704 C C . PRO B 1 309 ? 13.352 -30.812 -11.523 1 90.06 309 PRO B C 1
ATOM 5706 O O . PRO B 1 309 ? 14.344 -31.531 -11.438 1 90.06 309 PRO B O 1
ATOM 5709 N N . ILE B 1 310 ? 13.281 -29.547 -11.297 1 92.69 310 ILE B N 1
ATOM 5710 C CA . ILE B 1 310 ? 14.453 -28.844 -10.797 1 92.69 310 ILE B CA 1
ATOM 5711 C C . ILE B 1 310 ? 14.156 -28.25 -9.422 1 92.69 310 ILE B C 1
ATOM 5713 O O . ILE B 1 310 ? 13.141 -27.578 -9.227 1 92.69 310 ILE B O 1
ATOM 5717 N N . ALA B 1 311 ? 15 -28.547 -8.438 1 92.75 311 ALA B N 1
ATOM 5718 C CA . ALA B 1 311 ? 14.945 -27.891 -7.133 1 92.75 311 ALA B CA 1
ATOM 5719 C C . ALA B 1 311 ? 16.094 -26.891 -6.969 1 92.75 311 ALA B C 1
ATOM 5721 O O . ALA B 1 311 ? 17.25 -27.297 -6.852 1 92.75 311 ALA B O 1
ATOM 5722 N N . PHE B 1 312 ? 15.688 -25.625 -7.012 1 92 312 PHE B N 1
ATOM 5723 C CA . PHE B 1 312 ? 16.672 -24.562 -6.949 1 92 312 PHE B CA 1
ATOM 5724 C C . PHE B 1 312 ? 16.922 -24.125 -5.508 1 92 312 PHE B C 1
ATOM 5726 O O . PHE B 1 312 ? 15.984 -23.75 -4.805 1 92 312 PHE B O 1
ATOM 5733 N N . GLY B 1 313 ? 18.094 -24.172 -5.062 1 92.69 313 GLY B N 1
ATOM 5734 C CA . GLY B 1 313 ? 18.438 -23.812 -3.691 1 92.69 313 GLY B CA 1
ATOM 5735 C C . GLY B 1 313 ? 18.125 -24.922 -2.695 1 92.69 313 GLY B C 1
ATOM 5736 O O . GLY B 1 313 ? 17.469 -24.672 -1.679 1 92.69 313 GLY B O 1
ATOM 5737 N N . ALA B 1 314 ? 18.656 -26.062 -2.961 1 93.56 314 ALA B N 1
ATOM 5738 C CA . ALA B 1 314 ? 18.406 -27.234 -2.135 1 93.56 314 ALA B CA 1
ATOM 5739 C C . ALA B 1 314 ? 19.391 -27.312 -0.978 1 93.56 314 ALA B C 1
ATOM 5741 O O . ALA B 1 314 ? 20.484 -26.75 -1.043 1 93.56 314 ALA B O 1
ATOM 5742 N N . GLN B 1 315 ? 18.891 -28 0.021 1 93.12 315 GLN B N 1
ATOM 5743 C CA . GLN B 1 315 ? 19.766 -28.281 1.155 1 93.12 315 GLN B CA 1
ATOM 5744 C C . GLN B 1 315 ? 20.828 -29.328 0.789 1 93.12 315 GLN B C 1
ATOM 5746 O O . GLN B 1 315 ? 20.484 -30.438 0.36 1 93.12 315 GLN B O 1
ATOM 5751 N N . LEU B 1 316 ? 22.047 -28.969 1.026 1 91.69 316 LEU B N 1
ATOM 5752 C CA . LEU B 1 316 ? 23.141 -29.812 0.558 1 91.69 316 LEU B CA 1
ATOM 5753 C C . LEU B 1 316 ? 23.078 -31.203 1.198 1 91.69 316 LEU B C 1
ATOM 5755 O O . LEU B 1 316 ? 23.141 -32.219 0.503 1 91.69 316 LEU B O 1
ATOM 5759 N N . SER B 1 317 ? 22.938 -31.281 2.475 1 89.69 317 SER B N 1
ATOM 5760 C CA . SER B 1 317 ? 22.938 -32.562 3.193 1 89.69 317 SER B CA 1
ATOM 5761 C C . SER B 1 317 ? 21.781 -33.438 2.742 1 89.69 317 SER B C 1
ATOM 5763 O O . SER B 1 317 ? 21.969 -34.625 2.49 1 89.69 317 SER B O 1
ATOM 5765 N N . ALA B 1 318 ? 20.672 -32.844 2.65 1 91.19 318 ALA B N 1
ATOM 5766 C CA . ALA B 1 318 ? 19.5 -33.594 2.227 1 91.19 318 ALA B CA 1
ATOM 5767 C C . ALA B 1 318 ? 19.625 -34.031 0.771 1 91.19 318 ALA B C 1
ATOM 5769 O O . ALA B 1 318 ? 19.234 -35.156 0.418 1 91.19 318 ALA B O 1
ATOM 5770 N N . ALA B 1 319 ? 20.094 -33.125 -0.039 1 92.94 319 ALA B N 1
ATOM 5771 C CA . ALA B 1 319 ? 20.266 -33.438 -1.456 1 92.94 319 ALA B CA 1
ATOM 5772 C C . ALA B 1 319 ? 21.25 -34.562 -1.651 1 92.94 319 ALA B C 1
ATOM 5774 O O . ALA B 1 319 ? 21.062 -35.438 -2.516 1 92.94 319 ALA B O 1
ATOM 5775 N N . LEU B 1 320 ? 22.312 -34.562 -0.859 1 90.69 320 LEU B N 1
ATOM 5776 C CA . LEU B 1 320 ? 23.312 -35.625 -0.95 1 90.69 320 LEU B CA 1
ATOM 5777 C C . LEU B 1 320 ? 22.719 -36.938 -0.52 1 90.69 320 LEU B C 1
ATOM 5779 O O . LEU B 1 320 ? 23.031 -38 -1.106 1 90.69 320 LEU B O 1
ATOM 5783 N N . ARG B 1 321 ? 21.953 -36.938 0.498 1 88.69 321 ARG B N 1
ATOM 5784 C CA . ARG B 1 321 ? 21.297 -38.156 0.946 1 88.69 321 ARG B CA 1
ATOM 5785 C C . ARG B 1 321 ? 20.375 -38.688 -0.14 1 88.69 321 ARG B C 1
ATOM 5787 O O . ARG B 1 321 ? 20.375 -39.906 -0.395 1 88.69 321 ARG B O 1
ATOM 5794 N N . ARG B 1 322 ? 19.656 -37.812 -0.75 1 91.31 322 ARG B N 1
ATOM 5795 C CA . ARG B 1 322 ? 18.734 -38.25 -1.805 1 91.31 322 ARG B CA 1
ATOM 5796 C C . ARG B 1 322 ? 19.5 -38.75 -3.031 1 91.31 322 ARG B C 1
ATOM 5798 O O . ARG B 1 322 ? 19.078 -39.688 -3.697 1 91.31 322 ARG B O 1
ATOM 5805 N N . ALA B 1 323 ? 20.578 -38.062 -3.301 1 90.38 323 ALA B N 1
ATOM 5806 C CA . ALA B 1 323 ? 21.406 -38.469 -4.434 1 90.38 323 ALA B CA 1
ATOM 5807 C C . ALA B 1 323 ? 22.016 -39.844 -4.207 1 90.38 323 ALA B C 1
ATOM 5809 O O . ALA B 1 323 ? 22.109 -40.625 -5.137 1 90.38 323 ALA B O 1
ATOM 5810 N N . ALA B 1 324 ? 22.453 -40.062 -3.031 1 87.31 324 ALA B N 1
ATOM 5811 C CA . ALA B 1 324 ? 23.016 -41.375 -2.688 1 87.31 324 ALA B CA 1
ATOM 5812 C C . ALA B 1 324 ? 21.969 -42.469 -2.824 1 87.31 324 ALA B C 1
ATOM 5814 O O . ALA B 1 324 ? 22.281 -43.562 -3.309 1 87.31 324 ALA B O 1
ATOM 5815 N N . ALA B 1 325 ? 20.859 -42.188 -2.375 1 85.12 325 ALA B N 1
ATOM 5816 C CA . ALA B 1 325 ? 19.766 -43.156 -2.49 1 85.12 325 ALA B CA 1
ATOM 5817 C C . ALA B 1 325 ? 19.453 -43.438 -3.953 1 85.12 325 ALA B C 1
ATOM 5819 O O . ALA B 1 325 ? 19.172 -44.594 -4.32 1 85.12 325 ALA B O 1
ATOM 5820 N N . ALA B 1 326 ? 19.484 -42.406 -4.758 1 84.06 326 ALA B N 1
ATOM 5821 C CA . ALA B 1 326 ? 19.219 -42.562 -6.184 1 84.06 326 ALA B CA 1
ATOM 5822 C C . ALA B 1 326 ? 20.297 -43.406 -6.855 1 84.06 326 ALA B C 1
ATOM 5824 O O . ALA B 1 326 ? 20.016 -44.219 -7.719 1 84.06 326 ALA B O 1
ATOM 5825 N N . ALA B 1 327 ? 21.5 -43.125 -6.527 1 80.81 327 ALA B N 1
ATOM 5826 C CA . ALA B 1 327 ? 22.625 -43.844 -7.094 1 80.81 327 ALA B CA 1
ATOM 5827 C C . ALA B 1 327 ? 22.547 -45.312 -6.723 1 80.81 327 ALA B C 1
ATOM 5829 O O . ALA B 1 327 ? 22.875 -46.188 -7.535 1 80.81 327 ALA B O 1
ATOM 5830 N N . GLU B 1 328 ? 22.156 -45.594 -5.559 1 79.19 328 GLU B N 1
ATOM 5831 C CA . GLU B 1 328 ? 22.016 -46.969 -5.098 1 79.19 328 GLU B CA 1
ATOM 5832 C C . GLU B 1 328 ? 20.906 -47.688 -5.84 1 79.19 328 GLU B C 1
ATOM 5834 O O . GLU B 1 328 ? 21.031 -48.875 -6.176 1 79.19 328 GLU B O 1
ATOM 5839 N N . ALA B 1 329 ? 19.922 -46.969 -5.984 1 76.62 329 ALA B N 1
ATOM 5840 C CA . ALA B 1 329 ? 18.797 -47.562 -6.699 1 76.62 329 ALA B CA 1
ATOM 5841 C C . ALA B 1 329 ? 19.156 -47.875 -8.148 1 76.62 329 ALA B C 1
ATOM 5843 O O . ALA B 1 329 ? 18.734 -48.875 -8.695 1 76.62 329 ALA B O 1
ATOM 5844 N N . ALA B 1 330 ? 19.891 -47.031 -8.766 1 72.88 330 ALA B N 1
ATOM 5845 C CA . ALA B 1 330 ? 20.328 -47.219 -10.148 1 72.88 330 ALA B CA 1
ATOM 5846 C C . ALA B 1 330 ? 21.297 -48.406 -10.273 1 72.88 330 ALA B C 1
ATOM 5848 O O . ALA B 1 330 ? 21.297 -49.094 -11.289 1 72.88 330 ALA B O 1
ATOM 5849 N N . ALA B 1 331 ? 22.109 -48.625 -9.273 1 69.88 331 ALA B N 1
ATOM 5850 C CA . ALA B 1 331 ? 23.109 -49.688 -9.289 1 69.88 331 ALA B CA 1
ATOM 5851 C C . ALA B 1 331 ? 22.484 -51.031 -8.953 1 69.88 331 ALA B C 1
ATOM 5853 O O . ALA B 1 331 ? 23.125 -52.062 -9.117 1 69.88 331 ALA B O 1
ATOM 5854 N N . GLY B 1 332 ? 21.141 -51.156 -8.859 1 61.34 332 GLY B N 1
ATOM 5855 C CA . GLY B 1 332 ? 20.484 -52.438 -8.562 1 61.34 332 GLY B CA 1
ATOM 5856 C C . GLY B 1 332 ? 20.766 -52.938 -7.156 1 61.34 332 GLY B C 1
ATOM 5857 O O . GLY B 1 332 ? 20.516 -54.094 -6.848 1 61.34 332 GLY B O 1
ATOM 5858 N N . ARG B 1 333 ? 21.531 -52.312 -6.301 1 54.41 333 ARG B N 1
ATOM 5859 C CA . ARG B 1 333 ? 21.891 -52.812 -4.977 1 54.41 333 ARG B CA 1
ATOM 5860 C C . ARG B 1 333 ? 20.812 -52.5 -3.957 1 54.41 333 ARG B C 1
ATOM 5862 O O . ARG B 1 333 ? 20.938 -51.562 -3.168 1 54.41 333 ARG B O 1
ATOM 5869 N N . VAL B 1 334 ? 19.562 -52.625 -4.207 1 49.09 334 VAL B N 1
ATOM 5870 C CA . VAL B 1 334 ? 18.484 -52.344 -3.268 1 49.09 334 VAL B CA 1
ATOM 5871 C C . VAL B 1 334 ? 18.828 -52.938 -1.896 1 49.09 334 VAL B C 1
ATOM 5873 O O . VAL B 1 334 ? 18.359 -52.438 -0.871 1 49.09 334 VAL B O 1
ATOM 5876 N N . GLY B 1 335 ? 19.125 -54.25 -1.702 1 42.19 335 GLY B N 1
ATOM 5877 C CA . GLY B 1 335 ? 19.016 -55.094 -0.512 1 42.19 335 GLY B CA 1
ATOM 5878 C C . GLY B 1 335 ? 20.109 -54.812 0.508 1 42.19 335 GLY B C 1
ATOM 5879 O O . GLY B 1 335 ? 20.078 -55.375 1.611 1 42.19 335 GLY B O 1
ATOM 5880 N N . ARG B 1 336 ? 21.5 -54.969 0.17 1 42.84 336 ARG B N 1
ATOM 5881 C CA . ARG B 1 336 ? 22.438 -55.219 1.258 1 42.84 336 ARG B CA 1
ATOM 5882 C C . ARG B 1 336 ? 22.656 -53.969 2.096 1 42.84 336 ARG B C 1
ATOM 5884 O O . ARG B 1 336 ? 22.469 -52.844 1.61 1 42.84 336 ARG B O 1
ATOM 5891 N N . GLY B 1 337 ? 22.641 -53.875 3.414 1 41.06 337 GLY B N 1
ATOM 5892 C CA . GLY B 1 337 ? 22.812 -53.094 4.629 1 41.06 337 GLY B CA 1
ATOM 5893 C C . GLY B 1 337 ? 23.797 -51.938 4.473 1 41.06 337 GLY B C 1
ATOM 5894 O O . GLY B 1 337 ? 24.281 -51.406 5.465 1 41.06 337 GLY B O 1
ATOM 5895 N N . THR B 1 338 ? 24.641 -51.906 3.441 1 44.09 338 THR B N 1
ATOM 5896 C CA . THR B 1 338 ? 25.703 -50.938 3.555 1 44.09 338 THR B CA 1
ATOM 5897 C C . THR B 1 338 ? 25.141 -49.5 3.479 1 44.09 338 THR B C 1
ATOM 5899 O O . THR B 1 338 ? 24.266 -49.219 2.643 1 44.09 338 THR B O 1
ATOM 5902 N N . CYS B 1 339 ? 25.234 -48.781 4.566 1 47.88 339 CYS B N 1
ATOM 5903 C CA . CYS B 1 339 ? 24.734 -47.469 4.895 1 47.88 339 CYS B CA 1
ATOM 5904 C C . CYS B 1 339 ? 24.984 -46.469 3.75 1 47.88 339 CYS B C 1
ATOM 5906 O O . CYS B 1 339 ? 26.109 -46.312 3.293 1 47.88 339 CYS B O 1
ATOM 5908 N N . PRO B 1 340 ? 24.016 -46.062 2.932 1 56.31 340 PRO B N 1
ATOM 5909 C CA . PRO B 1 340 ? 24.016 -44.969 1.939 1 56.31 340 PRO B CA 1
ATOM 5910 C C . PRO B 1 340 ? 24.969 -43.844 2.312 1 56.31 340 PRO B C 1
ATOM 5912 O O . PRO B 1 340 ? 25.266 -42.969 1.476 1 56.31 340 PRO B O 1
ATOM 5915 N N . ALA B 1 341 ? 25.375 -43.812 3.496 1 57.81 341 ALA B N 1
ATOM 5916 C CA . ALA B 1 341 ? 26.188 -42.719 4.062 1 57.81 341 ALA B CA 1
ATOM 5917 C C . ALA B 1 341 ? 27.562 -42.656 3.404 1 57.81 341 ALA B C 1
ATOM 5919 O O . ALA B 1 341 ? 28.078 -41.562 3.156 1 57.81 341 ALA B O 1
ATOM 5920 N N . GLY B 1 342 ? 28.109 -43.812 3.068 1 62.81 342 GLY B N 1
ATOM 5921 C CA . GLY B 1 342 ? 29.469 -43.812 2.523 1 62.81 342 GLY B CA 1
ATOM 5922 C C . GLY B 1 342 ? 29.562 -43.156 1.155 1 62.81 342 GLY B C 1
ATOM 5923 O O . GLY B 1 342 ? 30.609 -42.656 0.784 1 62.81 342 GLY B O 1
ATOM 5924 N N . GLN B 1 343 ? 28.484 -43.094 0.476 1 78.56 343 GLN B N 1
ATOM 5925 C CA . GLN B 1 343 ? 28.5 -42.594 -0.896 1 78.56 343 GLN B CA 1
ATOM 5926 C C . GLN B 1 343 ? 28.344 -41.094 -0.933 1 78.56 343 GLN B C 1
ATOM 5928 O O . GLN B 1 343 ? 28.719 -40.438 -1.92 1 78.56 343 GLN B O 1
ATOM 5933 N N . GLN B 1 344 ? 27.906 -40.531 0.154 1 83.31 344 GLN B N 1
ATOM 5934 C CA . GLN B 1 344 ? 27.672 -39.062 0.191 1 83.31 344 GLN B CA 1
ATOM 5935 C C . GLN B 1 344 ? 28.969 -38.312 -0.012 1 83.31 344 GLN B C 1
ATOM 5937 O O . GLN B 1 344 ? 29 -37.344 -0.785 1 83.31 344 GLN B O 1
ATOM 5942 N N . GLY B 1 345 ? 29.922 -38.719 0.626 1 80.25 345 GLY B N 1
ATOM 5943 C CA . GLY B 1 345 ? 31.219 -38.062 0.492 1 80.25 345 GLY B CA 1
ATOM 5944 C C . GLY B 1 345 ? 31.766 -38.125 -0.917 1 80.25 345 GLY B C 1
ATOM 5945 O O . GLY B 1 345 ? 32.344 -37.125 -1.41 1 80.25 345 GLY B O 1
ATOM 5946 N N . LEU B 1 346 ? 31.656 -39.312 -1.465 1 82.44 346 LEU B N 1
ATOM 5947 C CA . LEU B 1 346 ? 32.156 -39.5 -2.826 1 82.44 346 LEU B CA 1
ATOM 5948 C C . LEU B 1 346 ? 31.391 -38.594 -3.805 1 82.44 346 LEU B C 1
ATOM 5950 O O . LEU B 1 346 ? 31.984 -38 -4.695 1 82.44 346 LEU B O 1
ATOM 5954 N N . LEU B 1 347 ? 30.125 -38.594 -3.646 1 86.06 347 LEU B N 1
ATOM 5955 C CA . LEU B 1 347 ? 29.281 -37.781 -4.523 1 86.06 347 LEU B CA 1
ATOM 5956 C C . LEU B 1 347 ? 29.625 -36.312 -4.387 1 86.06 347 LEU B C 1
ATOM 5958 O O . LEU B 1 347 ? 29.625 -35.562 -5.375 1 86.06 347 LEU B O 1
ATOM 5962 N N . LEU B 1 348 ? 29.812 -35.875 -3.178 1 86.75 348 LEU B N 1
ATOM 5963 C CA . LEU B 1 348 ? 30.203 -34.5 -2.932 1 86.75 348 LEU B CA 1
ATOM 5964 C C . LEU B 1 348 ? 31.531 -34.188 -3.625 1 86.75 348 LEU B C 1
ATOM 5966 O O . LEU B 1 348 ? 31.656 -33.125 -4.258 1 86.75 348 LEU B O 1
ATOM 5970 N N . GLN B 1 349 ? 32.438 -35.031 -3.471 1 81.94 349 GLN B N 1
ATOM 5971 C CA . GLN B 1 349 ? 33.75 -34.844 -4.098 1 81.94 349 GLN B CA 1
ATOM 5972 C C . GLN B 1 349 ? 33.625 -34.781 -5.617 1 81.94 349 GLN B C 1
ATOM 5974 O O . GLN B 1 349 ? 34.281 -33.969 -6.273 1 81.94 349 GLN B O 1
ATOM 5979 N N . GLN B 1 350 ? 32.875 -35.625 -6.105 1 81.44 350 GLN B N 1
ATOM 5980 C CA . GLN B 1 350 ? 32.656 -35.656 -7.547 1 81.44 350 GLN B CA 1
ATOM 5981 C C . GLN B 1 350 ? 32 -34.344 -8.008 1 81.44 350 GLN B C 1
ATOM 5983 O O . GLN B 1 350 ? 32.406 -33.781 -9.031 1 81.44 350 GLN B O 1
ATOM 5988 N N . ALA B 1 351 ? 31.016 -33.938 -7.301 1 84.88 351 ALA B N 1
ATOM 5989 C CA . ALA B 1 351 ? 30.312 -32.719 -7.641 1 84.88 351 ALA B CA 1
ATOM 5990 C C . ALA B 1 351 ? 31.25 -31.516 -7.566 1 84.88 351 ALA B C 1
ATOM 5992 O O . ALA B 1 351 ? 31.188 -30.609 -8.406 1 84.88 351 ALA B O 1
ATOM 5993 N N . LEU B 1 352 ? 32.125 -31.516 -6.566 1 82.31 352 LEU B N 1
ATOM 5994 C CA . LEU B 1 352 ? 33.094 -30.422 -6.395 1 82.31 352 LEU B CA 1
ATOM 5995 C C . LEU B 1 352 ? 34.125 -30.422 -7.508 1 82.31 352 LEU B C 1
ATOM 5997 O O . LEU B 1 352 ? 34.562 -29.359 -7.965 1 82.31 352 LEU B O 1
ATOM 6001 N N . GLN B 1 353 ? 34.469 -31.562 -7.863 1 76.88 353 GLN B N 1
ATOM 6002 C CA . GLN B 1 353 ? 35.469 -31.688 -8.93 1 76.88 353 GLN B CA 1
ATOM 6003 C C . GLN B 1 353 ? 34.906 -31.234 -10.266 1 76.88 353 GLN B C 1
ATOM 6005 O O . GLN B 1 353 ? 35.594 -30.641 -11.078 1 76.88 353 GLN B O 1
ATOM 6010 N N . GLN B 1 354 ? 33.75 -31.594 -10.422 1 72.12 354 GLN B N 1
ATOM 6011 C CA . GLN B 1 354 ? 33.094 -31.203 -11.656 1 72.12 354 GLN B CA 1
ATOM 6012 C C . GLN B 1 354 ? 33 -29.688 -11.773 1 72.12 354 GLN B C 1
ATOM 6014 O O . GLN B 1 354 ? 33.062 -29.125 -12.875 1 72.12 354 GLN B O 1
ATOM 6019 N N . GLN B 1 355 ? 32.844 -29.031 -10.664 1 68.12 355 GLN B N 1
ATOM 6020 C CA . GLN B 1 355 ? 32.688 -27.578 -10.688 1 68.12 355 GLN B CA 1
ATOM 6021 C C . GLN B 1 355 ? 34.062 -26.875 -10.797 1 68.12 355 GLN B C 1
ATOM 6023 O O . GLN B 1 355 ? 34.125 -25.688 -11.125 1 68.12 355 GLN B O 1
ATOM 6028 N N . LYS B 1 356 ? 35.094 -27.469 -10.367 1 58.78 356 LYS B N 1
ATOM 6029 C CA . LYS B 1 356 ? 36.406 -26.859 -10.516 1 58.78 356 LYS B CA 1
ATOM 6030 C C . LYS B 1 356 ? 36.656 -26.406 -11.953 1 58.78 356 LYS B C 1
ATOM 6032 O O . LYS B 1 356 ? 37.344 -25.422 -12.195 1 58.78 356 LYS B O 1
ATOM 6037 N N . ALA B 1 357 ? 36.125 -27.078 -12.859 1 51.72 357 ALA B N 1
ATOM 6038 C CA . ALA B 1 357 ? 36.312 -26.688 -14.25 1 51.72 357 ALA B CA 1
ATOM 6039 C C . ALA B 1 357 ? 35.562 -25.406 -14.578 1 51.72 357 ALA B C 1
ATOM 6041 O O . ALA B 1 357 ? 35.938 -24.656 -15.484 1 51.72 357 ALA B O 1
ATOM 6042 N N . ALA B 1 358 ? 34.5 -25.188 -13.844 1 54.5 358 ALA B N 1
ATOM 6043 C CA . ALA B 1 358 ? 33.719 -23.984 -14.125 1 54.5 358 ALA B CA 1
ATOM 6044 C C . ALA B 1 358 ? 34.219 -22.797 -13.297 1 54.5 358 ALA B C 1
ATOM 6046 O O . ALA B 1 358 ? 34.75 -22.984 -12.203 1 54.5 358 ALA B O 1
ATOM 6047 N N . ALA B 1 359 ? 34.812 -21.891 -13.82 1 52.88 359 ALA B N 1
ATOM 6048 C CA . ALA B 1 359 ? 35.469 -20.719 -13.227 1 52.88 359 ALA B CA 1
ATOM 6049 C C . ALA B 1 359 ? 34.781 -20.344 -11.898 1 52.88 359 ALA B C 1
ATOM 6051 O O . ALA B 1 359 ? 35.406 -19.688 -11.055 1 52.88 359 ALA B O 1
ATOM 6052 N N . ASP B 1 360 ? 33.5 -20.812 -11.703 1 61.38 360 ASP B N 1
ATOM 6053 C CA . ASP B 1 360 ? 32.875 -20.312 -10.484 1 61.38 360 ASP B CA 1
ATOM 6054 C C . ASP B 1 360 ? 32.375 -21.453 -9.609 1 61.38 360 ASP B C 1
ATOM 6056 O O . ASP B 1 360 ? 31.562 -22.25 -10.039 1 61.38 360 ASP B O 1
ATOM 6060 N N . ARG B 1 361 ? 33.188 -22.094 -8.758 1 74.38 361 ARG B N 1
ATOM 6061 C CA . ARG B 1 361 ? 32.906 -23.156 -7.793 1 74.38 361 ARG B CA 1
ATOM 6062 C C . ARG B 1 361 ? 31.797 -22.734 -6.824 1 74.38 361 ARG B C 1
ATOM 6064 O O . ARG B 1 361 ? 31.922 -22.922 -5.613 1 74.38 361 ARG B O 1
ATOM 6071 N N . GLN B 1 362 ? 30.719 -22.234 -7.477 1 89.81 362 GLN B N 1
ATOM 6072 C CA . GLN B 1 362 ? 29.828 -21.625 -6.504 1 89.81 362 GLN B CA 1
ATOM 6073 C C . GLN B 1 362 ? 28.453 -22.281 -6.547 1 89.81 362 GLN B C 1
ATOM 6075 O O . GLN B 1 362 ? 27.5 -21.781 -5.938 1 89.81 362 GLN B O 1
ATOM 6080 N N . TYR B 1 363 ? 28.359 -23.359 -7.324 1 92.69 363 TYR B N 1
ATOM 6081 C CA . TYR B 1 363 ? 27.125 -24.125 -7.25 1 92.69 363 TYR B CA 1
ATOM 6082 C C . TYR B 1 363 ? 27.391 -25.594 -7.562 1 92.69 363 TYR B C 1
ATOM 6084 O O . TYR B 1 363 ? 28.391 -25.938 -8.18 1 92.69 363 TYR B O 1
ATOM 6092 N N . LEU B 1 364 ? 26.547 -26.484 -7.078 1 92.25 364 LEU B N 1
ATOM 6093 C CA . LEU B 1 364 ? 26.609 -27.922 -7.312 1 92.25 364 LEU B CA 1
ATOM 6094 C C . LEU B 1 364 ? 25.297 -28.438 -7.891 1 92.25 364 LEU B C 1
ATOM 6096 O O . LEU B 1 364 ? 24.219 -27.953 -7.523 1 92.25 364 LEU B O 1
ATOM 6100 N N . LEU B 1 365 ? 25.422 -29.328 -8.844 1 93.19 365 LEU B N 1
ATOM 6101 C CA . LEU B 1 365 ? 24.25 -30.031 -9.383 1 93.19 365 LEU B CA 1
ATOM 6102 C C . LEU B 1 365 ? 24.219 -31.484 -8.922 1 93.19 365 LEU B C 1
ATOM 6104 O O . LEU B 1 365 ? 25.188 -32.219 -9.133 1 93.19 365 LEU B O 1
ATOM 6108 N N . LEU B 1 366 ? 23.172 -31.828 -8.289 1 92.5 366 LEU B N 1
ATOM 6109 C CA . LEU B 1 366 ? 23.016 -33.219 -7.82 1 92.5 366 LEU B CA 1
ATOM 6110 C C . LEU B 1 366 ? 21.781 -33.844 -8.445 1 92.5 366 LEU B C 1
ATOM 6112 O O . LEU B 1 366 ? 20.75 -33.219 -8.609 1 92.5 366 LEU B O 1
ATOM 6116 N N . LEU B 1 367 ? 21.969 -35.062 -8.852 1 91.75 367 LEU B N 1
ATOM 6117 C CA . LEU B 1 367 ? 20.859 -35.844 -9.398 1 91.75 367 LEU B CA 1
ATOM 6118 C C . LEU B 1 367 ? 20.172 -36.656 -8.312 1 91.75 367 LEU B C 1
ATOM 6120 O O . LEU B 1 367 ? 20.844 -37.375 -7.562 1 91.75 367 LEU B O 1
ATOM 6124 N N . THR B 1 368 ? 18.906 -36.438 -8.211 1 90.5 368 THR B N 1
ATOM 6125 C CA . THR B 1 368 ? 18.141 -37.125 -7.188 1 90.5 368 THR B CA 1
ATOM 6126 C C . THR B 1 368 ? 16.922 -37.812 -7.797 1 90.5 368 THR B C 1
ATOM 6128 O O . THR B 1 368 ? 16.656 -37.656 -8.992 1 90.5 368 THR B O 1
ATOM 6131 N N . GLY B 1 369 ? 16.234 -38.625 -6.988 1 84.12 369 GLY B N 1
ATOM 6132 C CA . GLY B 1 369 ? 15.023 -39.312 -7.418 1 84.12 369 GLY B CA 1
ATOM 6133 C C . GLY B 1 369 ? 15.234 -40.75 -7.773 1 84.12 369 GLY B C 1
ATOM 6134 O O . GLY B 1 369 ? 16.344 -41.156 -8.141 1 84.12 369 GLY B O 1
ATOM 6135 N N . LYS B 1 370 ? 14.195 -41.562 -7.672 1 75.12 370 LYS B N 1
ATOM 6136 C CA . LYS B 1 370 ? 14.266 -43 -7.965 1 75.12 370 LYS B CA 1
ATOM 6137 C C . LYS B 1 370 ? 13.648 -43.312 -9.32 1 75.12 370 LYS B C 1
ATOM 6139 O O . LYS B 1 370 ? 14.344 -43.75 -10.242 1 75.12 370 LYS B O 1
ATOM 6144 N N . LYS B 1 371 ? 12.43 -42.969 -9.453 1 73.69 371 LYS B N 1
ATOM 6145 C CA . LYS B 1 371 ? 11.727 -43.281 -10.695 1 73.69 371 LYS B CA 1
ATOM 6146 C C . LYS B 1 371 ? 11.844 -42.125 -11.695 1 73.69 371 LYS B C 1
ATOM 6148 O O . LYS B 1 371 ? 12.125 -42.344 -12.875 1 73.69 371 LYS B O 1
ATOM 6153 N N . GLN B 1 372 ? 11.688 -40.969 -11.141 1 78.5 372 GLN B N 1
ATOM 6154 C CA . GLN B 1 372 ? 11.859 -39.781 -11.953 1 78.5 372 GLN B CA 1
ATOM 6155 C C . GLN B 1 372 ? 12.992 -38.906 -11.414 1 78.5 372 GLN B C 1
ATOM 6157 O O . GLN B 1 372 ? 12.914 -38.406 -10.289 1 78.5 372 GLN B O 1
ATOM 6162 N N . LEU B 1 373 ? 14.047 -38.906 -12.297 1 86.25 373 LEU B N 1
ATOM 6163 C CA . LEU B 1 373 ? 15.227 -38.156 -11.859 1 86.25 373 LEU B CA 1
ATOM 6164 C C . LEU B 1 373 ? 14.922 -36.656 -11.758 1 86.25 373 LEU B C 1
ATOM 6166 O O . LEU B 1 373 ? 14.086 -36.125 -12.492 1 86.25 373 LEU B O 1
ATOM 6170 N N . ALA B 1 374 ? 15.484 -36.062 -10.836 1 92.12 374 ALA B N 1
ATOM 6171 C CA . ALA B 1 374 ? 15.383 -34.625 -10.609 1 92.12 374 ALA B CA 1
ATOM 6172 C C . ALA B 1 374 ? 16.766 -34 -10.43 1 92.12 374 ALA B C 1
ATOM 6174 O O . ALA B 1 374 ? 17.734 -34.688 -10.102 1 92.12 374 ALA B O 1
ATOM 6175 N N . VAL B 1 375 ? 16.844 -32.812 -10.789 1 94.75 375 VAL B N 1
ATOM 6176 C CA . VAL B 1 375 ? 18.094 -32.062 -10.617 1 94.75 375 VAL B CA 1
ATOM 6177 C C . VAL B 1 375 ? 17.969 -31.141 -9.422 1 94.75 375 VAL B C 1
ATOM 6179 O O . VAL B 1 375 ? 17.078 -30.281 -9.383 1 94.75 375 VAL B O 1
ATOM 6182 N N . GLU B 1 376 ? 18.797 -31.25 -8.461 1 95.81 376 GLU B N 1
ATOM 6183 C CA . GLU B 1 376 ? 18.828 -30.344 -7.316 1 95.81 376 GLU B CA 1
ATOM 6184 C C . GLU B 1 376 ? 20.062 -29.453 -7.352 1 95.81 376 GLU B C 1
ATOM 6186 O O . GLU B 1 376 ? 21.188 -29.953 -7.504 1 95.81 376 GLU B O 1
ATOM 6191 N N . VAL B 1 377 ? 19.797 -28.172 -7.285 1 95.5 377 VAL B N 1
ATOM 6192 C CA . VAL B 1 377 ? 20.875 -27.188 -7.359 1 95.5 377 VAL B CA 1
ATOM 6193 C C . VAL B 1 377 ? 21.219 -26.703 -5.957 1 95.5 377 VAL B C 1
ATOM 6195 O O . VAL B 1 377 ? 20.359 -26.188 -5.238 1 95.5 377 VAL B O 1
ATOM 6198 N N . VAL B 1 378 ? 22.453 -26.844 -5.566 1 95.12 378 VAL B N 1
ATOM 6199 C CA . VAL B 1 378 ? 22.969 -26.312 -4.309 1 95.12 378 VAL B CA 1
ATOM 6200 C C . VAL B 1 378 ? 23.812 -25.078 -4.578 1 95.12 378 VAL B C 1
ATOM 6202 O O . VAL B 1 378 ? 24.766 -25.125 -5.375 1 95.12 378 VAL B O 1
ATOM 6205 N N . LEU B 1 379 ? 23.438 -24.016 -3.926 1 94.38 379 LEU B N 1
ATOM 6206 C CA . LEU B 1 379 ? 24.109 -22.75 -4.172 1 94.38 379 LEU B CA 1
ATOM 6207 C C . LEU B 1 379 ? 25.047 -22.391 -3.018 1 94.38 379 LEU B C 1
ATOM 6209 O O . LEU B 1 379 ? 24.719 -22.625 -1.853 1 94.38 379 LEU B O 1
ATOM 6213 N N . HIS B 1 380 ? 26.188 -21.844 -3.455 1 92.69 380 HIS B N 1
ATOM 6214 C CA . HIS B 1 380 ? 27.109 -21.312 -2.457 1 92.69 380 HIS B CA 1
ATOM 6215 C C . HIS B 1 380 ? 26.562 -20.016 -1.854 1 92.69 380 HIS B C 1
ATOM 6217 O O . HIS B 1 380 ? 25.875 -19.25 -2.531 1 92.69 380 HIS B O 1
ATOM 6223 N N . GLU B 1 381 ? 26.891 -19.719 -0.665 1 90.06 381 GLU B N 1
ATOM 6224 C CA . GLU B 1 381 ? 26.422 -18.516 0.028 1 90.06 381 GLU B CA 1
ATOM 6225 C C . GLU B 1 381 ? 26.875 -17.25 -0.696 1 90.06 381 GLU B C 1
ATOM 6227 O O . GLU B 1 381 ? 26.172 -16.234 -0.689 1 90.06 381 GLU B O 1
ATOM 6232 N N . ALA B 1 382 ? 27.953 -17.328 -1.401 1 88.38 382 ALA B N 1
ATOM 6233 C CA . ALA B 1 382 ? 28.531 -16.172 -2.086 1 88.38 382 ALA B CA 1
ATOM 6234 C C . ALA B 1 382 ? 28.062 -16.094 -3.533 1 88.38 382 ALA B C 1
ATOM 6236 O O . ALA B 1 382 ? 28.469 -15.203 -4.281 1 88.38 382 ALA B O 1
ATOM 6237 N N . ALA B 1 383 ? 27.234 -17.016 -3.852 1 90.12 383 ALA B N 1
ATOM 6238 C CA . ALA B 1 383 ? 26.797 -17.047 -5.242 1 90.12 383 ALA B CA 1
ATOM 6239 C C . ALA B 1 383 ? 25.953 -15.812 -5.578 1 90.12 383 ALA B C 1
ATOM 6241 O O . ALA B 1 383 ? 24.844 -15.656 -5.074 1 90.12 383 ALA B O 1
ATOM 6242 N N . GLY B 1 384 ? 26.453 -14.93 -6.344 1 87.94 384 GLY B N 1
ATOM 6243 C CA . GLY B 1 384 ? 25.719 -13.75 -6.785 1 87.94 384 GLY B CA 1
ATOM 6244 C C . GLY B 1 384 ? 24.703 -14.047 -7.871 1 87.94 384 GLY B C 1
ATOM 6245 O O . GLY B 1 384 ? 24.484 -15.211 -8.227 1 87.94 384 GLY B O 1
ATOM 6246 N N . GLN B 1 385 ? 24.188 -13.086 -8.438 1 89.94 385 GLN B N 1
ATOM 6247 C CA . GLN B 1 385 ? 23.109 -13.219 -9.406 1 89.94 385 GLN B CA 1
ATOM 6248 C C . GLN B 1 385 ? 23.594 -13.891 -10.688 1 89.94 385 GLN B C 1
ATOM 6250 O O . GLN B 1 385 ? 22.875 -14.695 -11.281 1 89.94 385 GLN B O 1
ATOM 6255 N N . GLN B 1 386 ? 24.75 -13.586 -11.008 1 91.06 386 GLN B N 1
ATOM 6256 C CA . GLN B 1 386 ? 25.281 -14.156 -12.242 1 91.06 386 GLN B CA 1
ATOM 6257 C C . GLN B 1 386 ? 25.5 -15.664 -12.094 1 91.06 386 GLN B C 1
ATOM 6259 O O . GLN B 1 386 ? 25.219 -16.422 -13.023 1 91.06 386 GLN B O 1
ATOM 6264 N N . VAL B 1 387 ? 25.969 -15.977 -10.961 1 91.94 387 VAL B N 1
ATOM 6265 C CA . VAL B 1 387 ? 26.203 -17.391 -10.695 1 91.94 387 VAL B CA 1
ATOM 6266 C C . VAL B 1 387 ? 24.875 -18.141 -10.617 1 91.94 387 VAL B C 1
ATOM 6268 O O . VAL B 1 387 ? 24.766 -19.266 -11.109 1 91.94 387 VAL B O 1
ATOM 6271 N N . GLN B 1 388 ? 23.938 -17.547 -10.039 1 93.44 388 GLN B N 1
ATOM 6272 C CA . GLN B 1 388 ? 22.625 -18.156 -9.93 1 93.44 388 GLN B CA 1
ATOM 6273 C C . GLN B 1 388 ? 22.016 -18.375 -11.312 1 93.44 388 GLN B C 1
ATOM 6275 O O . GLN B 1 388 ? 21.375 -19.406 -11.562 1 93.44 388 GLN B O 1
ATOM 6280 N N . LEU B 1 389 ? 22.156 -17.406 -12.125 1 94.69 389 LEU B N 1
ATOM 6281 C CA . LEU B 1 389 ? 21.656 -17.516 -13.484 1 94.69 389 LEU B CA 1
ATOM 6282 C C . LEU B 1 389 ? 22.312 -18.688 -14.211 1 94.69 389 LEU B C 1
ATOM 6284 O O . LEU B 1 389 ? 21.641 -19.5 -14.836 1 94.69 389 LEU B O 1
ATOM 6288 N N . ARG B 1 390 ? 23.609 -18.781 -14.078 1 93.69 390 ARG B N 1
ATOM 6289 C CA . ARG B 1 390 ? 24.344 -19.875 -14.711 1 93.69 390 ARG B CA 1
ATOM 6290 C C . ARG B 1 390 ? 23.922 -21.234 -14.141 1 93.69 390 ARG B C 1
ATOM 6292 O O . ARG B 1 390 ? 23.734 -22.188 -14.891 1 93.69 390 ARG B O 1
ATOM 6299 N N . ALA B 1 391 ? 23.797 -21.234 -12.859 1 94.06 391 ALA B N 1
ATOM 6300 C CA . ALA B 1 391 ? 23.406 -22.469 -12.188 1 94.06 391 ALA B CA 1
ATOM 6301 C C . ALA B 1 391 ? 22.031 -22.953 -12.664 1 94.06 391 ALA B C 1
ATOM 6303 O O . ALA B 1 391 ? 21.844 -24.141 -12.93 1 94.06 391 ALA B O 1
ATOM 6304 N N . TYR B 1 392 ? 21.156 -22.062 -12.758 1 95.06 392 TYR B N 1
ATOM 6305 C CA . TYR B 1 392 ? 19.797 -22.422 -13.164 1 95.06 392 TYR B CA 1
ATOM 6306 C C . TYR B 1 392 ? 19.781 -22.922 -14.609 1 95.06 392 TYR B C 1
ATOM 6308 O O . TYR B 1 392 ? 19.125 -23.922 -14.922 1 95.06 392 TYR B O 1
ATOM 6316 N N . LEU B 1 393 ? 20.422 -22.203 -15.484 1 95.56 393 LEU B N 1
ATOM 6317 C CA . LEU B 1 393 ? 20.453 -22.578 -16.891 1 95.56 393 LEU B CA 1
ATOM 6318 C C . LEU B 1 393 ? 21.141 -23.938 -17.062 1 95.56 393 LEU B C 1
ATOM 6320 O O . LEU B 1 393 ? 20.719 -24.75 -17.891 1 95.56 393 LEU B O 1
ATOM 6324 N N . HIS B 1 394 ? 22.25 -24.078 -16.359 1 94.12 394 HIS B N 1
ATOM 6325 C CA . HIS B 1 394 ? 22.938 -25.375 -16.359 1 94.12 394 HIS B CA 1
ATOM 6326 C C . HIS B 1 394 ? 22 -26.484 -15.906 1 94.12 394 HIS B C 1
ATOM 6328 O O . HIS B 1 394 ? 21.938 -27.547 -16.547 1 94.12 394 HIS B O 1
ATOM 6334 N N . ALA B 1 395 ? 21.359 -26.266 -14.836 1 95.56 395 ALA B N 1
ATOM 6335 C CA . ALA B 1 395 ? 20.422 -27.234 -14.312 1 95.56 395 ALA B CA 1
ATOM 6336 C C . ALA B 1 395 ? 19.297 -27.516 -15.32 1 95.56 395 ALA B C 1
ATOM 6338 O O . ALA B 1 395 ? 18.875 -28.672 -15.484 1 95.56 395 ALA B O 1
ATOM 6339 N N . LEU B 1 396 ? 18.828 -26.484 -15.922 1 95.38 396 LEU B N 1
ATOM 6340 C CA . LEU B 1 396 ? 17.75 -26.609 -16.906 1 95.38 396 LEU B CA 1
ATOM 6341 C C . LEU B 1 396 ? 18.188 -27.453 -18.078 1 95.38 396 LEU B C 1
ATOM 6343 O O . LEU B 1 396 ? 17.438 -28.297 -18.578 1 95.38 396 LEU B O 1
ATOM 6347 N N . GLN B 1 397 ? 19.359 -27.188 -18.578 1 95.31 397 GLN B N 1
ATOM 6348 C CA . GLN B 1 397 ? 19.906 -27.984 -19.672 1 95.31 397 GLN B CA 1
ATOM 6349 C C . GLN B 1 397 ? 20.016 -29.453 -19.281 1 95.31 397 GLN B C 1
ATOM 6351 O O . GLN B 1 397 ? 19.688 -30.328 -20.062 1 95.31 397 GLN B O 1
ATOM 6356 N N . LEU B 1 398 ? 20.562 -29.656 -18.109 1 94.06 398 LEU B N 1
ATOM 6357 C CA . LEU B 1 398 ? 20.703 -31.016 -17.609 1 94.06 398 LEU B CA 1
ATOM 6358 C C . LEU B 1 398 ? 19.344 -31.688 -17.453 1 94.06 398 LEU B C 1
ATOM 6360 O O . LEU B 1 398 ? 19.188 -32.844 -17.828 1 94.06 398 LEU B O 1
ATOM 6364 N N . ALA B 1 399 ? 18.406 -30.969 -16.922 1 94.5 399 ALA B N 1
ATOM 6365 C CA . ALA B 1 399 ? 17.062 -31.5 -16.719 1 94.5 399 ALA B CA 1
ATOM 6366 C C . ALA B 1 399 ? 16.406 -31.875 -18.047 1 94.5 399 ALA B C 1
ATOM 6368 O O . ALA B 1 399 ? 15.695 -32.875 -18.125 1 94.5 399 ALA B O 1
ATOM 6369 N N . THR B 1 400 ? 16.594 -31.078 -19.016 1 92.88 400 THR B N 1
ATOM 6370 C CA . THR B 1 400 ? 16.047 -31.359 -20.344 1 92.88 400 THR B CA 1
ATOM 6371 C C . THR B 1 400 ? 16.688 -32.594 -20.938 1 92.88 400 THR B C 1
ATOM 6373 O O . THR B 1 400 ? 16 -33.438 -21.516 1 92.88 400 THR B O 1
ATOM 6376 N N . ALA B 1 401 ? 18.016 -32.719 -20.797 1 92.25 401 ALA B N 1
ATOM 6377 C CA . ALA B 1 401 ? 18.734 -33.875 -21.297 1 92.25 401 ALA B CA 1
ATOM 6378 C C . ALA B 1 401 ? 18.281 -35.156 -20.609 1 92.25 401 ALA B C 1
ATOM 6380 O O . ALA B 1 401 ? 18.141 -36.219 -21.25 1 92.25 401 ALA B O 1
ATOM 6381 N N . LEU B 1 402 ? 18.078 -35.031 -19.328 1 90.94 402 LEU B N 1
ATOM 6382 C CA . LEU B 1 402 ? 17.625 -36.156 -18.547 1 90.94 402 LEU B CA 1
ATOM 6383 C C . LEU B 1 402 ? 16.25 -36.625 -19 1 90.94 402 LEU B C 1
ATOM 6385 O O . LEU B 1 402 ? 15.984 -37.812 -19.094 1 90.94 402 LEU B O 1
ATOM 6389 N N . HIS B 1 403 ? 15.414 -35.656 -19.203 1 89.31 403 HIS B N 1
ATOM 6390 C CA . HIS B 1 403 ? 14.055 -35.969 -19.625 1 89.31 403 HIS B CA 1
ATOM 6391 C C . HIS B 1 403 ? 14.055 -36.656 -21 1 89.31 403 HIS B C 1
ATOM 6393 O O . HIS B 1 403 ? 13.289 -37.594 -21.234 1 89.31 403 HIS B O 1
ATOM 6399 N N . GLN B 1 404 ? 14.883 -36.188 -21.891 1 87.81 404 GLN B N 1
ATOM 6400 C CA . GLN B 1 404 ? 14.961 -36.719 -23.25 1 87.81 404 GLN B CA 1
ATOM 6401 C C . GLN B 1 404 ? 15.555 -38.125 -23.25 1 87.81 404 GLN B C 1
ATOM 6403 O O . GLN B 1 404 ? 15.133 -39 -24.016 1 87.81 404 GLN B O 1
ATOM 6408 N N . ALA B 1 405 ? 16.516 -38.312 -22.328 1 86.88 405 ALA B N 1
ATOM 6409 C CA . ALA B 1 405 ? 17.188 -39.625 -22.266 1 86.88 405 ALA B CA 1
ATOM 6410 C C . ALA B 1 405 ? 16.297 -40.656 -21.625 1 86.88 405 ALA B C 1
ATOM 6412 O O . ALA B 1 405 ? 16.422 -41.875 -21.922 1 86.88 405 ALA B O 1
ATOM 6413 N N . GLY B 1 406 ? 15.398 -40.219 -20.781 1 78.62 406 GLY B N 1
ATOM 6414 C CA . GLY B 1 406 ? 14.516 -41.156 -20.109 1 78.62 406 GLY B CA 1
ATOM 6415 C C . GLY B 1 406 ? 15.242 -42.062 -19.109 1 78.62 406 GLY B C 1
ATOM 6416 O O . GLY B 1 406 ? 16.219 -41.625 -18.484 1 78.62 406 GLY B O 1
ATOM 6417 N N . SER B 1 407 ? 14.727 -43.281 -18.906 1 72.94 407 SER B N 1
ATOM 6418 C CA . SER B 1 407 ? 15.234 -44.219 -17.906 1 72.94 407 SER B CA 1
ATOM 6419 C C . SER B 1 407 ? 16.516 -44.906 -18.391 1 72.94 407 SER B C 1
ATOM 6421 O O . SER B 1 407 ? 17.266 -45.438 -17.578 1 72.94 407 SER B O 1
ATOM 6423 N N . SER B 1 408 ? 16.844 -44.719 -19.609 1 68.62 408 SER B N 1
ATOM 6424 C CA . SER B 1 408 ? 17.922 -45.5 -20.188 1 68.62 408 SER B CA 1
ATOM 6425 C C . SER B 1 408 ? 19.203 -44.688 -20.266 1 68.62 408 SER B C 1
ATOM 6427 O O . SER B 1 408 ? 20.266 -45.219 -20.609 1 68.62 408 SER B O 1
ATOM 6429 N N . GLY B 1 409 ? 19.172 -43.531 -19.938 1 73.81 409 GLY B N 1
ATOM 6430 C CA . GLY B 1 409 ? 20.359 -42.719 -20.156 1 73.81 409 GLY B CA 1
ATOM 6431 C C . GLY B 1 409 ? 21.391 -42.844 -19.047 1 73.81 409 GLY B C 1
ATOM 6432 O O . GLY B 1 409 ? 21.047 -43.094 -17.891 1 73.81 409 GLY B O 1
ATOM 6433 N N . ASP B 1 410 ? 22.672 -42.938 -19.469 1 82.25 410 ASP B N 1
ATOM 6434 C CA . ASP B 1 410 ? 23.781 -42.906 -18.516 1 82.25 410 ASP B CA 1
ATOM 6435 C C . ASP B 1 410 ? 23.859 -41.531 -17.828 1 82.25 410 ASP B C 1
ATOM 6437 O O . ASP B 1 410 ? 24.281 -40.562 -18.453 1 82.25 410 ASP B O 1
ATOM 6441 N N . THR B 1 411 ? 23.484 -41.531 -16.594 1 84.31 411 THR B N 1
ATOM 6442 C CA . THR B 1 411 ? 23.406 -40.281 -15.836 1 84.31 411 THR B CA 1
ATOM 6443 C C . THR B 1 411 ? 24.781 -39.625 -15.75 1 84.31 411 THR B C 1
ATOM 6445 O O . THR B 1 411 ? 24.891 -38.375 -15.789 1 84.31 411 THR B O 1
ATOM 6448 N N . GLN B 1 412 ? 25.828 -40.406 -15.695 1 82.06 412 GLN B N 1
ATOM 6449 C CA . GLN B 1 412 ? 27.172 -39.875 -15.578 1 82.06 412 GLN B CA 1
ATOM 6450 C C . GLN B 1 412 ? 27.594 -39.188 -16.875 1 82.06 412 GLN B C 1
ATOM 6452 O O . GLN B 1 412 ? 28.234 -38.125 -16.859 1 82.06 412 GLN B O 1
ATOM 6457 N N . GLN B 1 413 ? 27.25 -39.844 -17.938 1 87.88 413 GLN B N 1
ATOM 6458 C CA . GLN B 1 413 ? 27.578 -39.25 -19.219 1 87.88 413 GLN B CA 1
ATOM 6459 C C . GLN B 1 413 ? 26.812 -37.938 -19.438 1 87.88 413 GLN B C 1
ATOM 6461 O O . GLN B 1 413 ? 27.359 -36.969 -19.984 1 87.88 413 GLN B O 1
ATOM 6466 N N . LEU B 1 414 ? 25.609 -37.969 -19.047 1 90.31 414 LEU B N 1
ATOM 6467 C CA . LEU B 1 414 ? 24.781 -36.781 -19.203 1 90.31 414 LEU B CA 1
ATOM 6468 C C . LEU B 1 414 ? 25.328 -35.625 -18.359 1 90.31 414 LEU B C 1
ATOM 6470 O O . LEU B 1 414 ? 25.297 -34.469 -18.781 1 90.31 414 LEU B O 1
ATOM 6474 N N . LEU B 1 415 ? 25.781 -35.938 -17.172 1 88.75 415 LEU B N 1
ATOM 6475 C CA . LEU B 1 415 ? 26.359 -34.938 -16.281 1 88.75 415 LEU B CA 1
ATOM 6476 C C . LEU B 1 415 ? 27.625 -34.344 -16.891 1 88.75 415 LEU B C 1
ATOM 6478 O O . LEU B 1 415 ? 27.828 -33.125 -16.844 1 88.75 415 LEU B O 1
ATOM 6482 N N . GLN B 1 416 ? 28.406 -35.156 -17.484 1 87.44 416 GLN B N 1
ATOM 6483 C CA . GLN B 1 416 ? 29.641 -34.688 -18.094 1 87.44 416 GLN B CA 1
ATOM 6484 C C . GLN B 1 416 ? 29.359 -33.812 -19.312 1 87.44 416 GLN B C 1
ATOM 6486 O O . GLN B 1 416 ? 30.016 -32.812 -19.516 1 87.44 416 GLN B O 1
ATOM 6491 N N . ARG B 1 417 ? 28.453 -34.281 -20.094 1 90.62 417 ARG B N 1
ATOM 6492 C CA . ARG B 1 417 ? 28.078 -33.469 -21.266 1 90.62 417 ARG B CA 1
ATOM 6493 C C . ARG B 1 417 ? 27.516 -32.125 -20.844 1 90.62 417 ARG B C 1
ATOM 6495 O O . ARG B 1 417 ? 27.766 -31.125 -21.516 1 90.62 417 ARG B O 1
ATOM 6502 N N . SER B 1 418 ? 26.703 -32.156 -19.828 1 92.12 418 SER B N 1
ATOM 6503 C CA . SER B 1 418 ? 26.125 -30.922 -19.328 1 92.12 418 SER B CA 1
ATOM 6504 C C . SER B 1 418 ? 27.203 -29.984 -18.812 1 92.12 418 SER B C 1
ATOM 6506 O O . SER B 1 418 ? 27.078 -28.766 -18.953 1 92.12 418 SER B O 1
ATOM 6508 N N . GLU B 1 419 ? 28.219 -30.484 -18.25 1 89.75 419 GLU B N 1
ATOM 6509 C CA . GLU B 1 419 ? 29.328 -29.672 -17.781 1 89.75 419 GLU B CA 1
ATOM 6510 C C . GLU B 1 419 ? 30.094 -29.047 -18.953 1 89.75 419 GLU B C 1
ATOM 6512 O O . GLU B 1 419 ? 30.516 -27.891 -18.859 1 89.75 419 GLU B O 1
ATOM 6517 N N . GLN B 1 420 ? 30.266 -29.844 -19.906 1 89.81 420 GLN B N 1
ATOM 6518 C CA . GLN B 1 420 ? 30.938 -29.312 -21.094 1 89.81 420 GLN B CA 1
ATOM 6519 C C . GLN B 1 420 ? 30.109 -28.203 -21.734 1 89.81 420 GLN B C 1
ATOM 6521 O O . GLN B 1 420 ? 30.656 -27.203 -22.203 1 89.81 420 GLN B O 1
ATOM 6526 N N . TRP B 1 421 ? 28.891 -28.422 -21.734 1 92.31 421 TRP B N 1
ATOM 6527 C CA . TRP B 1 421 ? 27.984 -27.406 -22.266 1 92.31 421 TRP B CA 1
ATOM 6528 C C . TRP B 1 421 ? 28.062 -26.109 -21.469 1 92.31 421 TRP B C 1
ATOM 6530 O O . TRP B 1 421 ? 28.062 -25.016 -22.031 1 92.31 421 TRP B O 1
ATOM 6540 N N . ALA B 1 422 ? 28.078 -26.203 -20.141 1 92.12 422 ALA B N 1
ATOM 6541 C CA . ALA B 1 422 ? 28.125 -25.047 -19.234 1 92.12 422 ALA B CA 1
ATOM 6542 C C . ALA B 1 422 ? 29.391 -24.219 -19.469 1 92.12 422 ALA B C 1
ATOM 6544 O O . ALA B 1 422 ? 29.359 -22.984 -19.359 1 92.12 422 ALA B O 1
ATOM 6545 N N . VAL B 1 423 ? 30.438 -24.891 -19.828 1 89.31 423 VAL B N 1
ATOM 6546 C CA . VAL B 1 423 ? 31.703 -24.203 -20.031 1 89.31 423 VAL B CA 1
ATOM 6547 C C . VAL B 1 423 ? 31.797 -23.688 -21.453 1 89.31 423 VAL B C 1
ATOM 6549 O O . VAL B 1 423 ? 32.281 -22.578 -21.703 1 89.31 423 VAL B O 1
ATOM 6552 N N . GLY B 1 424 ? 31.281 -24.375 -22.312 1 90.75 424 GLY B N 1
ATOM 6553 C CA . GLY B 1 424 ? 31.484 -24.062 -23.719 1 90.75 424 GLY B CA 1
ATOM 6554 C C . GLY B 1 424 ? 30.344 -23.266 -24.344 1 90.75 424 GLY B C 1
ATOM 6555 O O . GLY B 1 424 ? 30.578 -22.328 -25.109 1 90.75 424 GLY B O 1
ATOM 6556 N N . SER B 1 425 ? 29.188 -23.641 -24.047 1 93.06 425 SER B N 1
ATOM 6557 C CA . SER B 1 425 ? 28.047 -23.125 -24.797 1 93.06 425 SER B CA 1
ATOM 6558 C C . SER B 1 425 ? 27.297 -22.078 -23.969 1 93.06 425 SER B C 1
ATOM 6560 O O . SER B 1 425 ? 26.609 -21.219 -24.531 1 93.06 425 SER B O 1
ATOM 6562 N N . LEU B 1 426 ? 27.359 -22.125 -22.703 1 94.5 426 LEU B N 1
ATOM 6563 C CA . LEU B 1 426 ? 26.578 -21.234 -21.844 1 94.5 426 LEU B CA 1
ATOM 6564 C C . LEU B 1 426 ? 27.078 -19.797 -21.969 1 94.5 426 LEU B C 1
ATOM 6566 O O . LEU B 1 426 ? 26.266 -18.875 -22.109 1 94.5 426 LEU B O 1
ATOM 6570 N N . PRO B 1 427 ? 28.391 -19.5 -21.984 1 93.31 427 PRO B N 1
ATOM 6571 C CA . PRO B 1 427 ? 28.859 -18.109 -22.078 1 93.31 427 PRO B CA 1
ATOM 6572 C C . PRO B 1 427 ? 28.438 -17.438 -23.391 1 93.31 427 PRO B C 1
ATOM 6574 O O . PRO B 1 427 ? 27.906 -16.328 -23.375 1 93.31 427 PRO B O 1
ATOM 6577 N N . PRO B 1 428 ? 28.562 -18.141 -24.5 1 94.75 428 PRO B N 1
ATOM 6578 C CA . PRO B 1 428 ? 28.062 -17.5 -25.734 1 94.75 428 PRO B CA 1
ATOM 6579 C C . PRO B 1 428 ? 26.547 -17.297 -25.719 1 94.75 428 PRO B C 1
ATOM 6581 O O . PRO B 1 428 ? 26.047 -16.328 -26.281 1 94.75 428 PRO B O 1
ATOM 6584 N N . PHE B 1 429 ? 25.859 -18.172 -25.188 1 96.38 429 PHE B N 1
ATOM 6585 C CA . PHE B 1 429 ? 24.406 -18.031 -25.062 1 96.38 429 PHE B CA 1
ATOM 6586 C C . PHE B 1 429 ? 24.047 -16.797 -24.25 1 96.38 429 PHE B C 1
ATOM 6588 O O . PHE B 1 429 ? 23.188 -16.016 -24.641 1 96.38 429 PHE B O 1
ATOM 6595 N N . LEU B 1 430 ? 24.719 -16.578 -23.109 1 96.56 430 LEU B N 1
ATOM 6596 C CA . LEU B 1 430 ? 24.484 -15.414 -22.25 1 96.56 430 LEU B CA 1
ATOM 6597 C C . LEU B 1 430 ? 24.828 -14.125 -22.984 1 96.56 430 LEU B C 1
ATOM 6599 O O . LEU B 1 430 ? 24.125 -13.117 -22.859 1 96.56 430 LEU B O 1
ATOM 6603 N N . ALA B 1 431 ? 25.875 -14.156 -23.703 1 95.94 431 ALA B N 1
ATOM 6604 C CA . ALA B 1 431 ? 26.266 -12.992 -24.5 1 95.94 431 ALA B CA 1
ATOM 6605 C C . ALA B 1 431 ? 25.219 -12.672 -25.562 1 95.94 431 ALA B C 1
ATOM 6607 O O . ALA B 1 431 ? 24.922 -11.508 -25.828 1 95.94 431 ALA B O 1
ATOM 6608 N N . ALA B 1 432 ? 24.766 -13.742 -26.156 1 96.62 432 ALA B N 1
ATOM 6609 C CA . ALA B 1 432 ? 23.734 -13.57 -27.172 1 96.62 432 ALA B CA 1
ATOM 6610 C C . ALA B 1 432 ? 22.469 -12.961 -26.562 1 96.62 432 ALA B C 1
ATOM 6612 O O . ALA B 1 432 ? 21.812 -12.125 -27.188 1 96.62 432 ALA B O 1
ATOM 6613 N N . LEU B 1 433 ? 22.078 -13.391 -25.391 1 97.38 433 LEU B N 1
ATOM 6614 C CA . LEU B 1 433 ? 20.922 -12.844 -24.703 1 97.38 433 LEU B CA 1
ATOM 6615 C C . LEU B 1 433 ? 21.094 -11.344 -24.469 1 97.38 433 LEU B C 1
ATOM 6617 O O . LEU B 1 433 ? 20.172 -10.562 -24.734 1 97.38 433 LEU B O 1
ATOM 6621 N N . GLN B 1 434 ? 22.234 -10.969 -24.031 1 96.62 434 GLN B N 1
ATOM 6622 C CA . GLN B 1 434 ? 22.516 -9.555 -23.766 1 96.62 434 GLN B CA 1
ATOM 6623 C C . GLN B 1 434 ? 22.453 -8.742 -25.062 1 96.62 434 GLN B C 1
ATOM 6625 O O . GLN B 1 434 ? 21.938 -7.621 -25.062 1 96.62 434 GLN B O 1
ATOM 6630 N N . GLN B 1 435 ? 22.953 -9.281 -26.047 1 96 435 GLN B N 1
ATOM 6631 C CA . GLN B 1 435 ? 22.984 -8.594 -27.328 1 96 435 GLN B CA 1
ATOM 6632 C C . GLN B 1 435 ? 21.578 -8.375 -27.875 1 96 435 GLN B C 1
ATOM 6634 O O . GLN B 1 435 ? 21.328 -7.426 -28.609 1 96 435 GLN B O 1
ATOM 6639 N N . HIS B 1 436 ? 20.734 -9.234 -27.5 1 96.94 436 HIS B N 1
ATOM 6640 C CA . HIS B 1 436 ? 19.375 -9.156 -28.031 1 96.94 436 HIS B CA 1
ATOM 6641 C C . HIS B 1 436 ? 18.453 -8.391 -27.078 1 96.94 436 HIS B C 1
ATOM 6643 O O . HIS B 1 436 ? 17.234 -8.438 -27.219 1 96.94 436 HIS B O 1
ATOM 6649 N N . GLY B 1 437 ? 18.969 -7.793 -26.047 1 95.56 437 GLY B N 1
ATOM 6650 C CA . GLY B 1 437 ? 18.203 -6.828 -25.281 1 95.56 437 GLY B CA 1
ATOM 6651 C C . GLY B 1 437 ? 17.797 -7.348 -23.906 1 95.56 437 GLY B C 1
ATOM 6652 O O . GLY B 1 437 ? 17.078 -6.664 -23.172 1 95.56 437 GLY B O 1
ATOM 6653 N N . TRP B 1 438 ? 18.281 -8.516 -23.516 1 96.75 438 TRP B N 1
ATOM 6654 C CA . TRP B 1 438 ? 17.922 -9.062 -22.219 1 96.75 438 TRP B CA 1
ATOM 6655 C C . TRP B 1 438 ? 18.797 -8.492 -21.125 1 96.75 438 TRP B C 1
ATOM 6657 O O . TRP B 1 438 ? 20.016 -8.359 -21.297 1 96.75 438 TRP B O 1
ATOM 6667 N N . GLU B 1 439 ? 18.141 -8.047 -20.078 1 94.62 439 GLU B N 1
ATOM 6668 C CA . GLU B 1 439 ? 18.844 -7.535 -18.906 1 94.62 439 GLU B CA 1
ATOM 6669 C C . GLU B 1 439 ? 19.125 -8.648 -17.891 1 94.62 439 GLU B C 1
ATOM 6671 O O . GLU B 1 439 ? 18.328 -8.875 -16.984 1 94.62 439 GLU B O 1
ATOM 6676 N N . LEU B 1 440 ? 20.234 -9.133 -17.922 1 94.62 440 LEU B N 1
ATOM 6677 C CA . LEU B 1 440 ? 20.562 -10.312 -17.141 1 94.62 440 LEU B CA 1
ATOM 6678 C C . LEU B 1 440 ? 20.844 -9.93 -15.688 1 94.62 440 LEU B C 1
ATOM 6680 O O . LEU B 1 440 ? 20.891 -10.805 -14.812 1 94.62 440 LEU B O 1
ATOM 6684 N N . ASP B 1 441 ? 20.922 -8.664 -15.438 1 89.62 441 ASP B N 1
ATOM 6685 C CA . ASP B 1 441 ? 21.125 -8.188 -14.07 1 89.62 441 ASP B CA 1
ATOM 6686 C C . ASP B 1 441 ? 19.797 -8.133 -13.32 1 89.62 441 ASP B C 1
ATOM 6688 O O . ASP B 1 441 ? 19.766 -8.055 -12.086 1 89.62 441 ASP B O 1
ATOM 6692 N N . LYS B 1 442 ? 18.766 -8.125 -14.055 1 87.94 442 LYS B N 1
ATOM 6693 C CA . LYS B 1 442 ? 17.422 -8.227 -13.477 1 87.94 442 LYS B CA 1
ATOM 6694 C C . LYS B 1 442 ? 16.922 -9.664 -13.508 1 87.94 442 LYS B C 1
ATOM 6696 O O . LYS B 1 442 ? 16.094 -10.016 -14.352 1 87.94 442 LYS B O 1
ATOM 6701 N N . LEU B 1 443 ? 17.406 -10.391 -12.5 1 88.62 443 LEU B N 1
ATOM 6702 C CA . LEU B 1 443 ? 17.141 -11.828 -12.445 1 88.62 443 LEU B CA 1
ATOM 6703 C C . LEU B 1 443 ? 16.062 -12.141 -11.414 1 88.62 443 LEU B C 1
ATOM 6705 O O . LEU B 1 443 ? 16.156 -11.719 -10.258 1 88.62 443 LEU B O 1
ATOM 6709 N N . PHE B 1 444 ? 15.031 -12.836 -11.984 1 87.69 444 PHE B N 1
ATOM 6710 C CA . PHE B 1 444 ? 13.938 -13.227 -11.102 1 87.69 444 PHE B CA 1
ATOM 6711 C C . PHE B 1 444 ? 13.812 -14.742 -11.039 1 87.69 444 PHE B C 1
ATOM 6713 O O . PHE B 1 444 ? 13.016 -15.336 -11.773 1 87.69 444 PHE B O 1
ATOM 6720 N N . LEU B 1 445 ? 14.586 -15.289 -10.195 1 86.88 445 LEU B N 1
ATOM 6721 C CA . LEU B 1 445 ? 14.523 -16.719 -9.922 1 86.88 445 LEU B CA 1
ATOM 6722 C C . LEU B 1 445 ? 13.961 -16.969 -8.523 1 86.88 445 LEU B C 1
ATOM 6724 O O . LEU B 1 445 ? 13.875 -16.047 -7.707 1 86.88 445 LEU B O 1
ATOM 6728 N N . PRO B 1 446 ? 13.484 -18.188 -8.359 1 78.88 446 PRO B N 1
ATOM 6729 C CA . PRO B 1 446 ? 13.039 -18.484 -6.992 1 78.88 446 PRO B CA 1
ATOM 6730 C C . PRO B 1 446 ? 14.133 -18.266 -5.953 1 78.88 446 PRO B C 1
ATOM 6732 O O . PRO B 1 446 ? 15.297 -18.594 -6.203 1 78.88 446 PRO B O 1
ATOM 6735 N N . ARG B 1 447 ? 13.766 -17.625 -4.93 1 75.69 447 ARG B N 1
ATOM 6736 C CA . ARG B 1 447 ? 14.727 -17.422 -3.855 1 75.69 447 ARG B CA 1
ATOM 6737 C C . ARG B 1 447 ? 15.172 -18.75 -3.254 1 75.69 447 ARG B C 1
ATOM 6739 O O . ARG B 1 447 ? 14.336 -19.562 -2.861 1 75.69 447 ARG B O 1
ATOM 6746 N N . PRO B 1 448 ? 16.422 -18.828 -3.215 1 80.75 448 PRO B N 1
ATOM 6747 C CA . PRO B 1 448 ? 16.891 -20.078 -2.623 1 80.75 448 PRO B CA 1
ATOM 6748 C C . PRO B 1 448 ? 16.609 -20.156 -1.124 1 80.75 448 PRO B C 1
ATOM 6750 O O . PRO B 1 448 ? 16.922 -19.234 -0.381 1 80.75 448 PRO B O 1
ATOM 6753 N N . GLU B 1 449 ? 16.031 -21.219 -0.799 1 80.69 449 GLU B N 1
ATOM 6754 C CA . GLU B 1 449 ? 15.758 -21.438 0.619 1 80.69 449 GLU B CA 1
ATOM 6755 C C . GLU B 1 449 ? 17.031 -21.812 1.376 1 80.69 449 GLU B C 1
ATOM 6757 O O . GLU B 1 449 ? 17.219 -21.406 2.527 1 80.69 449 GLU B O 1
ATOM 6762 N N . TRP B 1 450 ? 17.891 -22.562 0.713 1 89.19 450 TRP B N 1
ATOM 6763 C CA . TRP B 1 450 ? 19.109 -23.062 1.336 1 89.19 450 TRP B CA 1
ATOM 6764 C C . TRP B 1 450 ? 20.344 -22.656 0.532 1 89.19 450 TRP B C 1
ATOM 6766 O O . TRP B 1 450 ? 20.281 -22.578 -0.698 1 89.19 450 TRP B O 1
ATOM 6776 N N . THR B 1 451 ? 21.312 -22.281 1.24 1 92.38 451 THR B N 1
ATOM 6777 C CA . THR B 1 451 ? 22.641 -22.094 0.676 1 92.38 451 THR B CA 1
ATOM 6778 C C . THR B 1 451 ? 23.688 -22.828 1.5 1 92.38 451 THR B C 1
ATOM 6780 O O . THR B 1 451 ? 23.406 -23.328 2.592 1 92.38 451 THR B O 1
ATOM 6783 N N . ALA B 1 452 ? 24.906 -23.016 0.915 1 92.25 452 ALA B N 1
ATOM 6784 C CA . ALA B 1 452 ? 25.953 -23.75 1.607 1 92.25 452 ALA B CA 1
ATOM 6785 C C . ALA B 1 452 ? 27.328 -23.141 1.331 1 92.25 452 ALA B C 1
ATOM 6787 O O . ALA B 1 452 ? 27.484 -22.375 0.373 1 92.25 452 ALA B O 1
ATOM 6788 N N . GLU B 1 453 ? 28.156 -23.328 2.273 1 90.81 453 GLU B N 1
ATOM 6789 C CA . GLU B 1 453 ? 29.562 -22.953 2.117 1 90.81 453 GLU B CA 1
ATOM 6790 C C . GLU B 1 453 ? 30.469 -24.172 2.135 1 90.81 453 GLU B C 1
ATOM 6792 O O . GLU B 1 453 ? 30.312 -25.062 2.965 1 90.81 453 GLU B O 1
ATOM 6797 N N . TRP B 1 454 ? 31.266 -24.25 1.161 1 86.75 454 TRP B N 1
ATOM 6798 C CA . TRP B 1 454 ? 32.25 -25.312 1.095 1 86.75 454 TRP B CA 1
ATOM 6799 C C . TRP B 1 454 ? 33.625 -24.766 0.683 1 86.75 454 TRP B C 1
ATOM 6801 O O . TRP B 1 454 ? 33.719 -23.688 0.071 1 86.75 454 TRP B O 1
#

Sequence (908 aa):
MAPVSLITEHKAGKQQQQWKVVSGELVSTSAPANQQASGIRQLFVSAFLPVGYPDSVTPDYTGFISWNTVQAISSYVRGVLSSHAVFKGVGVGSQAATALGAVFQFFVRDILGMAGGIIFAYAAGGNFDSNAKQWRLFADVMNDMAMALDLASPLIPGGFMIMASLGSVARAMVGMAAGATHAALTQHFATAGSNAADISAKADSRERATVIIGSLLGMAVTQRMAENVAAAWLFFAVLTWVHVWANIRALRCLVLSSVNEPRLKLLLQHYQDKEKVLTPLQVSGLESLLVPPLAAAWQAVTSSQQHAPIAFGAQLSAALRRAAAAAEAAAGRVGRGTCPAGQQGLLLQQALQQQKAAADRQYLLLLTGKKQLAVEVVLHEAAGQQVQLRAYLHALQLATALHQAGSSGDTQQLLQRSEQWAVGSLPPFLAALQQHGWELDKLFLPRPEWTAEWMAPVSLITEHKAGKQQQQWKVVSGELVSTSAPANQQASGIRQLFVSAFLPVGYPDSVTPDYTGFISWNTVQAISSYVRGVLSSHAVFKGVGVGSQAATALGAVFQFFVRDILGMAGGIIFAYAAGGNFDSNAKQWRLFADVMNDMAMALDLASPLIPGGFMIMASLGSVARAMVGMAAGATHAALTQHFATAGSNAADISAKADSRERATVIIGSLLGMAVTQRMAENVAAAWLFFAVLTWVHVWANIRALRCLVLSSVNEPRLKLLLQHYQDKEKVLTPLQVSGLESLLVPPLAAAWQAVTSSQQHAPIAFGAQLSAALRRAAAAAEAAAGRVGRGTCPAGQQGLLLQQALQQQKAAADRQYLLLLTGKKQLAVEVVLHEAAGQQVQLRAYLHALQLATALHQAGSSGDTQQLLQRSEQWAVGSLPPFLAALQQHGWELDKLFLPRPEWTAEW

Solvent-accessible surface area (backbone atoms only — not comparable to full-atom values): 45325 Å² total; per-residue (Å²): 126,82,77,66,65,63,30,37,34,21,50,76,88,36,83,44,40,33,33,33,52,52,93,32,18,73,39,72,75,39,72,60,51,69,74,51,75,61,41,73,62,46,48,48,45,63,53,49,40,42,79,64,62,70,77,43,37,40,86,38,48,63,54,24,54,54,26,47,50,53,20,44,28,36,49,29,23,44,45,41,41,14,47,30,26,40,36,43,43,56,14,30,29,28,65,88,29,43,23,67,57,38,44,50,43,53,47,52,18,50,53,44,8,52,52,41,27,51,54,46,49,62,72,58,63,75,49,39,59,42,42,32,64,14,31,37,48,50,18,53,52,31,42,50,49,19,40,50,30,24,47,45,18,52,77,39,88,91,36,31,56,60,28,42,20,53,17,30,23,28,42,32,46,19,53,54,27,38,52,39,21,49,55,47,51,38,54,64,33,31,66,69,83,70,45,39,65,47,44,48,51,17,50,51,44,44,50,50,52,35,45,52,53,12,38,55,52,8,49,57,51,34,68,74,31,70,87,33,67,68,59,42,51,52,52,45,50,52,37,47,51,49,25,54,51,26,45,53,52,18,52,40,38,41,62,61,39,56,41,24,63,67,52,48,54,52,46,51,52,42,27,72,74,66,72,44,78,74,35,37,69,59,42,28,73,64,54,78,56,56,39,66,72,58,40,51,49,48,24,62,74,65,69,61,66,73,45,33,53,71,42,68,23,32,49,61,71,60,50,36,52,40,21,28,50,22,53,34,53,72,71,68,58,75,78,73,83,71,66,60,44,47,47,28,30,53,51,50,51,51,37,52,56,63,21,63,75,38,94,62,74,36,50,37,75,42,59,24,45,79,89,61,58,27,37,33,30,28,32,26,70,80,45,48,70,68,51,49,52,51,49,49,52,42,47,49,53,39,17,30,51,46,47,73,44,48,90,76,46,58,65,66,58,50,51,52,52,39,50,51,38,50,66,63,50,42,57,58,50,53,52,50,40,46,73,47,58,39,37,78,86,46,69,24,63,83,77,51,52,19,30,30,43,118,128,82,68,76,56,63,36,38,33,22,50,75,85,35,83,46,41,32,32,29,60,52,93,31,17,73,40,72,74,40,71,61,53,70,74,50,74,63,39,74,60,47,48,49,44,62,52,49,39,41,79,62,60,69,77,42,37,40,86,38,49,63,55,24,53,56,26,46,49,53,20,45,28,36,48,30,22,46,44,41,41,16,48,30,27,41,36,44,44,53,14,30,28,26,66,88,27,43,24,67,56,38,42,50,44,53,48,52,18,49,51,44,8,51,53,41,26,50,54,48,48,62,72,57,63,76,49,39,60,42,42,32,64,15,32,37,48,50,17,52,51,30,42,51,48,18,40,50,30,25,46,46,17,53,75,40,85,90,34,32,54,59,29,42,20,51,18,30,23,27,43,32,45,19,52,56,29,38,51,37,20,49,56,48,50,39,55,63,34,32,65,70,84,68,44,38,64,47,44,49,51,15,50,52,45,44,49,51,53,34,44,52,54,12,38,53,53,9,49,57,49,34,68,73,30,70,88,34,68,70,59,41,52,51,52,45,52,52,37,47,51,50,24,52,51,27,45,51,54,18,52,40,37,42,62,58,39,54,42,24,63,66,51,48,54,52,44,51,52,42,28,71,74,67,72,44,78,73,34,39,69,59,42,28,72,64,55,79,55,56,40,66,72,58,41,51,49,48,25,61,74,66,69,60,65,74,46,32,54,73,40,68,23,32,48,61,70,61,49,36,52,40,23,27,51,20,53,35,54,72,69,68,59,75,78,73,84,73,65,58,45,49,46,28,29,54,51,50,50,51,37,52,56,62,19,62,76,39,93,60,75,34,51,39,73,42,59,24,43,80,90,61,58,27,37,34,31,28,34,27,71,79,45,48,70,68,52,50,51,50,48,49,52,44,47,48,53,38,18,30,51,47,47,73,44,49,92,75,47,58,64,67,59,50,52,51,52,38,51,50,39,51,66,62,48,42,58,58,50,54,50,49,42,46,74,47,58,40,37,77,86,45,68,24,65,81,75,51,52,19,30,30,42,115

Organism: Tetradesmus obliquus (NCBI:txid3088)

pLDDT: mean 86.34, std 12.42, range [30.11, 98.44]

Radius of gyration: 33.39 Å; Cα contacts (8 Å, |Δi|>4): 1398; chains: 2; bounding box: 84×113×62 Å

Foldseek 3Di:
DPQDDKDWDADPRHTFWIWGQDPNDTDTPDDRPCCVPCPVVNVVCLQQHFPPPPVQWDPLVVQLVVLVLLLLLLLLLLVLLLVLLLCVLQAVVHPVHDPVSSVVLVVLLQVLLVVLLVVLCVVVVLQLLLQLLQLQLLLLVLSLQLSVLSLCLNVDVVCNSVSSSSSSNSNSSSVSNVVNSLLNVLVNTGDPVPRSVRNSSSVVSSSVVSSVSSNVNSVVVCVVCVVPSVVSVVSSVVSSVSSSVSSLSSQLSDQDQEDHDQRLLVQLVCCVVPVAGDFSNRCSNPTDSHDPVVVVVVCVVVVVDQFFAEAEQDDLVVLLLQLLVQVCLLVVNPDDPDPSVVCSVVQVVVQQVLCVVPPDSFKGWGWGDHQTIYIYIAGAPPQDLVNSVLRVSLRSQLGNVDVVCHPPDDSVVSNNVSSVCSRPVVVVSVVSSVVSRHDSNNYRYPDRPHHDHD/DPQPAKDWDADPRHTFWIWGQDPNDTDTPDDRPCCPPCPVVNVVCLQQHFPPPPVQWDPLVVQQVVLVLLLLLLLLLLVLLLVLLLCVLQAVVHPVHDPVSSVVLVVLLQVLLVVLLVVLCVVVVLQLLLQLLQLQLLLLVLSLQLSVLSLCLNVDVVCNSVSSSSSSNSNSSSVSNVVNSLLNVLVNTGDPVPRSVRNSSSNVSSSVVSSVSSNVNSVVVCVVCVVPSVVSVVSSVVSSVSSSVSSLSSQLSDQDQEDHDQRLLVQLVCCVVPVAGDFSNRCSNPTDSHDPVVVVVVCVVVVVDQFFAEAEQDDLVVLLLQLLVQVCLLVVVPDDPDPSVVCSVVQVVVQQVLCVVPPDSFKGWGWGDHQTIYIYIAGAPPQDLVNSVLRVSLRRQLGNVDVVCHPPDDSVVSNNVSSVCSRPVVVVSVVSSVVSRHDSNNYRYDDRPHHDHD

Secondary structure (DSSP, 8-state):
------EEEEETTEEEEEEEEETTEEEE-S---------HHHHHHHHHS-TTTTTTB-TTHHHHHHHHHHHHHHHHHHHHHHHHHHHHHHTBT-TT--HHHHHHHHHHHHHHHHHHHHHHHHHHTTGGGTTHHHHHHHHHHHHHHHHHHHHHGGGSTT-HHHHHHHHHHHHHHHHHHHHHHHHHHHHHHB-SSS-HHHHHHHHHHHHHHHHHHHHHHHHHHHHHHTT-HHHHHHHHHHHHHHHHHHHHHHHHH----SEEHHHHHHHHHHHHHHS----HHHHHHHS--S-HHHHHHHHHHHT---S--EEES--HHHHHHHHHHHHHHHTT--SS---THHHHHHHHHHHHHHHHTSS---EEEEEE-SSS-EEEEEEBTT--HHHHHHHHHHHHHHHHHHHHHGGGS-HHHHHHHHHHHHHHTHHHHHHHHHHTT--TTSEE-PPPSEEEE-/-----EEEEEETTEEEEEEEEETTEEEE-S---------HHHHHHHHHS-TTTTTTB-TTHHHHHHHHHHHHHHHHHHHHHHHHHHHHHHTBT-TT--HHHHHHHHHHHHHHHHHHHHHHHHHHTTGGGTTHHHHHHHHHHHHHHHHHHHHHGGGSTT-HHHHHHHHHHHHHHHHHHHHHHHHHHHHHHBSSSS-HHHHHHHHHHHHHHHHHHHHHHHHHHHHHHTT-HHHHHHHHHHHHHHHHHHHHHHHHH----SEEHHHHHHHHHHHHHHS----HHHHHHHS--S-HHHHHHHHHHHT---S--EEES--HHHHHHHHHHHHHHHTT--SS---THHHHHHHHHHHHHHHHTSS---EEEEEE-SSS-EEEEEEBTT--HHHHHHHHHHHHHHHHHHHHHGGGS-HHHHHHHHHHHHHHTHHHHHHHHHHTT--TTSEE-PPPSEEEE-

InterPro domains:
  IPR006968 Root UVB sensitive family [PTHR12770] (7-448)
  IPR054549 Protein root UVB sensitive/RUS domain [PF04884] (35-274)
  IPR055412 Root UVB sensitive protein, C-terminal [PF24160] (350-454)

Nearest PDB structures (foldseek):
  6fmr-assembly1_A  TM=5.344E-01  e=5.557E-01  Streptococcus thermophilus LMG 18311
  6kkk-assembly3_C  TM=6.054E-01  e=2.249E+00  Escherichia coli K-12
  6oop-assembly1_A  TM=3.278E-01  e=4.875E-01  Escherichia coli
  6gv1-assembly1_A  TM=3.511E-01  e=1.391E+00  Escherichia coli K-12
  8r8q-assembly1_A  TM=3.021E-01  e=1.973E+00  Mus musculus